Protein AF-A0A496VA18-F1 (afdb_monomer)

Foldseek 3Di:
DVVVVVVPPDDDDFDPVLVVVLVVVVCQLVVQQFEAEEEEAEQDVVSVVNSVVVLQVVCVVVPDGQAEAEDAPPPDDLVVSLVVVVVVQVVQLPPPDPDQREHEYELAPDDDPPVSLVSVLVSQLVCLVCVVVCRPRGRYYYYYYHYHPCLVVSCVSRVNNVVRHPYYDYDDPRDDDDDDDPVVVVVVVCVVVLVVQLLLLLVVLQVVLQFDAQLQQQQQDPFTFGLVLQDDFFWKAFFFFLQDADADLQQFAFFFPTDGPLVLQQDDPPDPPDLAQAAEEEEYFQLCLVVSLSVVQNCLSVVVSVVSVHDRAHEAEDELLVCLVVCQPPLDAPLVVSQVVCCPCVVNVSHDDDPCSSVVSLQVLRHAYEYEELVQPQDLVSSQSS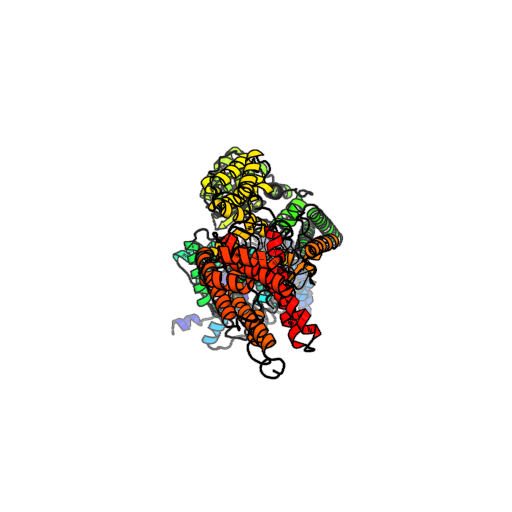LVSVLVNCVVRVSYHYYYYYYSVSCNSHPRPSHRYMYGFFDDPVSLLSNQLSVLLSVLCRVVVNDDDPVSNVVSVVLSVVLSVVLVVAVQLVSSSSRNRSSVLSSSLCVPVVDGDNHPLVSLVSSLQCLQARRQVSVVHDDPDHSVLLLQQCLQVLQVCLVVVHQKDFLVVSLVRRQVSCVVRPRNDPCSSVVSLVCSSVGRSQKDDPDVRMIGGSGNLNSLSSPLVSCLVVVDDDPLLVQLQDPSNLSSLLSNQLRDANAVNLVSLVVNLDLSSLLSNVSSLVRGPHYDPVSNVVSVCQLPVLCQDPDVVSVLSSLVSVVVVQVSPFDDPDSFKTWRLAFDFQSVVLNVLVVCVVVVHHFDQLLDPDSGDDPPGRGPFDFNGALVSLQVVQVVVVVVSSGNFKGKGFAAQVCCVVRPHPDPDAQAWEWHDDPPGIWTDRHDPVSVVVQVVLLVVLDPDDDDPTPLRRLLDPCPLLVVLVVLVDDDDPPDAPVPDVVVLVVVVVNLLSVCLVVLSVLLPDPNCLPVSLVVQLVVLLVSLLVVLVSQVPPDPVVDDPLSPQLSVCSVVVVLVSNLVSLVVQLPDPDPVSVLVSLLSNLSSQLNPDDHSSSNSLSSLSNLLSSLVVVLVVVVVVVVPDDDPVCPVNSVSSVSSNSVSSQSVCCSVVSHPGHYTHIIMTGGDNDD

Structure (mmCIF, N/CA/C/O backbone):
data_AF-A0A496VA18-F1
#
_entry.id   AF-A0A496VA18-F1
#
loop_
_atom_site.group_PDB
_atom_site.id
_atom_site.type_symbol
_atom_site.label_atom_id
_atom_site.label_alt_id
_atom_site.label_comp_id
_atom_site.label_asym_id
_atom_site.label_entity_id
_atom_site.label_seq_id
_atom_site.pdbx_PDB_ins_code
_atom_site.Cartn_x
_atom_site.Cartn_y
_atom_site.Cartn_z
_atom_site.occupancy
_atom_site.B_iso_or_equiv
_atom_site.auth_seq_id
_atom_site.auth_comp_id
_atom_site.auth_asym_id
_atom_site.auth_atom_id
_atom_site.pdbx_PDB_model_num
ATOM 1 N N . MET A 1 1 ? -56.770 -31.849 32.546 1.00 33.69 1 MET A N 1
ATOM 2 C CA . MET A 1 1 ? -57.992 -31.149 33.010 1.00 33.69 1 MET A CA 1
ATOM 3 C C . MET A 1 1 ? -57.872 -30.619 34.447 1.00 33.69 1 MET A C 1
ATOM 5 O O . MET A 1 1 ? -58.146 -29.443 34.622 1.00 33.69 1 MET A O 1
ATOM 9 N N . SER A 1 2 ? -57.380 -31.366 35.453 1.00 27.83 2 SER A N 1
ATOM 10 C CA . SER A 1 2 ? -57.211 -30.816 36.828 1.00 27.83 2 SER A CA 1
ATOM 11 C C . SER A 1 2 ? -55.965 -29.931 37.054 1.00 27.83 2 SER A C 1
ATOM 13 O O . SER A 1 2 ? -55.902 -29.194 38.032 1.00 27.83 2 SER A O 1
ATOM 15 N N . LEU A 1 3 ? -54.995 -29.946 36.130 1.00 28.86 3 LEU A N 1
ATOM 16 C CA . LEU A 1 3 ? -53.892 -28.968 36.079 1.00 28.86 3 LEU A CA 1
ATOM 17 C C . LEU A 1 3 ? -54.297 -27.651 35.390 1.00 28.86 3 LEU A C 1
ATOM 19 O O . LEU A 1 3 ? -53.703 -26.612 35.650 1.00 28.86 3 LEU A O 1
ATOM 23 N N . LEU A 1 4 ? -55.351 -27.685 34.568 1.00 29.14 4 LEU A N 1
ATOM 24 C CA . LEU A 1 4 ? -55.921 -26.508 33.903 1.00 29.14 4 LEU A CA 1
ATOM 25 C C . LEU A 1 4 ? -56.885 -25.744 34.822 1.00 29.14 4 LEU A C 1
ATOM 27 O O . LEU A 1 4 ? -56.934 -24.523 34.755 1.00 29.14 4 LEU A O 1
ATOM 31 N N . SER A 1 5 ? -57.568 -26.418 35.754 1.00 28.41 5 SER A N 1
ATOM 32 C CA . SER A 1 5 ? -58.410 -25.744 36.754 1.00 28.41 5 SER A CA 1
ATOM 33 C C . SER A 1 5 ? -57.612 -25.017 37.847 1.00 28.41 5 SER A C 1
ATOM 35 O O . SER A 1 5 ? -58.119 -24.056 38.418 1.00 28.41 5 SER A O 1
ATOM 37 N N . LYS A 1 6 ? -56.352 -25.405 38.105 1.00 30.77 6 LYS A N 1
ATOM 38 C CA . LYS A 1 6 ? -55.455 -24.692 39.039 1.00 30.77 6 LYS A CA 1
ATOM 39 C C . LYS A 1 6 ? -54.719 -23.498 38.418 1.00 30.77 6 LYS A C 1
ATOM 41 O O . LYS A 1 6 ? -54.261 -22.639 39.158 1.00 30.77 6 LYS A O 1
ATOM 46 N N . LEU A 1 7 ? -54.646 -23.413 37.089 1.00 31.00 7 LEU A N 1
ATOM 47 C CA . LEU A 1 7 ? -54.043 -22.280 36.370 1.00 31.00 7 LEU A CA 1
ATOM 48 C C . LEU A 1 7 ? -55.046 -21.160 36.036 1.00 31.00 7 LEU A C 1
ATOM 50 O O . LEU A 1 7 ? -54.632 -20.076 35.644 1.00 31.00 7 LEU A O 1
ATOM 54 N N . ILE A 1 8 ? -56.350 -21.403 36.216 1.00 31.41 8 ILE A N 1
ATOM 55 C CA . ILE A 1 8 ? -57.433 -20.454 35.889 1.00 31.41 8 ILE A CA 1
ATOM 56 C C . ILE A 1 8 ? -57.964 -19.717 37.142 1.00 31.41 8 ILE A C 1
ATOM 58 O O . ILE A 1 8 ? -58.791 -18.812 37.045 1.00 31.41 8 ILE A O 1
ATOM 62 N N . ALA A 1 9 ? -57.441 -20.010 38.336 1.00 28.33 9 ALA A N 1
ATOM 63 C CA . ALA A 1 9 ? -57.795 -19.276 39.548 1.00 28.33 9 ALA A CA 1
ATOM 64 C C . ALA A 1 9 ? -56.997 -17.958 39.665 1.00 28.33 9 ALA A C 1
ATOM 66 O O . ALA A 1 9 ? -55.866 -17.941 40.138 1.00 28.33 9 ALA A O 1
ATOM 67 N N . GLN A 1 10 ? -57.625 -16.863 39.224 1.00 39.28 10 GLN A N 1
ATOM 68 C CA . GLN A 1 10 ? -57.360 -15.465 39.605 1.00 39.28 10 GLN A CA 1
ATOM 69 C C . GLN A 1 10 ? -55.898 -14.974 39.539 1.00 39.28 10 GLN A C 1
ATOM 71 O O . GLN A 1 10 ? -55.241 -14.763 40.555 1.00 39.28 10 GLN A O 1
ATOM 76 N N . LYS A 1 11 ? -55.437 -14.611 38.338 1.00 37.66 11 LYS A N 1
ATOM 77 C CA . LYS A 1 11 ? -54.565 -13.437 38.166 1.00 37.66 11 LYS A CA 1
ATOM 78 C C . LYS A 1 11 ? -55.126 -12.604 37.023 1.00 37.66 11 LYS A C 1
ATOM 80 O O . LYS A 1 11 ? -55.267 -13.092 35.908 1.00 37.66 11 LYS A O 1
ATOM 85 N N . SER A 1 12 ? -55.500 -11.367 37.323 1.00 46.75 12 SER A N 1
ATOM 86 C CA . SER A 1 12 ? -55.901 -10.363 36.340 1.00 46.75 12 SER A CA 1
ATOM 87 C C . SER A 1 12 ? -54.822 -10.258 35.255 1.00 46.75 12 SER A C 1
ATOM 89 O O . SER A 1 12 ? -53.660 -9.927 35.528 1.00 46.75 12 SER A O 1
ATOM 91 N N . ASN A 1 13 ? -55.191 -10.622 34.026 1.00 54.78 13 ASN A N 1
ATOM 92 C CA . ASN A 1 13 ? -54.292 -10.572 32.881 1.00 54.78 13 ASN A CA 1
ATOM 93 C C . ASN A 1 13 ? -54.078 -9.107 32.497 1.00 54.78 13 ASN A C 1
ATOM 95 O O . ASN A 1 13 ? -54.977 -8.458 31.969 1.00 54.78 13 ASN A O 1
ATOM 99 N N . LEU A 1 14 ? -52.880 -8.592 32.771 1.00 58.91 14 LEU A N 1
ATOM 100 C CA . LEU A 1 14 ? -52.407 -7.362 32.150 1.00 58.91 14 LEU A CA 1
ATOM 101 C C . LEU A 1 14 ? -52.206 -7.619 30.649 1.00 58.91 14 LEU A C 1
ATOM 103 O O . LEU A 1 14 ? -51.818 -8.716 30.241 1.00 58.91 14 LEU A O 1
ATOM 107 N N . THR A 1 15 ? -52.450 -6.609 29.814 1.00 64.31 15 THR A N 1
ATOM 108 C CA . THR A 1 15 ? -52.029 -6.651 28.405 1.00 64.31 15 THR A CA 1
ATOM 109 C C . THR A 1 15 ? -50.496 -6.758 28.324 1.00 64.31 15 THR A C 1
ATOM 111 O O . THR A 1 15 ? -49.821 -6.435 29.301 1.00 64.31 15 THR A O 1
ATOM 114 N N . PRO A 1 16 ? -49.896 -7.150 27.184 1.00 61.22 16 PRO A N 1
ATOM 115 C CA . PRO A 1 16 ? -48.436 -7.196 27.043 1.00 61.22 16 PRO A CA 1
ATOM 116 C C . PRO A 1 16 ? -47.739 -5.882 27.429 1.00 61.22 16 PRO A C 1
ATOM 118 O O . PRO A 1 16 ? -46.751 -5.909 28.155 1.00 61.22 16 PRO A O 1
ATOM 121 N N . LYS A 1 17 ? -48.323 -4.730 27.061 1.00 62.06 17 LYS A N 1
ATOM 122 C CA . LYS A 1 17 ? -47.864 -3.405 27.517 1.00 62.06 17 LYS A CA 1
ATOM 123 C C . LYS A 1 17 ? -47.977 -3.218 29.030 1.00 62.06 17 LYS A C 1
ATOM 125 O O . LYS A 1 17 ? -47.107 -2.605 29.639 1.00 62.06 17 LYS A O 1
ATOM 130 N N . GLY A 1 18 ? -49.049 -3.722 29.639 1.00 69.31 18 GLY A N 1
ATOM 131 C CA . GLY A 1 18 ? -49.207 -3.708 31.091 1.00 69.31 18 GLY A CA 1
ATOM 132 C C . GLY A 1 18 ? -48.186 -4.603 31.800 1.00 69.31 18 GLY A C 1
ATOM 133 O O . GLY A 1 18 ? -47.672 -4.222 32.845 1.00 69.31 18 GLY A O 1
ATOM 134 N N . GLU A 1 19 ? -47.845 -5.756 31.223 1.00 75.44 19 GLU A N 1
ATOM 135 C CA . GLU A 1 19 ? -46.838 -6.674 31.768 1.00 75.44 19 GLU A CA 1
ATOM 136 C C . GLU A 1 19 ? -45.409 -6.123 31.602 1.00 75.44 19 GLU A C 1
ATOM 138 O O . GLU A 1 19 ? -44.607 -6.206 32.526 1.00 75.44 19 GLU A O 1
ATOM 143 N N . GLU A 1 20 ? -45.097 -5.483 30.473 1.00 70.62 20 GLU A N 1
ATOM 144 C CA . GLU A 1 20 ? -43.832 -4.760 30.261 1.00 70.62 20 GLU A CA 1
ATOM 145 C C . GLU A 1 20 ? -43.654 -3.631 31.282 1.00 70.62 20 GLU A C 1
ATOM 147 O O . GLU A 1 20 ? -42.595 -3.490 31.905 1.00 70.62 20 GLU A O 1
ATOM 152 N N . PHE A 1 21 ? -44.715 -2.853 31.500 1.00 75.62 21 PHE A N 1
ATOM 153 C CA . PHE A 1 21 ? -44.719 -1.829 32.531 1.00 75.62 21 PHE A CA 1
ATOM 154 C C . PHE A 1 21 ? -44.564 -2.442 33.933 1.00 75.62 21 PHE A C 1
ATOM 156 O O . PHE A 1 21 ? -43.758 -1.934 34.705 1.00 75.62 21 PHE A O 1
ATOM 163 N N . TRP A 1 22 ? -45.238 -3.555 34.255 1.00 78.50 22 TRP A N 1
ATOM 164 C CA . TRP A 1 22 ? -45.077 -4.261 35.539 1.00 78.50 22 TRP A CA 1
ATOM 165 C C . TRP A 1 22 ? -43.620 -4.660 35.810 1.00 78.50 22 TRP A C 1
ATOM 167 O O . TRP A 1 22 ? -43.097 -4.398 36.892 1.00 78.50 22 TRP A O 1
ATOM 177 N N . GLN A 1 23 ? -42.947 -5.249 34.818 1.00 77.94 23 GLN A N 1
ATOM 178 C CA . GLN A 1 23 ? -41.544 -5.661 34.931 1.00 77.94 23 GLN A CA 1
ATOM 179 C C . GLN A 1 23 ? -40.607 -4.461 35.095 1.00 77.94 23 GLN A C 1
ATOM 181 O O . GLN A 1 23 ? -39.652 -4.509 35.866 1.00 77.94 23 GLN A O 1
ATOM 186 N N . THR A 1 24 ? -40.894 -3.366 34.391 1.00 76.75 24 THR A N 1
ATOM 187 C CA . THR A 1 24 ? -40.117 -2.128 34.503 1.00 76.75 24 THR A CA 1
ATOM 188 C C . THR A 1 24 ? -40.314 -1.487 35.876 1.00 76.75 24 THR A C 1
ATOM 190 O O . THR A 1 24 ? -39.339 -1.128 36.528 1.00 76.75 24 THR A O 1
ATOM 193 N N . LEU A 1 25 ? -41.561 -1.410 36.349 1.00 80.88 25 LEU A N 1
ATOM 194 C CA . LEU A 1 25 ? -41.927 -0.889 37.663 1.00 80.88 25 LEU A CA 1
ATOM 195 C C . LEU A 1 25 ? -41.220 -1.657 38.788 1.00 80.88 25 LEU A C 1
ATOM 197 O O . LEU A 1 25 ? -40.625 -1.032 39.661 1.00 80.88 25 LEU A O 1
ATOM 201 N N . LEU A 1 26 ? -41.230 -2.994 38.740 1.00 81.31 26 LEU A N 1
ATOM 202 C CA . LEU A 1 26 ? -40.529 -3.831 39.717 1.00 81.31 26 LEU A CA 1
ATOM 203 C C . LEU A 1 26 ? -39.022 -3.575 39.729 1.00 81.31 26 LEU A C 1
ATOM 205 O O . LEU A 1 26 ? -38.462 -3.410 40.804 1.00 81.31 26 LEU A O 1
ATOM 209 N N . ARG A 1 27 ? -38.370 -3.469 38.563 1.00 80.06 27 ARG A N 1
ATOM 210 C CA . ARG A 1 27 ? -36.921 -3.200 38.498 1.00 80.06 27 ARG A CA 1
ATOM 211 C C . ARG A 1 27 ? -36.539 -1.890 39.176 1.00 80.06 27 ARG A C 1
ATOM 213 O O . ARG A 1 27 ? -35.571 -1.869 39.924 1.00 80.06 27 ARG A O 1
ATOM 220 N N . TYR A 1 28 ? -37.294 -0.817 38.941 1.00 80.38 28 TYR A N 1
ATOM 221 C CA . TYR A 1 28 ? -37.019 0.469 39.590 1.00 80.38 28 TYR A CA 1
ATOM 222 C C . TYR A 1 28 ? -37.178 0.393 41.114 1.00 80.38 28 TYR A C 1
ATOM 224 O O . TYR A 1 28 ? -36.376 0.977 41.832 1.00 80.38 28 TYR A O 1
ATOM 232 N N . ILE A 1 29 ? -38.168 -0.361 41.599 1.00 80.12 29 ILE A N 1
ATOM 233 C CA . ILE A 1 29 ? -38.440 -0.536 43.034 1.00 80.12 29 ILE A CA 1
ATOM 234 C C . ILE A 1 29 ? -37.402 -1.459 43.699 1.00 80.12 29 ILE A C 1
ATOM 236 O O . ILE A 1 29 ? -36.958 -1.180 44.808 1.00 80.12 29 ILE A O 1
ATOM 240 N N . GLU A 1 30 ? -37.004 -2.554 43.046 1.00 76.62 30 GLU A N 1
ATOM 241 C CA . GLU A 1 30 ? -36.077 -3.551 43.605 1.00 76.62 30 GLU A CA 1
ATOM 242 C C . GLU A 1 30 ? -34.610 -3.116 43.533 1.00 76.62 30 GLU A C 1
ATOM 244 O O . GLU A 1 30 ? -33.825 -3.458 44.413 1.00 76.62 30 GLU A O 1
ATOM 249 N N . TRP A 1 31 ? -34.217 -2.368 42.498 1.00 70.75 31 TRP A N 1
ATOM 250 C CA . TRP A 1 31 ? -32.826 -1.934 42.320 1.00 70.75 31 TRP A CA 1
ATOM 251 C C . TRP A 1 31 ? -32.511 -0.605 43.010 1.00 70.75 31 TRP A C 1
ATOM 253 O O . TRP A 1 31 ? -31.340 -0.234 43.113 1.00 70.75 31 TRP A O 1
ATOM 263 N N . SER A 1 32 ? -33.517 0.116 43.513 1.00 70.62 32 SER A N 1
ATOM 264 C CA . SER A 1 32 ? -33.281 1.342 44.272 1.00 70.62 32 SER A CA 1
ATOM 265 C C . SER A 1 32 ? -32.752 1.029 45.677 1.00 70.62 32 SER A C 1
ATOM 267 O O . SER A 1 32 ? -33.496 0.568 46.543 1.00 70.62 32 SER A O 1
ATOM 269 N N . GLN A 1 33 ? -31.480 1.342 45.944 1.00 62.25 33 GLN A N 1
ATOM 270 C CA . GLN A 1 33 ? -30.915 1.362 47.303 1.00 62.25 33 GLN A CA 1
ATOM 271 C C . GLN A 1 33 ? -31.233 2.685 48.030 1.00 62.25 33 GLN A C 1
ATOM 273 O O . GLN A 1 33 ? -30.337 3.367 48.521 1.00 62.25 33 GLN A O 1
ATOM 278 N N . GLY A 1 34 ? -32.506 3.101 48.048 1.00 70.38 34 GLY A N 1
ATOM 279 C CA . GLY A 1 34 ? -32.932 4.351 48.688 1.00 70.38 34 GLY A CA 1
ATOM 280 C C . GLY A 1 34 ? -34.196 4.966 48.083 1.00 70.38 34 GLY A C 1
ATOM 281 O O . GLY A 1 34 ? -35.137 4.258 47.736 1.00 70.38 34 GLY A O 1
ATOM 282 N N . PHE A 1 35 ? -34.223 6.298 47.988 1.00 79.69 35 PHE A N 1
ATOM 283 C CA . PHE A 1 35 ? -35.336 7.054 47.409 1.00 79.69 35 PHE A CA 1
ATOM 284 C C . PHE A 1 35 ? -35.492 6.750 45.913 1.00 79.69 35 PHE A C 1
ATOM 286 O O . PHE A 1 35 ? -34.538 6.903 45.152 1.00 79.69 35 PHE A O 1
ATOM 293 N N . CYS A 1 36 ? -36.700 6.370 45.497 1.00 85.62 36 CYS A N 1
ATOM 294 C CA . CYS A 1 36 ? -37.084 6.235 44.093 1.00 85.62 36 CYS A CA 1
ATOM 295 C C . CYS A 1 36 ? -38.433 6.924 43.880 1.00 85.62 36 CYS A C 1
ATOM 297 O O . CYS A 1 36 ? -39.359 6.691 44.652 1.00 85.62 36 CYS A O 1
ATOM 299 N N . LEU A 1 37 ? -38.562 7.775 42.863 1.00 88.75 37 LEU A N 1
ATOM 300 C CA . LEU A 1 37 ? -39.769 8.562 42.608 1.00 88.75 37 LEU A CA 1
ATOM 301 C C . LEU A 1 37 ? -40.421 8.173 41.279 1.00 88.75 37 LEU A C 1
ATOM 303 O O . LEU A 1 37 ? -39.844 8.361 40.205 1.00 88.75 37 LEU A O 1
ATOM 307 N N . ILE A 1 38 ? -41.660 7.682 41.352 1.00 89.31 38 ILE A N 1
ATOM 308 C CA . ILE A 1 38 ? -42.406 7.166 40.199 1.00 89.31 38 ILE A CA 1
ATOM 309 C C . ILE A 1 38 ? -43.758 7.875 40.070 1.00 89.31 38 ILE A C 1
ATOM 311 O O . ILE A 1 38 ? -44.502 8.008 41.040 1.00 89.31 38 ILE A O 1
ATOM 315 N N . PHE A 1 39 ? -44.110 8.283 38.848 1.00 89.00 39 PHE A N 1
ATOM 316 C CA . PHE A 1 39 ? -45.408 8.893 38.532 1.00 89.00 39 PHE A CA 1
ATOM 317 C C . PHE A 1 39 ? -46.247 8.022 37.594 1.00 89.00 39 PHE A C 1
ATOM 319 O O . PHE A 1 39 ? -45.811 7.694 36.490 1.00 89.00 39 PHE A O 1
ATOM 326 N N . LEU A 1 40 ? -47.475 7.705 37.994 1.00 86.88 40 LEU A N 1
ATOM 327 C CA . LEU A 1 40 ? -48.448 6.945 37.212 1.00 86.88 40 LEU A CA 1
ATOM 328 C C . LEU A 1 40 ? -49.636 7.835 36.862 1.00 86.88 40 LEU A C 1
ATOM 330 O O . LEU A 1 40 ? -50.279 8.379 37.750 1.00 86.88 40 LEU A O 1
ATOM 334 N N . PHE A 1 41 ? -49.944 7.966 35.577 1.00 84.12 41 PHE A N 1
ATOM 335 C CA . PHE A 1 41 ? -51.067 8.770 35.092 1.00 84.12 41 PHE A CA 1
ATOM 336 C C . PHE A 1 41 ? -52.154 7.843 34.557 1.00 84.12 41 PHE A C 1
ATOM 338 O O . PHE A 1 41 ? -51.874 7.085 33.633 1.00 84.12 41 PHE A O 1
ATOM 345 N N . SER A 1 42 ? -53.370 7.871 35.111 1.00 72.06 42 SER A N 1
ATOM 346 C CA . SER A 1 42 ? -54.464 6.981 34.688 1.00 72.06 42 SER A CA 1
ATOM 347 C C . SER A 1 42 ? -55.763 7.722 34.343 1.00 72.06 42 SER A C 1
ATOM 349 O O . SER A 1 42 ? -56.175 8.604 35.097 1.00 72.06 42 SER A O 1
ATOM 351 N N . PRO A 1 43 ? -56.457 7.348 33.247 1.00 63.50 43 PRO A N 1
ATOM 352 C CA . PRO A 1 43 ? -57.789 7.831 32.899 1.00 63.50 43 PRO A CA 1
ATOM 353 C C . PRO A 1 43 ? -58.909 7.035 33.591 1.00 63.50 43 PRO A C 1
ATOM 355 O O . PRO A 1 43 ? -60.034 7.522 33.672 1.00 63.50 43 PRO A O 1
ATOM 358 N N . LYS A 1 44 ? -58.641 5.804 34.067 1.00 62.44 44 LYS A N 1
ATOM 359 C CA . LYS A 1 44 ? -59.629 4.925 34.727 1.00 62.44 44 LYS A CA 1
ATOM 360 C C . LYS A 1 44 ? -59.047 4.265 35.993 1.00 62.44 44 LYS A C 1
ATOM 362 O O . LYS A 1 44 ? -57.930 3.745 35.938 1.00 62.44 44 LYS A O 1
ATOM 367 N N . PRO A 1 45 ? -59.796 4.185 37.111 1.00 58.84 45 PRO A N 1
ATOM 368 C CA . PRO A 1 45 ? -59.298 3.594 38.362 1.00 58.84 45 PRO A CA 1
ATOM 369 C C . PRO A 1 45 ? -58.969 2.092 38.283 1.00 58.84 45 PRO A C 1
ATOM 371 O O . PRO A 1 45 ? -58.171 1.594 39.074 1.00 58.84 45 PRO A O 1
ATOM 374 N N . THR A 1 46 ? -59.565 1.365 37.331 1.00 59.69 46 THR A N 1
ATOM 375 C CA . THR A 1 46 ? -59.514 -0.105 37.248 1.00 59.69 46 THR A CA 1
ATOM 376 C C . THR A 1 46 ? -58.136 -0.661 36.882 1.00 59.69 46 THR A C 1
ATOM 378 O O . THR A 1 46 ? -57.729 -1.682 37.431 1.00 59.69 46 THR A O 1
ATOM 381 N N . GLY A 1 47 ? -57.376 0.013 36.009 1.00 64.75 47 GLY A N 1
ATOM 382 C CA . GLY A 1 47 ? -56.011 -0.407 35.657 1.00 64.75 47 GLY A CA 1
ATOM 383 C C . GLY A 1 47 ? -55.027 -0.246 36.820 1.00 64.75 47 GLY A C 1
ATOM 384 O O . GLY A 1 47 ? -54.181 -1.107 37.049 1.00 64.75 47 GLY A O 1
ATOM 385 N N . VAL A 1 48 ? -55.196 0.821 37.606 1.00 71.94 48 VAL A N 1
ATOM 386 C CA . VAL A 1 48 ? -54.392 1.134 38.800 1.00 71.94 48 VAL A CA 1
ATOM 387 C C . VAL A 1 48 ? -54.580 0.067 39.884 1.00 71.94 48 VAL A C 1
ATOM 389 O O . VAL A 1 48 ? -53.605 -0.351 40.510 1.00 71.94 48 VAL A O 1
ATOM 392 N N . ASP A 1 49 ? -55.810 -0.426 40.070 1.00 72.81 49 ASP A N 1
ATOM 393 C CA . ASP A 1 49 ? -56.122 -1.451 41.075 1.00 72.81 49 ASP A CA 1
ATOM 394 C C . ASP A 1 49 ? -55.374 -2.771 40.826 1.00 72.81 49 ASP A C 1
ATOM 396 O O . ASP A 1 49 ? -54.900 -3.388 41.782 1.00 72.81 49 ASP A O 1
ATOM 400 N N . VAL A 1 50 ? -55.204 -3.178 39.560 1.00 74.06 50 VAL A N 1
ATOM 401 C CA . VAL A 1 50 ? -54.466 -4.402 39.196 1.00 74.06 50 VAL A CA 1
ATOM 402 C C . VAL A 1 50 ? -52.988 -4.292 39.571 1.00 74.06 50 VAL A C 1
ATOM 404 O O . VAL A 1 50 ? -52.436 -5.219 40.168 1.00 74.06 50 VAL A O 1
ATOM 407 N N . PHE A 1 51 ? -52.349 -3.162 39.259 1.00 76.56 51 PHE A N 1
ATOM 408 C CA . PHE A 1 51 ? -50.947 -2.930 39.615 1.00 76.56 51 PHE A CA 1
ATOM 409 C C . PHE A 1 51 ? -50.760 -2.849 41.122 1.00 76.56 51 PHE A C 1
ATOM 411 O O . PHE A 1 51 ? -49.887 -3.529 41.655 1.00 76.56 51 PHE A O 1
ATOM 418 N N . ARG A 1 52 ? -51.622 -2.101 41.819 1.00 82.06 52 ARG A N 1
ATOM 419 C CA . ARG A 1 52 ? -51.580 -1.999 43.281 1.00 82.06 52 ARG A CA 1
ATOM 420 C C . ARG A 1 52 ? -51.715 -3.367 43.942 1.00 82.06 52 ARG A C 1
ATOM 422 O O . ARG A 1 52 ? -50.973 -3.665 44.871 1.00 82.06 52 ARG A O 1
ATOM 429 N N . GLN A 1 53 ? -52.642 -4.203 43.471 1.00 78.44 53 GLN A N 1
ATOM 430 C CA . GLN A 1 53 ? -52.863 -5.531 44.042 1.00 78.44 53 GLN A CA 1
ATOM 431 C C . GLN A 1 53 ? -51.665 -6.458 43.811 1.00 78.44 53 GLN A C 1
ATOM 433 O O . GLN A 1 53 ? -51.214 -7.098 44.756 1.00 78.44 53 GLN A O 1
ATOM 438 N N . ARG A 1 54 ? -51.083 -6.466 42.603 1.00 81.19 54 ARG A N 1
ATOM 439 C CA . ARG A 1 54 ? -49.855 -7.233 42.332 1.00 81.19 54 ARG A CA 1
ATOM 440 C C . ARG A 1 54 ? -48.682 -6.773 43.195 1.00 81.19 54 ARG A C 1
ATOM 442 O O . ARG A 1 54 ? -47.909 -7.603 43.659 1.00 81.19 54 ARG A O 1
ATOM 449 N N . LEU A 1 55 ? -48.562 -5.470 43.427 1.00 81.19 55 LEU A N 1
ATOM 450 C CA . LEU A 1 55 ? -47.500 -4.883 44.241 1.00 81.19 55 LEU A CA 1
ATOM 451 C C . LEU A 1 55 ? -47.687 -5.204 45.729 1.00 81.19 55 LEU A C 1
ATOM 453 O O . LEU A 1 55 ? -46.737 -5.604 46.394 1.00 81.19 55 LEU A O 1
ATOM 457 N N . ALA A 1 56 ? -48.923 -5.155 46.226 1.00 78.25 56 ALA A N 1
ATOM 458 C CA . ALA A 1 56 ? -49.259 -5.612 47.571 1.00 78.25 56 ALA A CA 1
ATOM 459 C C . ALA A 1 56 ? -48.982 -7.114 47.767 1.00 78.25 56 ALA A C 1
ATOM 461 O O . ALA A 1 56 ? -48.463 -7.499 48.811 1.00 78.25 56 ALA A O 1
ATOM 462 N N . ASP A 1 57 ? -49.286 -7.954 46.773 1.00 77.38 57 ASP A N 1
ATOM 463 C CA . ASP A 1 57 ? -48.998 -9.392 46.825 1.00 77.38 57 ASP A CA 1
ATOM 464 C C . ASP A 1 57 ? -47.492 -9.698 46.745 1.00 77.38 57 ASP A C 1
ATOM 466 O O . ASP A 1 57 ? -47.037 -10.633 47.401 1.00 77.38 57 ASP A O 1
ATOM 470 N N . HIS A 1 58 ? -46.714 -8.904 45.996 1.00 79.94 58 HIS A N 1
ATOM 471 C CA . HIS A 1 58 ? -45.256 -9.062 45.870 1.00 79.94 58 HIS A CA 1
ATOM 472 C C . HIS A 1 58 ? -44.520 -8.802 47.185 1.00 79.94 58 HIS A C 1
ATOM 474 O O . HIS A 1 58 ? -43.644 -9.574 47.562 1.00 79.94 58 HIS A O 1
ATOM 480 N N . PHE A 1 59 ? -44.904 -7.752 47.916 1.00 74.50 59 PHE A N 1
ATOM 481 C CA . PHE A 1 59 ? -44.257 -7.384 49.183 1.00 74.50 59 PHE A CA 1
ATOM 482 C C . PHE A 1 59 ? -44.861 -8.078 50.418 1.00 74.50 59 PHE A C 1
ATOM 484 O O . PHE A 1 59 ? -44.272 -8.038 51.498 1.00 74.50 59 PHE A O 1
ATOM 491 N N . ARG A 1 60 ? -45.978 -8.803 50.254 1.00 68.06 60 ARG A N 1
ATOM 492 C CA . ARG A 1 60 ? -46.660 -9.581 51.307 1.00 68.06 60 ARG A CA 1
ATOM 493 C C . ARG A 1 60 ? -45.762 -10.559 52.092 1.00 68.06 60 ARG A C 1
ATOM 495 O O . ARG A 1 60 ? -45.971 -10.667 53.299 1.00 68.06 60 ARG A O 1
ATOM 502 N N . PRO A 1 61 ? -44.796 -11.280 51.479 1.00 58.53 61 PRO A N 1
ATOM 503 C CA . PRO A 1 61 ? -43.935 -12.230 52.192 1.00 58.53 61 PRO A CA 1
ATOM 504 C C . PRO A 1 61 ? -42.844 -11.570 53.051 1.00 58.53 61 PRO A C 1
ATOM 506 O O . PRO A 1 61 ? -42.314 -12.211 53.952 1.00 58.53 61 PRO A O 1
ATOM 509 N N . SER A 1 62 ? -42.506 -10.303 52.791 1.00 55.00 62 SER A N 1
ATOM 510 C CA . SER A 1 62 ? -41.307 -9.635 53.326 1.00 55.00 62 SER A CA 1
ATOM 511 C C . SER A 1 62 ? -41.551 -8.856 54.628 1.00 55.00 62 SER A C 1
ATOM 513 O O . SER A 1 62 ? -40.766 -7.975 54.962 1.00 55.00 62 SER A O 1
ATOM 515 N N . ALA A 1 63 ? -42.667 -9.112 55.324 1.00 53.31 63 ALA A N 1
ATOM 516 C CA . ALA A 1 63 ? -43.189 -8.340 56.469 1.00 53.31 63 ALA A CA 1
ATOM 517 C C . ALA A 1 63 ? -43.453 -6.833 56.211 1.00 53.31 63 ALA A C 1
ATOM 519 O O . ALA A 1 63 ? -43.974 -6.146 57.086 1.00 53.31 63 ALA A O 1
ATOM 520 N N . GLY A 1 64 ? -43.167 -6.319 55.009 1.00 59.41 64 GLY A N 1
ATOM 521 C CA . GLY A 1 64 ? -43.471 -4.952 54.591 1.00 59.41 64 GLY A CA 1
ATOM 522 C C . GLY A 1 64 ? -44.855 -4.855 53.953 1.00 59.41 64 GLY A C 1
ATOM 523 O O . GLY A 1 64 ? -45.080 -5.363 52.856 1.00 59.41 64 GLY A O 1
ATOM 524 N N . GLN A 1 65 ? -45.797 -4.188 54.618 1.00 66.94 65 GLN A N 1
ATOM 525 C CA . GLN A 1 65 ? -47.099 -3.891 54.024 1.00 66.94 65 GLN A CA 1
ATOM 526 C C . GLN A 1 65 ? -46.972 -2.696 53.067 1.00 66.94 65 GLN A C 1
ATOM 528 O O . GLN A 1 65 ? -46.366 -1.689 53.424 1.00 66.94 65 GLN A O 1
ATOM 533 N N . LEU A 1 66 ? -47.553 -2.795 51.861 1.00 79.06 66 LEU A N 1
ATOM 534 C CA . LEU A 1 66 ? -47.685 -1.652 50.949 1.00 79.06 66 LEU A CA 1
ATOM 535 C C . LEU A 1 66 ? -48.399 -0.512 51.684 1.00 79.06 66 LEU A C 1
ATOM 537 O O . LEU A 1 66 ? -49.567 -0.660 52.059 1.00 79.06 66 LEU A O 1
ATOM 541 N N . GLU A 1 67 ? -47.721 0.617 51.873 1.00 78.88 67 GLU A N 1
ATOM 542 C CA . GLU A 1 67 ? -48.311 1.744 52.581 1.00 78.88 67 GLU A CA 1
ATOM 543 C C . GLU A 1 67 ? -49.113 2.606 51.615 1.00 78.88 67 GLU A C 1
ATOM 545 O O . GLU A 1 67 ? -48.575 3.212 50.688 1.00 78.88 67 GLU A O 1
ATOM 550 N N . ARG A 1 68 ? -50.429 2.639 51.822 1.00 81.75 68 ARG A N 1
ATOM 551 C CA . ARG A 1 68 ? -51.357 3.371 50.965 1.00 81.75 68 ARG A CA 1
ATOM 552 C C . ARG A 1 68 ? -51.748 4.691 51.610 1.00 81.75 68 ARG A C 1
ATOM 554 O O . ARG A 1 68 ? -52.321 4.705 52.697 1.00 81.75 68 ARG A O 1
ATOM 561 N N . ILE A 1 69 ? -51.539 5.782 50.882 1.00 79.19 69 ILE A N 1
ATOM 562 C CA . ILE A 1 69 ? -52.036 7.110 51.235 1.00 79.19 69 ILE A CA 1
ATOM 563 C C . ILE A 1 69 ? -53.115 7.482 50.218 1.00 79.19 69 ILE A C 1
ATOM 565 O O . ILE A 1 69 ? -52.829 7.820 49.072 1.00 79.19 69 ILE A O 1
ATOM 569 N N . SER A 1 70 ? -54.373 7.398 50.640 1.00 72.00 70 SER A N 1
ATOM 570 C CA . SER A 1 70 ? -55.531 7.824 49.850 1.00 72.00 70 SER A CA 1
ATOM 571 C C . SER A 1 70 ? -56.289 8.880 50.653 1.00 72.00 70 SER A C 1
ATOM 573 O O . SER A 1 70 ? -57.097 8.515 51.509 1.00 72.00 70 SER A O 1
ATOM 575 N N . PRO A 1 71 ? -55.988 10.176 50.470 1.00 65.69 71 PRO A N 1
ATOM 576 C CA . PRO A 1 71 ? -56.659 11.232 51.214 1.00 65.69 71 PRO A CA 1
ATOM 577 C C . PRO A 1 71 ? -58.156 11.262 50.881 1.00 65.69 71 PRO A C 1
ATOM 579 O O . PRO A 1 71 ? -58.557 11.182 49.722 1.00 65.69 71 PRO A O 1
ATOM 582 N N . THR A 1 72 ? -58.996 11.387 51.909 1.00 59.22 72 THR A N 1
ATOM 583 C CA . THR A 1 72 ? -60.448 11.514 51.730 1.00 59.22 72 THR A CA 1
ATOM 584 C C . THR A 1 72 ? -60.786 12.995 51.576 1.00 59.22 72 THR A C 1
ATOM 586 O O . THR A 1 72 ? -60.631 13.767 52.518 1.00 59.22 72 THR A O 1
ATOM 589 N N . PHE A 1 73 ? -61.239 13.407 50.392 1.00 61.09 73 PHE A N 1
ATOM 590 C CA . PHE A 1 73 ? -61.479 14.819 50.048 1.00 61.09 73 PHE A CA 1
ATOM 591 C C . PHE A 1 73 ? -62.770 15.414 50.641 1.00 61.09 73 PHE A C 1
ATOM 593 O O . PHE A 1 73 ? -63.101 16.575 50.404 1.00 61.09 73 PHE A O 1
ATOM 600 N N . SER A 1 74 ? -63.516 14.641 51.430 1.00 51.94 74 SER A N 1
ATOM 601 C CA . SER A 1 74 ? -64.737 15.094 52.087 1.00 51.94 74 SER A CA 1
ATOM 602 C C . SER A 1 74 ? -64.400 15.920 53.339 1.00 51.94 74 SER A C 1
ATOM 604 O O . SER A 1 74 ? -64.166 15.354 54.404 1.00 51.94 74 SER A O 1
ATOM 606 N N . HIS A 1 75 ? -64.434 17.253 53.202 1.00 50.12 75 HIS A N 1
ATOM 607 C CA . HIS A 1 75 ? -64.525 18.268 54.277 1.00 50.12 75 HIS A CA 1
ATOM 608 C C . HIS A 1 75 ? -63.235 18.879 54.873 1.00 50.12 75 HIS A C 1
ATOM 610 O O . HIS A 1 75 ? -63.329 19.592 55.870 1.00 50.12 75 HIS A O 1
ATOM 616 N N . LEU A 1 76 ? -62.053 18.697 54.274 1.00 53.53 76 LEU A N 1
ATOM 617 C CA . LEU A 1 76 ? -60.807 19.339 54.739 1.00 53.53 76 LEU A CA 1
ATOM 618 C C . LEU A 1 76 ? -60.413 20.526 53.841 1.00 53.53 76 LEU A C 1
ATOM 620 O O . LEU A 1 76 ? -60.578 20.457 52.626 1.00 53.53 76 LEU A O 1
ATOM 624 N N . SER A 1 77 ? -59.888 21.611 54.427 1.00 60.03 77 SER A N 1
ATOM 625 C CA . SER A 1 77 ? -59.295 22.717 53.658 1.00 60.03 77 SER A CA 1
ATOM 626 C C . SER A 1 77 ? -58.056 22.245 52.887 1.00 60.03 77 SER A C 1
ATOM 628 O O . SER A 1 77 ? -57.366 21.319 53.323 1.00 60.03 77 SER A O 1
ATOM 630 N N . GLU A 1 78 ? -57.751 22.894 51.759 1.00 59.03 78 GLU A N 1
ATOM 631 C CA . GLU A 1 78 ? -56.624 22.540 50.876 1.00 59.03 78 GLU A CA 1
ATOM 632 C C . GLU A 1 78 ? -55.289 22.465 51.642 1.00 59.03 78 GLU A C 1
ATOM 634 O O . GLU A 1 78 ? -54.516 21.520 51.476 1.00 59.03 78 GLU A O 1
ATOM 639 N N . GLU A 1 79 ? -55.063 23.394 52.577 1.00 58.19 79 GLU A N 1
ATOM 640 C CA . GLU A 1 79 ? -53.881 23.403 53.448 1.00 58.19 79 GLU A CA 1
ATOM 641 C C . GLU A 1 79 ? -53.834 22.223 54.432 1.00 58.19 79 GLU A C 1
ATOM 643 O O . GLU A 1 79 ? -52.755 21.707 54.725 1.00 58.19 79 GLU A O 1
ATOM 648 N N . SER A 1 80 ? -54.982 21.754 54.933 1.00 60.16 80 SER A N 1
ATOM 649 C CA . SER A 1 80 ? -55.045 20.657 55.911 1.00 60.16 80 SER A CA 1
ATOM 650 C C . SER A 1 80 ? -54.667 19.310 55.288 1.00 60.16 80 SER A C 1
ATOM 652 O O . SER A 1 80 ? -53.989 18.493 55.914 1.00 60.16 80 SER A O 1
ATOM 654 N N . LEU A 1 81 ? -55.040 19.101 54.026 1.00 62.22 81 LEU A N 1
ATOM 655 C CA . LEU A 1 81 ? -54.804 17.859 53.290 1.00 62.22 81 LEU A CA 1
ATOM 656 C C . LEU A 1 81 ? -53.333 17.737 52.848 1.00 62.22 81 LEU A C 1
ATOM 658 O O . LEU A 1 81 ? -52.716 16.681 53.009 1.00 62.22 81 LEU A O 1
ATOM 662 N N . VAL A 1 82 ? -52.729 18.851 52.417 1.00 63.50 82 VAL A N 1
ATOM 663 C CA . VAL A 1 82 ? -51.277 18.954 52.174 1.00 63.50 82 VAL A CA 1
ATOM 664 C C . VAL A 1 82 ? -50.491 18.709 53.465 1.00 63.50 82 VAL A C 1
ATOM 666 O O . VAL A 1 82 ? -49.497 17.980 53.451 1.00 63.50 82 VAL A O 1
ATOM 669 N N . LEU A 1 83 ? -50.946 19.261 54.596 1.00 65.50 83 LEU A N 1
ATOM 670 C CA . LEU A 1 83 ? -50.302 19.055 55.894 1.00 65.50 83 LEU A CA 1
ATOM 671 C C . LEU A 1 83 ? -50.368 17.589 56.349 1.00 65.50 83 LEU A C 1
ATOM 673 O O . LEU A 1 83 ? -49.392 17.101 56.910 1.00 65.50 83 LEU A O 1
ATOM 677 N N . GLN A 1 84 ? -51.470 16.878 56.089 1.00 68.38 84 GLN A N 1
ATOM 678 C CA . GLN A 1 84 ? -51.617 15.457 56.430 1.00 68.38 84 GLN A CA 1
ATOM 679 C C . GLN A 1 84 ? -50.675 14.558 55.628 1.00 68.38 84 GLN A C 1
ATOM 681 O O . GLN A 1 84 ? -49.955 13.758 56.224 1.00 68.38 84 GLN A O 1
ATOM 686 N N . ILE A 1 85 ? -50.642 14.702 54.298 1.00 68.69 85 ILE A N 1
ATOM 687 C CA . ILE A 1 85 ? -49.749 13.902 53.443 1.00 68.69 85 ILE A CA 1
ATOM 688 C C . ILE A 1 85 ? -48.292 14.195 53.802 1.00 68.69 85 ILE A C 1
ATOM 690 O O . ILE A 1 85 ? -47.500 13.269 53.962 1.00 68.69 85 ILE A O 1
ATOM 694 N N . ARG A 1 86 ? -47.949 15.474 54.016 1.00 70.25 86 ARG A N 1
ATOM 695 C CA . ARG A 1 86 ? -46.605 15.876 54.445 1.00 70.25 86 ARG A CA 1
ATOM 696 C C . ARG A 1 86 ? -46.237 15.272 55.795 1.00 70.25 86 ARG A C 1
ATOM 698 O O . ARG A 1 86 ? -45.198 14.637 55.899 1.00 70.25 86 ARG A O 1
ATOM 705 N N . LYS A 1 87 ? -47.095 15.429 56.809 1.00 71.19 87 LYS A N 1
ATOM 706 C CA . LYS A 1 87 ? -46.858 14.882 58.150 1.00 71.19 87 LYS A CA 1
ATOM 707 C C . LYS A 1 87 ? -46.668 13.369 58.096 1.00 71.19 87 LYS A C 1
ATOM 709 O O . LYS A 1 87 ? -45.793 12.858 58.780 1.00 71.19 87 LYS A O 1
ATOM 714 N N . ARG A 1 88 ? -47.430 12.665 57.253 1.00 74.88 88 ARG A N 1
ATOM 715 C CA . ARG A 1 88 ? -47.294 11.217 57.103 1.00 74.88 88 ARG A CA 1
ATOM 716 C C . ARG A 1 88 ? -45.980 10.817 56.432 1.00 74.88 88 ARG A C 1
ATOM 718 O O . ARG A 1 88 ? -45.331 9.898 56.910 1.00 74.88 88 ARG A O 1
ATOM 725 N N . LEU A 1 89 ? -45.559 11.513 55.375 1.00 72.12 89 LEU A N 1
ATOM 726 C CA . LEU A 1 89 ? -44.252 11.275 54.746 1.00 72.12 89 LEU A CA 1
ATOM 727 C C . LEU A 1 89 ? -43.090 11.587 55.708 1.00 72.12 89 LEU A C 1
ATOM 729 O O . LEU A 1 89 ? -42.128 10.823 55.767 1.00 72.12 89 LEU A O 1
ATOM 733 N N . ASP A 1 90 ? -43.215 12.653 56.504 1.00 69.25 90 ASP A N 1
ATOM 734 C CA . ASP A 1 90 ? -42.237 13.028 57.530 1.00 69.25 90 ASP A CA 1
ATOM 735 C C . ASP A 1 90 ? -42.181 11.974 58.661 1.00 69.25 90 ASP A C 1
ATOM 737 O O . ASP A 1 90 ? -41.093 11.532 59.025 1.00 69.25 90 ASP A O 1
ATOM 741 N N . GLU A 1 91 ? -43.326 11.505 59.176 1.00 72.81 91 GLU A N 1
ATOM 742 C CA . GLU A 1 91 ? -43.405 10.410 60.163 1.00 72.81 91 GLU A CA 1
ATOM 743 C C . GLU A 1 91 ? -42.702 9.147 59.648 1.00 72.81 91 GLU A C 1
ATOM 745 O O . GLU A 1 91 ? -41.901 8.544 60.361 1.00 72.81 91 GLU A O 1
ATOM 750 N N . LEU A 1 92 ? -42.940 8.775 58.389 1.00 69.69 92 LEU A N 1
ATOM 751 C CA . LEU A 1 92 ? -42.354 7.578 57.788 1.00 69.69 92 LEU A CA 1
ATOM 752 C C . LEU A 1 92 ? -40.846 7.688 57.581 1.00 69.69 92 LEU A C 1
ATOM 754 O O . LEU A 1 92 ? -40.141 6.703 57.789 1.00 69.69 92 LEU A O 1
ATOM 758 N N . SER A 1 93 ? -40.338 8.882 57.271 1.00 65.81 93 SER A N 1
ATOM 759 C CA . SER A 1 93 ? -38.893 9.132 57.204 1.00 65.81 93 SER A CA 1
ATOM 760 C C . SER A 1 93 ? -38.185 8.992 58.563 1.00 65.81 93 SER A C 1
ATOM 762 O O . SER A 1 93 ? -36.998 8.684 58.605 1.00 65.81 93 SER A O 1
ATOM 764 N N . GLN A 1 94 ? -38.905 9.160 59.681 1.00 63.78 94 GLN A N 1
ATOM 765 C CA . GLN A 1 94 ? -38.344 9.122 61.041 1.00 63.78 94 GLN A CA 1
ATOM 766 C C . GLN A 1 94 ? -38.390 7.737 61.705 1.00 63.78 94 GLN A C 1
ATOM 768 O O . GLN A 1 94 ? -37.724 7.530 62.717 1.00 63.78 94 GLN A O 1
ATOM 773 N N . THR A 1 95 ? -39.156 6.783 61.165 1.00 61.03 95 THR A N 1
ATOM 774 C CA . THR A 1 95 ? -39.402 5.482 61.824 1.00 61.03 95 THR A CA 1
ATOM 775 C C . THR A 1 95 ? -38.198 4.537 61.903 1.00 61.03 95 THR A C 1
ATOM 777 O O . THR A 1 95 ? -38.283 3.545 62.618 1.00 61.03 95 THR A O 1
ATOM 780 N N . GLY A 1 96 ? -37.068 4.811 61.239 1.00 53.59 96 GLY A N 1
ATOM 781 C CA . GLY A 1 96 ? -35.817 4.038 61.372 1.00 53.59 96 GLY A CA 1
ATOM 782 C C . GLY A 1 96 ? -35.869 2.568 60.912 1.00 53.59 96 GLY A C 1
ATOM 783 O O . GLY A 1 96 ? -34.824 1.945 60.738 1.00 53.59 96 GLY A O 1
ATOM 784 N N . GLU A 1 97 ? -37.056 2.008 60.667 1.00 54.72 97 GLU A N 1
ATOM 785 C CA . GLU A 1 97 ? -37.252 0.679 60.099 1.00 54.72 97 GLU A CA 1
ATOM 786 C C . GLU A 1 97 ? -36.966 0.699 58.592 1.00 54.72 97 GLU A C 1
ATOM 788 O O . GLU A 1 97 ? -37.700 1.293 57.789 1.00 54.72 97 GLU A O 1
ATOM 793 N N . VAL A 1 98 ? -35.894 0.010 58.197 1.00 55.34 98 VAL A N 1
ATOM 794 C CA . VAL A 1 98 ? -35.515 -0.203 56.796 1.00 55.34 98 VAL A CA 1
ATOM 795 C C . VAL A 1 98 ? -36.475 -1.220 56.172 1.00 55.34 98 VAL A C 1
ATOM 797 O O . VAL A 1 98 ? -36.185 -2.410 56.094 1.00 55.34 98 VAL A O 1
ATOM 800 N N . THR A 1 99 ? -37.654 -0.769 55.741 1.00 61.81 99 THR A N 1
ATOM 801 C CA . THR A 1 99 ? -38.531 -1.569 54.874 1.00 61.81 99 THR A CA 1
ATOM 802 C C . THR A 1 99 ? -38.428 -1.055 53.442 1.00 61.81 99 THR A C 1
ATOM 804 O O . THR A 1 99 ? -38.649 0.131 53.219 1.00 61.81 99 THR A O 1
ATOM 807 N N . HIS A 1 100 ? -38.188 -1.932 52.466 1.00 67.25 100 HIS A N 1
ATOM 808 C CA . HIS A 1 100 ? -38.198 -1.587 51.032 1.00 67.25 100 HIS A CA 1
ATOM 809 C C . HIS A 1 100 ? -39.611 -1.500 50.422 1.00 67.25 100 HIS A C 1
ATOM 811 O O . HIS A 1 100 ? -39.754 -1.315 49.214 1.00 67.25 100 HIS A O 1
ATOM 817 N N . ALA A 1 101 ? -40.666 -1.643 51.233 1.00 75.81 101 ALA A N 1
ATOM 818 C CA . ALA A 1 101 ? -42.039 -1.539 50.757 1.00 75.81 101 ALA A CA 1
ATOM 819 C C . ALA A 1 101 ? -42.325 -0.105 50.261 1.00 75.81 101 ALA A C 1
ATOM 821 O O . ALA A 1 101 ? -42.030 0.860 50.975 1.00 75.81 101 ALA A O 1
ATOM 822 N N . PRO A 1 102 ? -42.894 0.058 49.057 1.00 83.06 102 PRO A N 1
ATOM 823 C CA . PRO A 1 102 ? -43.130 1.376 48.493 1.00 83.06 102 PRO A CA 1
ATOM 824 C C . PRO A 1 102 ? -44.337 2.071 49.122 1.00 83.06 102 PRO A C 1
ATOM 826 O O . PRO A 1 102 ? -45.282 1.436 49.594 1.00 83.06 102 PRO A O 1
ATOM 829 N N . ILE A 1 103 ? -44.314 3.399 49.077 1.00 85.94 103 ILE A N 1
ATOM 830 C CA . ILE A 1 103 ? -45.421 4.262 49.481 1.00 85.94 103 ILE A CA 1
ATOM 831 C C . ILE A 1 103 ? -46.253 4.568 48.238 1.00 85.94 103 ILE A C 1
ATOM 833 O O . ILE A 1 103 ? -45.754 5.125 47.260 1.00 85.94 103 ILE A O 1
ATOM 837 N N . TRP A 1 104 ? -47.531 4.204 48.276 1.00 87.06 104 TRP A N 1
ATOM 838 C CA . TRP A 1 104 ? -48.475 4.338 47.173 1.00 87.06 104 TRP A CA 1
ATOM 839 C C . TRP A 1 104 ? -49.485 5.450 47.464 1.00 87.06 104 TRP A C 1
ATOM 841 O O . TRP A 1 104 ? -50.381 5.287 48.298 1.00 87.06 104 TRP A O 1
ATOM 851 N N . VAL A 1 105 ? -49.346 6.585 46.778 1.00 85.94 105 VAL A N 1
ATOM 852 C CA . VAL A 1 105 ? -50.176 7.779 46.979 1.00 85.94 105 VAL A CA 1
ATOM 853 C C . VAL A 1 105 ? -51.179 7.919 45.836 1.00 85.94 105 VAL A C 1
ATOM 855 O O . VAL A 1 105 ? -50.797 8.180 44.698 1.00 85.94 105 VAL A O 1
ATOM 858 N N . GLU A 1 106 ? -52.469 7.772 46.135 1.00 83.19 106 GLU A N 1
ATOM 859 C CA . GLU A 1 106 ? -53.549 7.893 45.145 1.00 83.19 106 GLU A CA 1
ATOM 860 C C . GLU A 1 106 ? -54.205 9.271 45.228 1.00 83.19 106 GLU A C 1
ATOM 862 O O . GLU A 1 106 ? -54.914 9.564 46.190 1.00 83.19 106 GLU A O 1
ATOM 867 N N . LEU A 1 107 ? -53.981 10.110 44.213 1.00 77.75 107 LEU A N 1
ATOM 868 C CA . LEU A 1 107 ? -54.558 11.457 44.098 1.00 77.75 107 LEU A CA 1
ATOM 869 C C . LEU A 1 107 ? -55.624 11.546 42.989 1.00 77.75 107 LEU A C 1
ATOM 871 O O . LEU A 1 107 ? -56.127 12.626 42.692 1.00 77.75 107 LEU A O 1
ATOM 875 N N . ASP A 1 108 ? -55.971 10.418 42.369 1.00 66.69 108 ASP A N 1
ATOM 876 C CA . ASP A 1 108 ? -56.891 10.303 41.233 1.00 66.69 108 ASP A CA 1
ATOM 877 C C . ASP A 1 108 ? -58.355 10.019 41.635 1.00 66.69 108 ASP A C 1
ATOM 879 O O . ASP A 1 108 ? -59.248 10.079 40.788 1.00 66.69 108 ASP A O 1
ATOM 883 N N . ARG A 1 109 ? -58.638 9.730 42.916 1.00 62.38 109 ARG A N 1
ATOM 884 C CA . ARG A 1 109 ? -59.976 9.339 43.402 1.00 62.38 109 ARG A CA 1
ATOM 885 C C . ARG A 1 109 ? -60.644 10.422 44.251 1.00 62.38 109 ARG A C 1
ATOM 887 O O . ARG A 1 109 ? -60.154 10.759 45.319 1.00 62.38 109 ARG A O 1
ATOM 894 N N . GLY A 1 110 ? -61.834 10.875 43.839 1.00 56.62 110 GLY A N 1
ATOM 895 C CA . GLY A 1 110 ? -62.763 11.618 44.709 1.00 56.62 110 GLY A CA 1
ATOM 896 C C . GLY A 1 110 ? -62.772 13.147 44.590 1.00 56.62 110 GLY A C 1
ATOM 897 O O . GLY A 1 110 ? -63.403 13.795 45.420 1.00 56.62 110 GLY A O 1
ATOM 898 N N . LEU A 1 111 ? -62.135 13.732 43.572 1.00 54.41 111 LEU A N 1
ATOM 899 C CA . LEU A 1 111 ? -62.165 15.178 43.319 1.00 54.41 111 LEU A CA 1
ATOM 900 C C . LEU A 1 111 ? -62.974 15.527 42.060 1.00 54.41 111 LEU A C 1
ATOM 902 O O . LEU A 1 111 ? -62.906 14.830 41.048 1.00 54.41 111 LEU A O 1
ATOM 906 N N . SER A 1 112 ? -63.700 16.649 42.095 1.00 56.50 112 SER A N 1
ATOM 907 C CA . SER A 1 112 ? -64.200 17.286 40.871 1.00 56.50 112 SER A CA 1
ATOM 908 C C . SER A 1 112 ? -63.016 17.846 40.069 1.00 56.50 112 SER A C 1
ATOM 910 O O . SER A 1 112 ? -62.040 18.319 40.654 1.00 56.50 112 SER A O 1
ATOM 912 N N . SER A 1 113 ? -63.078 17.805 38.732 1.00 58.12 113 SER A N 1
ATOM 913 C CA . SER A 1 113 ? -61.930 18.099 37.850 1.00 58.12 113 SER A CA 1
ATOM 914 C C . SER A 1 113 ? -61.284 19.472 38.060 1.00 58.12 113 SER A C 1
ATOM 916 O O . SER A 1 113 ? -60.140 19.653 37.666 1.00 58.12 113 SER A O 1
ATOM 918 N N . LYS A 1 114 ? -61.987 20.431 38.677 1.00 57.34 114 LYS A N 1
ATOM 919 C CA . LYS A 1 114 ? -61.477 21.784 38.933 1.00 57.34 114 LYS A CA 1
ATOM 920 C C . LYS A 1 114 ? -60.824 21.931 40.313 1.00 57.34 114 LYS A C 1
ATOM 922 O O . LYS A 1 114 ? -59.739 22.480 40.398 1.00 57.34 114 LYS A O 1
ATOM 927 N N . GLN A 1 115 ? -61.425 21.373 41.368 1.00 58.22 115 GLN A N 1
ATOM 928 C CA . GLN A 1 115 ? -60.856 21.392 42.728 1.00 58.22 115 GLN A CA 1
ATOM 929 C C . GLN A 1 115 ? -59.654 20.445 42.875 1.00 58.22 115 GLN A C 1
ATOM 931 O O . GLN A 1 115 ? -58.768 20.689 43.687 1.00 58.22 115 GLN A O 1
ATOM 936 N N . ALA A 1 116 ? -59.593 19.380 42.064 1.00 60.62 116 ALA A N 1
ATOM 937 C CA . ALA A 1 116 ? -58.445 18.474 42.016 1.00 60.62 116 ALA A CA 1
ATOM 938 C C . ALA A 1 116 ? -57.149 19.190 41.631 1.00 60.62 116 ALA A C 1
ATOM 940 O O . ALA A 1 116 ? -56.087 18.916 42.183 1.00 60.62 116 ALA A O 1
ATOM 941 N N . VAL A 1 117 ? -57.255 20.090 40.653 1.00 66.31 117 VAL A N 1
ATOM 942 C CA . VAL A 1 117 ? -56.110 20.709 39.989 1.00 66.31 117 VAL A CA 1
ATOM 943 C C . VAL A 1 117 ? -55.392 21.647 40.955 1.00 66.31 117 VAL A C 1
ATOM 945 O O . VAL A 1 117 ? -54.177 21.552 41.112 1.00 66.31 117 VAL A O 1
ATOM 948 N N . ASP A 1 118 ? -56.125 22.503 41.665 1.00 68.56 118 ASP A N 1
ATOM 949 C CA . ASP A 1 118 ? -55.523 23.501 42.555 1.00 68.56 118 ASP A CA 1
ATOM 950 C C . ASP A 1 118 ? -54.820 22.834 43.753 1.00 68.56 118 ASP A C 1
ATOM 952 O O . ASP A 1 118 ? -53.652 23.117 44.033 1.00 68.56 118 ASP A O 1
ATOM 956 N N . VAL A 1 119 ? -55.455 21.832 44.372 1.00 69.88 119 VAL A N 1
ATOM 957 C CA . VAL A 1 119 ? -54.886 21.087 45.510 1.00 69.88 119 VAL A CA 1
ATOM 958 C C . VAL A 1 119 ? -53.652 20.272 45.112 1.00 69.88 119 VAL A C 1
ATOM 960 O O . VAL A 1 119 ? -52.640 20.300 45.816 1.00 69.88 119 VAL A O 1
ATOM 963 N N . ILE A 1 120 ? -53.701 19.563 43.976 1.00 76.62 120 ILE A N 1
ATOM 964 C CA . ILE A 1 120 ? -52.554 18.795 43.463 1.00 76.62 120 ILE A CA 1
ATOM 965 C C . ILE A 1 120 ? -51.404 19.750 43.116 1.00 76.62 120 ILE A C 1
ATOM 967 O O . ILE A 1 120 ? -50.251 19.470 43.440 1.00 76.62 120 ILE A O 1
ATOM 971 N N . SER A 1 121 ? -51.702 20.907 42.524 1.00 76.94 121 SER A N 1
ATOM 972 C CA . SER A 1 121 ? -50.692 21.911 42.170 1.00 76.94 121 SER A CA 1
ATOM 973 C C . SER A 1 121 ? -49.986 22.481 43.403 1.00 76.94 121 SER A C 1
ATOM 975 O O . SER A 1 121 ? -48.755 22.533 43.430 1.00 76.94 121 SER A O 1
ATOM 977 N N . ILE A 1 122 ? -50.736 22.838 44.453 1.00 76.06 122 ILE A N 1
ATOM 978 C CA . ILE A 1 122 ? -50.173 23.328 45.723 1.00 76.06 122 ILE A CA 1
ATOM 979 C C . ILE A 1 122 ? -49.323 22.242 46.397 1.00 76.06 122 ILE A C 1
ATOM 981 O O . ILE A 1 122 ? -48.214 22.528 46.855 1.00 76.06 122 ILE A O 1
ATOM 985 N N . LEU A 1 123 ? -49.801 20.992 46.433 1.00 78.38 123 LEU A N 1
ATOM 986 C CA . LEU A 1 123 ? -49.057 19.865 47.003 1.00 78.38 123 LEU A CA 1
ATOM 987 C C . LEU A 1 123 ? -47.698 19.691 46.316 1.00 78.38 123 LEU A C 1
ATOM 989 O O . LEU A 1 123 ? -46.669 19.630 46.990 1.00 78.38 123 LEU A O 1
ATOM 993 N N . PHE A 1 124 ? -47.683 19.631 44.983 1.00 85.50 124 PHE A N 1
ATOM 994 C CA . PHE A 1 124 ? -46.451 19.390 44.238 1.00 85.50 124 PHE A CA 1
ATOM 995 C C . PHE A 1 124 ? -45.495 20.579 44.272 1.00 85.50 124 PHE A C 1
ATOM 997 O O . PHE A 1 124 ? -44.299 20.356 44.454 1.00 85.50 124 PHE A O 1
ATOM 1004 N N . ALA A 1 125 ? -45.991 21.820 44.249 1.00 79.94 125 ALA A N 1
ATOM 1005 C CA . ALA A 1 125 ? -45.154 23.000 44.469 1.00 79.94 125 ALA A CA 1
ATOM 1006 C C . ALA A 1 125 ? -44.418 22.930 45.823 1.00 79.94 125 ALA A C 1
ATOM 1008 O O . ALA A 1 125 ? -43.209 23.158 45.892 1.00 79.94 125 ALA A O 1
ATOM 1009 N N . ARG A 1 126 ? -45.108 22.516 46.896 1.00 76.94 126 ARG A N 1
ATOM 1010 C CA . ARG A 1 126 ? -44.498 22.345 48.228 1.00 76.94 126 ARG A CA 1
ATOM 1011 C C . ARG A 1 126 ? -43.543 21.154 48.318 1.00 76.94 126 ARG A C 1
ATOM 1013 O O . ARG A 1 126 ? -42.518 21.256 48.991 1.00 76.94 126 ARG A O 1
ATOM 1020 N N . LEU A 1 127 ? -43.840 20.037 47.653 1.00 79.25 127 LEU A N 1
ATOM 1021 C CA . LEU A 1 127 ? -42.911 18.901 47.568 1.00 79.25 127 LEU A CA 1
ATOM 1022 C C . LEU A 1 127 ? -41.654 19.270 46.765 1.00 79.25 127 LEU A C 1
ATOM 1024 O O . LEU A 1 127 ? -40.553 18.869 47.133 1.00 79.25 127 LEU A O 1
ATOM 1028 N N . ASN A 1 128 ? -41.795 20.091 45.721 1.00 83.62 128 ASN A N 1
ATOM 1029 C CA . ASN A 1 128 ? -40.694 20.593 44.900 1.00 83.62 128 ASN A CA 1
ATOM 1030 C C . ASN A 1 128 ? -39.716 21.473 45.697 1.00 83.62 128 ASN A C 1
ATOM 1032 O O . ASN A 1 128 ? -38.501 21.308 45.560 1.00 83.62 128 ASN A O 1
ATOM 1036 N N . GLU A 1 129 ? -40.233 22.341 46.579 1.00 79.50 129 GLU A N 1
ATOM 1037 C CA . GLU A 1 129 ? -39.435 23.150 47.521 1.00 79.50 129 GLU A CA 1
ATOM 1038 C C . GLU A 1 129 ? -38.598 22.292 48.490 1.00 79.50 129 GLU A C 1
ATOM 1040 O O . GLU A 1 129 ? -37.559 22.735 48.972 1.00 79.50 129 GLU A O 1
ATOM 1045 N N . ARG A 1 130 ? -39.029 21.056 48.780 1.00 72.31 130 ARG A N 1
ATOM 1046 C CA . ARG A 1 130 ? -38.398 20.153 49.763 1.00 72.31 130 ARG A CA 1
ATOM 1047 C C . ARG A 1 130 ? -37.838 18.866 49.157 1.00 72.31 130 ARG A C 1
ATOM 1049 O O . ARG A 1 130 ? -37.559 17.917 49.888 1.00 72.31 130 ARG A O 1
ATOM 1056 N N . ARG A 1 131 ? -37.632 18.827 47.840 1.00 79.50 131 ARG A N 1
ATOM 1057 C CA . ARG A 1 131 ? -37.193 17.625 47.108 1.00 79.50 131 ARG A CA 1
ATOM 1058 C C . ARG A 1 131 ? -35.912 16.989 47.666 1.00 79.50 131 ARG A C 1
ATOM 1060 O O . ARG A 1 131 ? -35.811 15.770 47.699 1.00 79.50 131 ARG A O 1
ATOM 1067 N N . GLU A 1 132 ? -34.965 17.800 48.147 1.00 75.25 132 GLU A N 1
ATOM 1068 C CA . GLU A 1 132 ? -33.695 17.308 48.701 1.00 75.25 132 GLU A CA 1
ATOM 1069 C C . GLU A 1 132 ? -33.909 16.608 50.045 1.00 75.25 132 GLU A C 1
ATOM 1071 O O . GLU A 1 132 ? -33.233 15.633 50.351 1.00 75.25 132 GLU A O 1
ATOM 1076 N N . LEU A 1 133 ? -34.894 17.054 50.833 1.00 73.56 133 LEU A N 1
ATOM 1077 C CA . LEU A 1 133 ? -35.265 16.370 52.069 1.00 73.56 133 LEU A CA 1
ATOM 1078 C C . LEU A 1 133 ? -35.924 15.022 51.760 1.00 73.56 133 LEU A C 1
ATOM 1080 O O . LEU A 1 133 ? -35.580 14.022 52.380 1.00 73.56 133 LEU A O 1
ATOM 1084 N N . LEU A 1 134 ? -36.812 14.970 50.761 1.00 74.19 134 LEU A N 1
ATOM 1085 C CA . LEU A 1 134 ? -37.406 13.705 50.317 1.00 74.19 134 LEU A CA 1
ATOM 1086 C C . LEU A 1 134 ? -36.322 12.732 49.843 1.00 74.19 134 LEU A C 1
ATOM 1088 O O . LEU A 1 134 ? -36.284 11.594 50.293 1.00 74.19 134 LEU A O 1
ATOM 1092 N N . ARG A 1 135 ? -35.390 13.197 49.009 1.00 75.62 135 ARG A N 1
ATOM 1093 C CA . ARG A 1 135 ? -34.308 12.365 48.478 1.00 75.62 135 ARG A CA 1
ATOM 1094 C C . ARG A 1 135 ? -33.352 11.853 49.555 1.00 75.62 135 ARG A C 1
ATOM 1096 O O . ARG A 1 135 ? -32.926 10.704 49.484 1.00 75.62 135 ARG A O 1
ATOM 1103 N N . ASN A 1 136 ? -33.006 12.697 50.525 1.00 74.31 136 ASN A N 1
ATOM 1104 C CA . ASN A 1 136 ? -31.991 12.366 51.523 1.00 74.31 136 ASN A CA 1
ATOM 1105 C C . ASN A 1 136 ? -32.543 11.577 52.716 1.00 74.31 136 ASN A C 1
ATOM 1107 O O . ASN A 1 136 ? -31.781 10.829 53.319 1.00 74.31 136 ASN A O 1
ATOM 1111 N N . TYR A 1 137 ? -33.830 11.732 53.052 1.00 73.31 137 TYR A N 1
ATOM 1112 C CA . TYR A 1 137 ? -34.419 11.139 54.260 1.00 73.31 137 TYR A CA 1
ATOM 1113 C C . TYR A 1 137 ? -35.496 10.077 53.987 1.00 73.31 137 TYR A C 1
ATOM 1115 O O . TYR A 1 137 ? -35.781 9.267 54.868 1.00 73.31 137 TYR A O 1
ATOM 1123 N N . LEU A 1 138 ? -36.104 10.026 52.793 1.00 74.81 138 LEU A N 1
ATOM 1124 C CA . LEU A 1 138 ? -37.080 8.985 52.454 1.00 74.81 138 LEU A CA 1
ATOM 1125 C C . LEU A 1 138 ? -36.386 7.802 51.766 1.00 74.81 138 LEU A C 1
ATOM 1127 O O . LEU A 1 138 ? -36.276 7.739 50.547 1.00 74.81 138 LEU A O 1
ATOM 1131 N N . HIS A 1 139 ? -35.954 6.814 52.546 1.00 76.19 139 HIS A N 1
ATOM 1132 C CA . HIS A 1 139 ? -35.269 5.617 52.032 1.00 76.19 139 HIS A CA 1
ATOM 1133 C C . HIS A 1 139 ? -36.222 4.535 51.483 1.00 76.19 139 HIS A C 1
ATOM 1135 O O . HIS A 1 139 ? -35.952 3.343 51.620 1.00 76.19 139 HIS A O 1
ATOM 1141 N N . ARG A 1 140 ? -37.357 4.933 50.892 1.00 81.06 140 ARG A N 1
ATOM 1142 C CA . ARG A 1 140 ? -38.359 4.026 50.306 1.00 81.06 140 ARG A CA 1
ATOM 1143 C C . ARG A 1 140 ? -38.836 4.552 48.948 1.00 81.06 140 ARG A C 1
ATOM 1145 O O . ARG A 1 140 ? -38.889 5.774 48.774 1.00 81.06 140 ARG A O 1
ATOM 1152 N N . PRO A 1 141 ? -39.240 3.682 48.004 1.00 86.44 141 PRO A N 1
ATOM 1153 C CA . PRO A 1 141 ? -39.816 4.139 46.745 1.00 86.44 141 PRO A CA 1
ATOM 1154 C C . PRO A 1 141 ? -41.175 4.812 46.974 1.00 86.44 141 PRO A C 1
ATOM 1156 O O . PRO A 1 141 ? -42.020 4.305 47.711 1.00 86.44 141 PRO A O 1
ATOM 1159 N N . LEU A 1 142 ? -41.394 5.950 46.326 1.00 87.62 142 LEU A N 1
ATOM 1160 C CA . LEU A 1 142 ? -42.591 6.774 46.406 1.00 87.62 142 LEU A CA 1
ATOM 1161 C C . LEU A 1 142 ? -43.279 6.808 45.040 1.00 87.62 142 LEU A C 1
ATOM 1163 O O . LEU A 1 142 ? -42.716 7.278 44.049 1.00 87.62 142 LEU A O 1
ATOM 1167 N N . ILE A 1 143 ? -44.515 6.317 44.997 1.00 89.75 143 ILE A N 1
ATOM 1168 C CA . ILE A 1 143 ? -45.309 6.184 43.777 1.00 89.75 143 ILE A CA 1
ATOM 1169 C C . ILE A 1 143 ? -46.530 7.095 43.883 1.00 89.75 143 ILE A C 1
ATOM 1171 O O . ILE A 1 143 ? -47.381 6.900 44.751 1.00 89.75 143 ILE A O 1
ATOM 1175 N N . PHE A 1 144 ? -46.639 8.066 42.978 1.00 88.75 144 PHE A N 1
ATOM 1176 C CA . PHE A 1 144 ? -47.809 8.936 42.858 1.00 88.75 144 PHE A CA 1
ATOM 1177 C C . PHE A 1 144 ? -48.710 8.486 41.714 1.00 88.75 144 PHE A C 1
ATOM 1179 O O . PHE A 1 144 ? -48.257 8.375 40.576 1.00 88.75 144 PHE A O 1
ATOM 1186 N N . VAL A 1 145 ? -49.997 8.303 42.002 1.00 86.44 145 VAL A N 1
ATOM 1187 C CA . VAL A 1 145 ? -51.042 8.061 41.003 1.00 86.44 145 VAL A CA 1
ATOM 1188 C C . VAL A 1 145 ? -51.840 9.343 40.783 1.00 86.44 145 VAL A C 1
ATOM 1190 O O . VAL A 1 145 ? -52.405 9.906 41.721 1.00 86.44 145 VAL A O 1
ATOM 1193 N N . LEU A 1 146 ? -51.871 9.798 39.534 1.00 84.00 146 LEU A N 1
ATOM 1194 C CA . LEU A 1 146 ? -52.429 11.067 39.080 1.00 84.00 146 LEU A CA 1
ATOM 1195 C C . LEU A 1 146 ? -53.434 10.860 37.932 1.00 84.00 146 LEU A C 1
ATOM 1197 O O . LEU A 1 146 ? -53.342 9.868 37.203 1.00 84.00 146 LEU A O 1
ATOM 1201 N N . PRO A 1 147 ? -54.361 11.808 37.707 1.00 77.50 147 PRO A N 1
ATOM 1202 C CA . PRO A 1 147 ? -55.229 11.794 36.529 1.00 77.50 147 PRO A CA 1
ATOM 1203 C C . PRO A 1 147 ? -54.444 11.864 35.203 1.00 77.50 147 PRO A C 1
ATOM 1205 O O . PRO A 1 147 ? -53.398 12.512 35.116 1.00 77.50 147 PRO A O 1
ATOM 1208 N N . SER A 1 148 ? -54.961 11.238 34.141 1.00 75.19 148 SER A N 1
ATOM 1209 C CA . SER A 1 148 ? -54.400 11.342 32.779 1.00 75.19 148 SER A CA 1
ATOM 1210 C C . SER A 1 148 ? -54.318 12.795 32.290 1.00 75.19 148 SER A C 1
ATOM 1212 O O . SER A 1 148 ? -55.205 13.596 32.585 1.00 75.19 148 SER A O 1
ATOM 1214 N N . GLY A 1 149 ? -53.283 13.142 31.518 1.00 71.75 149 GLY A N 1
ATOM 1215 C CA . GLY A 1 149 ? -53.070 14.511 31.021 1.00 71.75 149 GLY A CA 1
ATOM 1216 C C . GLY A 1 149 ? -52.412 15.486 32.013 1.00 71.75 149 GLY A C 1
ATOM 1217 O O . GLY A 1 149 ? -51.958 16.554 31.599 1.00 71.75 149 GLY A O 1
ATOM 1218 N N . TYR A 1 150 ? -52.252 15.113 33.289 1.00 77.69 150 TYR A N 1
ATOM 1219 C CA . TYR A 1 150 ? -51.612 15.961 34.309 1.00 77.69 150 TYR A CA 1
ATOM 1220 C C . TYR A 1 150 ? -50.080 16.034 34.188 1.00 77.69 150 TYR A C 1
ATOM 1222 O O . TYR A 1 150 ? -49.425 16.839 34.848 1.00 77.69 150 TYR A O 1
ATOM 1230 N N . GLN A 1 151 ? -49.486 15.212 33.318 1.00 82.50 151 GLN A N 1
ATOM 1231 C CA . GLN A 1 151 ? -48.037 15.127 33.140 1.00 82.50 151 GLN A CA 1
ATOM 1232 C C . GLN A 1 151 ? -47.414 16.467 32.729 1.00 82.50 151 GLN A C 1
ATOM 1234 O O . GLN A 1 151 ? -46.339 16.829 33.206 1.00 82.50 151 GLN A O 1
ATOM 1239 N N . ARG A 1 152 ? -48.079 17.204 31.832 1.00 80.75 152 ARG A N 1
ATOM 1240 C CA . ARG A 1 152 ? -47.586 18.497 31.345 1.00 80.75 152 ARG A CA 1
ATOM 1241 C C . ARG A 1 152 ? -47.663 19.570 32.431 1.00 80.75 152 ARG A C 1
ATOM 1243 O O . ARG A 1 152 ? -46.678 20.259 32.654 1.00 80.75 152 ARG A O 1
ATOM 1250 N N . GLN A 1 153 ? -48.780 19.642 33.152 1.00 79.25 153 GLN A N 1
ATOM 1251 C CA . GLN A 1 153 ? -48.938 20.556 34.285 1.00 79.25 153 GLN A CA 1
ATOM 1252 C C . GLN A 1 153 ? -47.933 20.257 35.403 1.00 79.25 153 GLN A C 1
ATOM 1254 O O . GLN A 1 153 ? -47.315 21.179 35.923 1.00 79.25 153 GLN A O 1
ATOM 1259 N N . LEU A 1 154 ? -47.684 18.983 35.726 1.00 82.19 154 LEU A N 1
ATOM 1260 C CA . LEU A 1 154 ? -46.715 18.614 36.762 1.00 82.19 154 LEU A CA 1
ATOM 1261 C C . LEU A 1 154 ? -45.280 19.043 36.412 1.00 82.19 154 LEU A C 1
ATOM 1263 O O . LEU A 1 154 ? -44.541 19.485 37.289 1.00 82.19 154 LEU A O 1
ATOM 1267 N N . ARG A 1 155 ? -44.901 18.973 35.126 1.00 84.94 155 ARG A N 1
ATOM 1268 C CA . ARG A 1 155 ? -43.615 19.497 34.624 1.00 84.94 155 ARG A CA 1
ATOM 1269 C C . ARG A 1 155 ? -43.472 20.998 34.822 1.00 84.94 155 ARG A C 1
ATOM 1271 O O . ARG A 1 155 ? -42.379 21.465 35.117 1.00 84.94 155 ARG A O 1
ATOM 1278 N N . GLU A 1 156 ? -44.557 21.731 34.610 1.00 82.75 156 GLU A N 1
ATOM 1279 C CA . GLU A 1 156 ? -44.578 23.191 34.684 1.00 82.75 156 GLU A CA 1
ATOM 1280 C C . GLU A 1 156 ? -44.609 23.674 36.143 1.00 82.75 156 GLU A C 1
ATOM 1282 O O . GLU A 1 156 ? -43.898 24.609 36.499 1.00 82.75 156 GLU A O 1
ATOM 1287 N N . ILE A 1 157 ? -45.377 23.004 37.005 1.00 81.25 157 ILE A N 1
ATOM 1288 C CA . ILE A 1 157 ? -45.575 23.389 38.411 1.00 81.25 157 ILE A CA 1
ATOM 1289 C C . ILE A 1 157 ? -44.416 22.925 39.308 1.00 81.25 157 ILE A C 1
ATOM 1291 O O . ILE A 1 157 ? -44.155 23.519 40.354 1.00 81.25 157 ILE A O 1
ATOM 1295 N N . SER A 1 158 ? -43.725 21.839 38.956 1.00 85.12 158 SER A N 1
ATOM 1296 C CA . SER A 1 158 ? -42.692 21.226 39.807 1.00 85.12 158 SER A CA 1
ATOM 1297 C C . SER A 1 158 ? -41.517 20.676 38.990 1.00 85.12 158 SER A C 1
ATOM 1299 O O . SER A 1 158 ? -41.280 19.465 38.984 1.00 85.12 158 SER A O 1
ATOM 1301 N N . PRO A 1 159 ? -40.775 21.548 38.279 1.00 81.62 159 PRO A N 1
ATOM 1302 C CA . PRO A 1 159 ? -39.747 21.138 37.321 1.00 81.62 159 PRO A CA 1
ATOM 1303 C C . PRO A 1 159 ? -38.581 20.384 37.972 1.00 81.62 159 PRO A C 1
ATOM 1305 O O . PRO A 1 159 ? -38.069 19.425 37.394 1.00 81.62 159 PRO A O 1
ATOM 1308 N N . ASP A 1 160 ? -38.193 20.759 39.191 1.00 82.12 160 ASP A N 1
ATOM 1309 C CA . ASP A 1 160 ? -37.065 20.136 39.883 1.00 82.12 160 ASP A CA 1
ATOM 1310 C C . ASP A 1 160 ? -37.430 18.747 40.421 1.00 82.12 160 ASP A C 1
ATOM 1312 O O . ASP A 1 160 ? -36.678 17.791 40.252 1.00 82.12 160 ASP A O 1
ATOM 1316 N N . LEU A 1 161 ? -38.614 18.603 41.015 1.00 82.38 161 LEU A N 1
ATOM 1317 C CA . LEU A 1 161 ? -39.162 17.321 41.447 1.00 82.38 161 LEU A CA 1
ATOM 1318 C C . LEU A 1 161 ? -39.391 16.403 40.241 1.00 82.38 161 LEU A C 1
ATOM 1320 O O . LEU A 1 161 ? -39.128 15.204 40.301 1.00 82.38 161 LEU A O 1
ATOM 1324 N N . TRP A 1 162 ? -39.825 16.976 39.116 1.00 88.00 162 TRP A N 1
ATOM 1325 C CA . TRP A 1 162 ? -39.940 16.259 37.854 1.00 88.00 162 TRP A CA 1
ATOM 1326 C C . TRP A 1 162 ? -38.575 15.777 37.348 1.00 88.00 162 TRP A C 1
ATOM 1328 O O . TRP A 1 162 ? -38.485 14.666 36.825 1.00 88.00 162 TRP A O 1
ATOM 1338 N N . SER A 1 163 ? -37.515 16.577 37.500 1.00 82.25 163 SER A N 1
ATOM 1339 C CA . SER A 1 163 ? -36.154 16.237 37.058 1.00 82.25 163 SER A CA 1
ATOM 1340 C C . SER A 1 163 ? -35.543 15.043 37.795 1.00 82.25 163 SER A C 1
ATOM 1342 O O . SER A 1 163 ? -34.770 14.305 37.189 1.00 82.25 163 SER A O 1
ATOM 1344 N N . ILE A 1 164 ? -35.927 14.820 39.058 1.00 82.25 164 ILE A N 1
ATOM 1345 C CA . ILE A 1 164 ? -35.384 13.742 39.900 1.00 82.25 164 ILE A CA 1
ATOM 1346 C C . ILE A 1 164 ? -36.235 12.467 39.883 1.00 82.25 164 ILE A C 1
ATOM 1348 O O . ILE A 1 164 ? -35.948 11.538 40.629 1.00 82.25 164 ILE A O 1
ATOM 1352 N N . ARG A 1 165 ? -37.304 12.421 39.077 1.00 88.75 165 ARG A N 1
ATOM 1353 C CA . ARG A 1 165 ? -38.132 11.218 38.938 1.00 88.75 165 ARG A CA 1
ATOM 1354 C C . ARG A 1 165 ? -37.353 10.122 38.209 1.00 88.75 165 ARG A C 1
ATOM 1356 O O . ARG A 1 165 ? -36.750 10.379 37.166 1.00 88.75 165 ARG A O 1
ATOM 1363 N N . ASP A 1 166 ? -37.458 8.894 38.687 1.00 86.50 166 ASP A N 1
ATOM 1364 C CA . ASP A 1 166 ? -36.821 7.738 38.054 1.00 86.50 166 ASP A CA 1
ATOM 1365 C C . ASP A 1 166 ? -37.653 7.214 36.888 1.00 86.50 166 ASP A C 1
ATOM 1367 O O . ASP A 1 166 ? -37.122 6.790 35.859 1.00 86.50 166 ASP A O 1
ATOM 1371 N N . TYR A 1 167 ? -38.981 7.275 37.024 1.00 83.62 167 TYR A N 1
ATOM 1372 C CA . TYR A 1 167 ? -39.882 6.764 36.004 1.00 83.62 167 TYR A CA 1
ATOM 1373 C C . TYR A 1 167 ? -41.232 7.486 35.990 1.00 83.62 167 TYR A C 1
ATOM 1375 O O . TYR A 1 167 ? -41.745 7.950 37.007 1.00 83.62 167 TYR A O 1
ATOM 1383 N N . SER A 1 168 ? -41.840 7.591 34.809 1.00 86.75 168 SER A N 1
ATOM 1384 C CA . SER A 1 168 ? -43.207 8.095 34.672 1.00 86.75 168 SER A CA 1
ATOM 1385 C C . SER A 1 168 ? -43.935 7.381 33.546 1.00 86.75 168 SER A C 1
ATOM 1387 O O . SER A 1 168 ? -43.370 7.268 32.457 1.00 86.75 168 SER A O 1
ATOM 1389 N N . PHE A 1 169 ? -45.181 6.972 33.772 1.00 81.81 169 PHE A N 1
ATOM 1390 C CA . PHE A 1 169 ? -45.953 6.187 32.812 1.00 81.81 169 PHE A CA 1
ATOM 1391 C C . PHE A 1 169 ? -47.403 6.658 32.709 1.00 81.81 169 PHE A C 1
ATOM 1393 O O . PHE A 1 169 ? -48.043 6.930 33.722 1.00 81.81 169 PHE A O 1
ATOM 1400 N N . GLU A 1 170 ? -47.925 6.726 31.484 1.00 78.94 170 GLU A N 1
ATOM 1401 C CA . GLU A 1 170 ? -49.329 7.039 31.214 1.00 78.94 170 GLU A CA 1
ATOM 1402 C C . GLU A 1 170 ? -50.073 5.758 30.822 1.00 78.94 170 GLU A C 1
ATOM 1404 O O . GLU A 1 170 ? -49.813 5.137 29.788 1.00 78.94 170 GLU A O 1
ATOM 1409 N N . LEU A 1 171 ? -50.982 5.335 31.697 1.00 67.94 171 LEU A N 1
ATOM 1410 C CA . LEU A 1 171 ? -51.861 4.191 31.519 1.00 67.94 171 LEU A CA 1
ATOM 1411 C C . LEU A 1 171 ? -52.913 4.581 30.471 1.00 67.94 171 LEU A C 1
ATOM 1413 O O . LEU A 1 171 ? -53.911 5.200 30.801 1.00 67.94 171 LEU A O 1
ATOM 1417 N N . GLY A 1 172 ? -52.691 4.282 29.190 1.00 64.00 172 GLY A N 1
ATOM 1418 C CA . GLY A 1 172 ? -53.711 4.485 28.146 1.00 64.00 172 GLY A CA 1
ATOM 1419 C C . GLY A 1 172 ? -54.959 3.602 28.339 1.00 64.00 172 GLY A C 1
ATOM 1420 O O . GLY A 1 172 ? -55.123 2.949 29.370 1.00 64.00 172 GLY A O 1
ATOM 1421 N N . GLU A 1 173 ? -55.833 3.514 27.326 1.00 50.34 173 GLU A N 1
ATOM 1422 C CA . GLU A 1 173 ? -56.925 2.524 27.302 1.00 50.34 173 GLU A CA 1
ATOM 1423 C C . GLU A 1 173 ? -56.361 1.097 27.182 1.00 50.34 173 GLU A C 1
ATOM 1425 O O . GLU A 1 173 ? -56.264 0.503 26.111 1.00 50.34 173 GLU A O 1
ATOM 1430 N N . LEU A 1 174 ? -55.933 0.545 28.313 1.00 46.16 174 LEU A N 1
ATOM 1431 C CA . LEU A 1 174 ? -55.578 -0.857 28.472 1.00 46.16 174 LEU A CA 1
ATOM 1432 C C . LEU A 1 174 ? -56.891 -1.650 28.543 1.00 46.16 174 LEU A C 1
ATOM 1434 O O . LEU A 1 174 ? -57.425 -1.887 29.623 1.00 46.16 174 LEU A O 1
ATOM 1438 N N . GLY A 1 175 ? -57.449 -1.969 27.375 1.00 40.41 175 GLY A N 1
ATOM 1439 C CA . GLY A 1 175 ? -58.655 -2.784 27.233 1.00 40.41 175 GLY A CA 1
ATOM 1440 C C . GLY A 1 175 ? -58.427 -4.246 27.629 1.00 40.41 175 GLY A C 1
ATOM 1441 O O . GLY A 1 175 ? -57.364 -4.818 27.377 1.00 40.41 175 GLY A O 1
ATOM 1442 N N . GLU A 1 176 ? -59.443 -4.836 28.252 1.00 36.16 176 GLU A N 1
ATOM 1443 C CA . GLU A 1 176 ? -59.574 -6.274 28.490 1.00 36.16 176 GLU A CA 1
ATOM 1444 C C . GLU A 1 176 ? -59.497 -7.035 27.151 1.00 36.16 176 GLU A C 1
ATOM 1446 O O . GLU A 1 176 ? -60.106 -6.625 26.165 1.00 36.16 176 GLU A O 1
ATOM 1451 N N . ILE A 1 177 ? -58.728 -8.128 27.087 1.00 38.09 177 ILE A N 1
ATOM 1452 C CA . ILE A 1 177 ? -58.619 -8.962 25.879 1.00 38.09 177 ILE A CA 1
ATOM 1453 C C . ILE A 1 177 ? -59.634 -10.110 25.975 1.00 38.09 177 ILE A C 1
ATOM 1455 O O . ILE A 1 177 ? -59.466 -11.012 26.799 1.00 38.09 177 ILE A O 1
ATOM 1459 N N . GLU A 1 178 ? -60.647 -10.095 25.102 1.00 31.75 178 GLU A N 1
ATOM 1460 C CA . GLU A 1 178 ? -61.425 -11.282 24.727 1.00 31.75 178 GLU A CA 1
ATOM 1461 C C . GLU A 1 178 ? -60.545 -12.289 23.968 1.00 31.75 178 GLU A C 1
ATOM 1463 O O . GLU A 1 178 ? -59.615 -11.939 23.241 1.00 31.75 178 GLU A O 1
ATOM 1468 N N . ALA A 1 179 ? -60.824 -13.572 24.189 1.00 35.53 179 ALA A N 1
ATOM 1469 C CA . ALA A 1 179 ? -59.985 -14.693 23.795 1.00 35.53 179 ALA A CA 1
ATOM 1470 C C . ALA A 1 179 ? -59.791 -14.820 22.270 1.00 35.53 179 ALA A C 1
ATOM 1472 O O . ALA A 1 179 ? -60.733 -15.143 21.553 1.00 35.53 179 ALA A O 1
ATOM 1473 N N . GLU A 1 180 ? -58.543 -14.719 21.787 1.00 30.70 180 GLU A N 1
ATOM 1474 C CA . GLU A 1 180 ? -58.183 -15.141 20.426 1.00 30.70 180 GLU A CA 1
ATOM 1475 C C . GLU A 1 180 ? -56.910 -16.004 20.337 1.00 30.70 180 GLU A C 1
ATOM 1477 O O . GLU A 1 180 ? -55.809 -15.633 20.743 1.00 30.70 180 GLU A O 1
ATOM 1482 N N . ASN A 1 181 ? -57.136 -17.170 19.726 1.00 33.41 181 ASN A N 1
ATOM 1483 C CA . ASN A 1 181 ? -56.283 -18.042 18.916 1.00 33.41 181 ASN A CA 1
ATOM 1484 C C . ASN A 1 181 ? -54.771 -18.177 19.277 1.00 33.41 181 ASN A C 1
ATOM 1486 O O . ASN A 1 181 ? -53.950 -17.357 18.849 1.00 33.41 181 ASN A O 1
ATOM 1490 N N . PRO A 1 182 ? -54.353 -19.279 19.941 1.00 36.72 182 PRO A N 1
ATOM 1491 C CA . PRO A 1 182 ? -53.017 -19.438 20.536 1.00 36.72 182 PRO A CA 1
ATOM 1492 C C . PRO A 1 182 ? -51.838 -19.411 19.544 1.00 36.72 182 PRO A C 1
ATOM 1494 O O . PRO A 1 182 ? -50.703 -19.153 19.943 1.00 36.72 182 PRO A O 1
ATOM 1497 N N . VAL A 1 183 ? -52.075 -19.616 18.245 1.00 32.00 183 VAL A N 1
ATOM 1498 C CA . VAL A 1 183 ? -51.010 -19.633 17.224 1.00 32.00 183 VAL A CA 1
ATOM 1499 C C . VAL A 1 183 ? -50.563 -18.216 16.825 1.00 32.00 183 VAL A C 1
ATOM 1501 O O . VAL A 1 183 ? -49.374 -17.987 16.593 1.00 32.00 183 VAL A O 1
ATOM 1504 N N . LYS A 1 184 ? -51.467 -17.224 16.820 1.00 32.09 184 LYS A N 1
ATOM 1505 C CA . LYS A 1 184 ? -51.106 -15.812 16.565 1.00 32.09 184 LYS A CA 1
ATOM 1506 C C . LYS A 1 184 ? -50.403 -15.176 17.768 1.00 32.09 184 LYS A C 1
ATOM 1508 O O . LYS A 1 184 ? -49.506 -14.357 17.581 1.00 32.09 184 LYS A O 1
ATOM 1513 N N . THR A 1 185 ? -50.758 -15.579 18.988 1.00 35.25 185 THR A N 1
ATOM 1514 C CA . THR A 1 185 ? -50.211 -15.033 20.242 1.00 35.25 185 THR A CA 1
ATOM 1515 C C . THR A 1 185 ? -48.739 -15.397 20.448 1.00 35.25 185 THR A C 1
ATOM 1517 O O . THR A 1 185 ? -47.966 -14.564 20.916 1.00 35.25 185 THR A O 1
ATOM 1520 N N . ILE A 1 186 ? -48.321 -16.605 20.053 1.00 37.56 186 ILE A N 1
ATOM 1521 C CA . ILE A 1 186 ? -46.913 -17.040 20.127 1.00 37.56 186 ILE A CA 1
ATOM 1522 C C . ILE A 1 186 ? -46.058 -16.265 19.113 1.00 37.56 186 ILE A C 1
ATOM 1524 O O . ILE A 1 186 ? -45.006 -15.738 19.467 1.00 37.56 186 ILE A O 1
ATOM 1528 N N . LEU A 1 187 ? -46.544 -16.103 17.877 1.00 31.89 187 LEU A N 1
ATOM 1529 C CA . LEU A 1 187 ? -45.877 -15.303 16.840 1.00 31.89 187 LEU A CA 1
ATOM 1530 C C . LEU A 1 187 ? -45.824 -13.801 17.181 1.00 31.89 187 LEU A C 1
ATOM 1532 O O . LEU A 1 187 ? -44.848 -13.133 16.838 1.00 31.89 187 LEU A O 1
ATOM 1536 N N . GLY A 1 188 ? -46.845 -13.275 17.866 1.00 33.56 188 GLY A N 1
ATOM 1537 C CA . GLY A 1 188 ? -46.903 -11.893 18.356 1.00 33.56 188 GLY A CA 1
ATOM 1538 C C . GLY A 1 188 ? -45.941 -11.618 19.515 1.00 33.56 188 GLY A C 1
ATOM 1539 O O . GLY A 1 188 ? -45.160 -10.673 19.437 1.00 33.56 188 GLY A O 1
ATOM 1540 N N . LYS A 1 189 ? -45.916 -12.491 20.535 1.00 37.09 189 LYS A N 1
ATOM 1541 C CA . LYS A 1 189 ? -44.987 -12.395 21.680 1.00 37.09 189 LYS A CA 1
ATOM 1542 C C . LYS A 1 189 ? -43.524 -12.564 21.269 1.00 37.09 189 LYS A C 1
ATOM 1544 O O . LYS A 1 189 ? -42.665 -11.843 21.767 1.00 37.09 189 LYS A O 1
ATOM 1549 N N . LEU A 1 190 ? -43.242 -13.465 20.323 1.00 37.28 190 LEU A N 1
ATOM 1550 C CA . LEU A 1 190 ? -41.916 -13.587 19.713 1.00 37.28 190 LEU A CA 1
ATOM 1551 C C . LEU A 1 190 ? -41.527 -12.286 18.993 1.00 37.28 190 LEU A C 1
ATOM 1553 O O . LEU A 1 190 ? -40.434 -11.780 19.206 1.00 37.28 190 LEU A O 1
ATOM 1557 N N . LYS A 1 191 ? -42.430 -11.676 18.210 1.00 37.72 191 LYS A N 1
ATOM 1558 C CA . LYS A 1 191 ? -42.172 -10.384 17.546 1.00 37.72 191 LYS A CA 1
ATOM 1559 C C . LYS A 1 191 ? -41.856 -9.241 18.520 1.00 37.72 191 LYS A C 1
ATOM 1561 O O . LYS A 1 191 ? -40.960 -8.457 18.218 1.00 37.72 191 LYS A O 1
ATOM 1566 N N . GLU A 1 192 ? -42.551 -9.143 19.653 1.00 41.59 192 GLU A N 1
ATOM 1567 C CA . GLU A 1 192 ? -42.293 -8.107 20.668 1.00 41.59 192 GLU A CA 1
ATOM 1568 C C . GLU A 1 192 ? -40.948 -8.321 21.386 1.00 41.59 192 GLU A C 1
ATOM 1570 O O . GLU A 1 192 ? -40.123 -7.404 21.389 1.00 41.59 192 GLU A O 1
ATOM 1575 N N . LEU A 1 193 ? -40.659 -9.539 21.870 1.00 45.19 193 LEU A N 1
ATOM 1576 C CA . LEU A 1 193 ? -39.361 -9.908 22.471 1.00 45.19 193 LEU A CA 1
ATOM 1577 C C . LEU A 1 193 ? -38.183 -9.662 21.514 1.00 45.19 193 LEU A C 1
ATOM 1579 O O . LEU A 1 193 ? -37.153 -9.106 21.898 1.00 45.19 193 LEU A O 1
ATOM 1583 N N . PHE A 1 194 ? -38.351 -10.023 20.241 1.00 48.97 194 PHE A N 1
ATOM 1584 C CA . PHE A 1 194 ? -37.333 -9.831 19.211 1.00 48.97 194 PHE A CA 1
ATOM 1585 C C . PHE A 1 194 ? -37.151 -8.361 18.801 1.00 48.97 194 PHE A C 1
ATOM 1587 O O . PHE A 1 194 ? -36.065 -8.004 18.341 1.00 48.97 194 PHE A O 1
ATOM 1594 N N . SER A 1 195 ? -38.166 -7.507 18.982 1.00 55.25 195 SER A N 1
ATOM 1595 C CA . SER A 1 195 ? -38.069 -6.060 18.737 1.00 55.25 195 SER A CA 1
ATOM 1596 C C . SER A 1 195 ? -37.368 -5.307 19.874 1.00 55.25 195 SER A C 1
ATOM 1598 O O . SER A 1 195 ? -36.591 -4.388 19.605 1.00 55.25 195 SER A O 1
ATOM 1600 N N . GLY A 1 196 ? -37.574 -5.738 21.127 1.00 73.88 196 GLY A N 1
ATOM 1601 C CA . GLY A 1 196 ? -36.886 -5.199 22.302 1.00 73.88 196 GLY A CA 1
ATOM 1602 C C . GLY A 1 196 ? -35.385 -5.472 22.254 1.00 73.88 196 GLY A C 1
ATOM 1603 O O . GLY A 1 196 ? -34.588 -4.541 22.365 1.00 73.88 196 GLY A O 1
ATOM 1604 N N . PHE A 1 197 ? -34.995 -6.720 21.962 1.00 84.88 197 PHE A N 1
ATOM 1605 C CA . PHE A 1 197 ? -33.580 -7.076 21.829 1.00 84.88 197 PHE A CA 1
ATOM 1606 C C . PHE A 1 197 ? -32.888 -6.314 20.693 1.00 84.88 197 PHE A C 1
ATOM 1608 O O . PHE A 1 197 ? -31.794 -5.799 20.897 1.00 84.88 197 PHE A O 1
ATOM 1615 N N . GLN A 1 198 ? -33.527 -6.160 19.524 1.00 86.44 198 GLN A N 1
ATOM 1616 C CA . GLN A 1 198 ? -32.939 -5.394 18.416 1.00 86.44 198 GLN A CA 1
ATOM 1617 C C . GLN A 1 198 ? -32.595 -3.954 18.828 1.00 86.44 198 GLN A C 1
ATOM 1619 O O . GLN A 1 198 ? -31.569 -3.416 18.413 1.00 86.44 198 GLN A O 1
ATOM 1624 N N . ARG A 1 199 ? -33.446 -3.317 19.642 1.00 84.62 199 ARG A N 1
ATOM 1625 C CA . ARG A 1 199 ? -33.203 -1.959 20.139 1.00 84.62 199 ARG A CA 1
ATOM 1626 C C . ARG A 1 199 ? -32.004 -1.916 21.081 1.00 84.62 199 ARG A C 1
ATOM 1628 O O . ARG A 1 199 ? -31.142 -1.062 20.888 1.00 84.62 199 ARG A O 1
ATOM 1635 N N . SER A 1 200 ? -31.941 -2.829 22.049 1.00 85.44 200 SER A N 1
ATOM 1636 C CA . SER A 1 200 ? -30.809 -2.949 22.977 1.00 85.44 200 SER A CA 1
ATOM 1637 C C . SER A 1 200 ? -29.505 -3.254 22.241 1.00 85.44 200 SER A C 1
ATOM 1639 O O . SER A 1 200 ? -28.491 -2.614 22.500 1.00 85.44 200 SER A O 1
ATOM 1641 N N . TYR A 1 201 ? -29.550 -4.153 21.255 1.00 90.25 201 TYR A N 1
ATOM 1642 C CA . TYR A 1 201 ? -28.419 -4.474 20.392 1.00 90.25 201 TYR A CA 1
ATOM 1643 C C . TYR A 1 201 ? -27.931 -3.246 19.613 1.00 90.25 201 TYR A C 1
ATOM 1645 O O . TYR A 1 201 ? -26.757 -2.901 19.674 1.00 90.25 201 TYR A O 1
ATOM 1653 N N . ASN A 1 202 ? -28.830 -2.511 18.950 1.00 90.12 202 ASN A N 1
ATOM 1654 C CA . ASN A 1 202 ? -28.450 -1.290 18.236 1.00 90.12 202 ASN A CA 1
ATOM 1655 C C . ASN A 1 202 ? -27.882 -0.215 19.179 1.00 90.12 202 ASN A C 1
ATOM 1657 O O . ASN A 1 202 ? -26.931 0.467 18.814 1.00 90.12 202 ASN A O 1
ATOM 1661 N N . GLN A 1 203 ? -28.437 -0.052 20.384 1.00 87.88 203 GLN A N 1
ATOM 1662 C CA . GLN A 1 203 ? -27.893 0.877 21.383 1.00 87.88 203 GLN A CA 1
ATOM 1663 C C . GLN A 1 203 ? -26.484 0.485 21.825 1.00 87.88 203 GLN A C 1
ATOM 1665 O O . GLN A 1 203 ? -25.637 1.361 21.984 1.00 87.88 203 GLN A O 1
ATOM 1670 N N . HIS A 1 204 ? -26.227 -0.813 21.982 1.00 88.38 204 HIS A N 1
ATOM 1671 C CA . HIS A 1 204 ? -24.898 -1.324 22.280 1.00 88.38 204 HIS A CA 1
ATOM 1672 C C . HIS A 1 204 ? -23.906 -1.010 21.150 1.00 88.38 204 HIS A C 1
ATOM 1674 O O . HIS A 1 204 ? -22.883 -0.388 21.417 1.00 88.38 204 HIS A O 1
ATOM 1680 N N . VAL A 1 205 ? -24.261 -1.304 19.891 1.00 88.38 205 VAL A N 1
ATOM 1681 C CA . VAL A 1 205 ? -23.437 -0.970 18.710 1.00 88.38 205 VAL A CA 1
ATOM 1682 C C . VAL A 1 205 ? -23.121 0.532 18.650 1.00 88.38 205 VAL A C 1
ATOM 1684 O O . VAL A 1 205 ? -21.989 0.922 18.366 1.00 88.38 205 VAL A O 1
ATOM 1687 N N . ILE A 1 206 ? -24.098 1.396 18.955 1.00 87.56 206 ILE A N 1
ATOM 1688 C CA . ILE A 1 206 ? -23.885 2.851 19.025 1.00 87.56 206 ILE A CA 1
ATOM 1689 C C . ILE A 1 206 ? -22.903 3.203 20.143 1.00 87.56 206 ILE A C 1
ATOM 1691 O O . ILE A 1 206 ? -21.973 3.974 19.927 1.00 87.56 206 ILE A O 1
ATOM 1695 N N . TYR A 1 207 ? -23.106 2.667 21.346 1.00 83.19 207 TYR A N 1
ATOM 1696 C CA . TYR A 1 207 ? -22.253 2.960 22.493 1.00 83.19 207 TYR A CA 1
ATOM 1697 C C . TYR A 1 207 ? -20.799 2.537 22.255 1.00 83.19 207 TYR A C 1
ATOM 1699 O O . TYR A 1 207 ? -19.889 3.304 22.572 1.00 83.19 207 TYR A O 1
ATOM 1707 N N . GLU A 1 208 ? -20.596 1.356 21.673 1.00 82.06 208 GLU A N 1
ATOM 1708 C CA . GLU A 1 208 ? -19.276 0.775 21.436 1.00 82.06 208 GLU A CA 1
ATOM 1709 C C . GLU A 1 208 ? -18.497 1.513 20.337 1.00 82.06 208 GLU A C 1
ATOM 1711 O O . GLU A 1 208 ? -17.293 1.730 20.472 1.00 82.06 208 GLU A O 1
ATOM 1716 N N . HIS A 1 209 ? -19.165 1.947 19.261 1.00 85.06 209 HIS A N 1
ATOM 1717 C CA . HIS A 1 209 ? -18.488 2.477 18.067 1.00 85.06 209 HIS A CA 1
ATOM 1718 C C . HIS A 1 209 ? -18.649 3.988 17.834 1.00 85.06 209 HIS A C 1
ATOM 1720 O O . HIS A 1 209 ? -18.149 4.505 16.836 1.00 85.06 209 HIS A O 1
ATOM 1726 N N . ARG A 1 210 ? -19.312 4.731 18.733 1.00 81.94 210 ARG A N 1
ATOM 1727 C CA . ARG A 1 210 ? -19.448 6.202 18.620 1.00 81.94 210 ARG A CA 1
ATOM 1728 C C . ARG A 1 210 ? -18.152 6.980 18.847 1.00 81.94 210 ARG A C 1
ATOM 1730 O O . ARG A 1 210 ? -18.055 8.121 18.406 1.00 81.94 210 ARG A O 1
ATOM 1737 N N . VAL A 1 211 ? -17.182 6.410 19.563 1.00 78.81 211 VAL A N 1
ATOM 1738 C CA . VAL A 1 211 ? -15.935 7.106 19.913 1.00 78.81 211 VAL A CA 1
ATOM 1739 C C . VAL A 1 211 ? -14.912 6.947 18.793 1.00 78.81 211 VAL A C 1
ATOM 1741 O O . VAL A 1 211 ? -14.641 5.835 18.342 1.00 78.81 211 VAL A O 1
ATOM 1744 N N . PHE A 1 212 ? -14.309 8.059 18.367 1.00 75.00 212 PHE A N 1
ATOM 1745 C CA . PHE A 1 212 ? -13.181 8.056 17.446 1.00 75.00 212 PHE A CA 1
ATOM 1746 C C . PHE A 1 212 ? -11.968 7.430 18.137 1.00 75.00 212 PHE A C 1
ATOM 1748 O O . PHE A 1 212 ? -11.344 8.029 19.014 1.00 75.00 212 PHE A O 1
ATOM 1755 N N . ASN A 1 213 ? -11.653 6.198 17.752 1.00 66.00 213 ASN A N 1
ATOM 1756 C CA . ASN A 1 213 ? -10.522 5.449 18.273 1.00 66.00 213 ASN A CA 1
ATOM 1757 C C . ASN A 1 213 ? -9.663 4.975 17.098 1.00 66.00 213 ASN A C 1
ATOM 1759 O O . ASN A 1 213 ? -10.023 4.034 16.386 1.00 66.00 213 ASN A O 1
ATOM 1763 N N . VAL A 1 214 ? -8.527 5.636 16.866 1.00 62.44 214 VAL A N 1
ATOM 1764 C CA . VAL A 1 214 ? -7.633 5.273 15.760 1.00 62.44 214 VAL A CA 1
ATOM 1765 C C . VAL A 1 214 ? -6.752 4.115 16.205 1.00 62.44 214 VAL A C 1
ATOM 1767 O O . VAL A 1 214 ? -5.653 4.316 16.707 1.00 62.44 214 VAL A O 1
ATOM 1770 N N . ARG A 1 215 ? -7.251 2.882 16.037 1.00 56.09 215 ARG A N 1
ATOM 1771 C CA . ARG A 1 215 ? -6.528 1.638 16.368 1.00 56.09 215 ARG A CA 1
ATOM 1772 C C . ARG A 1 215 ? -5.882 1.648 17.764 1.00 56.09 215 ARG A C 1
ATOM 1774 O O . ARG A 1 215 ? -4.787 1.145 17.933 1.00 56.09 215 ARG A O 1
ATOM 1781 N N . GLY A 1 216 ? -6.542 2.222 18.764 1.00 51.50 216 GLY A N 1
ATOM 1782 C CA . GLY A 1 216 ? -6.008 2.335 20.123 1.00 51.50 216 GLY A CA 1
ATOM 1783 C C . GLY A 1 216 ? -5.445 3.705 20.462 1.00 51.50 216 GLY A C 1
ATOM 1784 O O . GLY A 1 216 ? -5.438 4.060 21.633 1.00 51.50 216 GLY A O 1
ATOM 1785 N N . LEU A 1 217 ? -5.092 4.529 19.471 1.00 55.09 217 LEU A N 1
ATOM 1786 C CA . LEU A 1 217 ? -4.754 5.936 19.675 1.00 55.09 217 LEU A CA 1
ATOM 1787 C C . LEU A 1 217 ? -6.017 6.692 20.093 1.00 55.09 217 LEU A C 1
ATOM 1789 O O . LEU A 1 217 ? -6.755 7.241 19.268 1.00 55.09 217 LEU A O 1
ATOM 1793 N N . ARG A 1 218 ? -6.290 6.703 21.396 1.00 56.03 218 ARG A N 1
ATOM 1794 C CA . ARG A 1 218 ? -7.243 7.638 21.984 1.00 56.03 218 ARG A CA 1
ATOM 1795 C C . ARG A 1 218 ? -6.664 9.031 21.776 1.00 56.03 218 ARG A C 1
ATOM 1797 O O . ARG A 1 218 ? -5.502 9.267 22.102 1.00 56.03 218 ARG A O 1
ATOM 1804 N N . THR A 1 219 ? -7.451 9.955 21.228 1.00 49.53 219 THR A N 1
ATOM 1805 C CA . THR A 1 219 ? -7.041 11.362 21.186 1.00 49.53 219 THR A CA 1
ATOM 1806 C C . THR A 1 219 ? -6.692 11.810 22.599 1.00 49.53 219 THR A C 1
ATOM 1808 O O . THR A 1 219 ? -7.483 11.641 23.526 1.00 49.53 219 THR A O 1
ATOM 1811 N N . MET A 1 220 ? -5.464 12.299 22.752 1.00 47.94 220 MET A N 1
ATOM 1812 C CA . MET A 1 220 ? -4.805 12.589 24.023 1.00 47.94 220 MET A CA 1
ATOM 1813 C C . MET A 1 220 ? -5.462 13.772 24.767 1.00 47.94 220 MET A C 1
ATOM 1815 O O . MET A 1 220 ? -4.916 14.864 24.861 1.00 47.94 220 MET A O 1
ATOM 1819 N N . GLY A 1 221 ? -6.658 13.590 25.321 1.00 45.41 221 GLY A N 1
ATOM 1820 C CA . GLY A 1 221 ? -7.357 14.625 26.088 1.00 45.41 221 GLY A CA 1
ATOM 1821 C C . GLY A 1 221 ? -8.258 14.050 27.176 1.00 45.41 221 GLY A C 1
ATOM 1822 O O . GLY A 1 221 ? -8.573 12.861 27.194 1.00 45.41 221 GLY A O 1
ATOM 1823 N N . THR A 1 222 ? -8.749 14.909 28.071 1.00 41.28 222 THR A N 1
ATOM 1824 C CA . THR A 1 222 ? -9.841 14.628 29.034 1.00 41.28 222 THR A CA 1
ATOM 1825 C C . THR A 1 222 ? -11.186 14.307 28.361 1.00 41.28 222 THR A C 1
ATOM 1827 O O . THR A 1 222 ? -12.210 14.176 29.025 1.00 41.28 222 THR A O 1
ATOM 1830 N N . PHE A 1 223 ? -11.186 14.175 27.039 1.00 54.06 223 PHE A N 1
ATOM 1831 C CA . PHE A 1 223 ? -12.281 14.467 26.141 1.00 54.06 223 PHE A CA 1
ATOM 1832 C C . PHE A 1 223 ? -12.210 13.493 24.958 1.00 54.06 223 PHE A C 1
ATOM 1834 O O . PHE A 1 223 ? -11.197 13.419 24.265 1.00 54.06 223 PHE A O 1
ATOM 1841 N N . THR A 1 224 ? -13.260 12.694 24.771 1.00 64.44 224 THR A N 1
ATOM 1842 C CA . THR A 1 224 ? -13.342 11.685 23.704 1.00 64.44 224 THR A CA 1
ATOM 1843 C C . THR A 1 224 ? -13.985 12.306 22.470 1.00 64.44 224 THR A C 1
ATOM 1845 O O . THR A 1 224 ? -15.063 12.883 22.573 1.00 64.44 224 THR A O 1
ATOM 1848 N N . LEU A 1 225 ? -13.323 12.209 21.312 1.00 76.06 225 LEU A N 1
ATOM 1849 C CA . LEU A 1 225 ? -13.903 12.680 20.055 1.00 76.06 225 LEU A CA 1
ATOM 1850 C C . LEU A 1 225 ? -14.956 11.694 19.556 1.00 76.06 225 LEU A C 1
ATOM 1852 O O . LEU A 1 225 ? -14.792 10.479 19.688 1.00 76.06 225 LEU A O 1
ATOM 1856 N N . GLU A 1 226 ? -16.018 12.203 18.942 1.00 83.06 226 GLU A N 1
ATOM 1857 C CA . GLU A 1 226 ? -17.001 11.359 18.267 1.00 83.06 226 GLU A CA 1
ATOM 1858 C C . GLU A 1 226 ? -16.509 10.990 16.864 1.00 83.06 226 GLU A C 1
ATOM 1860 O O . GLU A 1 226 ? -16.023 11.842 16.116 1.00 83.06 226 GLU A O 1
ATOM 1865 N N . LEU A 1 227 ? -16.668 9.720 16.479 1.00 84.94 227 LEU A N 1
ATOM 1866 C CA . LEU A 1 227 ? -16.259 9.216 15.165 1.00 84.94 227 LEU A CA 1
ATOM 1867 C C . LEU A 1 227 ? -16.903 10.028 14.033 1.00 84.94 227 LEU A C 1
ATOM 1869 O O . LEU A 1 227 ? -16.221 10.397 13.085 1.00 84.94 227 LEU A O 1
ATOM 1873 N N . GLU A 1 228 ? -18.188 10.368 14.152 1.00 85.12 228 GLU A N 1
ATOM 1874 C CA . GLU A 1 228 ? -18.920 11.126 13.126 1.00 85.12 228 GLU A CA 1
ATOM 1875 C C . GLU A 1 228 ? -18.391 12.553 12.909 1.00 85.12 228 GLU A C 1
ATOM 1877 O O . GLU A 1 228 ? -18.584 13.105 11.829 1.00 85.12 228 GLU A O 1
ATOM 1882 N N . GLN A 1 229 ? -17.705 13.142 13.894 1.00 85.38 229 GLN A N 1
ATOM 1883 C CA . GLN A 1 229 ? -17.167 14.504 13.790 1.00 85.38 229 GLN A CA 1
ATOM 1884 C C . GLN A 1 229 ? -15.857 14.563 13.000 1.00 85.38 229 GLN A C 1
ATOM 1886 O O . GLN A 1 229 ? -15.541 15.599 12.424 1.00 85.38 229 GLN A O 1
ATOM 1891 N N . VAL A 1 230 ? -15.093 13.467 12.988 1.00 87.00 230 VAL A N 1
ATOM 1892 C CA . VAL A 1 230 ? -13.733 13.409 12.420 1.00 87.00 230 VAL A CA 1
ATOM 1893 C C . VAL A 1 230 ? -13.667 12.498 11.190 1.00 87.00 230 VAL A C 1
ATOM 1895 O O . VAL A 1 230 ? -12.725 12.580 10.403 1.00 87.00 230 VAL A O 1
ATOM 1898 N N . PHE A 1 231 ? -14.661 11.625 10.998 1.00 89.56 231 PHE A N 1
ATOM 1899 C CA . PHE A 1 231 ? -14.691 10.692 9.880 1.00 89.56 231 PHE A CA 1
ATOM 1900 C C . PHE A 1 231 ? -14.719 11.430 8.540 1.00 89.56 231 PHE A C 1
ATOM 1902 O O . PHE A 1 231 ? -15.650 12.171 8.221 1.00 89.56 231 PHE A O 1
ATOM 1909 N N . VAL A 1 232 ? -13.700 11.164 7.728 1.00 90.06 232 VAL A N 1
ATOM 1910 C CA . VAL A 1 232 ? -13.667 11.531 6.317 1.00 90.06 232 VAL A CA 1
ATOM 1911 C C . VAL A 1 232 ? -13.998 10.287 5.514 1.00 90.06 232 VAL A C 1
ATOM 1913 O O . VAL A 1 232 ? -13.377 9.239 5.693 1.00 90.06 232 VAL A O 1
ATOM 1916 N N . GLU A 1 233 ? -14.995 10.409 4.641 1.00 89.12 233 GLU A N 1
ATOM 1917 C CA . GLU A 1 233 ? -15.457 9.315 3.794 1.00 89.12 233 GLU A CA 1
ATOM 1918 C C . GLU A 1 233 ? -14.287 8.750 2.980 1.00 89.12 233 GLU A C 1
ATOM 1920 O O . GLU A 1 233 ? -13.615 9.475 2.237 1.00 89.12 233 GLU A O 1
ATOM 1925 N N . LEU A 1 234 ? -14.029 7.450 3.151 1.00 88.88 234 LEU A N 1
ATOM 1926 C CA . LEU A 1 234 ? -12.959 6.772 2.435 1.00 88.88 234 LEU A CA 1
ATOM 1927 C C . LEU A 1 234 ? -13.340 6.613 0.971 1.00 88.88 234 LEU A C 1
ATOM 1929 O O . LEU A 1 234 ? -14.486 6.326 0.616 1.00 88.88 234 LEU A O 1
ATOM 1933 N N . ARG A 1 235 ? -12.334 6.745 0.117 1.00 87.19 235 ARG A N 1
ATOM 1934 C CA . ARG A 1 235 ? -12.481 6.454 -1.299 1.00 87.19 235 ARG A CA 1
ATOM 1935 C C . ARG A 1 235 ? -12.206 4.983 -1.497 1.00 87.19 235 ARG A C 1
ATOM 1937 O O . ARG A 1 235 ? -11.198 4.466 -1.022 1.00 87.19 235 ARG A O 1
ATOM 1944 N N . ILE A 1 236 ? -13.156 4.314 -2.126 1.00 85.56 236 ILE A N 1
ATOM 1945 C CA . ILE A 1 236 ? -13.108 2.881 -2.338 1.00 85.56 236 ILE A CA 1
ATOM 1946 C C . ILE A 1 236 ? -13.357 2.638 -3.811 1.00 85.56 236 ILE A C 1
ATOM 1948 O O . ILE A 1 236 ? -14.292 3.185 -4.401 1.00 85.56 236 ILE A O 1
ATOM 1952 N N . ALA A 1 237 ? -12.523 1.796 -4.385 1.00 79.00 237 ALA A N 1
ATOM 1953 C CA . ALA A 1 237 ? -12.606 1.389 -5.771 1.00 79.00 237 ALA A CA 1
ATOM 1954 C C . ALA A 1 237 ? -12.726 -0.136 -5.836 1.00 79.00 237 ALA A C 1
ATOM 1956 O O . ALA A 1 237 ? -12.217 -0.810 -4.944 1.00 79.00 237 ALA A O 1
ATOM 1957 N N . PRO A 1 238 ? -13.399 -0.714 -6.841 1.00 76.38 238 PRO A N 1
ATOM 1958 C CA . PRO A 1 238 ? -13.266 -2.140 -7.118 1.00 76.38 238 PRO A CA 1
ATOM 1959 C C . PRO A 1 238 ? -11.793 -2.492 -7.357 1.00 76.38 238 PRO A C 1
ATOM 1961 O O . PRO A 1 238 ? -11.088 -1.748 -8.036 1.00 76.38 238 PRO A O 1
ATOM 1964 N N . ALA A 1 239 ? -11.340 -3.614 -6.805 1.00 63.69 239 ALA A N 1
ATOM 1965 C CA . ALA A 1 239 ? -9.988 -4.095 -7.023 1.00 63.69 239 ALA A CA 1
ATOM 1966 C C . ALA A 1 239 ? -9.785 -4.492 -8.483 1.00 63.69 239 ALA A C 1
ATOM 1968 O O . ALA A 1 239 ? -10.646 -5.114 -9.110 1.00 63.69 239 ALA A O 1
ATOM 1969 N N . ALA A 1 240 ? -8.598 -4.173 -8.974 1.00 50.00 240 ALA A N 1
ATOM 1970 C CA . ALA A 1 240 ? -8.134 -4.502 -10.305 1.00 50.00 240 ALA A CA 1
ATOM 1971 C C . ALA A 1 240 ? -7.949 -5.965 -10.572 1.00 50.00 240 ALA A C 1
ATOM 1973 O O . ALA A 1 240 ? -8.397 -6.529 -11.567 1.00 50.00 240 ALA A O 1
ATOM 1974 N N . ASN A 1 241 ? -7.200 -6.537 -9.655 1.00 49.88 241 ASN A N 1
ATOM 1975 C CA . ASN A 1 241 ? -6.782 -7.895 -9.672 1.00 49.88 241 ASN A CA 1
ATOM 1976 C C . ASN A 1 241 ? -6.754 -8.313 -8.219 1.00 49.88 241 ASN A C 1
ATOM 1978 O O . ASN A 1 241 ? -5.909 -7.818 -7.469 1.00 49.88 241 ASN A O 1
ATOM 1982 N N . PRO A 1 242 ? -7.630 -9.241 -7.823 1.00 52.59 242 PRO A N 1
ATOM 1983 C CA . PRO A 1 242 ? -7.583 -9.830 -6.500 1.00 52.59 242 PRO A CA 1
ATOM 1984 C C . PRO A 1 242 ? -6.197 -10.375 -6.138 1.00 52.59 242 PRO A C 1
ATOM 1986 O O . PRO A 1 242 ? -5.934 -10.487 -4.950 1.00 52.59 242 PRO A O 1
ATOM 1989 N N . ASN A 1 243 ? -5.333 -10.662 -7.133 1.00 40.03 243 ASN A N 1
ATOM 1990 C CA . ASN A 1 243 ? -4.024 -11.302 -6.986 1.00 40.03 243 ASN A CA 1
ATOM 1991 C C . ASN A 1 243 ? -2.798 -10.352 -6.907 1.00 40.03 243 ASN A C 1
ATOM 1993 O O . ASN A 1 243 ? -1.707 -10.817 -6.580 1.00 40.03 243 ASN A O 1
ATOM 1997 N N . GLN A 1 244 ? -2.941 -9.038 -7.143 1.00 45.38 244 GLN A N 1
ATOM 1998 C CA . GLN A 1 244 ? -1.878 -8.041 -6.893 1.00 45.38 244 GLN A CA 1
ATOM 1999 C C . GLN A 1 244 ? -2.423 -6.846 -6.131 1.00 45.38 244 GLN A C 1
ATOM 2001 O O . GLN A 1 244 ? -2.938 -5.888 -6.701 1.00 45.38 244 GLN A O 1
ATOM 2006 N N . LEU A 1 245 ? -2.249 -6.900 -4.819 1.00 46.53 245 LEU A N 1
ATOM 2007 C CA . LEU A 1 245 ? -2.741 -5.893 -3.896 1.00 46.53 245 LEU A CA 1
ATOM 2008 C C . LEU A 1 245 ? -1.530 -5.115 -3.330 1.00 46.53 245 LEU A C 1
ATOM 2010 O O . LEU A 1 245 ? -0.531 -5.713 -2.921 1.00 46.53 245 LEU A O 1
ATOM 2014 N N . THR A 1 246 ? -1.575 -3.777 -3.330 1.00 45.62 246 THR A N 1
ATOM 2015 C CA . THR A 1 246 ? -0.422 -2.914 -2.982 1.00 45.62 246 THR A CA 1
ATOM 2016 C C . THR A 1 246 ? -0.150 -2.850 -1.475 1.00 45.62 246 THR A C 1
ATOM 2018 O O . THR A 1 246 ? -1.033 -2.469 -0.709 1.00 45.62 246 THR A O 1
ATOM 2021 N N . ASN A 1 247 ? 1.084 -3.144 -1.047 1.00 45.97 247 ASN A N 1
ATOM 2022 C CA . ASN A 1 247 ? 1.492 -3.164 0.370 1.00 45.97 247 ASN A CA 1
ATOM 2023 C C . ASN A 1 247 ? 2.016 -1.837 0.937 1.00 45.97 247 ASN A C 1
ATOM 2025 O O . ASN A 1 247 ? 2.206 -1.740 2.150 1.00 45.97 247 ASN A O 1
ATOM 2029 N N . ASP A 1 248 ? 2.303 -0.853 0.090 1.00 46.66 248 ASP A N 1
ATOM 2030 C CA . ASP A 1 248 ? 3.031 0.343 0.505 1.00 46.66 248 ASP A CA 1
ATOM 2031 C C . ASP A 1 248 ? 2.150 1.304 1.328 1.00 46.66 248 ASP A C 1
ATOM 2033 O O . ASP A 1 248 ? 0.994 1.569 0.994 1.00 46.66 248 ASP A O 1
ATOM 2037 N N . LEU A 1 249 ? 2.711 1.819 2.425 1.00 44.41 249 LEU A N 1
ATOM 2038 C CA . LEU A 1 249 ? 2.088 2.803 3.312 1.00 44.41 249 LEU A CA 1
ATOM 2039 C C . LEU A 1 249 ? 2.040 4.204 2.686 1.00 44.41 249 LEU A C 1
ATOM 2041 O O . LEU A 1 249 ? 1.199 5.004 3.100 1.00 44.41 249 LEU A O 1
ATOM 2045 N N . VAL A 1 250 ? 2.937 4.483 1.732 1.00 43.50 250 VAL A N 1
ATOM 2046 C CA . VAL A 1 250 ? 3.176 5.803 1.128 1.00 43.50 250 VAL A CA 1
ATOM 2047 C C . VAL A 1 250 ? 2.881 5.792 -0.379 1.00 43.50 250 VAL A C 1
ATOM 2049 O O . VAL A 1 250 ? 2.313 6.757 -0.884 1.00 43.50 250 VAL A O 1
ATOM 2052 N N . SER A 1 251 ? 3.162 4.691 -1.092 1.00 43.56 251 SER A N 1
ATOM 2053 C CA . SER A 1 251 ? 2.916 4.561 -2.546 1.00 43.56 251 SER A CA 1
ATOM 2054 C C . SER A 1 251 ? 1.646 3.775 -2.920 1.00 43.56 251 SER A C 1
ATOM 2056 O O . SER A 1 251 ? 1.618 2.957 -3.842 1.00 43.56 251 SER A O 1
ATOM 2058 N N . ALA A 1 252 ? 0.536 4.018 -2.221 1.00 45.53 252 ALA A N 1
ATOM 2059 C CA . ALA A 1 252 ? -0.731 3.424 -2.639 1.00 45.53 252 ALA A CA 1
ATOM 2060 C C . ALA A 1 252 ? -1.247 4.096 -3.933 1.00 45.53 252 ALA A C 1
ATOM 2062 O O . ALA A 1 252 ? -1.329 5.319 -4.068 1.00 45.53 252 ALA A O 1
ATOM 2063 N N . LYS A 1 253 ? -1.561 3.259 -4.918 1.00 44.81 253 LYS A N 1
ATOM 2064 C CA . LYS A 1 253 ? -2.091 3.637 -6.226 1.00 44.81 253 LYS A CA 1
ATOM 2065 C C . LYS A 1 253 ? -3.585 3.943 -6.101 1.00 44.81 253 LYS A C 1
ATOM 2067 O O . LYS A 1 253 ? -4.318 3.120 -5.583 1.00 44.81 253 LYS A O 1
ATOM 2072 N N . GLU A 1 254 ? -4.025 5.099 -6.586 1.00 47.53 254 GLU A N 1
ATOM 2073 C CA . GLU A 1 254 ? -5.432 5.426 -6.832 1.00 47.53 254 GLU A CA 1
ATOM 2074 C C . GLU A 1 254 ? -6.039 4.588 -7.983 1.00 47.53 254 GLU A C 1
ATOM 2076 O O . GLU A 1 254 ? -5.534 4.621 -9.104 1.00 47.53 254 GLU A O 1
ATOM 2081 N N . LEU A 1 255 ? -7.107 3.838 -7.713 1.00 44.91 255 LEU A N 1
ATOM 2082 C CA . LEU A 1 255 ? -7.844 2.985 -8.656 1.00 44.91 255 LEU A CA 1
ATOM 2083 C C . LEU A 1 255 ? -9.088 3.693 -9.228 1.00 44.91 255 LEU A C 1
ATOM 2085 O O . LEU A 1 255 ? -9.648 4.590 -8.598 1.00 44.91 255 LEU A O 1
ATOM 2089 N N . ALA A 1 256 ? -9.558 3.273 -10.406 1.00 39.88 256 ALA A N 1
ATOM 2090 C CA . ALA A 1 256 ? -10.768 3.794 -11.051 1.00 39.88 256 ALA A CA 1
ATOM 2091 C C . ALA A 1 256 ? -12.077 3.336 -10.367 1.00 39.88 256 ALA A C 1
ATOM 2093 O O . ALA A 1 256 ? -12.114 2.346 -9.644 1.00 39.88 256 ALA A O 1
ATOM 2094 N N . GLY A 1 257 ? -13.184 4.059 -10.585 1.00 52.88 257 GLY A N 1
ATOM 2095 C CA . GLY A 1 257 ? -14.488 3.717 -9.988 1.00 52.88 257 GLY A CA 1
ATOM 2096 C C . GLY A 1 257 ? -14.636 4.129 -8.520 1.00 52.88 257 GLY A C 1
ATOM 2097 O O . GLY A 1 257 ? -15.445 3.553 -7.786 1.00 52.88 257 GLY A O 1
ATOM 2098 N N . ASN A 1 258 ? -13.858 5.132 -8.101 1.00 67.56 258 ASN A N 1
ATOM 2099 C CA . ASN A 1 258 ? -13.879 5.674 -6.752 1.00 67.56 258 ASN A CA 1
ATOM 2100 C C . ASN A 1 258 ? -15.261 6.165 -6.355 1.00 67.56 258 ASN A C 1
ATOM 2102 O O . ASN A 1 258 ? -15.773 7.162 -6.866 1.00 67.56 258 ASN A O 1
ATOM 2106 N N . ARG A 1 259 ? -15.836 5.492 -5.371 1.00 79.62 259 ARG A N 1
ATOM 2107 C CA . ARG A 1 259 ? -17.109 5.871 -4.783 1.00 79.62 259 ARG A CA 1
ATOM 2108 C C . ARG A 1 259 ? -17.099 5.549 -3.294 1.00 79.62 259 ARG A C 1
ATOM 2110 O O . ARG A 1 259 ? -16.343 4.683 -2.851 1.00 79.62 259 ARG A O 1
ATOM 2117 N N . PRO A 1 260 ? -17.913 6.252 -2.497 1.00 86.00 260 PRO A N 1
ATOM 2118 C CA . PRO A 1 260 ? -18.069 5.899 -1.095 1.00 86.00 260 PRO A CA 1
ATOM 2119 C C . PRO A 1 260 ? -18.630 4.480 -0.963 1.00 86.00 260 PRO A C 1
ATOM 2121 O O . PRO A 1 260 ? -19.352 4.008 -1.852 1.00 86.00 260 PRO A O 1
ATOM 2124 N N . ILE A 1 261 ? -18.382 3.823 0.175 1.00 88.88 261 ILE A N 1
ATOM 2125 C CA . ILE A 1 261 ? -18.870 2.453 0.421 1.00 88.88 261 ILE A CA 1
ATOM 2126 C C . ILE A 1 261 ? -20.385 2.340 0.207 1.00 88.88 261 ILE A C 1
ATOM 2128 O O . ILE A 1 261 ? -20.893 1.354 -0.324 1.00 88.88 261 ILE A O 1
ATOM 2132 N N . TRP A 1 262 ? -21.115 3.405 0.538 1.00 89.12 262 TRP A N 1
ATOM 2133 C CA . TRP A 1 262 ? -22.566 3.495 0.411 1.00 89.12 262 TRP A CA 1
ATOM 2134 C C . TRP A 1 262 ? -23.068 3.282 -1.015 1.00 89.12 262 TRP A C 1
ATOM 2136 O O . TRP A 1 262 ? -24.164 2.758 -1.198 1.00 89.12 262 TRP A O 1
ATOM 2146 N N . ALA A 1 263 ? -22.283 3.664 -2.025 1.00 85.00 263 ALA A N 1
ATOM 2147 C CA . ALA A 1 263 ? -22.648 3.473 -3.423 1.00 85.00 263 ALA A CA 1
ATOM 2148 C C . ALA A 1 263 ? -22.615 1.988 -3.822 1.00 85.00 263 ALA A C 1
ATOM 2150 O O . ALA A 1 263 ? -23.480 1.548 -4.573 1.00 85.00 263 ALA A O 1
ATOM 2151 N N . PHE A 1 264 ? -21.689 1.203 -3.263 1.00 84.19 264 PHE A N 1
ATOM 2152 C CA . PHE A 1 264 ? -21.650 -0.253 -3.443 1.00 84.19 264 PHE A CA 1
ATOM 2153 C C . PHE A 1 264 ? -22.784 -0.957 -2.689 1.00 84.19 264 PHE A C 1
ATOM 2155 O O . PHE A 1 264 ? -23.301 -1.974 -3.139 1.00 84.19 264 PHE A O 1
ATOM 2162 N N . LEU A 1 265 ? -23.227 -0.388 -1.565 1.00 84.12 265 LEU A N 1
ATOM 2163 C CA . LEU A 1 265 ? -24.344 -0.930 -0.789 1.00 84.12 265 LEU A CA 1
ATOM 2164 C C . LEU A 1 265 ? -25.724 -0.581 -1.380 1.00 84.12 265 LEU A C 1
ATOM 2166 O O . LEU A 1 265 ? -26.703 -1.261 -1.066 1.00 84.12 265 LEU A O 1
ATOM 2170 N N . ARG A 1 266 ? -25.815 0.456 -2.230 1.00 75.50 266 ARG A N 1
ATOM 2171 C CA . ARG A 1 266 ? -27.062 1.072 -2.740 1.00 75.50 266 ARG A CA 1
ATOM 2172 C C . ARG A 1 266 ? -27.868 0.242 -3.751 1.00 75.50 266 ARG A C 1
ATOM 2174 O O . ARG A 1 266 ? -28.930 0.697 -4.171 1.00 75.50 266 ARG A O 1
ATOM 2181 N N . PHE A 1 267 ? -27.436 -0.957 -4.136 1.00 58.25 267 PHE A N 1
ATOM 2182 C CA . PHE A 1 267 ? -28.124 -1.729 -5.177 1.00 58.25 267 PHE A CA 1
ATOM 2183 C C . PHE A 1 267 ? -29.469 -2.332 -4.722 1.00 58.25 267 PHE A C 1
ATOM 2185 O O . PHE A 1 267 ? -29.613 -2.903 -3.635 1.00 58.25 267 PHE A O 1
ATOM 2192 N N . ASN A 1 268 ? -30.475 -2.154 -5.587 1.00 47.09 268 ASN A N 1
ATOM 2193 C CA . ASN A 1 268 ? -31.897 -2.394 -5.341 1.00 47.09 268 ASN A CA 1
ATOM 2194 C C . ASN A 1 268 ? -32.265 -3.885 -5.456 1.00 47.09 268 ASN A C 1
ATOM 2196 O O . ASN A 1 268 ? -31.943 -4.538 -6.442 1.00 47.09 268 ASN A O 1
ATOM 2200 N N . ASN A 1 269 ? -33.067 -4.389 -4.512 1.00 45.06 269 ASN A N 1
ATOM 2201 C CA . ASN A 1 269 ? -33.558 -5.778 -4.408 1.00 45.06 269 ASN A CA 1
ATOM 2202 C C . ASN A 1 269 ? -34.459 -6.274 -5.575 1.00 45.06 269 ASN A C 1
ATOM 2204 O O . ASN A 1 269 ? -35.181 -7.256 -5.405 1.00 45.06 269 ASN A O 1
ATOM 2208 N N . LYS A 1 270 ? -34.494 -5.605 -6.736 1.00 41.53 270 LYS A N 1
ATOM 2209 C CA . LYS A 1 270 ? -35.436 -5.925 -7.827 1.00 41.53 270 LYS A CA 1
ATOM 2210 C C . LYS A 1 270 ? -34.969 -7.039 -8.771 1.00 41.53 270 LYS A C 1
ATOM 2212 O O . LYS A 1 270 ? -35.808 -7.567 -9.491 1.00 41.53 270 LYS A O 1
ATOM 2217 N N . SER A 1 271 ? -33.697 -7.441 -8.734 1.00 42.88 271 SER A N 1
ATOM 2218 C CA . SER A 1 271 ? -33.186 -8.566 -9.528 1.00 42.88 271 SER A CA 1
ATOM 2219 C C . SER A 1 271 ? -32.766 -9.717 -8.612 1.00 42.88 271 SER A C 1
ATOM 2221 O O . SER A 1 271 ? -31.815 -9.610 -7.843 1.00 42.88 271 SER A O 1
ATOM 2223 N N . TYR A 1 272 ? -33.497 -10.832 -8.666 1.00 42.09 272 TYR A N 1
ATOM 2224 C CA . TYR A 1 272 ? -33.261 -12.027 -7.839 1.00 42.09 272 TYR A CA 1
ATOM 2225 C C . TYR A 1 272 ? -31.952 -12.768 -8.208 1.00 42.09 272 TYR A C 1
ATOM 2227 O O . TYR A 1 272 ? -31.544 -13.678 -7.492 1.00 42.09 272 TYR A O 1
ATOM 2235 N N . HIS A 1 273 ? -31.290 -12.353 -9.298 1.00 41.97 273 HIS A N 1
ATOM 2236 C CA . HIS A 1 273 ? -30.083 -12.957 -9.878 1.00 41.97 273 HIS A CA 1
ATOM 2237 C C . HIS A 1 273 ? -28.791 -12.148 -9.674 1.00 41.97 273 HIS A C 1
ATOM 2239 O O . HIS A 1 273 ? -27.767 -12.484 -10.268 1.00 41.97 273 HIS A O 1
ATOM 2245 N N . ASP A 1 274 ? -28.809 -11.089 -8.863 1.00 48.41 274 ASP A N 1
ATOM 2246 C CA . ASP A 1 274 ? -27.636 -10.226 -8.726 1.00 48.41 274 ASP A CA 1
ATOM 2247 C C . ASP A 1 274 ? -26.571 -10.855 -7.805 1.00 48.41 274 ASP A C 1
ATOM 2249 O O . ASP A 1 274 ? -26.793 -11.035 -6.603 1.00 48.41 274 ASP A O 1
ATOM 2253 N N . LYS A 1 275 ? -25.422 -11.221 -8.390 1.00 47.09 275 LYS A N 1
ATOM 2254 C CA . LYS A 1 275 ? -24.294 -11.935 -7.755 1.00 47.09 275 LYS A CA 1
ATOM 2255 C C . LYS A 1 275 ? -23.523 -11.096 -6.716 1.00 47.09 275 LYS A C 1
ATOM 2257 O O . LYS A 1 275 ? -22.588 -11.595 -6.103 1.00 47.09 275 LYS A O 1
ATOM 2262 N N . THR A 1 276 ? -23.874 -9.832 -6.486 1.00 58.59 276 THR A N 1
ATOM 2263 C CA . THR A 1 276 ? -23.012 -8.866 -5.778 1.00 58.59 276 THR A CA 1
ATOM 2264 C C . THR A 1 276 ? -23.470 -8.560 -4.340 1.00 58.59 276 THR A C 1
ATOM 2266 O O . THR A 1 276 ? -23.836 -7.437 -3.997 1.00 58.59 276 THR A O 1
ATOM 2269 N N . ARG A 1 277 ? -23.466 -9.574 -3.453 1.00 75.50 277 ARG A N 1
ATOM 2270 C CA . ARG A 1 277 ? -23.809 -9.415 -2.011 1.00 75.50 277 ARG A CA 1
ATOM 2271 C C . ARG A 1 277 ? -22.624 -9.511 -1.054 1.00 75.50 277 ARG A C 1
ATOM 2273 O O . ARG A 1 277 ? -22.792 -9.240 0.134 1.00 75.50 277 ARG A O 1
ATOM 2280 N N . VAL A 1 278 ? -21.454 -9.878 -1.558 1.00 89.94 278 VAL A N 1
ATOM 2281 C CA . VAL A 1 278 ? -20.239 -10.088 -0.771 1.00 89.94 278 VAL A CA 1
ATOM 2282 C C . VAL A 1 278 ? -19.178 -9.107 -1.251 1.00 89.94 278 VAL A C 1
ATOM 2284 O O . VAL A 1 278 ? -18.918 -9.018 -2.453 1.00 89.94 278 VAL A O 1
ATOM 2287 N N . PHE A 1 279 ? -18.581 -8.372 -0.317 1.00 92.62 279 PHE A N 1
ATOM 2288 C CA . PHE A 1 279 ? -17.502 -7.424 -0.563 1.00 92.62 279 PHE A CA 1
ATOM 2289 C C . PHE A 1 279 ? -16.291 -7.770 0.300 1.00 92.62 279 PHE A C 1
ATOM 2291 O O . PHE A 1 279 ? -16.441 -8.011 1.496 1.00 92.62 279 PHE A O 1
ATOM 2298 N N . ALA A 1 280 ? -15.096 -7.748 -0.283 1.00 92.62 280 ALA A N 1
ATOM 2299 C CA . ALA A 1 280 ? -13.838 -7.831 0.455 1.00 92.62 280 ALA A CA 1
ATOM 2300 C C . ALA A 1 280 ? -13.119 -6.480 0.365 1.00 92.62 280 ALA A C 1
ATOM 2302 O O . ALA A 1 280 ? -12.601 -6.138 -0.685 1.00 92.62 280 ALA A O 1
ATOM 2303 N N . VAL A 1 281 ? -13.112 -5.691 1.439 1.00 92.31 281 VAL A N 1
ATOM 2304 C CA . VAL A 1 281 ? -12.488 -4.364 1.515 1.00 92.31 281 VAL A CA 1
ATOM 2305 C C . VAL A 1 281 ? -11.024 -4.484 1.952 1.00 92.31 281 VAL A C 1
ATOM 2307 O O . VAL A 1 281 ? -10.705 -4.743 3.114 1.00 92.31 281 VAL A O 1
ATOM 2310 N N . ILE A 1 282 ? -10.120 -4.261 1.013 1.00 83.75 282 ILE A N 1
ATOM 2311 C CA . ILE A 1 282 ? -8.678 -4.426 1.129 1.00 83.75 282 ILE A CA 1
ATOM 2312 C C . ILE A 1 282 ? -7.974 -3.071 1.211 1.00 83.75 282 ILE A C 1
ATOM 2314 O O . ILE A 1 282 ? -8.467 -2.065 0.723 1.00 83.75 282 ILE A O 1
ATOM 2318 N N . GLY A 1 283 ? -6.809 -3.006 1.851 1.00 73.06 283 GLY A N 1
ATOM 2319 C CA . GLY A 1 283 ? -5.954 -1.820 1.783 1.00 73.06 283 GLY A CA 1
ATOM 2320 C C . GLY A 1 283 ? -4.737 -1.909 2.692 1.00 73.06 283 GLY A C 1
ATOM 2321 O O . GLY A 1 283 ? -4.673 -2.782 3.566 1.00 73.06 283 GLY A O 1
ATOM 2322 N N . ALA A 1 284 ? -3.796 -0.982 2.526 1.00 68.38 284 ALA A N 1
ATOM 2323 C CA . ALA A 1 284 ? -2.579 -0.905 3.331 1.00 68.38 284 ALA A CA 1
ATOM 2324 C C . ALA A 1 284 ? -2.872 -0.771 4.848 1.00 68.38 284 ALA A C 1
ATOM 2326 O O . ALA A 1 284 ? -3.988 -0.422 5.265 1.00 68.38 284 ALA A O 1
ATOM 2327 N N . PRO A 1 285 ? -1.905 -1.072 5.730 1.00 70.38 285 PRO A N 1
ATOM 2328 C CA . PRO A 1 285 ? -2.062 -0.820 7.161 1.00 70.38 285 PRO A CA 1
ATOM 2329 C C . PRO A 1 285 ? -2.342 0.670 7.429 1.00 70.38 285 PRO A C 1
ATOM 2331 O O . PRO A 1 285 ? -1.798 1.547 6.767 1.00 70.38 285 PRO A O 1
ATOM 2334 N N . GLY A 1 286 ? -3.228 0.973 8.379 1.00 72.19 286 GLY A N 1
ATOM 2335 C CA . GLY A 1 286 ? -3.564 2.362 8.724 1.00 72.19 286 GLY A CA 1
ATOM 2336 C C . GLY A 1 286 ? -4.523 3.090 7.767 1.00 72.19 286 GLY A C 1
ATOM 2337 O O . GLY A 1 286 ? -4.962 4.186 8.099 1.00 72.19 286 GLY A O 1
ATOM 2338 N N . CYS A 1 287 ? -4.953 2.481 6.651 1.00 79.69 287 CYS A N 1
ATOM 2339 C CA . CYS A 1 287 ? -5.848 3.137 5.681 1.00 79.69 287 CYS A CA 1
ATOM 2340 C C . CYS A 1 287 ? -7.307 3.354 6.148 1.00 79.69 287 CYS A C 1
ATOM 2342 O O . CYS A 1 287 ? -8.095 3.954 5.427 1.00 79.69 287 CYS A O 1
ATOM 2344 N N . GLY A 1 288 ? -7.691 2.860 7.333 1.00 84.50 288 GLY A N 1
ATOM 2345 C CA . GLY A 1 288 ? -9.019 3.107 7.915 1.00 84.50 288 GLY A CA 1
ATOM 2346 C C . GLY A 1 288 ? -10.087 2.024 7.699 1.00 84.50 288 GLY A C 1
ATOM 2347 O O . GLY A 1 288 ? -11.245 2.276 8.005 1.00 84.50 288 GLY A O 1
ATOM 2348 N N . LYS A 1 289 ? -9.744 0.809 7.237 1.00 90.12 289 LYS A N 1
ATOM 2349 C CA . LYS A 1 289 ? -10.701 -0.316 7.043 1.00 90.12 289 LYS A CA 1
ATOM 2350 C C . LYS A 1 289 ? -11.587 -0.615 8.261 1.00 90.12 289 LYS A C 1
ATOM 2352 O O . LYS A 1 289 ? -12.808 -0.645 8.145 1.00 90.12 289 LYS A O 1
ATOM 2357 N N . THR A 1 290 ? -10.978 -0.799 9.431 1.00 87.12 290 THR A N 1
ATOM 2358 C CA . THR A 1 290 ? -11.712 -1.046 10.681 1.00 87.12 290 THR A CA 1
ATOM 2359 C C . THR A 1 290 ? -12.614 0.143 11.029 1.00 87.12 290 THR A C 1
ATOM 2361 O O . THR A 1 290 ? -13.787 -0.036 11.345 1.00 87.12 290 THR A O 1
ATOM 2364 N N . THR A 1 291 ? -12.096 1.369 10.888 1.00 89.75 291 THR A N 1
ATOM 2365 C CA . THR A 1 291 ? -12.844 2.614 11.119 1.00 89.75 291 THR A CA 1
ATOM 2366 C C . THR A 1 291 ? -14.037 2.751 10.168 1.00 89.75 291 THR A C 1
ATOM 2368 O O . THR A 1 291 ? -15.104 3.201 10.577 1.00 89.75 291 THR A O 1
ATOM 2371 N N . LEU A 1 292 ? -13.897 2.303 8.917 1.00 93.06 292 LEU A N 1
ATOM 2372 C CA . LEU A 1 292 ? -14.981 2.237 7.942 1.00 93.06 292 LEU A CA 1
ATOM 2373 C C . LEU A 1 292 ? -16.073 1.252 8.377 1.00 93.06 292 LEU A C 1
ATOM 2375 O O . LEU A 1 292 ? -17.242 1.626 8.380 1.00 93.06 292 LEU A O 1
ATOM 2379 N N . LEU A 1 293 ? -15.725 0.020 8.770 1.00 94.44 293 LEU A N 1
ATOM 2380 C CA . LEU A 1 293 ? -16.711 -0.960 9.253 1.00 94.44 293 LEU A CA 1
ATOM 2381 C C . LEU A 1 293 ? -17.453 -0.458 10.499 1.00 94.44 293 LEU A C 1
ATOM 2383 O O . LEU A 1 293 ? -18.673 -0.591 10.576 1.00 94.44 293 LEU A O 1
ATOM 2387 N N . GLN A 1 294 ? -16.741 0.173 11.436 1.00 92.38 294 GLN A N 1
ATOM 2388 C CA . GLN A 1 294 ? -17.335 0.809 12.616 1.00 92.38 294 GLN A CA 1
ATOM 2389 C C . GLN A 1 294 ? -18.300 1.934 12.225 1.00 92.38 294 GLN A C 1
ATOM 2391 O O . GLN A 1 294 ? -19.421 1.986 12.729 1.00 92.38 294 GLN A O 1
ATOM 2396 N N . HIS A 1 295 ? -17.911 2.794 11.278 1.00 93.38 295 HIS A N 1
ATOM 2397 C CA . HIS A 1 295 ? -18.774 3.862 10.773 1.00 93.38 295 HIS A CA 1
ATOM 2398 C C . HIS A 1 295 ? -20.029 3.316 10.068 1.00 93.38 295 HIS A C 1
ATOM 2400 O O . HIS A 1 295 ? -21.127 3.859 10.232 1.00 93.38 295 HIS A O 1
ATOM 2406 N N . ILE A 1 296 ? -19.900 2.206 9.331 1.00 94.00 296 ILE A N 1
ATOM 2407 C CA . ILE A 1 296 ? -21.033 1.492 8.730 1.00 94.00 296 ILE A CA 1
ATOM 2408 C C . ILE A 1 296 ? -21.960 0.961 9.822 1.00 94.00 296 ILE A C 1
ATOM 2410 O O . ILE A 1 296 ? -23.157 1.254 9.794 1.00 94.00 296 ILE A O 1
ATOM 2414 N N . ALA A 1 297 ? -21.427 0.232 10.804 1.00 94.44 297 ALA A N 1
ATOM 2415 C CA . ALA A 1 297 ? -22.210 -0.310 11.911 1.00 94.44 297 ALA A CA 1
ATOM 2416 C C . ALA A 1 297 ? -22.974 0.797 12.656 1.00 94.44 297 ALA A C 1
ATOM 2418 O O . ALA A 1 297 ? -24.190 0.693 12.837 1.00 94.44 297 ALA A O 1
ATOM 2419 N N . LEU A 1 298 ? -22.292 1.900 12.982 1.00 93.00 298 LEU A N 1
ATOM 2420 C CA . LEU A 1 298 ? -22.876 3.070 13.635 1.00 93.00 298 LEU A CA 1
ATOM 2421 C C . LEU A 1 298 ? -23.996 3.695 12.791 1.00 93.00 298 LEU A C 1
ATOM 2423 O O . LEU A 1 298 ? -25.101 3.912 13.286 1.00 93.00 298 LEU A O 1
ATOM 2427 N N . SER A 1 299 ? -23.768 3.906 11.494 1.00 92.00 299 SER A N 1
ATOM 2428 C CA . SER A 1 299 ? -24.769 4.487 10.588 1.00 92.00 299 SER A CA 1
ATOM 2429 C C . SER A 1 299 ? -26.021 3.615 10.442 1.00 92.00 299 SER A C 1
ATOM 2431 O O . SER A 1 299 ? -27.138 4.128 10.298 1.00 92.00 299 SER A O 1
ATOM 2433 N N . PHE A 1 300 ? -25.870 2.287 10.466 1.00 92.38 300 PHE A N 1
ATOM 2434 C CA . PHE A 1 300 ? -27.005 1.365 10.431 1.00 92.38 300 PHE A CA 1
ATOM 2435 C C . PHE A 1 300 ? -27.758 1.343 11.766 1.00 92.38 300 PHE A C 1
ATOM 2437 O O . PHE A 1 300 ? -28.982 1.510 11.765 1.00 92.38 300 PHE A O 1
ATOM 2444 N N . ALA A 1 301 ? -27.045 1.239 12.891 1.00 91.44 301 ALA A N 1
ATOM 2445 C CA . ALA A 1 301 ? -27.627 1.214 14.232 1.00 91.44 301 ALA A CA 1
ATOM 2446 C C . ALA A 1 301 ? -28.353 2.527 14.589 1.00 91.44 301 ALA A C 1
ATOM 2448 O O . ALA A 1 301 ? -29.480 2.486 15.091 1.00 91.44 301 ALA A O 1
ATOM 2449 N N . SER A 1 302 ? -27.773 3.678 14.226 1.00 88.81 302 SER A N 1
ATOM 2450 C CA . SER A 1 302 ? -28.336 5.031 14.400 1.00 88.81 302 SER A CA 1
ATOM 2451 C C . SER A 1 302 ? -29.389 5.411 13.351 1.00 88.81 302 SER A C 1
ATOM 2453 O O . SER A 1 302 ? -29.870 6.540 13.330 1.00 88.81 302 SER A O 1
ATOM 2455 N N . GLN A 1 303 ? -29.756 4.496 12.447 1.00 86.62 303 GLN A N 1
ATOM 2456 C CA . GLN A 1 303 ? -30.707 4.722 11.347 1.00 86.62 303 GLN A CA 1
ATOM 2457 C C . GLN A 1 303 ? -30.309 5.810 10.328 1.00 86.62 303 GLN A C 1
ATOM 2459 O O . GLN A 1 303 ? -31.113 6.175 9.466 1.00 86.62 303 GLN A O 1
ATOM 2464 N N . GLN A 1 304 ? -29.061 6.280 10.358 1.00 86.38 304 GLN A N 1
ATOM 2465 C CA . GLN A 1 304 ? -28.537 7.267 9.413 1.00 86.38 304 GLN A CA 1
ATOM 2466 C C . GLN A 1 304 ? -28.390 6.703 7.993 1.00 86.38 304 GLN A C 1
ATOM 2468 O O . GLN A 1 304 ? -28.451 7.466 7.034 1.00 86.38 304 GLN A O 1
ATOM 2473 N N . HIS A 1 305 ? -28.299 5.376 7.828 1.00 82.94 305 HIS A N 1
ATOM 2474 C CA . HIS A 1 305 ? -28.245 4.688 6.527 1.00 82.94 305 HIS A CA 1
ATOM 2475 C C . HIS A 1 305 ? -29.356 5.110 5.540 1.00 82.94 305 HIS A C 1
ATOM 2477 O O . HIS A 1 305 ? -29.172 5.036 4.323 1.00 82.94 305 HIS A O 1
ATOM 2483 N N . ARG A 1 306 ? -30.496 5.611 6.042 1.00 83.88 306 ARG A N 1
ATOM 2484 C CA . ARG A 1 306 ? -31.598 6.142 5.222 1.00 83.88 306 ARG A CA 1
ATOM 2485 C C . ARG A 1 306 ? -31.194 7.344 4.368 1.00 83.88 306 ARG A C 1
ATOM 2487 O O . ARG A 1 306 ? -31.714 7.480 3.264 1.00 83.88 306 ARG A O 1
ATOM 2494 N N . ARG A 1 307 ? -30.235 8.169 4.813 1.00 85.12 307 ARG A N 1
ATOM 2495 C CA . ARG A 1 307 ? -29.681 9.282 4.008 1.00 85.12 307 ARG A CA 1
ATOM 2496 C C . ARG A 1 307 ? -29.003 8.776 2.734 1.00 85.12 307 ARG A C 1
ATOM 2498 O O . ARG A 1 307 ? -28.980 9.449 1.709 1.00 85.12 307 ARG A O 1
ATOM 2505 N N . TYR A 1 308 ? -28.532 7.532 2.778 1.00 82.12 308 TYR A N 1
ATOM 2506 C CA . TYR A 1 308 ? -27.973 6.816 1.647 1.00 82.12 308 TYR A CA 1
ATOM 2507 C C . TYR A 1 308 ? -29.007 5.934 0.936 1.00 82.12 308 TYR A C 1
ATOM 2509 O O . TYR A 1 308 ? -28.623 5.102 0.131 1.00 82.12 308 TYR A O 1
ATOM 2517 N N . GLY A 1 309 ? -30.315 6.086 1.162 1.00 79.44 309 GLY A N 1
ATOM 2518 C CA . GLY A 1 309 ? -31.342 5.308 0.451 1.00 79.44 309 GLY A CA 1
ATOM 2519 C C . GLY A 1 309 ? -31.252 3.787 0.650 1.00 79.44 309 GLY A C 1
ATOM 2520 O O . GLY A 1 309 ? -31.718 3.036 -0.202 1.00 79.44 309 GLY A O 1
ATOM 2521 N N . LEU A 1 310 ? -30.628 3.328 1.741 1.00 82.50 310 LEU A N 1
ATOM 2522 C CA . LEU A 1 310 ? -30.446 1.907 2.051 1.00 82.50 310 LEU A CA 1
ATOM 2523 C C . LEU A 1 310 ? -31.620 1.355 2.867 1.00 82.50 310 LEU A C 1
ATOM 2525 O O . LEU A 1 310 ? -32.255 2.077 3.639 1.00 82.50 310 LEU A O 1
ATOM 2529 N N . SER A 1 311 ? -31.891 0.055 2.716 1.00 80.31 311 SER A N 1
ATOM 2530 C CA . SER A 1 311 ? -32.864 -0.663 3.542 1.00 80.31 311 SER A CA 1
ATOM 2531 C C . SER A 1 311 ? -32.388 -0.790 4.988 1.00 80.31 311 SER A C 1
ATOM 2533 O O . SER A 1 311 ? -31.190 -0.857 5.255 1.00 80.31 311 SER A O 1
ATOM 2535 N N . ALA A 1 312 ? -33.336 -0.884 5.921 1.00 80.69 312 ALA A N 1
ATOM 2536 C CA . ALA A 1 312 ? -33.024 -1.129 7.321 1.00 80.69 312 ALA A CA 1
ATOM 2537 C C . ALA A 1 312 ? -32.492 -2.557 7.516 1.00 80.69 312 ALA A C 1
ATOM 2539 O O . ALA A 1 312 ? -33.259 -3.521 7.488 1.00 80.69 312 ALA A O 1
ATOM 2540 N N . ASN A 1 313 ? -31.182 -2.669 7.734 1.00 88.38 313 ASN A N 1
ATOM 2541 C CA . ASN A 1 313 ? -30.495 -3.901 8.106 1.00 88.38 313 ASN A CA 1
ATOM 2542 C C . ASN A 1 313 ? -29.892 -3.762 9.514 1.00 88.38 313 ASN A C 1
ATOM 2544 O O . ASN A 1 313 ? -29.527 -2.669 9.943 1.00 88.38 313 ASN A O 1
ATOM 2548 N N . ILE A 1 314 ? -29.797 -4.879 10.229 1.00 92.25 314 ILE A N 1
ATOM 2549 C CA . ILE A 1 314 ? -29.129 -4.992 11.526 1.00 92.25 314 ILE A CA 1
ATOM 2550 C C . ILE A 1 314 ? -27.633 -5.218 11.253 1.00 92.25 314 ILE A C 1
ATOM 2552 O O . ILE A 1 314 ? -27.307 -6.221 10.608 1.00 92.25 314 ILE A O 1
ATOM 2556 N N . PRO A 1 315 ? -26.733 -4.318 11.684 1.00 95.69 315 PRO A N 1
ATOM 2557 C CA . PRO A 1 315 ? -25.300 -4.493 11.476 1.00 95.69 315 PRO A CA 1
ATOM 2558 C C . PRO A 1 315 ? -24.760 -5.535 12.458 1.00 95.69 315 PRO A C 1
ATOM 2560 O O . PRO A 1 315 ? -24.849 -5.331 13.660 1.00 95.69 315 PRO A O 1
ATOM 2563 N N . LEU A 1 316 ? -24.211 -6.639 11.955 1.00 96.31 316 LEU A N 1
ATOM 2564 C CA . LEU A 1 316 ? -23.540 -7.672 12.742 1.00 96.31 316 LEU A CA 1
ATOM 2565 C C . LEU A 1 316 ? -22.031 -7.546 12.520 1.00 96.31 316 LEU A C 1
ATOM 2567 O O . LEU A 1 316 ? -21.525 -8.078 11.534 1.00 96.31 316 LEU A O 1
ATOM 2571 N N . LEU A 1 317 ? -21.341 -6.814 13.399 1.00 95.56 317 LEU A N 1
ATOM 2572 C CA . LEU A 1 317 ? -19.884 -6.660 13.366 1.00 95.56 317 LEU A CA 1
ATOM 2573 C C . LEU A 1 317 ? -19.210 -7.718 14.239 1.00 95.56 317 LEU A C 1
ATOM 2575 O O . LEU A 1 317 ? -19.498 -7.805 15.427 1.00 95.56 317 LEU A O 1
ATOM 2579 N N . LEU A 1 318 ? -18.316 -8.502 13.637 1.00 94.06 318 LEU A N 1
ATOM 2580 C CA . LEU A 1 318 ? -17.462 -9.474 14.314 1.00 94.06 318 LEU A CA 1
ATOM 2581 C C . LEU A 1 318 ? -16.013 -9.257 13.871 1.00 94.06 318 LEU A C 1
ATOM 2583 O O . LEU A 1 318 ? -15.725 -9.118 12.681 1.00 94.06 318 LEU A O 1
ATOM 2587 N N . PHE A 1 319 ? -15.091 -9.257 14.825 1.00 89.19 319 PHE A N 1
ATOM 2588 C CA . PHE A 1 319 ? -13.658 -9.230 14.542 1.00 89.19 319 PHE A CA 1
ATOM 2589 C C . PHE A 1 319 ? -13.168 -10.673 14.420 1.00 89.19 319 PHE A C 1
ATOM 2591 O O . PHE A 1 319 ? -13.212 -11.415 15.398 1.00 89.19 319 PHE A O 1
ATOM 2598 N N . LEU A 1 320 ? -12.711 -11.084 13.233 1.00 87.44 320 LEU A N 1
ATOM 2599 C CA . LEU A 1 320 ? -12.382 -12.489 12.939 1.00 87.44 320 LEU A CA 1
ATOM 2600 C C . LEU A 1 320 ? -11.305 -13.050 13.868 1.00 87.44 320 LEU A C 1
ATOM 2602 O O . LEU A 1 320 ? -11.377 -14.213 14.257 1.00 87.44 320 LEU A O 1
ATOM 2606 N N . ARG A 1 321 ? -10.361 -12.196 14.275 1.00 77.38 321 ARG A N 1
ATOM 2607 C CA . ARG A 1 321 ? -9.322 -12.518 15.257 1.00 77.38 321 ARG A CA 1
ATOM 2608 C C . ARG A 1 321 ? -9.864 -13.154 16.547 1.00 77.38 321 ARG A C 1
ATOM 2610 O O . ARG A 1 321 ? -9.302 -14.149 16.973 1.00 77.38 321 ARG A O 1
ATOM 2617 N N . HIS A 1 322 ? -11.004 -12.684 17.070 1.00 82.75 322 HIS A N 1
ATOM 2618 C CA . HIS A 1 322 ? -11.587 -13.160 18.336 1.00 82.75 322 HIS A CA 1
ATOM 2619 C C . HIS A 1 322 ? -12.246 -14.539 18.248 1.00 82.75 322 HIS A C 1
ATOM 2621 O O . HIS A 1 322 ? -12.783 -15.047 19.232 1.00 82.75 322 HIS A O 1
ATOM 2627 N N . HIS A 1 323 ? -12.294 -15.116 17.050 1.00 87.50 323 HIS A N 1
ATOM 2628 C CA . HIS A 1 323 ? -13.079 -16.309 16.769 1.00 87.50 323 HIS A CA 1
ATOM 2629 C C . HIS A 1 323 ? -12.280 -17.385 16.036 1.00 87.50 323 HIS A C 1
ATOM 2631 O O . HIS A 1 323 ? -12.858 -18.409 15.685 1.00 87.50 323 HIS A O 1
ATOM 2637 N N . VAL A 1 324 ? -10.973 -17.190 15.814 1.00 83.69 324 VAL A N 1
ATOM 2638 C CA . VAL A 1 324 ? -10.142 -18.121 15.032 1.00 83.69 324 VAL A CA 1
ATOM 2639 C C . VAL A 1 324 ? -10.196 -19.528 15.618 1.00 83.69 324 VAL A C 1
ATOM 2641 O O . VAL A 1 324 ? -10.558 -20.454 14.900 1.00 83.69 324 VAL A O 1
ATOM 2644 N N . GLN A 1 325 ? -9.911 -19.688 16.915 1.00 85.44 325 GLN A N 1
ATOM 2645 C CA . GLN A 1 325 ? -9.908 -21.005 17.566 1.00 85.44 325 GLN A CA 1
ATOM 2646 C C . GLN A 1 325 ? -11.275 -21.688 17.462 1.00 85.44 325 GLN A C 1
ATOM 2648 O O . GLN A 1 325 ? -11.374 -22.810 16.974 1.00 85.44 325 GLN A O 1
ATOM 2653 N N . THR A 1 326 ? -12.354 -20.978 17.809 1.00 89.50 326 THR A N 1
ATOM 2654 C CA . THR A 1 326 ? -13.719 -21.515 17.715 1.00 89.50 326 THR A CA 1
ATOM 2655 C C . THR A 1 326 ? -14.086 -21.915 16.283 1.00 89.50 326 THR A C 1
ATOM 2657 O O . THR A 1 326 ? -14.706 -22.956 16.070 1.00 89.50 326 THR A O 1
ATOM 2660 N N . ILE A 1 327 ? -13.702 -21.114 15.286 1.00 92.38 327 ILE A N 1
ATOM 2661 C CA . ILE A 1 327 ? -13.967 -21.398 13.871 1.00 92.38 327 ILE A CA 1
ATOM 2662 C C . ILE A 1 327 ? -13.194 -22.632 13.404 1.00 92.38 327 ILE A C 1
ATOM 2664 O O . ILE A 1 327 ? -13.774 -23.485 12.737 1.00 92.38 327 ILE A O 1
ATOM 2668 N N . VAL A 1 328 ? -11.913 -22.737 13.756 1.00 89.88 328 VAL A N 1
ATOM 2669 C CA . VAL A 1 328 ? -11.039 -23.834 13.322 1.00 89.88 328 VAL A CA 1
ATOM 2670 C C . VAL A 1 328 ? -11.436 -25.156 13.979 1.00 89.88 328 VAL A C 1
ATOM 2672 O O . VAL A 1 328 ? -11.483 -26.179 13.302 1.00 89.88 328 VAL A O 1
ATOM 2675 N N . GLU A 1 329 ? -11.757 -25.145 15.272 1.00 91.62 329 GLU A N 1
ATOM 2676 C CA . GLU A 1 329 ? -12.066 -26.363 16.029 1.00 91.62 329 GLU A CA 1
ATOM 2677 C C . GLU A 1 329 ? -13.499 -26.859 15.817 1.00 91.62 329 GLU A C 1
ATOM 2679 O O . GLU A 1 329 ? -13.734 -28.064 15.748 1.00 91.62 329 GLU A O 1
ATOM 2684 N N . GLN A 1 330 ? -14.469 -25.942 15.746 1.00 92.19 330 GLN A N 1
ATOM 2685 C CA . GLN A 1 330 ? -15.895 -26.288 15.810 1.00 92.19 330 GLN A CA 1
ATOM 2686 C C . GLN A 1 330 ? -16.656 -25.960 14.522 1.00 92.19 330 GLN A C 1
ATOM 2688 O O . GLN A 1 330 ? -17.739 -26.502 14.307 1.00 92.19 330 GLN A O 1
ATOM 2693 N N . ALA A 1 331 ? -16.124 -25.064 13.682 1.00 92.81 331 ALA A N 1
ATOM 2694 C CA . ALA A 1 331 ? -16.772 -24.554 12.472 1.00 92.81 331 ALA A CA 1
ATOM 2695 C C . ALA A 1 331 ? -18.278 -24.219 12.658 1.00 92.81 331 ALA A C 1
ATOM 2697 O O . ALA A 1 331 ? -19.113 -24.670 11.866 1.00 92.81 331 ALA A O 1
ATOM 2698 N N . PRO A 1 332 ? -18.662 -23.431 13.687 1.00 95.62 332 PRO A N 1
ATOM 2699 C CA . PRO A 1 332 ? -20.065 -23.211 14.044 1.00 95.62 332 PRO A CA 1
ATOM 2700 C C . PRO A 1 332 ? -20.817 -22.436 12.956 1.00 95.62 332 PRO A C 1
ATOM 2702 O O . PRO A 1 332 ? -20.215 -21.705 12.170 1.00 95.62 332 PRO A O 1
ATOM 2705 N N . ALA A 1 333 ? -22.151 -22.504 12.915 1.00 94.81 333 ALA A N 1
ATOM 2706 C CA . ALA A 1 333 ? -22.897 -21.592 12.049 1.00 94.81 333 ALA A CA 1
ATOM 2707 C C . ALA A 1 333 ? -22.739 -20.139 12.542 1.00 94.81 333 ALA A C 1
ATOM 2709 O O . ALA A 1 333 ? -22.677 -19.891 13.745 1.00 94.81 333 ALA A O 1
ATOM 2710 N N . LEU A 1 334 ? -22.754 -19.154 11.632 1.00 95.88 334 LEU A N 1
ATOM 2711 C CA . LEU A 1 334 ? -22.617 -17.728 11.990 1.00 95.88 334 LEU A CA 1
ATOM 2712 C C . LEU A 1 334 ? -23.614 -17.278 13.071 1.00 95.88 334 LEU A C 1
ATOM 2714 O O . LEU A 1 334 ? -23.293 -16.439 13.906 1.00 95.88 334 LEU A O 1
ATOM 2718 N N . ALA A 1 335 ? -24.827 -17.834 13.051 1.00 95.00 335 ALA A N 1
ATOM 2719 C CA . ALA A 1 335 ? -25.852 -17.546 14.045 1.00 95.00 335 ALA A CA 1
ATOM 2720 C C . ALA A 1 335 ? -25.456 -18.006 15.455 1.00 95.00 335 ALA A C 1
ATOM 2722 O O . ALA A 1 335 ? -25.728 -17.287 16.415 1.00 95.00 335 ALA A O 1
ATOM 2723 N N . ASP A 1 336 ? -24.821 -19.174 15.561 1.00 94.50 336 ASP A N 1
ATOM 2724 C CA . ASP A 1 336 ? -24.390 -19.759 16.829 1.00 94.50 336 ASP A CA 1
ATOM 2725 C C . ASP A 1 336 ? -23.149 -19.033 17.348 1.00 94.50 336 ASP A C 1
ATOM 2727 O O . ASP A 1 336 ? -23.099 -18.686 18.525 1.00 94.50 336 ASP A O 1
ATOM 2731 N N . LEU A 1 337 ? -22.211 -18.689 16.454 1.00 94.81 337 LEU A N 1
ATOM 2732 C CA . LEU A 1 337 ? -21.055 -17.855 16.791 1.00 94.81 337 LEU A CA 1
ATOM 2733 C C . LEU A 1 337 ? -21.493 -16.483 17.328 1.00 94.81 337 LEU A C 1
ATOM 2735 O O . LEU A 1 337 ? -21.024 -16.052 18.378 1.00 94.81 337 LEU A O 1
ATOM 2739 N N . ALA A 1 338 ? -22.425 -15.812 16.640 1.00 93.75 338 ALA A N 1
ATOM 2740 C CA . ALA A 1 338 ? -22.957 -14.524 17.079 1.00 93.75 338 ALA A CA 1
ATOM 2741 C C . ALA A 1 338 ? -23.722 -14.644 18.404 1.00 93.75 338 ALA A C 1
ATOM 2743 O O . ALA A 1 338 ? -23.574 -13.794 19.279 1.00 93.75 338 ALA A O 1
ATOM 2744 N N . HIS A 1 339 ? -24.527 -15.697 18.572 1.00 93.44 339 HIS A N 1
ATOM 2745 C CA . HIS A 1 339 ? -25.239 -15.930 19.824 1.00 93.44 339 HIS A CA 1
ATOM 2746 C C . HIS A 1 339 ? -24.262 -16.128 20.983 1.00 93.44 339 HIS A C 1
ATOM 2748 O O . HIS A 1 339 ? -24.381 -15.408 21.966 1.00 93.44 339 HIS A O 1
ATOM 2754 N N . ALA A 1 340 ? -23.272 -17.014 20.831 1.00 90.19 340 ALA A N 1
ATOM 2755 C CA . ALA A 1 340 ? -22.242 -17.257 21.836 1.00 90.19 340 ALA A CA 1
ATOM 2756 C C . ALA A 1 340 ? -21.494 -15.964 22.190 1.00 90.19 340 ALA A C 1
ATOM 2758 O O . ALA A 1 340 ? -21.417 -15.608 23.364 1.00 90.19 340 ALA A O 1
ATOM 2759 N N . HIS A 1 341 ? -21.044 -15.212 21.180 1.00 89.88 341 HIS A N 1
ATOM 2760 C CA . HIS A 1 341 ? -20.321 -13.957 21.368 1.00 89.88 341 HIS A CA 1
ATOM 2761 C C . HIS A 1 341 ? -21.122 -12.925 22.172 1.00 89.88 341 HIS A C 1
ATOM 2763 O O . HIS A 1 341 ? -20.637 -12.443 23.187 1.00 89.88 341 HIS A O 1
ATOM 2769 N N . PHE A 1 342 ? -22.363 -12.624 21.773 1.00 89.69 342 PHE A N 1
ATOM 2770 C CA . PHE A 1 342 ? -23.188 -11.605 22.440 1.00 89.69 342 PHE A CA 1
ATOM 2771 C C . PHE A 1 342 ? -23.946 -12.117 23.677 1.00 89.69 342 PHE A C 1
ATOM 2773 O O . PHE A 1 342 ? -24.689 -11.348 24.287 1.00 89.69 342 PHE A O 1
ATOM 2780 N N . SER A 1 343 ? -23.804 -13.400 24.026 1.00 88.38 343 SER A N 1
ATOM 2781 C CA . SER A 1 343 ? -24.331 -13.993 25.267 1.00 88.38 343 SER A CA 1
ATOM 2782 C C . SER A 1 343 ? -23.327 -13.993 26.423 1.00 88.38 343 SER A C 1
ATOM 2784 O O . SER A 1 343 ? -23.699 -14.324 27.546 1.00 88.38 343 SER A O 1
ATOM 2786 N N . ASP A 1 344 ? -22.072 -13.623 26.158 1.00 85.00 344 ASP A N 1
ATOM 2787 C CA . ASP A 1 344 ? -21.029 -13.480 27.172 1.00 85.00 344 ASP A CA 1
ATOM 2788 C C . ASP A 1 344 ? -21.388 -12.329 28.129 1.00 85.00 344 ASP A C 1
ATOM 2790 O O . ASP A 1 344 ? -21.327 -11.156 27.762 1.00 85.00 344 ASP A O 1
ATOM 2794 N N . ILE A 1 345 ? -21.803 -12.671 29.353 1.00 78.25 345 ILE A N 1
ATOM 2795 C CA . ILE A 1 345 ? -22.273 -11.716 30.369 1.00 78.25 345 ILE A CA 1
ATOM 2796 C C . ILE A 1 345 ? -21.130 -10.833 30.883 1.00 78.25 345 ILE A C 1
ATOM 2798 O O . ILE A 1 345 ? -21.379 -9.691 31.271 1.00 78.25 345 ILE A O 1
ATOM 2802 N N . GLU A 1 346 ? -19.889 -11.327 30.875 1.00 73.44 346 GLU A N 1
ATOM 2803 C CA . GLU A 1 346 ? -18.731 -10.546 31.317 1.00 73.44 346 GLU A CA 1
ATOM 2804 C C . GLU A 1 346 ? -18.422 -9.435 30.310 1.00 73.44 346 GLU A C 1
ATOM 2806 O O . GLU A 1 346 ? -18.166 -8.293 30.698 1.00 73.44 346 GLU A O 1
ATOM 2811 N N . LYS A 1 347 ? -18.519 -9.741 29.010 1.00 68.88 347 LYS A N 1
ATOM 2812 C CA . LYS A 1 347 ? -18.275 -8.767 27.932 1.00 68.88 347 LYS A CA 1
ATOM 2813 C C . LYS A 1 347 ? -19.488 -7.890 27.629 1.00 68.88 347 LYS A C 1
ATOM 2815 O O . LYS A 1 347 ? -19.342 -6.700 27.349 1.00 68.88 347 LYS A O 1
ATOM 2820 N N . TYR A 1 348 ? -20.689 -8.457 27.699 1.00 81.00 348 TYR A N 1
ATOM 2821 C CA . TYR A 1 348 ? -21.937 -7.827 27.272 1.00 81.00 348 TYR A CA 1
ATOM 2822 C C . TYR A 1 348 ? -23.038 -7.934 28.340 1.00 81.00 348 TYR A C 1
ATOM 2824 O O . TYR A 1 348 ? -24.111 -8.474 28.072 1.00 81.00 348 TYR A O 1
ATOM 2832 N N . PRO A 1 349 ? -22.858 -7.336 29.534 1.00 73.44 349 PRO A N 1
ATOM 2833 C CA . PRO A 1 349 ? -23.778 -7.510 30.667 1.00 73.44 349 PRO A CA 1
ATOM 2834 C C . PRO A 1 349 ? -25.212 -7.031 30.388 1.00 73.44 349 PRO A C 1
ATOM 2836 O O . PRO A 1 349 ? -26.164 -7.466 31.030 1.00 73.44 349 PRO A O 1
ATOM 2839 N N . ASN A 1 350 ? -25.377 -6.129 29.416 1.00 76.75 350 ASN A N 1
ATOM 2840 C CA . ASN A 1 350 ? -26.666 -5.555 29.028 1.00 76.75 350 ASN A CA 1
ATOM 2841 C C . ASN A 1 350 ? -27.303 -6.239 27.805 1.00 76.75 350 ASN A C 1
ATOM 2843 O O . ASN A 1 350 ? -28.370 -5.809 27.355 1.00 76.75 350 ASN A O 1
ATOM 2847 N N . LEU A 1 351 ? -26.664 -7.268 27.241 1.00 82.50 351 LEU A N 1
ATOM 2848 C CA . LEU A 1 351 ? -27.203 -8.051 26.134 1.00 82.50 351 LEU A CA 1
ATOM 2849 C C . LEU A 1 351 ? -27.601 -9.443 26.622 1.00 82.50 351 LEU A C 1
ATOM 2851 O O . LEU A 1 351 ? -26.863 -10.124 27.317 1.00 82.50 351 LEU A O 1
ATOM 2855 N N . ASN A 1 352 ? -28.799 -9.869 26.228 1.00 81.56 352 ASN A N 1
ATOM 2856 C CA . ASN A 1 352 ? -29.253 -11.242 26.408 1.00 81.56 352 ASN A CA 1
ATOM 2857 C C . ASN A 1 352 ? -29.995 -11.670 25.134 1.00 81.56 352 ASN A C 1
ATOM 2859 O O . ASN A 1 352 ? -31.210 -11.454 25.035 1.00 81.56 352 ASN A O 1
ATOM 2863 N N . PRO A 1 353 ? -29.271 -12.153 24.105 1.00 86.69 353 PRO A N 1
ATOM 2864 C CA . PRO A 1 353 ? -29.877 -12.530 22.838 1.00 86.69 353 PRO A CA 1
ATOM 2865 C C . PRO A 1 353 ? -30.876 -13.671 23.053 1.00 86.69 353 PRO A C 1
ATOM 2867 O O . PRO A 1 353 ? -30.491 -14.733 23.537 1.00 86.69 353 PRO A O 1
ATOM 2870 N N . PRO A 1 354 ? -32.153 -13.520 22.659 1.00 87.75 354 PRO A N 1
ATOM 2871 C CA . PRO A 1 354 ? -33.099 -14.623 22.729 1.00 87.75 354 PRO A CA 1
ATOM 2872 C C . PRO A 1 354 ? -32.626 -15.818 21.879 1.00 87.75 354 PRO A C 1
ATOM 2874 O O . PRO A 1 354 ? -32.073 -15.603 20.789 1.00 87.75 354 PRO A O 1
ATOM 2877 N N . PRO A 1 355 ? -32.880 -17.070 22.308 1.00 84.44 355 PRO A N 1
ATOM 2878 C CA . PRO A 1 355 ? -32.491 -18.254 21.547 1.00 84.44 355 PRO A CA 1
ATOM 2879 C C . PRO A 1 355 ? -32.983 -18.193 20.096 1.00 84.44 355 PRO A C 1
ATOM 2881 O O . PRO A 1 355 ? -34.156 -17.924 19.828 1.00 84.44 355 PRO A O 1
ATOM 2884 N N . GLY A 1 356 ? -32.074 -18.415 19.144 1.00 84.94 356 GLY A N 1
ATOM 2885 C CA . GLY A 1 356 ? -32.385 -18.419 17.712 1.00 84.94 356 GLY A CA 1
ATOM 2886 C C . GLY A 1 356 ? -32.674 -17.048 17.082 1.00 84.94 356 GLY A C 1
ATOM 2887 O O . GLY A 1 356 ? -32.985 -17.002 15.890 1.00 84.94 356 GLY A O 1
ATOM 2888 N N . TRP A 1 357 ? -32.545 -15.930 17.813 1.00 91.50 357 TRP A N 1
ATOM 2889 C CA . TRP A 1 357 ? -32.789 -14.594 17.250 1.00 91.50 357 TRP A CA 1
ATOM 2890 C C . TRP A 1 357 ? -31.869 -14.287 16.065 1.00 91.50 357 TRP A C 1
ATOM 2892 O O . TRP A 1 357 ? -32.361 -13.957 14.984 1.00 91.50 357 TRP A O 1
ATOM 2902 N N . PHE A 1 358 ? -30.550 -14.465 16.226 1.00 92.56 358 PHE A N 1
ATOM 2903 C CA . PHE A 1 358 ? -29.583 -14.259 15.140 1.00 92.56 358 PHE A CA 1
ATOM 2904 C C . PHE A 1 358 ? -29.887 -15.168 13.946 1.00 92.56 358 PHE A C 1
ATOM 2906 O O . PHE A 1 358 ? -29.929 -14.691 12.813 1.00 92.56 358 PHE A O 1
ATOM 2913 N N . ALA A 1 359 ? -30.208 -16.444 14.191 1.00 91.69 359 ALA A N 1
ATOM 2914 C CA . ALA A 1 359 ? -30.586 -17.389 13.141 1.00 91.69 359 ALA A CA 1
ATOM 2915 C C . ALA A 1 359 ? -31.813 -16.910 12.348 1.00 91.69 359 ALA A C 1
ATOM 2917 O O . ALA A 1 359 ? -31.832 -16.996 11.118 1.00 91.69 359 ALA A O 1
ATOM 2918 N N . GLN A 1 360 ? -32.829 -16.367 13.026 1.00 90.56 360 GLN A N 1
ATOM 2919 C CA . GLN A 1 360 ? -34.020 -15.826 12.375 1.00 90.56 360 GLN A CA 1
ATOM 2920 C C . GLN A 1 360 ? -33.707 -14.567 11.554 1.00 90.56 360 GLN A C 1
ATOM 2922 O O . GLN A 1 360 ? -34.153 -14.467 10.407 1.00 90.56 360 GLN A O 1
ATOM 2927 N N . GLN A 1 361 ? -32.943 -13.616 12.105 1.00 91.50 361 GLN A N 1
ATOM 2928 C CA . GLN A 1 361 ? -32.602 -12.379 11.391 1.00 91.50 361 GLN A CA 1
ATOM 2929 C C . GLN A 1 361 ? -31.734 -12.663 10.159 1.00 91.50 361 GLN A C 1
ATOM 2931 O O . GLN A 1 361 ? -32.060 -12.176 9.070 1.00 91.50 361 GLN A O 1
ATOM 2936 N N . LEU A 1 362 ? -30.724 -13.531 10.295 1.00 92.50 362 LEU A N 1
ATOM 2937 C CA . LEU A 1 362 ? -29.855 -13.971 9.202 1.00 92.50 362 LEU A CA 1
ATOM 2938 C C . LEU A 1 362 ? -30.653 -14.702 8.107 1.00 92.50 362 LEU A C 1
ATOM 2940 O O . LEU A 1 362 ? -30.593 -14.316 6.941 1.00 92.50 362 LEU A O 1
ATOM 2944 N N . LYS A 1 363 ? -31.503 -15.682 8.452 1.00 90.00 363 LYS A N 1
ATOM 2945 C CA . LYS A 1 363 ? -32.361 -16.377 7.462 1.00 90.00 363 LYS A CA 1
ATOM 2946 C C . LYS A 1 363 ? -33.350 -15.438 6.760 1.00 90.00 363 LYS A C 1
ATOM 2948 O O . LYS A 1 363 ? -33.709 -15.656 5.600 1.00 90.00 363 LYS A O 1
ATOM 2953 N N . SER A 1 364 ? -33.797 -14.383 7.443 1.00 87.06 364 SER A N 1
ATOM 2954 C CA . SER A 1 364 ? -34.713 -13.388 6.873 1.00 87.06 364 SER A CA 1
ATOM 2955 C C . SER A 1 364 ? -34.042 -12.362 5.947 1.00 87.06 364 SER A C 1
ATOM 2957 O O . SER A 1 364 ? -34.756 -11.599 5.300 1.00 87.06 364 SER A O 1
ATOM 2959 N N . GLY A 1 365 ? -32.705 -12.344 5.849 1.00 87.00 365 GLY A N 1
ATOM 2960 C CA . GLY A 1 365 ? -31.964 -11.373 5.031 1.00 87.00 365 GLY A CA 1
ATOM 2961 C C . GLY A 1 365 ? -31.903 -9.963 5.627 1.00 87.00 365 GLY A C 1
ATOM 2962 O O . GLY A 1 365 ? -31.624 -9.000 4.916 1.00 87.00 365 GLY A O 1
ATOM 2963 N N . LYS A 1 366 ? -32.199 -9.815 6.924 1.00 87.12 366 LYS A N 1
ATOM 2964 C CA . LYS A 1 366 ? -32.244 -8.515 7.613 1.00 87.12 366 LYS A CA 1
ATOM 2965 C C . LYS A 1 366 ? -30.903 -8.081 8.192 1.00 87.12 366 LYS A C 1
ATOM 2967 O O . LYS A 1 366 ? -30.829 -6.998 8.760 1.00 87.12 366 LYS A O 1
ATOM 2972 N N . CYS A 1 367 ? -29.853 -8.882 8.059 1.00 92.12 367 CYS A N 1
ATOM 2973 C CA . CYS A 1 367 ? -28.533 -8.569 8.598 1.00 92.12 367 CYS A CA 1
ATOM 2974 C C . CYS A 1 367 ? -27.601 -7.996 7.523 1.00 92.12 367 CYS A C 1
ATOM 2976 O O . CYS A 1 367 ? -27.686 -8.356 6.346 1.00 92.12 367 CYS A O 1
ATOM 2978 N N . LEU A 1 368 ? -26.717 -7.098 7.945 1.00 94.31 368 LEU A N 1
ATOM 2979 C CA . LEU A 1 368 ? -25.501 -6.711 7.236 1.00 94.31 368 LEU A CA 1
ATOM 2980 C C . LEU A 1 368 ? -24.332 -7.282 8.041 1.00 94.31 368 LEU A C 1
ATOM 2982 O O . LEU A 1 368 ? -24.099 -6.828 9.156 1.00 94.31 368 LEU A O 1
ATOM 2986 N N . ILE A 1 369 ? -23.653 -8.295 7.513 1.00 96.88 369 ILE A N 1
ATOM 2987 C CA . ILE A 1 369 ? -22.538 -8.959 8.187 1.00 96.88 369 ILE A CA 1
ATOM 2988 C C . ILE A 1 369 ? -21.260 -8.189 7.870 1.00 96.88 369 ILE A C 1
ATOM 2990 O O . ILE A 1 369 ? -20.938 -7.964 6.704 1.00 96.88 369 ILE A O 1
ATOM 2994 N N . LEU A 1 370 ? -20.542 -7.802 8.914 1.00 97.56 370 LEU A N 1
ATOM 2995 C CA . LEU A 1 370 ? -19.301 -7.048 8.876 1.00 97.56 370 LEU A CA 1
ATOM 2996 C C . LEU A 1 370 ? -18.230 -7.902 9.576 1.00 97.56 370 LEU A C 1
ATOM 2998 O O . LEU A 1 370 ? -18.332 -8.151 10.773 1.00 97.56 370 LEU A O 1
ATOM 3002 N N . LEU A 1 371 ? -17.240 -8.392 8.834 1.00 96.62 371 LEU A N 1
ATOM 3003 C CA . LEU A 1 371 ? -16.166 -9.255 9.332 1.00 96.62 371 LEU A CA 1
ATOM 3004 C C . LEU A 1 371 ? -14.836 -8.504 9.231 1.00 96.62 371 LEU A C 1
ATOM 3006 O O . LEU A 1 371 ? -14.345 -8.273 8.127 1.00 96.62 371 LEU A O 1
ATOM 3010 N N . ASP A 1 372 ? -14.255 -8.099 10.358 1.00 92.50 372 ASP A N 1
ATOM 3011 C CA . ASP A 1 372 ? -13.011 -7.319 10.350 1.00 92.50 372 ASP A CA 1
ATOM 3012 C C . ASP A 1 372 ? -11.766 -8.203 10.533 1.00 92.50 372 ASP A C 1
ATOM 3014 O O . ASP A 1 372 ? -11.713 -9.018 11.457 1.00 92.50 372 ASP A O 1
ATOM 3018 N N . GLY A 1 373 ? -10.747 -7.987 9.696 1.00 84.19 373 GLY A N 1
ATOM 3019 C CA . GLY A 1 373 ? -9.361 -8.380 9.975 1.00 84.19 373 GLY A CA 1
ATOM 3020 C C . GLY A 1 373 ? -8.967 -9.819 9.631 1.00 84.19 373 GLY A C 1
ATOM 3021 O O . GLY A 1 373 ? -8.341 -10.480 10.454 1.00 84.19 373 GLY A O 1
ATOM 3022 N N . LEU A 1 374 ? -9.252 -10.312 8.419 1.00 84.44 374 LEU A N 1
ATOM 3023 C CA . LEU A 1 374 ? -8.766 -11.638 7.982 1.00 84.44 374 LEU A CA 1
ATOM 3024 C C . LEU A 1 374 ? -7.225 -11.748 8.017 1.00 84.44 374 LEU A C 1
ATOM 3026 O O . LEU A 1 374 ? -6.683 -12.806 8.325 1.00 84.44 374 LEU A O 1
ATOM 3030 N N . ASP A 1 375 ? -6.506 -10.649 7.756 1.00 72.75 375 ASP A N 1
ATOM 3031 C CA . ASP A 1 375 ? -5.037 -10.596 7.825 1.00 72.75 375 ASP A CA 1
ATOM 3032 C C . ASP A 1 375 ? -4.460 -10.674 9.245 1.00 72.75 375 ASP A C 1
ATOM 3034 O O . ASP A 1 375 ? -3.239 -10.719 9.402 1.00 72.75 375 ASP A O 1
ATOM 3038 N N . GLU A 1 376 ? -5.305 -10.625 10.274 1.00 72.06 376 GLU A N 1
ATOM 3039 C CA . GLU A 1 376 ? -4.882 -10.734 11.672 1.00 72.06 376 GLU A CA 1
ATOM 3040 C C . GLU A 1 376 ? -4.732 -12.196 12.119 1.00 72.06 376 GLU A C 1
ATOM 3042 O O . GLU A 1 376 ? -4.142 -12.446 13.164 1.00 72.06 376 GLU A O 1
ATOM 3047 N N . VAL A 1 377 ? -5.168 -13.165 11.305 1.00 73.25 377 VAL A N 1
ATOM 3048 C CA . VAL A 1 377 ? -4.875 -14.589 11.519 1.00 73.25 377 VAL A CA 1
ATOM 3049 C C . VAL A 1 377 ? -3.448 -14.865 11.054 1.00 73.25 377 VAL A C 1
ATOM 3051 O O . VAL A 1 377 ? -3.181 -14.827 9.852 1.00 73.25 377 VAL A O 1
ATOM 3054 N N . ALA A 1 378 ? -2.519 -15.074 11.989 1.00 60.97 378 ALA A N 1
ATOM 3055 C CA . ALA A 1 378 ? -1.091 -15.210 11.687 1.00 60.97 378 ALA A CA 1
ATOM 3056 C C . ALA A 1 378 ? -0.776 -16.495 10.904 1.00 60.97 378 ALA A C 1
ATOM 3058 O O . ALA A 1 378 ? -0.111 -16.431 9.867 1.00 60.97 378 ALA A O 1
ATOM 3059 N N . ASP A 1 379 ? -1.307 -17.628 11.365 1.00 73.69 379 ASP A N 1
ATOM 3060 C CA . ASP A 1 379 ? -1.096 -18.932 10.744 1.00 73.69 379 ASP A CA 1
ATOM 3061 C C . ASP A 1 379 ? -1.844 -19.063 9.405 1.00 73.69 379 ASP A C 1
ATOM 3063 O O . ASP A 1 379 ? -3.012 -18.682 9.277 1.00 73.69 379 ASP A O 1
ATOM 3067 N N . LEU A 1 380 ? -1.156 -19.586 8.388 1.00 71.31 380 LEU A N 1
ATOM 3068 C CA . LEU A 1 380 ? -1.696 -19.694 7.033 1.00 71.31 380 LEU A CA 1
ATOM 3069 C C . LEU A 1 380 ? -2.835 -20.719 6.950 1.00 71.31 380 LEU A C 1
ATOM 3071 O O . LEU A 1 380 ? -3.846 -20.444 6.301 1.00 71.31 380 LEU A O 1
ATOM 3075 N N . GLU A 1 381 ? -2.697 -21.873 7.603 1.00 79.19 381 GLU A N 1
ATOM 3076 C CA . GLU A 1 381 ? -3.706 -22.936 7.561 1.00 79.19 381 GLU A CA 1
ATOM 3077 C C . GLU A 1 381 ? -4.985 -22.501 8.278 1.00 79.19 381 GLU A C 1
ATOM 3079 O O . GLU A 1 381 ? -6.086 -22.643 7.736 1.00 79.19 381 GLU A O 1
ATOM 3084 N N . GLN A 1 382 ? -4.847 -21.876 9.449 1.00 82.69 382 GLN A N 1
ATOM 3085 C CA . GLN A 1 382 ? -5.956 -21.279 10.187 1.00 82.69 382 GLN A CA 1
ATOM 3086 C C . GLN A 1 382 ? -6.627 -20.167 9.379 1.00 82.69 382 GLN A C 1
ATOM 3088 O O . GLN A 1 382 ? -7.855 -20.115 9.315 1.00 82.69 382 GLN A O 1
ATOM 3093 N N . ARG A 1 383 ? -5.859 -19.301 8.702 1.00 83.94 383 ARG A N 1
ATOM 3094 C CA . ARG A 1 383 ? -6.422 -18.238 7.852 1.00 83.94 383 ARG A CA 1
ATOM 3095 C C . ARG A 1 383 ? -7.244 -18.816 6.702 1.00 83.94 383 ARG A C 1
ATOM 3097 O O . ARG A 1 383 ? -8.348 -18.339 6.433 1.00 83.94 383 ARG A O 1
ATOM 3104 N N . GLN A 1 384 ? -6.745 -19.866 6.053 1.00 87.25 384 GLN A N 1
ATOM 3105 C CA . GLN A 1 384 ? -7.485 -20.580 5.013 1.00 87.25 384 GLN A CA 1
ATOM 3106 C C . GLN A 1 384 ? -8.739 -21.263 5.569 1.00 87.25 384 GLN A C 1
ATOM 3108 O O . GLN A 1 384 ? -9.787 -21.218 4.928 1.00 87.25 384 GLN A O 1
ATOM 3113 N N . ALA A 1 385 ? -8.669 -21.857 6.763 1.00 92.12 385 ALA A N 1
ATOM 3114 C CA . ALA A 1 385 ? -9.827 -22.448 7.428 1.00 92.12 385 ALA A CA 1
ATOM 3115 C C . ALA A 1 385 ? -10.906 -21.398 7.742 1.00 92.12 385 ALA A C 1
ATOM 3117 O O . ALA A 1 385 ? -12.079 -21.626 7.450 1.00 92.12 385 ALA A O 1
ATOM 3118 N N . VAL A 1 386 ? -10.516 -20.220 8.241 1.00 93.19 386 VAL A N 1
ATOM 3119 C CA . VAL A 1 386 ? -11.432 -19.091 8.468 1.00 93.19 386 VAL A CA 1
ATOM 3120 C C . VAL A 1 386 ? -12.066 -18.627 7.156 1.00 93.19 386 VAL A C 1
ATOM 3122 O O . VAL A 1 386 ? -13.277 -18.435 7.107 1.00 93.19 386 VAL A O 1
ATOM 3125 N N . SER A 1 387 ? -11.293 -18.502 6.074 1.00 94.00 387 SER A N 1
ATOM 3126 C CA . SER A 1 387 ? -11.827 -18.122 4.757 1.00 94.00 387 SER A CA 1
ATOM 3127 C C . SER A 1 387 ? -12.854 -19.137 4.228 1.00 94.00 387 SER A C 1
ATOM 3129 O O . SER A 1 387 ? -13.978 -18.759 3.889 1.00 94.00 387 SER A O 1
ATOM 3131 N N . ARG A 1 388 ? -12.544 -20.444 4.283 1.00 94.19 388 ARG A N 1
ATOM 3132 C CA . ARG A 1 388 ? -13.494 -21.523 3.930 1.00 94.19 388 ARG A CA 1
ATOM 3133 C C . ARG A 1 388 ? -14.753 -21.485 4.792 1.00 94.19 388 ARG A C 1
ATOM 3135 O O . ARG A 1 388 ? -15.858 -21.697 4.295 1.00 94.19 388 ARG A O 1
ATOM 3142 N N . TRP A 1 389 ? -14.602 -21.202 6.083 1.00 96.69 389 TRP A N 1
ATOM 3143 C CA . TRP A 1 389 ? -15.738 -21.048 6.981 1.00 96.69 389 TRP A CA 1
ATOM 3144 C C . TRP A 1 389 ? -16.629 -19.872 6.564 1.00 96.69 389 TRP A C 1
ATOM 3146 O O . TRP A 1 389 ? -17.848 -20.039 6.515 1.00 96.69 389 TRP A O 1
ATOM 3156 N N . VAL A 1 390 ? -16.049 -18.718 6.208 1.00 95.75 390 VAL A N 1
ATOM 3157 C CA . VAL A 1 390 ? -16.796 -17.549 5.710 1.00 95.75 390 VAL A CA 1
ATOM 3158 C C . VAL A 1 390 ? -17.538 -17.878 4.411 1.00 95.75 390 VAL A C 1
ATOM 3160 O O . VAL A 1 390 ? -18.724 -17.557 4.316 1.00 95.75 390 VAL A O 1
ATOM 3163 N N . GLU A 1 391 ? -16.904 -18.566 3.455 1.00 93.62 391 GLU A N 1
ATOM 3164 C CA . GLU A 1 391 ? -17.562 -19.055 2.227 1.00 93.62 391 GLU A CA 1
ATOM 3165 C C . GLU A 1 391 ? -18.787 -19.920 2.543 1.00 93.62 391 GLU A C 1
ATOM 3167 O O . GLU A 1 391 ? -19.880 -19.701 2.010 1.00 93.62 391 GLU A O 1
ATOM 3172 N N . GLN A 1 392 ? -18.660 -20.837 3.504 1.00 93.94 392 GLN A N 1
ATOM 3173 C CA . GLN A 1 392 ? -19.792 -21.648 3.941 1.00 93.94 392 GLN A CA 1
ATOM 3174 C C . GLN A 1 392 ? -20.921 -20.789 4.537 1.00 93.94 392 GLN A C 1
ATOM 3176 O O . GLN A 1 392 ? -22.100 -21.064 4.302 1.00 93.94 392 GLN A O 1
ATOM 3181 N N . GLN A 1 393 ? -20.602 -19.722 5.278 1.00 95.00 393 GLN A N 1
ATOM 3182 C CA . GLN A 1 393 ? -21.624 -18.817 5.817 1.00 95.00 393 GLN A CA 1
ATOM 3183 C C . GLN A 1 393 ? -22.304 -17.981 4.724 1.00 95.00 393 GLN A C 1
ATOM 3185 O O . GLN A 1 393 ? -23.510 -17.741 4.814 1.00 95.00 393 GLN A O 1
ATOM 3190 N N . ILE A 1 394 ? -21.573 -17.578 3.682 1.00 92.69 394 ILE A N 1
ATOM 3191 C CA . ILE A 1 394 ? -22.134 -16.899 2.505 1.00 92.69 394 ILE A CA 1
ATOM 3192 C C . ILE A 1 394 ? -23.175 -17.802 1.829 1.00 92.69 394 ILE A C 1
ATOM 3194 O O . ILE A 1 394 ? -24.292 -17.355 1.551 1.00 92.69 394 ILE A O 1
ATOM 3198 N N . ILE A 1 395 ? -22.853 -19.090 1.656 1.00 91.00 395 ILE A N 1
ATOM 3199 C CA . ILE A 1 395 ? -23.764 -20.102 1.097 1.00 91.00 395 ILE A CA 1
ATOM 3200 C C . ILE A 1 395 ? -24.984 -20.318 2.006 1.00 91.00 395 ILE A C 1
ATOM 3202 O O . ILE A 1 395 ? -26.112 -20.416 1.519 1.00 91.00 395 ILE A O 1
ATOM 3206 N N . ASN A 1 396 ? -24.787 -20.358 3.326 1.00 91.69 396 ASN A N 1
ATOM 3207 C CA . ASN A 1 396 ? -25.862 -20.577 4.299 1.00 91.69 396 ASN A CA 1
ATOM 3208 C C . ASN A 1 396 ? -26.833 -19.384 4.408 1.00 91.69 396 ASN A C 1
ATOM 3210 O O . ASN A 1 396 ? -28.015 -19.570 4.716 1.00 91.69 396 ASN A O 1
ATOM 3214 N N . TYR A 1 397 ? -26.358 -18.158 4.158 1.00 92.00 397 TYR A N 1
ATOM 3215 C CA . TYR A 1 397 ? -27.129 -16.921 4.326 1.00 92.00 397 TYR A CA 1
ATOM 3216 C C . TYR A 1 397 ? -27.120 -16.034 3.066 1.00 92.00 397 TYR A C 1
ATOM 3218 O O . TYR A 1 397 ? -26.791 -14.847 3.145 1.00 92.00 397 TYR A O 1
ATOM 3226 N N . PRO A 1 398 ? -27.598 -16.535 1.909 1.00 87.00 398 PRO A N 1
ATOM 3227 C CA . PRO A 1 398 ? -27.442 -15.863 0.616 1.00 87.00 398 PRO A CA 1
ATOM 3228 C C . PRO A 1 398 ? -28.250 -14.562 0.505 1.00 87.00 398 PRO A C 1
ATOM 3230 O O . PRO A 1 398 ? -28.053 -13.778 -0.419 1.00 87.00 398 PRO A O 1
ATOM 3233 N N . ARG A 1 399 ? -29.208 -14.324 1.416 1.00 85.94 399 ARG A N 1
ATOM 3234 C CA . ARG A 1 399 ? -30.032 -13.101 1.477 1.00 85.94 399 ARG A CA 1
ATOM 3235 C C . ARG A 1 399 ? -29.368 -11.949 2.222 1.00 85.94 399 ARG A C 1
ATOM 3237 O O . ARG A 1 399 ? -29.863 -10.827 2.131 1.00 85.94 399 ARG A O 1
ATOM 3244 N N . CYS A 1 400 ? -28.300 -12.213 2.960 1.00 89.56 400 CYS A N 1
ATOM 3245 C CA . CYS A 1 400 ? -27.588 -11.182 3.689 1.00 89.56 400 CYS A CA 1
ATOM 3246 C C . CYS A 1 400 ? -26.450 -10.594 2.854 1.00 89.56 400 CYS A C 1
ATOM 3248 O O . CYS A 1 400 ? -25.962 -11.217 1.914 1.00 89.56 400 CYS A O 1
ATOM 3250 N N . ARG A 1 401 ? -26.030 -9.380 3.215 1.00 90.12 401 ARG A N 1
ATOM 3251 C CA . ARG A 1 401 ? -24.835 -8.748 2.647 1.00 90.12 401 ARG A CA 1
ATOM 3252 C C . ARG A 1 401 ? -23.644 -9.006 3.560 1.00 90.12 401 ARG A C 1
ATOM 3254 O O . ARG A 1 401 ? -23.800 -8.887 4.773 1.00 90.12 401 ARG A O 1
ATOM 3261 N N . PHE A 1 402 ? -22.492 -9.310 2.978 1.00 94.38 402 PHE A N 1
ATOM 3262 C CA . PHE A 1 402 ? -21.235 -9.540 3.684 1.00 94.38 402 PHE A CA 1
ATOM 3263 C C . PHE A 1 402 ? -20.213 -8.480 3.277 1.00 94.38 402 PHE A C 1
ATOM 3265 O O . PHE A 1 402 ? -20.045 -8.203 2.090 1.00 94.38 402 PHE A O 1
ATOM 3272 N N . ILE A 1 403 ? -19.526 -7.904 4.257 1.00 95.88 403 ILE A N 1
ATOM 3273 C CA . ILE A 1 403 ? -18.339 -7.075 4.057 1.00 95.88 403 ILE A CA 1
ATOM 3274 C C . ILE A 1 403 ? -17.234 -7.668 4.921 1.00 95.88 403 ILE A C 1
ATOM 3276 O O . ILE A 1 403 ? -17.362 -7.686 6.141 1.00 95.88 403 ILE A O 1
ATOM 3280 N N . LEU A 1 404 ? -16.166 -8.149 4.299 1.00 95.56 404 LEU A N 1
ATOM 3281 C CA . LEU A 1 404 ? -14.963 -8.630 4.968 1.00 95.56 404 LEU A CA 1
ATOM 3282 C C . LEU A 1 404 ? -13.829 -7.627 4.754 1.00 95.56 404 LEU A C 1
ATOM 3284 O O . LEU A 1 404 ? -13.716 -7.094 3.658 1.00 95.56 404 LEU A O 1
ATOM 3288 N N . THR A 1 405 ? -12.975 -7.367 5.742 1.00 91.88 405 THR A N 1
ATOM 3289 C CA . THR A 1 405 ? -11.751 -6.571 5.545 1.00 91.88 405 THR A CA 1
ATOM 3290 C C . THR A 1 405 ? -10.488 -7.412 5.674 1.00 91.88 405 THR A C 1
ATOM 3292 O O . THR A 1 405 ? -10.428 -8.385 6.428 1.00 91.88 405 THR A O 1
ATOM 3295 N N . SER A 1 406 ? -9.444 -7.016 4.946 1.00 82.56 406 SER A N 1
ATOM 3296 C CA . SER A 1 406 ? -8.115 -7.623 5.059 1.00 82.56 406 SER A CA 1
ATOM 3297 C C . SER A 1 406 ? -7.021 -6.687 4.535 1.00 82.56 406 SER A C 1
ATOM 3299 O O . SER A 1 406 ? -7.289 -5.697 3.850 1.00 82.56 406 SER A O 1
ATOM 3301 N N . ARG A 1 407 ? -5.758 -6.973 4.846 1.00 80.31 407 ARG A N 1
ATOM 3302 C CA . ARG A 1 407 ? -4.610 -6.439 4.098 1.00 80.31 407 ARG A CA 1
ATOM 3303 C C . ARG A 1 407 ? -4.419 -7.215 2.790 1.00 80.31 407 ARG A C 1
ATOM 3305 O O . ARG A 1 407 ? -4.729 -8.403 2.759 1.00 80.31 407 ARG A O 1
ATOM 3312 N N . PRO A 1 408 ? -3.814 -6.580 1.772 1.00 67.44 408 PRO A N 1
ATOM 3313 C CA . PRO A 1 408 ? -3.357 -7.204 0.534 1.00 67.44 408 PRO A CA 1
ATOM 3314 C C . PRO A 1 408 ? -2.875 -8.654 0.674 1.00 67.44 408 PRO A C 1
ATOM 3316 O O . PRO A 1 408 ? -3.588 -9.581 0.311 1.00 67.44 408 PRO A O 1
ATOM 3319 N N . GLN A 1 409 ? -1.716 -8.868 1.302 1.00 62.56 409 GLN A N 1
ATOM 3320 C CA . GLN A 1 409 ? -1.101 -10.196 1.438 1.00 62.56 409 GLN A CA 1
ATOM 3321 C C . GLN A 1 409 ? -1.941 -11.187 2.249 1.00 62.56 409 GLN A C 1
ATOM 3323 O O . GLN A 1 409 ? -2.009 -12.373 1.926 1.00 62.56 409 GLN A O 1
ATOM 3328 N N . GLY A 1 410 ? -2.616 -10.704 3.295 1.00 62.44 410 GLY A N 1
ATOM 3329 C CA . GLY A 1 410 ? -3.493 -11.547 4.105 1.00 62.44 410 GLY A CA 1
ATOM 3330 C C . GLY A 1 410 ? -4.673 -12.085 3.298 1.00 62.44 410 GLY A C 1
ATOM 3331 O O . GLY A 1 410 ? -5.074 -13.224 3.489 1.00 62.44 410 GLY A O 1
ATOM 3332 N N . TYR A 1 411 ? -5.198 -11.297 2.359 1.00 77.75 411 TYR A N 1
ATOM 3333 C CA . TYR A 1 411 ? -6.276 -11.736 1.479 1.00 77.75 411 TYR A CA 1
ATOM 3334 C C . TYR A 1 411 ? -5.786 -12.644 0.348 1.00 77.75 411 TYR A C 1
ATOM 3336 O O . TYR A 1 411 ? -6.407 -13.670 0.104 1.00 77.75 411 TYR A O 1
ATOM 3344 N N . LEU A 1 412 ? -4.648 -12.325 -0.282 1.00 70.69 412 LEU A N 1
ATOM 3345 C CA . LEU A 1 412 ? -4.060 -13.125 -1.373 1.00 70.69 412 LEU A CA 1
ATOM 3346 C C . LEU A 1 412 ? -3.843 -14.591 -1.007 1.00 70.69 412 LEU A C 1
ATOM 3348 O O . LEU A 1 412 ? -3.969 -15.483 -1.838 1.00 70.69 412 LEU A O 1
ATOM 3352 N N . THR A 1 413 ? -3.505 -14.833 0.254 1.00 68.69 413 THR A N 1
ATOM 3353 C CA . THR A 1 413 ? -3.215 -16.171 0.775 1.00 68.69 413 THR A CA 1
ATOM 3354 C C . THR A 1 413 ? -4.466 -16.975 1.143 1.00 68.69 413 THR A C 1
ATOM 3356 O O . THR A 1 413 ? -4.373 -18.188 1.339 1.00 68.69 413 THR A O 1
ATOM 3359 N N . ALA A 1 414 ? -5.628 -16.321 1.241 1.00 82.06 414 ALA A N 1
ATOM 3360 C CA . ALA A 1 414 ? -6.905 -16.932 1.602 1.00 82.06 414 ALA A CA 1
ATOM 3361 C C . ALA A 1 414 ? -8.109 -16.152 1.010 1.00 82.06 414 ALA A C 1
ATOM 3363 O O . ALA A 1 414 ? -8.956 -15.673 1.774 1.00 82.06 414 ALA A O 1
ATOM 3364 N N . PRO A 1 415 ? -8.203 -15.990 -0.326 1.00 85.62 415 PRO A N 1
ATOM 3365 C CA . PRO A 1 415 ? -9.238 -15.171 -0.953 1.00 85.62 415 PRO A CA 1
ATOM 3366 C C . PRO A 1 415 ? -10.630 -15.797 -0.798 1.00 85.62 415 PRO A C 1
ATOM 3368 O O . PRO A 1 415 ? -10.763 -17.004 -0.611 1.00 85.62 415 PRO A O 1
ATOM 3371 N N . LEU A 1 416 ? -11.664 -14.958 -0.895 1.00 86.62 416 LEU A N 1
ATOM 3372 C CA . LEU A 1 416 ? -13.059 -15.398 -0.975 1.00 86.62 416 LEU A CA 1
ATOM 3373 C C . LEU A 1 416 ? -13.472 -15.459 -2.450 1.00 86.62 416 LEU A C 1
ATOM 3375 O O . LEU A 1 416 ? -13.418 -14.438 -3.136 1.00 86.62 416 LEU A O 1
ATOM 3379 N N . GLU A 1 417 ? -13.914 -16.620 -2.922 1.00 82.94 417 GLU A N 1
ATOM 3380 C CA . GLU A 1 417 ? -14.320 -16.867 -4.311 1.00 82.94 417 GLU A CA 1
ATOM 3381 C C . GLU A 1 417 ? -15.519 -16.007 -4.734 1.00 82.94 417 GLU A C 1
ATOM 3383 O O . GLU A 1 417 ? -15.600 -15.560 -5.878 1.00 82.94 417 GLU A O 1
ATOM 3388 N N . GLN A 1 418 ? -16.456 -15.749 -3.816 1.00 79.94 418 GLN A N 1
ATOM 3389 C CA . GLN A 1 418 ? -17.697 -15.023 -4.119 1.00 79.94 418 GLN A CA 1
ATOM 3390 C C . GLN A 1 418 ? -17.609 -13.510 -3.869 1.00 79.94 418 GLN A C 1
ATOM 3392 O O . GLN A 1 418 ? -18.590 -12.789 -4.084 1.00 79.94 418 GLN A O 1
ATOM 3397 N N . ALA A 1 419 ? -16.473 -13.008 -3.378 1.00 86.44 419 ALA A N 1
ATOM 3398 C CA . ALA A 1 419 ? -16.349 -11.620 -2.956 1.00 86.44 419 ALA A CA 1
ATOM 3399 C C . ALA A 1 419 ? -15.988 -10.674 -4.105 1.00 86.44 419 ALA A C 1
ATOM 3401 O O . ALA A 1 419 ? -15.028 -10.876 -4.842 1.00 86.44 419 ALA A O 1
ATOM 3402 N N . ASN A 1 420 ? -16.701 -9.550 -4.173 1.00 86.56 420 ASN A N 1
ATOM 3403 C CA . ASN A 1 420 ? -16.261 -8.399 -4.949 1.00 86.56 420 ASN A CA 1
ATOM 3404 C C . ASN A 1 420 ? -15.189 -7.679 -4.141 1.00 86.56 420 ASN A C 1
ATOM 3406 O O . ASN A 1 420 ? -15.479 -7.060 -3.112 1.00 86.56 420 ASN A O 1
ATOM 3410 N N . VAL A 1 421 ? -13.945 -7.796 -4.580 1.00 85.81 421 VAL A N 1
ATOM 3411 C CA . VAL A 1 421 ? -12.825 -7.158 -3.899 1.00 85.81 421 VAL A CA 1
ATOM 3412 C C . VAL A 1 421 ? -12.891 -5.655 -4.165 1.00 85.81 421 VAL A C 1
ATOM 3414 O O . VAL A 1 421 ? -13.076 -5.211 -5.295 1.00 85.81 421 VAL A O 1
ATOM 3417 N N . LEU A 1 422 ? -12.806 -4.872 -3.100 1.00 87.94 422 LEU A N 1
ATOM 3418 C CA . LEU A 1 422 ? -12.815 -3.421 -3.077 1.00 87.94 422 LEU A CA 1
ATOM 3419 C C . LEU A 1 422 ? -11.534 -2.962 -2.390 1.00 87.94 422 LEU A C 1
ATOM 3421 O O . LEU A 1 422 ? -11.199 -3.478 -1.336 1.00 87.94 422 LEU A O 1
ATOM 3425 N N . GLU A 1 423 ? -10.839 -1.970 -2.910 1.00 82.19 423 GLU A N 1
ATOM 3426 C CA . GLU A 1 423 ? -9.620 -1.437 -2.318 1.00 82.19 423 GLU A CA 1
ATOM 3427 C C . GLU A 1 423 ? -9.833 -0.017 -1.795 1.00 82.19 423 GLU A C 1
ATOM 3429 O O . GLU A 1 423 ? -10.374 0.857 -2.482 1.00 82.19 423 GLU A O 1
ATOM 3434 N N . VAL A 1 424 ? -9.379 0.219 -0.566 1.00 84.06 424 VAL A N 1
ATOM 3435 C CA . VAL A 1 424 ? -9.328 1.536 0.067 1.00 84.06 424 VAL A CA 1
ATOM 3436 C C . VAL A 1 424 ? -8.190 2.336 -0.544 1.00 84.06 424 VAL A C 1
ATOM 3438 O O . VAL A 1 424 ? -7.031 1.926 -0.488 1.00 84.06 424 VAL A O 1
ATOM 3441 N N . GLN A 1 425 ? -8.532 3.502 -1.072 1.00 82.38 425 GLN A N 1
ATOM 3442 C CA . GLN A 1 425 ? -7.604 4.393 -1.746 1.00 82.38 425 GLN A CA 1
ATOM 3443 C C . GLN A 1 425 ? -6.943 5.379 -0.774 1.00 82.38 425 GLN A C 1
ATOM 3445 O O . GLN A 1 425 ? -7.549 5.742 0.242 1.00 82.38 425 GLN A O 1
ATOM 3450 N N . PRO A 1 426 ? -5.723 5.850 -1.088 1.00 76.25 426 PRO A N 1
ATOM 3451 C CA . PRO A 1 426 ? -5.078 6.907 -0.323 1.00 76.25 426 PRO A CA 1
ATOM 3452 C C . PRO A 1 426 ? -5.893 8.202 -0.307 1.00 76.25 426 PRO A C 1
ATOM 3454 O O . PRO A 1 426 ? -6.648 8.508 -1.237 1.00 76.25 426 PRO A O 1
ATOM 3457 N N . PHE A 1 427 ? -5.701 8.989 0.751 1.00 83.00 427 PHE A N 1
ATOM 3458 C CA . PHE A 1 427 ? -6.298 10.315 0.855 1.00 83.00 427 PHE A CA 1
ATOM 3459 C C . PHE A 1 427 ? -5.779 11.248 -0.238 1.00 83.00 427 PHE A C 1
ATOM 3461 O O . PHE A 1 427 ? -4.576 11.342 -0.485 1.00 83.00 427 PHE A O 1
ATOM 3468 N N . LYS A 1 428 ? -6.704 11.985 -0.856 1.00 79.94 428 LYS A N 1
ATOM 3469 C CA . LYS A 1 428 ? -6.376 13.166 -1.662 1.00 79.94 428 LYS A CA 1
ATOM 3470 C C . LYS A 1 428 ? -6.081 14.376 -0.785 1.00 79.94 428 LYS A C 1
ATOM 3472 O O . LYS A 1 428 ? -6.483 14.418 0.377 1.00 79.94 428 LYS A O 1
ATOM 3477 N N . ALA A 1 429 ? -5.467 15.400 -1.374 1.00 77.50 429 ALA A N 1
ATOM 3478 C CA . ALA A 1 429 ? -5.196 16.669 -0.705 1.00 77.50 429 ALA A CA 1
ATOM 3479 C C . ALA A 1 429 ? -6.459 17.284 -0.067 1.00 77.50 429 ALA A C 1
ATOM 3481 O O . ALA A 1 429 ? -6.389 17.792 1.052 1.00 77.50 429 ALA A O 1
ATOM 3482 N N . GLU A 1 430 ? -7.624 17.169 -0.713 1.00 84.88 430 GLU A N 1
ATOM 3483 C CA . GLU A 1 430 ? -8.890 17.674 -0.169 1.00 84.88 430 GLU A CA 1
ATOM 3484 C C . GLU A 1 430 ? -9.350 16.868 1.053 1.00 84.88 430 GLU A C 1
ATOM 3486 O O . GLU A 1 430 ? -9.826 17.449 2.025 1.00 84.88 430 GLU A O 1
ATOM 3491 N N . GLN A 1 431 ? -9.169 15.541 1.045 1.00 89.44 431 GLN A N 1
ATOM 3492 C CA . GLN A 1 431 ? -9.490 14.679 2.190 1.00 89.44 431 GLN A CA 1
ATOM 3493 C C . GLN A 1 431 ? -8.530 14.910 3.358 1.00 89.44 431 GLN A C 1
ATOM 3495 O O . GLN A 1 431 ? -8.970 14.924 4.505 1.00 89.44 431 GLN A O 1
ATOM 3500 N N . VAL A 1 432 ? -7.242 15.145 3.075 1.00 89.00 432 VAL A N 1
ATOM 3501 C CA . VAL A 1 432 ? -6.250 15.552 4.083 1.00 89.00 432 VAL A CA 1
ATOM 3502 C C . VAL A 1 432 ? -6.680 16.868 4.727 1.00 89.00 432 VAL A C 1
ATOM 3504 O O . VAL A 1 432 ? -6.766 16.951 5.949 1.00 89.00 432 VAL A O 1
ATOM 3507 N N . GLN A 1 433 ? -7.016 17.879 3.922 1.00 90.94 433 GLN A N 1
ATOM 3508 C CA . GLN A 1 433 ? -7.485 19.169 4.424 1.00 90.94 433 GLN A CA 1
ATOM 3509 C C . GLN A 1 433 ? -8.775 19.028 5.245 1.00 90.94 433 GLN A C 1
ATOM 3511 O O . GLN A 1 433 ? -8.868 19.578 6.344 1.00 90.94 433 GLN A O 1
ATOM 3516 N N . GLN A 1 434 ? -9.756 18.270 4.745 1.00 93.56 434 GLN A N 1
ATOM 3517 C CA . GLN A 1 434 ? -11.012 18.013 5.447 1.00 93.56 434 GLN A CA 1
ATOM 3518 C C . GLN A 1 434 ? -10.765 17.336 6.796 1.00 93.56 434 GLN A C 1
ATOM 3520 O O . GLN A 1 434 ? -11.313 17.777 7.806 1.00 93.56 434 GLN A O 1
ATOM 3525 N N . PHE A 1 435 ? -9.923 16.300 6.821 1.00 93.62 435 PHE A N 1
ATOM 3526 C CA . PHE A 1 435 ? -9.574 15.582 8.041 1.00 93.62 435 PHE A CA 1
ATOM 3527 C C . PHE A 1 435 ? -8.902 16.511 9.047 1.00 93.62 435 PHE A C 1
ATOM 3529 O O . PHE A 1 435 ? -9.326 16.564 10.196 1.00 93.62 435 PHE A O 1
ATOM 3536 N N . VAL A 1 436 ? -7.889 17.274 8.623 1.00 93.94 436 VAL A N 1
ATOM 3537 C CA . VAL A 1 436 ? -7.144 18.177 9.510 1.00 93.94 436 VAL A CA 1
ATOM 3538 C C . VAL A 1 436 ? -8.081 19.219 10.123 1.00 93.94 436 VAL A C 1
ATOM 3540 O O . VAL A 1 436 ? -8.108 19.364 11.344 1.00 93.94 436 VAL A O 1
ATOM 3543 N N . HIS A 1 437 ? -8.919 19.888 9.328 1.00 94.31 437 HIS A N 1
ATOM 3544 C CA . HIS A 1 437 ? -9.878 20.854 9.872 1.00 94.31 437 HIS A CA 1
ATOM 3545 C C . HIS A 1 437 ? -10.894 20.215 10.825 1.00 94.31 437 HIS A C 1
ATOM 3547 O O . HIS A 1 437 ? -11.151 20.768 11.894 1.00 94.31 437 HIS A O 1
ATOM 3553 N N . ALA A 1 438 ? -11.463 19.063 10.458 1.00 92.00 438 ALA A N 1
ATOM 3554 C CA . ALA A 1 438 ? -12.432 18.354 11.290 1.00 92.00 438 ALA A CA 1
ATOM 3555 C C . ALA A 1 438 ? -11.810 17.902 12.619 1.00 92.00 438 ALA A C 1
ATOM 3557 O O . ALA A 1 438 ? -12.401 18.091 13.680 1.00 92.00 438 ALA A O 1
ATOM 3558 N N . TRP A 1 439 ? -10.584 17.378 12.571 1.00 91.69 439 TRP A N 1
ATOM 3559 C CA . TRP A 1 439 ? -9.841 16.922 13.737 1.00 91.69 439 TRP A CA 1
ATOM 3560 C C . TRP A 1 439 ? -9.528 18.072 14.700 1.00 91.69 439 TRP A C 1
ATOM 3562 O O . TRP A 1 439 ? -9.802 17.950 15.895 1.00 91.69 439 TRP A O 1
ATOM 3572 N N . TYR A 1 440 ? -9.018 19.210 14.212 1.00 91.50 440 TYR A N 1
ATOM 3573 C CA . TYR A 1 440 ? -8.761 20.377 15.069 1.00 91.50 440 TYR A CA 1
ATOM 3574 C C . TYR A 1 440 ? -10.053 20.961 15.640 1.00 91.50 440 TYR A C 1
ATOM 3576 O O . TYR A 1 440 ? -10.104 21.272 16.828 1.00 91.50 440 TYR A O 1
ATOM 3584 N N . LEU A 1 441 ? -11.117 21.055 14.837 1.00 90.88 441 LEU A N 1
ATOM 3585 C CA . LEU A 1 441 ? -12.405 21.559 15.310 1.00 90.88 441 LEU A CA 1
ATOM 3586 C C . LEU A 1 441 ? -12.988 20.673 16.412 1.00 90.88 441 LEU A C 1
ATOM 3588 O O . LEU A 1 441 ? -13.394 21.190 17.449 1.00 90.88 441 LEU A O 1
ATOM 3592 N N . ALA A 1 442 ? -13.002 19.355 16.212 1.00 87.69 442 ALA A N 1
ATOM 3593 C CA . ALA A 1 442 ? -13.517 18.411 17.196 1.00 87.69 442 ALA A CA 1
ATOM 3594 C C . ALA A 1 442 ? -12.707 18.474 18.504 1.00 87.69 442 ALA A C 1
ATOM 3596 O O . ALA A 1 442 ? -13.282 18.532 19.593 1.00 87.69 442 ALA A O 1
ATOM 3597 N N . ASN A 1 443 ? -11.374 18.553 18.417 1.00 84.69 443 ASN A N 1
ATOM 3598 C CA . ASN A 1 443 ? -10.523 18.718 19.597 1.00 84.69 443 ASN A CA 1
ATOM 3599 C C . ASN A 1 443 ? -10.770 20.044 20.326 1.00 84.69 443 ASN A C 1
ATOM 3601 O O . ASN A 1 443 ? -10.877 20.038 21.550 1.00 84.69 443 ASN A O 1
ATOM 3605 N N . GLU A 1 444 ? -10.892 21.168 19.616 1.00 86.44 444 GLU A N 1
ATOM 3606 C CA . GLU A 1 444 ? -11.170 22.457 20.257 1.00 86.44 444 GLU A CA 1
ATOM 3607 C C . GLU A 1 444 ? -12.561 22.478 20.905 1.00 86.44 444 GLU A C 1
ATOM 3609 O O . GLU A 1 444 ? -12.668 22.810 22.082 1.00 86.44 444 GLU A O 1
ATOM 3614 N N . VAL A 1 445 ? -13.614 22.034 20.210 1.00 83.94 445 VAL A N 1
ATOM 3615 C CA . VAL A 1 445 ? -14.974 21.945 20.782 1.00 83.94 445 VAL A CA 1
ATOM 3616 C C . VAL A 1 445 ? -14.972 21.140 22.075 1.00 83.94 445 VAL A C 1
ATOM 3618 O O . VAL A 1 445 ? -15.585 21.544 23.067 1.00 83.94 445 VAL A O 1
ATOM 3621 N N . THR A 1 446 ? -14.252 20.020 22.096 1.00 78.44 446 THR A N 1
ATOM 3622 C CA . THR A 1 446 ? -14.228 19.173 23.285 1.00 78.44 446 THR A CA 1
ATOM 3623 C C . THR A 1 446 ? -13.389 19.791 24.411 1.00 78.44 446 THR A C 1
ATOM 3625 O O . THR A 1 446 ? -13.839 19.787 25.555 1.00 78.44 446 THR A O 1
ATOM 3628 N N . SER A 1 447 ? -12.255 20.437 24.103 1.00 75.69 447 SER A N 1
ATOM 3629 C CA . SER A 1 447 ? -11.465 21.225 25.070 1.00 75.69 447 SER A CA 1
ATOM 3630 C C . SER A 1 447 ? -12.268 22.341 25.749 1.00 75.69 447 SER A C 1
ATOM 3632 O O . SER A 1 447 ? -12.023 22.647 26.914 1.00 75.69 447 SER A O 1
ATOM 3634 N N . PHE A 1 448 ? -13.247 22.931 25.055 1.00 77.31 448 PHE A N 1
ATOM 3635 C CA . PHE A 1 448 ? -14.130 23.980 25.582 1.00 77.31 448 PHE A CA 1
ATOM 3636 C C . PHE A 1 448 ? -15.461 23.444 26.150 1.00 77.31 448 PHE A C 1
ATOM 3638 O O . PHE A 1 448 ? -16.448 24.178 26.250 1.00 77.31 448 PHE A O 1
ATOM 3645 N N . GLY A 1 449 ? -15.512 22.168 26.551 1.00 74.25 449 GLY A N 1
ATOM 3646 C CA . GLY A 1 449 ? -16.679 21.577 27.218 1.00 74.25 449 GLY A CA 1
ATOM 3647 C C . GLY A 1 449 ? -17.898 21.421 26.305 1.00 74.25 449 GLY A C 1
ATOM 3648 O O . GLY A 1 449 ? -19.031 21.566 26.762 1.00 74.25 449 GLY A O 1
ATOM 3649 N N . GLY A 1 450 ? -17.674 21.176 25.012 1.00 73.00 450 GLY A N 1
ATOM 3650 C CA . GLY A 1 450 ? -18.726 21.004 24.006 1.00 73.00 450 GLY A CA 1
ATOM 3651 C C . GLY A 1 450 ? -19.287 22.314 23.447 1.00 73.00 450 GLY A C 1
ATOM 3652 O O . GLY A 1 450 ? -20.256 22.286 22.688 1.00 73.00 450 GLY A O 1
ATOM 3653 N N . LYS A 1 451 ? -18.711 23.469 23.804 1.00 78.19 451 LYS A N 1
ATOM 3654 C CA . LYS A 1 451 ? -19.125 24.768 23.262 1.00 78.19 451 LYS A CA 1
ATOM 3655 C C . LYS A 1 451 ? -18.540 24.992 21.870 1.00 78.19 451 LYS A C 1
ATOM 3657 O O . LYS A 1 451 ? -17.349 24.799 21.643 1.00 78.19 451 LYS A O 1
ATOM 3662 N N . LEU A 1 452 ? -19.391 25.450 20.956 1.00 83.44 452 LEU A N 1
ATOM 3663 C CA . LEU A 1 452 ? -19.018 25.828 19.597 1.00 83.44 452 LEU A CA 1
ATOM 3664 C C . LEU A 1 452 ? -19.354 27.306 19.375 1.00 83.44 452 LEU A C 1
ATOM 3666 O O . LEU A 1 452 ? -20.503 27.645 19.097 1.00 83.44 452 LEU A O 1
ATOM 3670 N N . ASP A 1 453 ? -18.346 28.167 19.491 1.00 89.31 453 ASP A N 1
ATOM 3671 C CA . ASP A 1 453 ? -18.425 29.602 19.197 1.00 89.31 453 ASP A CA 1
ATOM 3672 C C . ASP A 1 453 ? -17.399 30.016 18.124 1.00 89.31 453 ASP A C 1
ATOM 3674 O O . ASP A 1 453 ? -16.590 29.204 17.659 1.00 89.31 453 ASP A O 1
ATOM 3678 N N . ASP A 1 454 ? -17.455 31.277 17.689 1.00 87.06 454 ASP A N 1
ATOM 3679 C CA . ASP A 1 454 ? -16.565 31.797 16.646 1.00 87.06 454 ASP A CA 1
ATOM 3680 C C . ASP A 1 454 ? -15.089 31.793 17.071 1.00 87.06 454 ASP A C 1
ATOM 3682 O O . ASP A 1 454 ? -14.208 31.609 16.231 1.00 87.06 454 ASP A O 1
ATOM 3686 N N . GLY A 1 455 ? -14.797 31.932 18.368 1.00 86.00 455 GLY A N 1
ATOM 3687 C CA . GLY A 1 455 ? -13.441 31.848 18.907 1.00 86.00 455 GLY A CA 1
ATOM 3688 C C . GLY A 1 455 ? -12.863 30.440 18.769 1.00 86.00 455 GLY A C 1
ATOM 3689 O O . GLY A 1 455 ? -11.765 30.278 18.233 1.00 86.00 455 GLY A O 1
ATOM 3690 N N . VAL A 1 456 ? -13.635 29.422 19.163 1.00 87.31 456 VAL A N 1
ATOM 3691 C CA . VAL A 1 456 ? -13.292 27.996 19.007 1.00 87.31 456 VAL A CA 1
ATOM 3692 C C . VAL A 1 456 ? -13.062 27.654 17.533 1.00 87.31 456 VAL A C 1
ATOM 3694 O O . VAL A 1 456 ? -12.050 27.039 17.190 1.00 87.31 456 VAL A O 1
ATOM 3697 N N . ARG A 1 457 ? -13.954 28.099 16.635 1.00 88.38 457 ARG A N 1
ATOM 3698 C CA . ARG A 1 457 ? -13.813 27.876 15.183 1.00 88.38 457 ARG A CA 1
ATOM 3699 C C . ARG A 1 457 ? -12.559 28.537 14.616 1.00 88.38 457 ARG A C 1
ATOM 3701 O O . ARG A 1 457 ? -11.842 27.906 13.842 1.00 88.38 457 ARG A O 1
ATOM 3708 N N . ASN A 1 458 ? -12.292 29.787 14.991 1.00 90.12 458 ASN A N 1
ATOM 3709 C CA . ASN A 1 458 ? -11.139 30.533 14.493 1.00 90.12 458 ASN A CA 1
ATOM 3710 C C . ASN A 1 458 ? -9.822 29.922 14.973 1.00 90.12 458 ASN A C 1
ATOM 3712 O O . ASN A 1 458 ? -8.911 29.757 14.165 1.00 90.12 458 ASN A O 1
ATOM 3716 N N . LYS A 1 459 ? -9.739 29.523 16.246 1.00 89.12 459 LYS A N 1
ATOM 3717 C CA . LYS A 1 459 ? -8.553 28.860 16.795 1.00 89.12 459 LYS A CA 1
ATOM 3718 C C . LYS A 1 459 ? -8.297 27.507 16.127 1.00 89.12 459 LYS A C 1
ATOM 3720 O O . LYS A 1 459 ? -7.192 27.269 15.648 1.00 89.12 459 LYS A O 1
ATOM 3725 N N . ALA A 1 460 ? -9.328 26.666 16.006 1.00 91.62 460 ALA A N 1
ATOM 3726 C CA . ALA A 1 460 ? -9.224 25.383 15.309 1.00 91.62 460 ALA A CA 1
ATOM 3727 C C . ALA A 1 460 ? -8.751 25.550 13.858 1.00 91.62 460 ALA A C 1
ATOM 3729 O O . ALA A 1 460 ? -7.901 24.800 13.383 1.00 91.62 460 ALA A O 1
ATOM 3730 N N . LYS A 1 461 ? -9.288 26.553 13.152 1.00 93.69 461 LYS A N 1
ATOM 3731 C CA . LYS A 1 461 ? -8.891 26.858 11.778 1.00 93.69 461 LYS A CA 1
ATOM 3732 C C . LYS A 1 461 ? -7.435 27.323 11.690 1.00 93.69 461 LYS A C 1
ATOM 3734 O O . LYS A 1 461 ? -6.724 26.842 10.819 1.00 93.69 461 LYS A O 1
ATOM 3739 N N . GLN A 1 462 ? -6.991 28.203 12.587 1.00 94.06 462 GLN A N 1
ATOM 3740 C CA . GLN A 1 462 ? -5.609 28.693 12.618 1.00 94.06 462 GLN A CA 1
ATOM 3741 C C . GLN A 1 462 ? -4.596 27.560 12.827 1.00 94.06 462 GLN A C 1
ATOM 3743 O O . GLN A 1 462 ? -3.627 27.475 12.078 1.00 94.06 462 GLN A O 1
ATOM 3748 N N . GLU A 1 463 ? -4.831 26.666 13.793 1.00 92.75 463 GLU A N 1
ATOM 3749 C CA . GLU A 1 463 ? -3.932 25.528 14.048 1.00 92.75 463 GLU A CA 1
ATOM 3750 C C . GLU A 1 463 ? -3.933 24.514 12.888 1.00 92.75 463 GLU A C 1
ATOM 3752 O O . GLU A 1 463 ? -2.883 23.983 12.520 1.00 92.75 463 GLU A O 1
ATOM 3757 N N . ALA A 1 464 ? -5.097 24.277 12.273 1.00 94.38 464 ALA A N 1
ATOM 3758 C CA . ALA A 1 464 ? -5.220 23.442 11.081 1.00 94.38 464 ALA A CA 1
ATOM 3759 C C . ALA A 1 464 ? -4.457 24.026 9.877 1.00 94.38 464 ALA A C 1
ATOM 3761 O O . ALA A 1 464 ? -3.720 23.302 9.205 1.00 94.38 464 ALA A O 1
ATOM 3762 N N . ASP A 1 465 ? -4.614 25.327 9.616 1.00 92.75 465 ASP A N 1
ATOM 3763 C CA . ASP A 1 465 ? -3.949 26.025 8.512 1.00 92.75 465 ASP A CA 1
ATOM 3764 C C . ASP A 1 465 ? -2.422 26.070 8.710 1.00 92.75 465 ASP A C 1
ATOM 3766 O O . ASP A 1 465 ? -1.682 25.867 7.744 1.00 92.75 465 ASP A O 1
ATOM 3770 N N . ASP A 1 466 ? -1.939 26.248 9.949 1.00 93.44 466 ASP A N 1
ATOM 3771 C CA . ASP A 1 466 ? -0.508 26.160 10.285 1.00 93.44 466 ASP A CA 1
ATOM 3772 C C . ASP A 1 466 ? 0.056 24.767 9.963 1.00 93.44 466 ASP A C 1
ATOM 3774 O O . ASP A 1 466 ? 1.058 24.648 9.248 1.00 93.44 466 ASP A O 1
ATOM 3778 N N . LEU A 1 467 ? -0.631 23.697 10.386 1.00 92.50 467 LEU A N 1
ATOM 3779 C CA . LEU A 1 467 ? -0.208 22.330 10.075 1.00 92.50 467 LEU A CA 1
ATOM 3780 C C . LEU A 1 467 ? -0.126 22.092 8.559 1.00 92.50 467 LEU A C 1
ATOM 3782 O O . LEU A 1 467 ? 0.879 21.580 8.057 1.00 92.50 467 LEU A O 1
ATOM 3786 N N . LEU A 1 468 ? -1.168 22.476 7.817 1.00 88.56 468 LEU A N 1
ATOM 3787 C CA . LEU A 1 468 ? -1.212 22.315 6.362 1.00 88.56 468 LEU A CA 1
ATOM 3788 C C . LEU A 1 468 ? -0.102 23.117 5.670 1.00 88.56 468 LEU A C 1
ATOM 3790 O O . LEU A 1 468 ? 0.508 22.630 4.715 1.00 88.56 468 LEU A O 1
ATOM 3794 N N . GLN A 1 469 ? 0.206 24.323 6.154 1.00 85.50 469 GLN A N 1
ATOM 3795 C CA . GLN A 1 469 ? 1.296 25.134 5.618 1.00 85.50 469 GLN A CA 1
ATOM 3796 C C . GLN A 1 469 ? 2.663 24.484 5.853 1.00 85.50 469 GLN A C 1
ATOM 3798 O O . GLN A 1 469 ? 3.512 24.512 4.959 1.00 85.50 469 GLN A O 1
ATOM 3803 N N . ARG A 1 470 ? 2.893 23.890 7.027 1.00 86.44 470 ARG A N 1
ATOM 3804 C CA . ARG A 1 470 ? 4.147 23.186 7.337 1.00 86.44 470 ARG A CA 1
ATOM 3805 C C . ARG A 1 470 ? 4.301 21.912 6.515 1.00 86.44 470 ARG A C 1
ATOM 3807 O O . ARG A 1 470 ? 5.369 21.694 5.956 1.00 86.44 470 ARG A O 1
ATOM 3814 N N . LEU A 1 471 ? 3.231 21.135 6.344 1.00 82.44 471 LEU A N 1
ATOM 3815 C CA . LEU A 1 471 ? 3.240 19.945 5.486 1.00 82.44 471 LEU A CA 1
ATOM 3816 C C . LEU A 1 471 ? 3.619 20.273 4.038 1.00 82.44 471 LEU A C 1
ATOM 3818 O O . LEU A 1 471 ? 4.415 19.558 3.438 1.00 82.44 471 LEU A O 1
ATOM 3822 N N . ARG A 1 472 ? 3.146 21.404 3.498 1.00 77.00 472 ARG A N 1
ATOM 3823 C CA . ARG A 1 472 ? 3.550 21.876 2.160 1.00 77.00 472 ARG A CA 1
ATOM 3824 C C . ARG A 1 472 ? 5.043 22.202 2.049 1.00 77.00 472 ARG A C 1
ATOM 3826 O O . ARG A 1 472 ? 5.586 22.135 0.953 1.00 77.00 472 ARG A O 1
ATOM 3833 N N . LYS A 1 473 ? 5.698 22.569 3.155 1.00 74.19 473 LYS A N 1
ATOM 3834 C CA . LYS A 1 473 ? 7.133 22.901 3.203 1.00 74.19 473 LYS A CA 1
ATOM 3835 C C . LYS A 1 473 ? 8.030 21.686 3.461 1.00 74.19 473 LYS A C 1
ATOM 3837 O O . LYS A 1 473 ? 9.239 21.809 3.295 1.00 74.19 473 LYS A O 1
ATOM 3842 N N . THR A 1 474 ? 7.459 20.533 3.817 1.00 71.75 474 THR A N 1
ATOM 3843 C CA . THR A 1 474 ? 8.200 19.311 4.166 1.00 71.75 474 THR A CA 1
ATOM 3844 C C . THR A 1 474 ? 7.732 18.140 3.287 1.00 71.75 474 THR A C 1
ATOM 3846 O O . THR A 1 474 ? 6.866 17.366 3.707 1.00 71.75 474 THR A O 1
ATOM 3849 N N . PRO A 1 475 ? 8.281 17.981 2.061 1.00 66.44 475 PRO A N 1
ATOM 3850 C CA . PRO A 1 475 ? 7.833 16.969 1.096 1.00 66.44 475 PRO A CA 1
ATOM 3851 C C . PRO A 1 475 ? 7.839 15.534 1.641 1.00 66.44 475 PRO A C 1
ATOM 3853 O O . PRO A 1 475 ? 6.901 14.779 1.388 1.00 66.44 475 PRO A O 1
ATOM 3856 N N . THR A 1 476 ? 8.847 15.186 2.448 1.00 66.94 476 THR A N 1
ATOM 3857 C CA . THR A 1 476 ? 8.998 13.871 3.096 1.00 66.94 476 THR A CA 1
ATOM 3858 C C . THR A 1 476 ? 7.813 13.515 3.991 1.00 66.94 476 THR A C 1
ATOM 3860 O O . THR A 1 476 ? 7.334 12.386 3.953 1.00 66.94 476 THR A O 1
ATOM 3863 N N . LEU A 1 477 ? 7.299 14.472 4.771 1.00 73.94 477 LEU A N 1
ATOM 3864 C CA . LEU A 1 477 ? 6.109 14.275 5.601 1.00 73.94 477 LEU A CA 1
ATOM 3865 C C . LEU A 1 477 ? 4.812 14.393 4.804 1.00 73.94 477 LEU A C 1
ATOM 3867 O O . LEU A 1 477 ? 3.861 13.670 5.094 1.00 73.94 477 LEU A O 1
ATOM 3871 N N . SER A 1 478 ? 4.767 15.272 3.798 1.00 71.75 478 SER A N 1
ATOM 3872 C CA . SER A 1 478 ? 3.604 15.423 2.914 1.00 71.75 478 SER A CA 1
ATOM 3873 C C . SER A 1 478 ? 3.228 14.093 2.257 1.00 71.75 478 SER A C 1
ATOM 3875 O O . SER A 1 478 ? 2.055 13.715 2.259 1.00 71.75 478 SER A O 1
ATOM 3877 N N . ALA A 1 479 ? 4.226 13.323 1.808 1.00 67.62 479 ALA A N 1
ATOM 3878 C CA . ALA A 1 479 ? 4.027 11.992 1.239 1.00 67.62 479 ALA A CA 1
ATOM 3879 C C . ALA A 1 479 ? 3.314 11.019 2.202 1.00 67.62 479 ALA A C 1
ATOM 3881 O O . ALA A 1 479 ? 2.553 10.166 1.761 1.00 67.62 479 ALA A O 1
ATOM 3882 N N . LEU A 1 480 ? 3.482 11.175 3.521 1.00 75.00 480 LEU A N 1
ATOM 3883 C CA . LEU A 1 480 ? 2.864 10.305 4.532 1.00 75.00 480 LEU A CA 1
ATOM 3884 C C . LEU A 1 480 ? 1.381 10.617 4.781 1.00 75.00 480 LEU A C 1
ATOM 3886 O O . LEU A 1 480 ? 0.655 9.777 5.313 1.00 75.00 480 LEU A O 1
ATOM 3890 N N . THR A 1 481 ? 0.916 11.816 4.413 1.00 80.94 481 THR A N 1
ATOM 3891 C CA . THR A 1 481 ? -0.445 12.301 4.722 1.00 80.94 481 THR A CA 1
ATOM 3892 C C . THR A 1 481 ? -1.547 11.536 3.996 1.00 80.94 481 THR A C 1
ATOM 3894 O O . THR A 1 481 ? -2.703 11.561 4.419 1.00 80.94 481 THR A O 1
ATOM 3897 N N . VAL A 1 482 ? -1.183 10.800 2.943 1.00 75.12 482 VAL A N 1
ATOM 3898 C CA . VAL A 1 482 ? -2.085 9.923 2.190 1.00 75.12 482 VAL A CA 1
ATOM 3899 C C . VAL A 1 482 ? -2.627 8.768 3.044 1.00 75.12 482 VAL A C 1
ATOM 3901 O O . VAL A 1 482 ? -3.669 8.198 2.716 1.00 75.12 482 VAL A O 1
ATOM 3904 N N . ASN A 1 483 ? -1.942 8.433 4.146 1.00 79.62 483 ASN A N 1
ATOM 3905 C CA . ASN A 1 483 ? -2.351 7.422 5.113 1.00 79.62 483 ASN A CA 1
ATOM 3906 C C . ASN A 1 483 ? -3.039 8.089 6.327 1.00 79.62 483 ASN A C 1
ATOM 3908 O O . ASN A 1 483 ? -2.373 8.804 7.081 1.00 79.62 483 ASN A O 1
ATOM 3912 N N . PRO A 1 484 ? -4.337 7.830 6.581 1.00 84.31 484 PRO A N 1
ATOM 3913 C CA . PRO A 1 484 ? -5.092 8.450 7.673 1.00 84.31 484 PRO A CA 1
ATOM 3914 C C . PRO A 1 484 ? -4.468 8.250 9.057 1.00 84.31 484 PRO A C 1
ATOM 3916 O O . PRO A 1 484 ? -4.524 9.148 9.900 1.00 84.31 484 PRO A O 1
ATOM 3919 N N . LEU A 1 485 ? -3.848 7.091 9.304 1.00 82.88 485 LEU A N 1
ATOM 3920 C CA . LEU A 1 485 ? -3.153 6.830 10.560 1.00 82.88 485 LEU A CA 1
ATOM 3921 C C . LEU A 1 485 ? -1.955 7.771 10.725 1.00 82.88 485 LEU A C 1
ATOM 3923 O O . LEU A 1 485 ? -1.843 8.426 11.758 1.00 82.88 485 LEU A O 1
ATOM 3927 N N . LEU A 1 486 ? -1.089 7.870 9.712 1.00 83.06 486 LEU A N 1
ATOM 3928 C CA . LEU A 1 486 ? 0.087 8.745 9.760 1.00 83.06 486 LEU A CA 1
ATOM 3929 C C . LEU A 1 486 ? -0.320 10.218 9.821 1.00 83.06 486 LEU A C 1
ATOM 3931 O O . LEU A 1 486 ? 0.257 10.972 10.599 1.00 83.06 486 LEU A O 1
ATOM 3935 N N . LEU A 1 487 ? -1.367 10.614 9.094 1.00 88.38 487 LEU A N 1
ATOM 3936 C CA . LEU A 1 487 ? -1.940 11.954 9.191 1.00 88.38 487 LEU A CA 1
ATOM 3937 C C . LEU A 1 487 ? -2.445 12.260 10.608 1.00 88.38 487 LEU A C 1
ATOM 3939 O O . LEU A 1 487 ? -2.201 13.349 11.125 1.00 88.38 487 LEU A O 1
ATOM 3943 N N . THR A 1 488 ? -3.093 11.293 11.265 1.00 87.56 488 THR A N 1
ATOM 3944 C CA . THR A 1 488 ? -3.510 11.428 12.670 1.00 87.56 488 THR A CA 1
ATOM 3945 C C . THR A 1 488 ? -2.300 11.592 13.590 1.00 87.56 488 THR A C 1
ATOM 3947 O O . THR A 1 488 ? -2.322 12.450 14.471 1.00 87.56 488 THR A O 1
ATOM 3950 N N . MET A 1 489 ? -1.228 10.816 13.381 1.00 85.06 489 MET A N 1
ATOM 3951 C CA . MET A 1 489 ? 0.010 10.947 14.161 1.00 85.06 489 MET A CA 1
ATOM 3952 C C . MET A 1 489 ? 0.648 12.326 13.974 1.00 85.06 489 MET A C 1
ATOM 3954 O O . MET A 1 489 ? 1.000 12.965 14.958 1.00 85.06 489 MET A O 1
ATOM 3958 N N . ILE A 1 490 ? 0.737 12.813 12.735 1.00 88.62 490 ILE A N 1
ATOM 3959 C CA . ILE A 1 490 ? 1.250 14.148 12.399 1.00 88.62 490 ILE A CA 1
ATOM 3960 C C . ILE A 1 490 ? 0.421 15.235 13.092 1.00 88.62 490 ILE A C 1
ATOM 3962 O O . ILE A 1 490 ? 0.985 16.120 13.733 1.00 88.62 490 ILE A O 1
ATOM 3966 N N . ALA A 1 491 ? -0.911 15.164 12.992 1.00 89.94 491 ALA A N 1
ATOM 3967 C CA . ALA A 1 491 ? -1.803 16.127 13.633 1.00 89.94 491 ALA A CA 1
ATOM 3968 C C . ALA A 1 491 ? -1.642 16.117 15.160 1.00 89.94 491 ALA A C 1
ATOM 3970 O O . ALA A 1 491 ? -1.596 17.175 15.788 1.00 89.94 491 ALA A O 1
ATOM 3971 N N . MET A 1 492 ? -1.479 14.926 15.743 1.00 85.12 492 MET A N 1
ATOM 3972 C CA . MET A 1 492 ? -1.222 14.746 17.166 1.00 85.12 492 MET A CA 1
ATOM 3973 C C . MET A 1 492 ? 0.125 15.359 17.574 1.00 85.12 492 MET A C 1
ATOM 3975 O O . MET A 1 492 ? 0.146 16.228 18.441 1.00 85.12 492 MET A O 1
ATOM 3979 N N . VAL A 1 493 ? 1.233 14.990 16.926 1.00 86.12 493 VAL A N 1
ATOM 3980 C CA . VAL A 1 493 ? 2.563 15.564 17.203 1.00 86.12 493 VAL A CA 1
ATOM 3981 C C . VAL A 1 493 ? 2.536 17.088 17.103 1.00 86.12 493 VAL A C 1
ATOM 3983 O O . VAL A 1 493 ? 2.960 17.762 18.040 1.00 86.12 493 VAL A O 1
ATOM 3986 N N . HIS A 1 494 ? 1.958 17.634 16.031 1.00 89.81 494 HIS A N 1
ATOM 3987 C CA . HIS A 1 494 ? 1.852 19.077 15.835 1.00 89.81 494 HIS A CA 1
ATOM 3988 C C . HIS A 1 494 ? 1.135 19.772 16.994 1.00 89.81 494 HIS A C 1
ATOM 3990 O O . HIS A 1 494 ? 1.648 20.748 17.539 1.00 89.81 494 HIS A O 1
ATOM 3996 N N . ARG A 1 495 ? -0.017 19.242 17.420 1.00 85.06 495 ARG A N 1
ATOM 3997 C CA . ARG A 1 495 ? -0.809 19.822 18.509 1.00 85.06 495 ARG A CA 1
ATOM 3998 C C . ARG A 1 495 ? -0.072 19.815 19.852 1.00 85.06 495 ARG A C 1
ATOM 4000 O O . ARG A 1 495 ? -0.218 20.767 20.611 1.00 85.06 495 ARG A O 1
ATOM 4007 N N . TYR A 1 496 ? 0.707 18.773 20.161 1.00 80.56 496 TYR A N 1
ATOM 4008 C CA . TYR A 1 496 ? 1.386 18.657 21.466 1.00 80.56 496 TYR A CA 1
ATOM 4009 C C . TYR A 1 496 ? 2.809 19.215 21.499 1.00 80.56 496 TYR A C 1
ATOM 4011 O O . TYR A 1 496 ? 3.288 19.558 22.578 1.00 80.56 496 TYR A O 1
ATOM 4019 N N . ARG A 1 497 ? 3.506 19.282 20.361 1.00 79.94 497 ARG A N 1
ATOM 4020 C CA . ARG A 1 497 ? 4.898 19.757 20.279 1.00 79.94 497 ARG A CA 1
ATOM 4021 C C . ARG A 1 497 ? 5.031 21.134 19.632 1.00 79.94 497 ARG A C 1
ATOM 4023 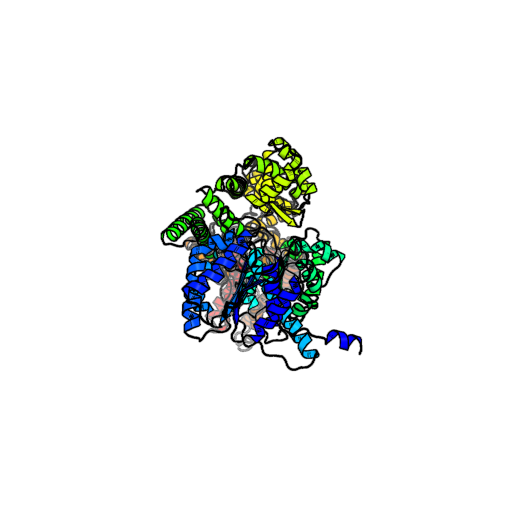O O . ARG A 1 497 ? 6.066 21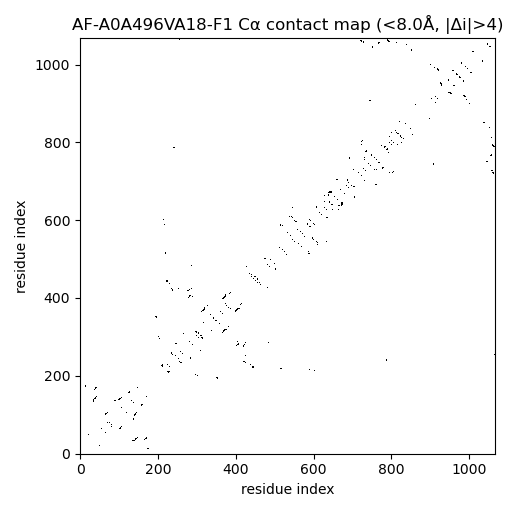.766 19.797 1.00 79.94 497 ARG A O 1
ATOM 4030 N N . GLY A 1 498 ? 4.026 21.598 18.887 1.00 80.62 498 GLY A N 1
ATOM 4031 C CA . GLY A 1 498 ? 4.073 22.867 18.150 1.00 80.62 498 GLY A CA 1
ATOM 4032 C C . GLY A 1 498 ? 5.057 22.877 16.973 1.00 80.62 498 GLY A C 1
ATOM 4033 O O . GLY A 1 498 ? 5.273 23.925 16.359 1.00 80.62 498 GLY A O 1
ATOM 4034 N N . GLN A 1 499 ? 5.660 21.731 16.646 1.00 81.12 499 GLN A N 1
ATOM 4035 C CA . GLN A 1 499 ? 6.603 21.537 15.546 1.00 81.12 499 GLN A CA 1
ATOM 4036 C C . GLN A 1 499 ? 6.351 20.211 14.827 1.00 81.12 499 GLN A C 1
ATOM 4038 O O . GLN A 1 499 ? 5.669 19.337 15.359 1.00 81.12 499 GLN A O 1
ATOM 4043 N N . LEU A 1 500 ? 6.864 20.101 13.598 1.00 84.38 500 LEU A N 1
ATOM 4044 C CA . LEU A 1 500 ? 6.857 18.862 12.828 1.00 84.38 500 LEU A CA 1
ATOM 4045 C C . LEU A 1 500 ? 8.294 18.355 12.664 1.00 84.38 500 LEU A C 1
ATOM 4047 O O . LEU A 1 500 ? 9.180 19.176 12.408 1.00 84.38 500 LEU A O 1
ATOM 4051 N N . PRO A 1 501 ? 8.510 17.035 12.740 1.00 83.19 501 PRO A N 1
ATOM 4052 C CA . PRO A 1 501 ? 9.808 16.439 12.463 1.00 83.19 501 PRO A CA 1
ATOM 4053 C C . PRO A 1 501 ? 10.184 16.558 10.977 1.00 83.19 501 PRO A C 1
ATOM 4055 O O . PRO A 1 501 ? 9.340 16.820 10.120 1.00 83.19 501 PRO A O 1
ATOM 4058 N N . GLY A 1 502 ? 11.461 16.368 10.642 1.00 74.94 502 GLY A N 1
ATOM 4059 C CA . GLY A 1 502 ? 11.932 16.390 9.252 1.00 74.94 502 GLY A CA 1
ATOM 4060 C C . GLY A 1 502 ? 11.815 15.029 8.562 1.00 74.94 502 GLY A C 1
ATOM 4061 O O . GLY A 1 502 ? 11.642 14.955 7.339 1.00 74.94 502 GLY A O 1
ATOM 4062 N N . ARG A 1 503 ? 11.895 13.942 9.342 1.00 78.88 503 ARG A N 1
ATOM 4063 C CA . ARG A 1 503 ? 11.936 12.557 8.846 1.00 78.88 503 ARG A CA 1
ATOM 4064 C C . ARG A 1 503 ? 10.801 11.700 9.400 1.00 78.88 503 ARG A C 1
ATOM 4066 O O . ARG A 1 503 ? 10.288 11.909 10.496 1.00 78.88 503 ARG A O 1
ATOM 4073 N N . ARG A 1 504 ? 10.468 10.640 8.660 1.00 83.06 504 ARG A N 1
ATOM 4074 C CA . ARG A 1 504 ? 9.469 9.637 9.059 1.00 83.06 504 ARG A CA 1
ATOM 4075 C C . ARG A 1 504 ? 9.822 8.933 10.373 1.00 83.06 504 ARG A C 1
ATOM 4077 O O . ARG A 1 504 ? 8.946 8.690 11.195 1.00 83.06 504 ARG A O 1
ATOM 4084 N N . VAL A 1 505 ? 11.097 8.616 10.585 1.00 85.19 505 VAL A N 1
ATOM 4085 C CA . VAL A 1 505 ? 11.532 7.938 11.813 1.00 85.19 505 VAL A CA 1
ATOM 4086 C C . VAL A 1 505 ? 11.444 8.839 13.049 1.00 85.19 505 VAL A C 1
ATOM 4088 O O . VAL A 1 505 ? 11.079 8.376 14.127 1.00 85.19 505 VAL A O 1
ATOM 4091 N N . GLU A 1 506 ? 11.678 10.140 12.876 1.00 87.75 506 GLU A N 1
ATOM 4092 C CA . GLU A 1 506 ? 11.493 11.153 13.919 1.00 87.75 506 GLU A CA 1
ATOM 4093 C C . GLU A 1 506 ? 10.008 11.317 14.266 1.00 87.75 506 GLU A C 1
ATOM 4095 O O . GLU A 1 506 ? 9.669 11.399 15.440 1.00 87.75 506 GLU A O 1
ATOM 4100 N N . LEU A 1 507 ? 9.105 11.261 13.275 1.00 86.94 507 LEU A N 1
ATOM 4101 C CA . LEU A 1 507 ? 7.658 11.232 13.523 1.00 86.94 507 LEU A CA 1
ATOM 4102 C C . LEU A 1 507 ? 7.263 10.075 14.442 1.00 86.94 507 LEU A C 1
ATOM 4104 O O . LEU A 1 507 ? 6.503 10.293 15.385 1.00 86.94 507 LEU A O 1
ATOM 4108 N N . TYR A 1 508 ? 7.786 8.869 14.199 1.00 87.75 508 TYR A N 1
ATOM 4109 C CA . TYR A 1 508 ? 7.525 7.719 15.067 1.00 87.75 508 TYR A CA 1
ATOM 4110 C C . TYR A 1 508 ? 8.140 7.872 16.465 1.00 87.75 508 TYR A C 1
ATOM 4112 O O . TYR A 1 508 ? 7.526 7.455 17.448 1.00 87.75 508 TYR A O 1
ATOM 4120 N N . ALA A 1 509 ? 9.308 8.505 16.576 1.00 88.25 509 ALA A N 1
ATOM 4121 C CA . ALA A 1 509 ? 9.907 8.820 17.869 1.00 88.25 509 ALA A CA 1
ATOM 4122 C C . ALA A 1 509 ? 9.030 9.787 18.672 1.00 88.25 509 ALA A C 1
ATOM 4124 O O . ALA A 1 509 ? 8.620 9.478 19.792 1.00 88.25 509 ALA A O 1
ATOM 4125 N N . GLU A 1 510 ? 8.675 10.922 18.070 1.00 87.81 510 GLU A N 1
ATOM 4126 C CA . GLU A 1 510 ? 7.915 11.980 18.730 1.00 87.81 510 GLU A CA 1
ATOM 4127 C C . GLU A 1 510 ? 6.509 11.523 19.114 1.00 87.81 510 GLU A C 1
ATOM 4129 O O . GLU A 1 510 ? 6.046 11.835 20.212 1.00 87.81 510 GLU A O 1
ATOM 4134 N N . ILE A 1 511 ? 5.833 10.748 18.258 1.00 85.38 511 ILE A N 1
ATOM 4135 C CA . ILE A 1 511 ? 4.512 10.211 18.589 1.00 85.38 511 ILE A CA 1
ATOM 4136 C C . ILE A 1 511 ? 4.588 9.189 19.727 1.00 85.38 511 ILE A C 1
ATOM 4138 O O . ILE A 1 511 ? 3.725 9.221 20.599 1.00 85.38 511 ILE A O 1
ATOM 4142 N N . CYS A 1 512 ? 5.612 8.324 19.778 1.00 86.62 512 CYS A N 1
ATOM 4143 C CA . CYS A 1 512 ? 5.793 7.396 20.898 1.00 86.62 512 CYS A CA 1
ATOM 4144 C C . CYS A 1 512 ? 5.998 8.163 22.205 1.00 86.62 512 CYS A C 1
ATOM 4146 O O . CYS A 1 512 ? 5.378 7.832 23.214 1.00 86.62 512 CYS A O 1
ATOM 4148 N N . ASP A 1 513 ? 6.798 9.227 22.182 1.00 84.75 513 ASP A N 1
ATOM 4149 C CA . ASP A 1 513 ? 7.036 10.058 23.360 1.00 84.75 513 ASP A CA 1
ATOM 4150 C C . ASP A 1 513 ? 5.773 10.805 23.806 1.00 84.75 513 ASP A C 1
ATOM 4152 O O . ASP A 1 513 ? 5.459 10.829 24.998 1.00 84.75 513 ASP A O 1
ATOM 4156 N N . VAL A 1 514 ? 5.018 11.385 22.862 1.00 80.44 514 VAL A N 1
ATOM 4157 C CA . VAL A 1 514 ? 3.721 12.028 23.145 1.00 80.44 514 VAL A CA 1
ATOM 4158 C C . VAL A 1 514 ? 2.759 11.013 23.762 1.00 80.44 514 VAL A C 1
ATOM 4160 O O . VAL A 1 514 ? 2.138 11.302 24.786 1.00 80.44 514 VAL A O 1
ATOM 4163 N N . LEU A 1 515 ? 2.676 9.811 23.182 1.00 79.25 515 LEU A N 1
ATOM 4164 C CA . LEU A 1 515 ? 1.805 8.739 23.654 1.00 79.25 515 LEU A CA 1
ATOM 4165 C C . LEU A 1 515 ? 2.171 8.269 25.066 1.00 79.25 515 LEU A C 1
ATOM 4167 O O . LEU A 1 515 ? 1.299 8.080 25.910 1.00 79.25 515 LEU A O 1
ATOM 4171 N N . LEU A 1 516 ? 3.458 8.105 25.355 1.00 82.44 516 LEU A N 1
ATOM 4172 C CA . LEU A 1 516 ? 3.915 7.586 26.643 1.00 82.44 516 LEU A CA 1
ATOM 4173 C C . LEU A 1 516 ? 3.973 8.652 27.749 1.00 82.44 516 LEU A C 1
ATOM 4175 O O . LEU A 1 516 ? 3.909 8.293 28.930 1.00 82.44 516 LEU A O 1
ATOM 4179 N N . GLY A 1 517 ? 4.091 9.936 27.393 1.00 71.06 517 GLY A N 1
ATOM 4180 C CA . GLY A 1 517 ? 4.366 11.019 28.341 1.00 71.06 517 GLY A CA 1
ATOM 4181 C C . GLY A 1 517 ? 3.177 11.870 28.791 1.00 71.06 517 GLY A C 1
ATOM 4182 O O . GLY A 1 517 ? 3.199 12.375 29.909 1.00 71.06 517 GLY A O 1
ATOM 4183 N N . HIS A 1 518 ? 2.159 12.094 27.952 1.00 58.88 518 HIS A N 1
ATOM 4184 C CA . HIS A 1 518 ? 1.325 13.301 28.107 1.00 58.88 518 HIS A CA 1
ATOM 4185 C C . HIS A 1 518 ? -0.038 13.111 28.803 1.00 58.88 518 HIS A C 1
ATOM 4187 O O . HIS A 1 518 ? -0.689 14.100 29.141 1.00 58.88 518 HIS A O 1
ATOM 4193 N N . TRP A 1 519 ? -0.497 11.885 29.068 1.00 53.16 519 TRP A N 1
ATOM 4194 C CA . TRP A 1 519 ? -1.886 11.691 29.518 1.00 53.16 519 TRP A CA 1
ATOM 4195 C C . TRP A 1 519 ? -2.132 11.874 31.026 1.00 53.16 519 TRP A C 1
ATOM 4197 O O . TRP A 1 519 ? -3.130 12.488 31.409 1.00 53.16 519 TRP A O 1
ATOM 4207 N N . ARG A 1 520 ? -1.263 11.355 31.912 1.00 52.72 520 ARG A N 1
ATOM 4208 C CA . ARG A 1 520 ? -1.518 11.384 33.373 1.00 52.72 520 ARG A CA 1
ATOM 4209 C C . ARG A 1 520 ? -1.283 12.759 34.002 1.00 52.72 520 ARG A C 1
ATOM 4211 O O . ARG A 1 520 ? -2.087 13.186 34.831 1.00 52.72 520 ARG A O 1
ATOM 4218 N N . GLN A 1 521 ? -0.277 13.498 33.529 1.00 49.41 521 GLN A N 1
ATOM 4219 C CA . GLN A 1 521 ? 0.006 14.859 34.003 1.00 49.41 521 GLN A CA 1
ATOM 4220 C C . GLN A 1 521 ? -1.134 15.841 33.690 1.00 49.41 521 GLN A C 1
ATOM 4222 O O . GLN A 1 521 ? -1.487 16.650 34.544 1.00 49.41 521 GLN A O 1
ATOM 4227 N N . ALA A 1 522 ? -1.787 15.715 32.528 1.00 42.59 522 ALA A N 1
ATOM 4228 C CA . ALA A 1 522 ? -2.951 16.530 32.164 1.00 42.59 522 ALA A CA 1
ATOM 4229 C C . ALA A 1 522 ? -4.191 16.270 33.051 1.00 42.59 522 ALA A C 1
ATOM 4231 O O . ALA A 1 522 ? -5.100 17.095 33.096 1.00 42.59 522 ALA A O 1
ATOM 4232 N N . LYS A 1 523 ? -4.224 15.143 33.779 1.00 42.25 523 LYS A N 1
ATOM 4233 C CA . LYS A 1 523 ? -5.261 14.797 34.767 1.00 42.25 523 LYS A CA 1
ATOM 4234 C C . LYS A 1 523 ? -4.839 15.048 36.222 1.00 42.25 523 LYS A C 1
ATOM 4236 O O . LYS A 1 523 ? -5.584 14.686 37.126 1.00 42.25 523 LYS A O 1
ATOM 4241 N N . GLY A 1 524 ? -3.660 15.631 36.462 1.00 43.09 524 GLY A N 1
ATOM 4242 C CA . GLY A 1 524 ? -3.133 15.856 37.815 1.00 43.09 524 GLY A CA 1
ATOM 4243 C C . GLY A 1 524 ? -2.732 14.575 38.561 1.00 43.09 524 GLY A C 1
ATOM 4244 O O . GLY A 1 524 ? -2.548 14.613 39.774 1.00 43.09 524 GLY A O 1
ATOM 4245 N N . ILE A 1 525 ? -2.600 13.445 37.856 1.00 49.97 525 ILE A N 1
ATOM 4246 C CA . ILE A 1 525 ? -2.182 12.157 38.421 1.00 49.97 525 ILE A CA 1
ATOM 4247 C C . ILE A 1 525 ? -0.662 12.055 38.256 1.00 49.97 525 ILE A C 1
ATOM 4249 O O . ILE A 1 525 ? -0.158 12.171 37.136 1.00 49.97 525 ILE A O 1
ATOM 4253 N N . GLN A 1 526 ? 0.075 11.852 39.352 1.00 53.97 526 GLN A N 1
ATOM 4254 C CA . GLN A 1 526 ? 1.514 11.592 39.274 1.00 53.97 526 GLN A CA 1
ATOM 4255 C C . GLN A 1 526 ? 1.754 10.258 38.564 1.00 53.97 526 GLN A C 1
ATOM 4257 O O . GLN A 1 526 ? 1.198 9.230 38.943 1.00 53.97 526 GLN A O 1
ATOM 4262 N N . ASP A 1 527 ? 2.548 10.297 37.497 1.00 63.91 527 ASP A N 1
ATOM 4263 C CA . ASP A 1 527 ? 2.974 9.102 36.781 1.00 63.91 527 ASP A CA 1
ATOM 4264 C C . ASP A 1 527 ? 4.265 8.583 37.419 1.00 63.91 527 ASP A C 1
ATOM 4266 O O . ASP A 1 527 ? 5.221 9.345 37.573 1.00 63.91 527 ASP A O 1
ATOM 4270 N N . ASN A 1 528 ? 4.302 7.301 37.787 1.00 70.50 528 ASN A N 1
ATOM 4271 C CA . ASN A 1 528 ? 5.465 6.709 38.458 1.00 70.50 528 ASN A CA 1
ATOM 4272 C C . ASN A 1 528 ? 6.649 6.491 37.499 1.00 70.50 528 ASN A C 1
ATOM 4274 O O . ASN A 1 528 ? 7.776 6.313 37.953 1.00 70.50 528 ASN A O 1
ATOM 4278 N N . LEU A 1 529 ? 6.405 6.512 36.182 1.00 79.38 529 LEU A N 1
ATOM 4279 C CA . LEU A 1 529 ? 7.424 6.362 35.144 1.00 79.38 529 LEU A CA 1
ATOM 4280 C C . LEU A 1 529 ? 7.342 7.483 34.105 1.00 79.38 529 LEU A C 1
ATOM 4282 O O . LEU A 1 529 ? 6.273 7.810 33.588 1.00 79.38 529 LEU A O 1
ATOM 4286 N N . THR A 1 530 ? 8.505 8.002 33.723 1.00 83.88 530 THR A N 1
ATOM 4287 C CA . THR A 1 530 ? 8.670 8.905 32.577 1.00 83.88 530 THR A CA 1
ATOM 4288 C C . THR A 1 530 ? 8.430 8.180 31.247 1.00 83.88 530 THR A C 1
ATOM 4290 O O . THR A 1 530 ? 8.573 6.960 31.155 1.00 83.88 530 THR A O 1
ATOM 4293 N N . ALA A 1 531 ? 8.131 8.928 30.177 1.00 83.06 531 ALA A N 1
ATOM 4294 C CA . ALA A 1 531 ? 7.980 8.370 28.826 1.00 83.06 531 ALA A CA 1
ATOM 4295 C C . ALA A 1 531 ? 9.197 7.528 28.396 1.00 83.06 531 ALA A C 1
ATOM 4297 O O . ALA A 1 531 ? 9.039 6.415 27.893 1.00 83.06 531 ALA A O 1
ATOM 4298 N N . ALA A 1 532 ? 10.407 8.022 28.682 1.00 85.56 532 ALA A N 1
ATOM 4299 C CA . ALA A 1 532 ? 11.657 7.321 28.409 1.00 85.56 532 ALA A CA 1
ATOM 4300 C C . ALA A 1 532 ? 11.750 5.986 29.169 1.00 85.56 532 ALA A C 1
ATOM 4302 O O . ALA A 1 532 ? 12.086 4.962 28.578 1.00 85.56 532 ALA A O 1
ATOM 4303 N N . GLN A 1 533 ? 11.382 5.956 30.455 1.00 88.38 533 GLN A N 1
ATOM 4304 C CA . GLN A 1 533 ? 11.360 4.711 31.232 1.00 88.38 533 GLN A CA 1
ATOM 4305 C C . GLN A 1 533 ? 10.327 3.713 30.693 1.00 88.38 533 GLN A C 1
ATOM 4307 O O . GLN A 1 533 ? 10.629 2.528 30.580 1.00 88.38 533 GLN A O 1
ATOM 4312 N N . LYS A 1 534 ? 9.130 4.169 30.299 1.00 90.00 534 LYS A N 1
ATOM 4313 C CA . LYS A 1 534 ? 8.122 3.289 29.681 1.00 90.00 534 LYS A CA 1
ATOM 4314 C C . LYS A 1 534 ? 8.620 2.704 28.355 1.00 90.00 534 LYS A C 1
ATOM 4316 O O . LYS A 1 534 ? 8.412 1.523 28.088 1.00 90.00 534 LYS A O 1
ATOM 4321 N N . ARG A 1 535 ? 9.325 3.499 27.546 1.00 91.06 535 ARG A N 1
ATOM 4322 C CA . ARG A 1 535 ? 9.937 3.054 26.285 1.00 91.06 535 ARG A CA 1
ATOM 4323 C C . ARG A 1 535 ? 10.983 1.956 26.508 1.00 91.06 535 ARG A C 1
ATOM 4325 O O . ARG A 1 535 ? 10.925 0.943 25.816 1.00 91.06 535 ARG A O 1
ATOM 4332 N N . VAL A 1 536 ? 11.846 2.098 27.520 1.00 90.88 536 VAL A N 1
ATOM 4333 C CA . VAL A 1 536 ? 12.834 1.068 27.917 1.00 90.88 536 VAL A CA 1
ATOM 4334 C C . VAL A 1 536 ? 12.171 -0.279 28.235 1.00 90.88 536 VAL A C 1
ATOM 4336 O O . VAL A 1 536 ? 12.759 -1.334 27.995 1.00 90.88 536 VAL A O 1
ATOM 4339 N N . VAL A 1 537 ? 10.941 -0.261 28.755 1.00 92.88 537 VAL A N 1
ATOM 4340 C CA . VAL A 1 537 ? 10.165 -1.472 29.060 1.00 92.88 537 VAL A CA 1
ATOM 4341 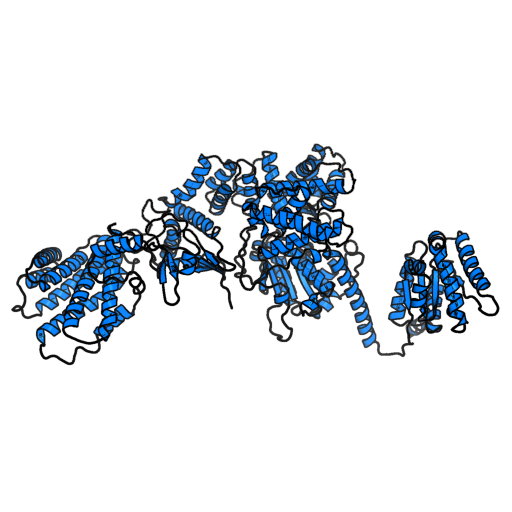C C . VAL A 1 537 ? 9.501 -2.066 27.812 1.00 92.88 537 VAL A C 1
ATOM 4343 O O . VAL A 1 537 ? 9.497 -3.284 27.641 1.00 92.88 537 VAL A O 1
ATOM 4346 N N . LEU A 1 538 ? 8.969 -1.228 26.917 1.00 94.62 538 LEU A N 1
ATOM 4347 C CA . LEU A 1 538 ? 8.222 -1.670 25.729 1.00 94.62 538 LEU A CA 1
ATOM 4348 C C . LEU A 1 538 ? 9.105 -2.129 24.561 1.00 94.62 538 LEU A C 1
ATOM 4350 O O . LEU A 1 538 ? 8.683 -2.964 23.765 1.00 94.62 538 LEU A O 1
ATOM 4354 N N . GLN A 1 539 ? 10.325 -1.610 24.447 1.00 95.44 539 GLN A N 1
ATOM 4355 C CA . GLN A 1 539 ? 11.276 -1.984 23.395 1.00 95.44 539 GLN A CA 1
ATOM 4356 C C . GLN A 1 539 ? 11.618 -3.491 23.388 1.00 95.44 539 GLN A C 1
ATOM 4358 O O . GLN A 1 539 ? 11.493 -4.112 22.331 1.00 95.44 539 GLN A O 1
ATOM 4363 N N . PRO A 1 540 ? 11.991 -4.124 24.525 1.00 94.56 540 PRO A N 1
ATOM 4364 C CA . PRO A 1 540 ? 12.190 -5.575 24.589 1.00 94.56 540 PRO A CA 1
ATOM 4365 C C . PRO A 1 540 ? 10.954 -6.385 24.190 1.00 94.56 540 PRO A C 1
ATOM 4367 O O . PRO A 1 540 ? 11.091 -7.404 23.516 1.00 94.56 540 PRO A O 1
ATOM 4370 N N . LEU A 1 541 ? 9.759 -5.918 24.568 1.00 95.88 541 LEU A N 1
ATOM 4371 C CA . LEU A 1 541 ? 8.496 -6.554 24.194 1.00 95.88 541 LEU A CA 1
ATOM 4372 C C . LEU A 1 541 ? 8.301 -6.531 22.674 1.00 95.88 541 LEU A C 1
ATOM 4374 O O . LEU A 1 541 ? 8.112 -7.580 22.063 1.00 95.88 541 LEU A O 1
ATOM 4378 N N . ALA A 1 542 ? 8.435 -5.357 22.051 1.00 95.69 542 ALA A N 1
ATOM 4379 C CA . ALA A 1 542 ? 8.330 -5.201 20.601 1.00 95.69 542 ALA A CA 1
ATOM 4380 C C . ALA A 1 542 ? 9.349 -6.068 19.848 1.00 95.69 542 ALA A C 1
ATOM 4382 O O . ALA A 1 542 ? 8.998 -6.753 18.888 1.00 95.69 542 ALA A O 1
ATOM 4383 N N . ARG A 1 543 ? 10.601 -6.085 20.319 1.00 94.31 543 ARG A N 1
ATOM 4384 C CA . ARG A 1 543 ? 11.678 -6.908 19.758 1.00 94.31 543 ARG A CA 1
ATOM 4385 C C . ARG A 1 543 ? 11.349 -8.403 19.820 1.00 94.31 543 ARG A C 1
ATOM 4387 O O . ARG A 1 543 ? 11.499 -9.088 18.813 1.00 94.31 543 ARG A O 1
ATOM 4394 N N . GLN A 1 544 ? 10.883 -8.906 20.965 1.00 93.75 544 GLN A N 1
ATOM 4395 C CA . GLN A 1 544 ? 10.526 -10.322 21.117 1.00 93.75 544 GLN A CA 1
ATOM 4396 C C . GLN A 1 544 ? 9.354 -10.718 20.212 1.00 93.75 544 GLN A C 1
ATOM 4398 O O . GLN A 1 544 ? 9.386 -11.777 19.581 1.00 93.75 544 GLN A O 1
ATOM 4403 N N . MET A 1 545 ? 8.343 -9.850 20.110 1.00 92.44 545 MET A N 1
ATOM 4404 C CA . MET A 1 545 ? 7.206 -10.063 19.217 1.00 92.44 545 MET A CA 1
ATOM 4405 C C . MET A 1 545 ? 7.640 -10.084 17.745 1.00 92.44 545 MET A C 1
ATOM 4407 O O . MET A 1 545 ? 7.198 -10.956 17.004 1.00 92.44 545 MET A O 1
ATOM 4411 N N . MET A 1 546 ? 8.553 -9.197 17.322 1.00 90.75 546 MET A N 1
ATOM 4412 C CA . MET A 1 546 ? 9.105 -9.219 15.959 1.00 90.75 546 MET A CA 1
ATOM 4413 C C . MET A 1 546 ? 9.875 -10.509 15.656 1.00 90.75 546 MET A C 1
ATOM 4415 O O . MET A 1 546 ? 9.606 -11.121 14.626 1.00 90.75 546 MET A O 1
ATOM 4419 N N . TYR A 1 547 ? 10.756 -10.960 16.560 1.00 89.69 547 TYR A N 1
ATOM 4420 C CA . TYR A 1 547 ? 11.480 -12.235 16.419 1.00 89.69 547 TYR A CA 1
ATOM 4421 C C . TYR A 1 547 ? 10.557 -13.445 16.322 1.00 89.69 547 TYR A C 1
ATOM 4423 O O . TYR A 1 547 ? 10.821 -14.368 15.561 1.00 89.69 547 TYR A O 1
ATOM 4431 N N . SER A 1 548 ? 9.453 -13.423 17.061 1.00 84.44 548 SER A N 1
ATOM 4432 C CA . SER A 1 548 ? 8.500 -14.533 17.091 1.00 84.44 548 SER A CA 1
ATOM 4433 C C . SER A 1 548 ? 7.448 -14.447 15.970 1.00 84.44 548 SER A C 1
ATOM 4435 O O . SER A 1 548 ? 6.540 -15.270 15.929 1.00 84.44 548 SER A O 1
ATOM 4437 N N . ASN A 1 549 ? 7.535 -13.450 15.072 1.00 78.38 549 ASN A N 1
ATOM 4438 C CA . ASN A 1 549 ? 6.510 -13.114 14.069 1.00 78.38 549 ASN A CA 1
ATOM 4439 C C . ASN A 1 549 ? 5.097 -12.939 14.673 1.00 78.38 549 ASN A C 1
ATOM 4441 O O . ASN A 1 549 ? 4.084 -13.254 14.045 1.00 78.38 549 ASN A O 1
ATOM 4445 N N . LEU A 1 550 ? 5.026 -12.425 15.905 1.00 79.25 550 LEU A N 1
ATOM 4446 C CA . LEU A 1 550 ? 3.793 -12.244 16.666 1.00 79.25 550 LEU A CA 1
ATOM 4447 C C . LEU A 1 550 ? 3.259 -10.816 16.534 1.00 79.25 550 LEU A C 1
ATOM 4449 O O . LEU A 1 550 ? 4.003 -9.835 16.597 1.00 79.25 550 LEU A O 1
ATOM 4453 N N . ARG A 1 551 ? 1.934 -10.702 16.407 1.00 75.94 551 ARG A N 1
ATOM 4454 C CA . ARG A 1 551 ? 1.188 -9.441 16.579 1.00 75.94 551 ARG A CA 1
ATOM 4455 C C . ARG A 1 551 ? 0.461 -9.372 17.918 1.00 75.94 551 ARG A C 1
ATOM 4457 O O . ARG A 1 551 ? 0.212 -8.277 18.409 1.00 75.94 551 ARG A O 1
ATOM 4464 N N . ASP A 1 552 ? 0.146 -10.530 18.482 1.00 79.31 552 ASP A N 1
ATOM 4465 C CA . ASP A 1 552 ? -0.543 -10.720 19.750 1.00 79.31 552 ASP A CA 1
ATOM 4466 C C . ASP A 1 552 ? 0.337 -11.582 20.661 1.00 79.31 552 ASP A C 1
ATOM 4468 O O . ASP A 1 552 ? 1.030 -12.482 20.185 1.00 79.31 552 ASP A O 1
ATOM 4472 N N . ILE A 1 553 ? 0.324 -11.295 21.959 1.00 85.69 553 ILE A N 1
ATOM 4473 C CA . ILE A 1 553 ? 1.116 -11.994 22.968 1.00 85.69 553 ILE A CA 1
ATOM 4474 C C . ILE A 1 553 ? 0.278 -12.242 24.233 1.00 85.69 553 ILE A C 1
ATOM 4476 O O . ILE A 1 553 ? -0.358 -11.310 24.733 1.00 85.69 553 ILE A O 1
ATOM 4480 N N . PRO A 1 554 ? 0.254 -13.468 24.785 1.00 86.88 554 PRO A N 1
ATOM 4481 C CA . PRO A 1 554 ? -0.407 -13.736 26.059 1.00 86.88 554 PRO A CA 1
ATOM 4482 C C . PRO A 1 554 ? 0.183 -12.898 27.199 1.00 86.88 554 PRO A C 1
ATOM 4484 O O . PRO A 1 554 ? 1.394 -12.685 27.267 1.00 86.88 554 PRO A O 1
ATOM 4487 N N . ILE A 1 555 ? -0.655 -12.465 28.143 1.00 89.19 555 ILE A N 1
ATOM 4488 C CA . ILE A 1 555 ? -0.259 -11.587 29.254 1.00 89.19 555 ILE A CA 1
ATOM 4489 C C . ILE A 1 555 ? 0.890 -12.185 30.067 1.00 89.19 555 ILE A C 1
ATOM 4491 O O . ILE A 1 555 ? 1.815 -11.471 30.433 1.00 89.19 555 ILE A O 1
ATOM 4495 N N . ASN A 1 556 ? 0.886 -13.500 30.287 1.00 89.50 556 ASN A N 1
ATOM 4496 C CA . ASN A 1 556 ? 1.936 -14.183 31.039 1.00 89.50 556 ASN A CA 1
ATOM 4497 C C . ASN A 1 556 ? 3.301 -14.077 30.345 1.00 89.50 556 ASN A C 1
ATOM 4499 O O . ASN A 1 556 ? 4.301 -13.792 31.001 1.00 89.50 556 ASN A O 1
ATOM 4503 N N . GLU A 1 557 ? 3.340 -14.245 29.022 1.00 92.62 557 GLU A N 1
ATOM 4504 C CA . GLU A 1 557 ? 4.562 -14.096 28.226 1.00 92.62 557 GLU A CA 1
ATOM 4505 C C . GLU A 1 557 ? 5.006 -12.631 28.165 1.00 92.62 557 GLU A C 1
ATOM 4507 O O . GLU A 1 557 ? 6.178 -12.323 28.384 1.00 92.62 557 GLU A O 1
ATOM 4512 N N . ALA A 1 558 ? 4.062 -11.706 27.965 1.00 93.31 558 ALA A N 1
ATOM 4513 C CA . ALA A 1 558 ? 4.342 -10.275 27.991 1.00 93.31 558 ALA A CA 1
ATOM 4514 C C . ALA A 1 558 ? 4.961 -9.853 29.333 1.00 93.31 558 ALA A C 1
ATOM 4516 O O . ALA A 1 558 ? 5.997 -9.187 29.347 1.00 93.31 558 ALA A O 1
ATOM 4517 N N . MET A 1 559 ? 4.379 -10.298 30.455 1.00 92.88 559 MET A N 1
ATOM 4518 C CA . MET A 1 559 ? 4.874 -10.042 31.810 1.00 92.88 559 MET A CA 1
ATOM 4519 C C . MET A 1 559 ? 6.285 -10.593 32.021 1.00 92.88 559 MET A C 1
ATOM 4521 O O . MET A 1 559 ? 7.133 -9.893 32.573 1.00 92.88 559 MET A O 1
ATOM 4525 N N . GLN A 1 560 ? 6.574 -11.810 31.550 1.00 93.56 560 GLN A N 1
ATOM 4526 C CA . GLN A 1 560 ? 7.921 -12.387 31.626 1.00 93.56 560 GLN A CA 1
ATOM 4527 C C . GLN A 1 560 ? 8.963 -11.504 30.927 1.00 93.56 560 GLN A C 1
ATOM 4529 O O . GLN A 1 560 ? 10.048 -11.295 31.472 1.00 93.56 560 GLN A O 1
ATOM 4534 N N . ILE A 1 561 ? 8.619 -10.929 29.772 1.00 94.88 561 ILE A N 1
ATOM 4535 C CA . ILE A 1 561 ? 9.522 -10.066 29.000 1.00 94.88 561 ILE A CA 1
ATOM 4536 C C . ILE A 1 561 ? 9.733 -8.710 29.688 1.00 94.88 561 ILE A C 1
ATOM 4538 O O . ILE A 1 561 ? 10.865 -8.226 29.753 1.00 94.88 561 ILE A O 1
ATOM 4542 N N . ILE A 1 562 ? 8.671 -8.089 30.214 1.00 93.94 562 ILE A N 1
ATOM 4543 C CA . ILE A 1 562 ? 8.739 -6.725 30.772 1.00 93.94 562 ILE A CA 1
ATOM 4544 C C . ILE A 1 562 ? 9.187 -6.669 32.237 1.00 93.94 562 ILE A C 1
ATOM 4546 O O . ILE A 1 562 ? 9.683 -5.630 32.668 1.00 93.94 562 ILE A O 1
ATOM 4550 N N . ASN A 1 563 ? 9.087 -7.766 32.995 1.00 91.56 563 ASN A N 1
ATOM 4551 C CA . ASN A 1 563 ? 9.456 -7.818 34.416 1.00 91.56 563 ASN A CA 1
ATOM 4552 C C . ASN A 1 563 ? 10.912 -7.402 34.678 1.00 91.56 563 ASN A C 1
ATOM 4554 O O . ASN A 1 563 ? 11.193 -6.623 35.588 1.00 91.56 563 ASN A O 1
ATOM 4558 N N . GLY A 1 564 ? 11.857 -7.899 33.875 1.00 91.00 564 GLY A N 1
ATOM 4559 C CA . GLY A 1 564 ? 13.269 -7.516 33.984 1.00 91.00 564 GLY A CA 1
ATOM 4560 C C . GLY A 1 564 ? 13.495 -6.016 33.734 1.00 91.00 564 GLY A C 1
ATOM 4561 O O . GLY A 1 564 ? 14.065 -5.332 34.588 1.00 91.00 564 GLY A O 1
ATOM 4562 N N . PRO A 1 565 ? 13.043 -5.470 32.588 1.00 91.69 565 PRO A N 1
ATOM 4563 C CA . PRO A 1 565 ? 13.061 -4.035 32.314 1.00 91.69 565 PRO A CA 1
ATOM 4564 C C . PRO A 1 565 ? 12.380 -3.167 33.383 1.00 91.69 565 PRO A C 1
ATOM 4566 O O . PRO A 1 565 ? 12.950 -2.143 33.751 1.00 91.69 565 PRO A O 1
ATOM 4569 N N . LEU A 1 566 ? 11.229 -3.582 33.922 1.00 90.19 566 LEU A N 1
ATOM 4570 C CA . LEU A 1 566 ? 10.504 -2.849 34.971 1.00 90.19 566 LEU A CA 1
ATOM 4571 C C . LEU A 1 566 ? 11.325 -2.700 36.254 1.00 90.19 566 LEU A C 1
ATOM 4573 O O . LEU A 1 566 ? 11.453 -1.591 36.779 1.00 90.19 566 LEU A O 1
ATOM 4577 N N . LYS A 1 567 ? 11.990 -3.778 36.688 1.00 89.50 567 LYS A N 1
ATOM 4578 C CA . LYS A 1 567 ? 12.904 -3.742 37.841 1.00 89.50 567 LYS A CA 1
ATOM 4579 C C . LYS A 1 567 ? 14.054 -2.757 37.634 1.00 89.50 567 LYS A C 1
ATOM 4581 O O . LYS A 1 567 ? 14.440 -2.064 38.570 1.00 89.50 567 LYS A O 1
ATOM 4586 N N . ARG A 1 568 ? 14.575 -2.641 36.405 1.00 87.62 568 ARG A N 1
ATOM 4587 C CA . ARG A 1 568 ? 15.659 -1.694 36.074 1.00 87.62 568 ARG A CA 1
ATOM 4588 C C . ARG A 1 568 ? 15.220 -0.232 36.107 1.00 87.62 568 ARG A C 1
ATOM 4590 O O . ARG A 1 568 ? 16.052 0.625 36.382 1.00 87.62 568 ARG A O 1
ATOM 4597 N N . VAL A 1 569 ? 13.945 0.059 35.843 1.00 86.56 569 VAL A N 1
ATOM 4598 C CA . VAL A 1 569 ? 13.398 1.426 35.928 1.00 86.56 569 VAL A CA 1
ATOM 4599 C C . VAL A 1 569 ? 12.829 1.765 37.311 1.00 86.56 569 VAL A C 1
ATOM 4601 O O . VAL A 1 569 ? 12.286 2.854 37.481 1.00 86.56 569 VAL A O 1
ATOM 4604 N N . GLY A 1 570 ? 13.002 0.878 38.298 1.00 80.00 570 GLY A N 1
ATOM 4605 C CA . GLY A 1 570 ? 12.682 1.129 39.706 1.00 80.00 570 GLY A CA 1
ATOM 4606 C C . GLY A 1 570 ? 11.328 0.599 40.183 1.00 80.00 570 GLY A C 1
ATOM 4607 O O . GLY A 1 570 ? 10.957 0.885 41.317 1.00 80.00 570 GLY A O 1
ATOM 4608 N N . LEU A 1 571 ? 10.601 -0.176 39.367 1.00 81.94 571 LEU A N 1
ATOM 4609 C CA . LEU A 1 571 ? 9.359 -0.839 39.782 1.00 81.94 571 LEU A CA 1
ATOM 4610 C C . LEU A 1 571 ? 9.631 -2.305 40.119 1.00 81.94 571 LEU A C 1
ATOM 4612 O O . LEU A 1 571 ? 9.973 -3.098 39.240 1.00 81.94 571 LEU A O 1
ATOM 4616 N N . VAL A 1 572 ? 9.507 -2.652 41.400 1.00 76.25 572 VAL A N 1
ATOM 4617 C CA . VAL A 1 572 ? 9.926 -3.959 41.939 1.00 76.25 572 VAL A CA 1
ATOM 4618 C C . VAL A 1 572 ? 8.758 -4.818 42.434 1.00 76.25 572 VAL A C 1
ATOM 4620 O O . VAL A 1 572 ? 8.976 -5.982 42.764 1.00 76.25 572 VAL A O 1
ATOM 4623 N N . ASP A 1 573 ? 7.542 -4.267 42.459 1.00 78.31 573 ASP A N 1
ATOM 4624 C CA . ASP A 1 573 ? 6.339 -4.955 42.934 1.00 78.31 573 ASP A CA 1
ATOM 4625 C C . ASP A 1 573 ? 5.973 -6.144 42.029 1.00 78.31 573 ASP A C 1
ATOM 4627 O O . ASP A 1 573 ? 6.129 -6.078 40.808 1.00 78.31 573 ASP A O 1
ATOM 4631 N N . GLU A 1 574 ? 5.452 -7.233 42.606 1.00 73.88 574 GLU A N 1
ATOM 4632 C CA . GLU A 1 574 ? 5.081 -8.440 41.842 1.00 73.88 574 GLU A CA 1
ATOM 4633 C C . GLU A 1 574 ? 3.965 -8.173 40.816 1.00 73.88 574 GLU A C 1
ATOM 4635 O O . GLU A 1 574 ? 3.970 -8.747 39.729 1.00 73.88 574 GLU A O 1
ATOM 4640 N N . GLU A 1 575 ? 3.061 -7.234 41.112 1.00 81.12 575 GLU A N 1
ATOM 4641 C CA . GLU A 1 575 ? 1.971 -6.813 40.219 1.00 81.12 575 GLU A CA 1
ATOM 4642 C C . GLU A 1 575 ? 2.375 -5.683 39.249 1.00 81.12 575 GLU A C 1
ATOM 4644 O O . GLU A 1 575 ? 1.554 -5.213 38.450 1.00 81.12 575 GLU A O 1
ATOM 4649 N N . ALA A 1 576 ? 3.638 -5.231 39.278 1.00 83.12 576 ALA A N 1
ATOM 4650 C CA . ALA A 1 576 ? 4.094 -4.082 38.492 1.00 83.12 576 ALA A CA 1
ATOM 4651 C C . ALA A 1 576 ? 3.916 -4.292 36.984 1.00 83.12 576 ALA A C 1
ATOM 4653 O O . ALA A 1 576 ? 3.570 -3.352 36.274 1.00 83.12 576 ALA A O 1
ATOM 4654 N N . ALA A 1 577 ? 4.120 -5.513 36.483 1.00 86.38 577 ALA A N 1
ATOM 4655 C CA . ALA A 1 577 ? 3.988 -5.818 35.060 1.00 86.38 577 ALA A CA 1
ATOM 4656 C C . ALA A 1 577 ? 2.541 -5.735 34.563 1.00 86.38 577 ALA A C 1
ATOM 4658 O O . ALA A 1 577 ? 2.275 -5.091 33.547 1.00 86.38 577 ALA A O 1
ATOM 4659 N N . GLN A 1 578 ? 1.598 -6.325 35.297 1.00 85.44 578 GLN A N 1
ATOM 4660 C CA . GLN A 1 578 ? 0.177 -6.263 34.954 1.00 85.44 578 GLN A CA 1
ATOM 4661 C C . GLN A 1 578 ? -0.366 -4.835 35.077 1.00 85.44 578 GLN A C 1
ATOM 4663 O O . GLN A 1 578 ? -1.092 -4.363 34.195 1.00 85.44 578 GLN A O 1
ATOM 4668 N N . THR A 1 579 ? 0.046 -4.124 36.130 1.00 85.25 579 THR A N 1
ATOM 4669 C CA . THR A 1 579 ? -0.301 -2.714 36.333 1.00 85.25 579 THR A CA 1
ATOM 4670 C C . THR A 1 579 ? 0.264 -1.856 35.208 1.00 85.25 579 THR A C 1
ATOM 4672 O O . THR A 1 579 ? -0.462 -1.057 34.633 1.00 85.25 579 THR A O 1
ATOM 4675 N N . PHE A 1 580 ? 1.521 -2.070 34.807 1.00 88.25 580 PHE A N 1
ATOM 4676 C CA . PHE A 1 580 ? 2.151 -1.340 33.708 1.00 88.25 580 PHE A CA 1
ATOM 4677 C C . PHE A 1 580 ? 1.417 -1.527 32.376 1.00 88.25 580 PHE A C 1
ATOM 4679 O O . PHE A 1 580 ? 1.161 -0.546 31.680 1.00 88.25 580 PHE A O 1
ATOM 4686 N N . LEU A 1 581 ? 1.064 -2.763 32.010 1.00 87.25 581 LEU A N 1
ATOM 4687 C CA . LEU A 1 581 ? 0.325 -3.040 30.773 1.00 87.25 581 LEU A CA 1
ATOM 4688 C C . LEU A 1 581 ? -1.038 -2.332 30.779 1.00 87.25 581 LEU A C 1
ATOM 4690 O O . LEU A 1 581 ? -1.353 -1.583 29.848 1.00 87.25 581 LEU A O 1
ATOM 4694 N 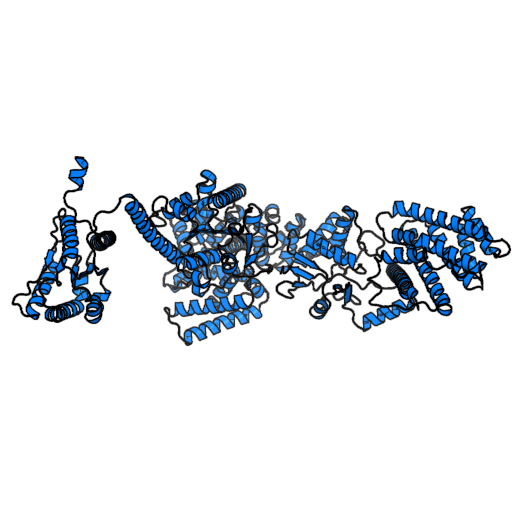N . SER A 1 582 ? -1.788 -2.488 31.873 1.00 82.19 582 SER A N 1
ATOM 4695 C CA . SER A 1 582 ? -3.086 -1.832 32.091 1.00 82.19 582 SER A CA 1
ATOM 4696 C C . SER A 1 582 ? -2.966 -0.307 32.047 1.00 82.19 582 SER A C 1
ATOM 4698 O O . SER A 1 582 ? -3.779 0.381 31.428 1.00 82.19 582 SER A O 1
ATOM 4700 N N . ASP A 1 583 ? -1.901 0.232 32.636 1.00 79.56 583 ASP A N 1
ATOM 4701 C CA . ASP A 1 583 ? -1.597 1.655 32.658 1.00 79.56 583 ASP A CA 1
ATOM 4702 C C . ASP A 1 583 ? -1.285 2.189 31.263 1.00 79.56 583 ASP A C 1
ATOM 4704 O O . ASP A 1 583 ? -1.837 3.218 30.867 1.00 79.56 583 ASP A O 1
ATOM 4708 N N . VAL A 1 584 ? -0.432 1.510 30.492 1.00 81.38 584 VAL A N 1
ATOM 4709 C CA . VAL A 1 584 ? -0.086 1.901 29.117 1.00 81.38 584 VAL A CA 1
ATOM 4710 C C . VAL A 1 584 ? -1.325 1.855 28.222 1.00 81.38 584 VAL A C 1
ATOM 4712 O O . VAL A 1 584 ? -1.547 2.804 27.466 1.00 81.38 584 VAL A O 1
ATOM 4715 N N . GLN A 1 585 ? -2.173 0.833 28.344 1.00 80.06 585 GLN A N 1
ATOM 4716 C CA . GLN A 1 585 ? -3.447 0.752 27.621 1.00 80.06 585 GLN A CA 1
ATOM 4717 C C . GLN A 1 585 ? -4.401 1.888 28.000 1.00 80.06 585 GLN A C 1
ATOM 4719 O O . GLN A 1 585 ? -4.947 2.556 27.121 1.00 80.06 585 GLN A O 1
ATOM 4724 N N . ALA A 1 586 ? -4.595 2.140 29.296 1.00 70.38 586 ALA A N 1
ATOM 4725 C CA . ALA A 1 586 ? -5.527 3.157 29.771 1.00 70.38 586 ALA A CA 1
ATOM 4726 C C . ALA A 1 586 ? -5.067 4.586 29.442 1.00 70.38 586 ALA A C 1
ATOM 4728 O O . ALA A 1 586 ? -5.908 5.444 29.159 1.00 70.38 586 ALA A O 1
ATOM 4729 N N . SER A 1 587 ? -3.752 4.835 29.492 1.00 66.62 587 SER A N 1
ATOM 4730 C CA . SER A 1 587 ? -3.165 6.174 29.370 1.00 66.62 587 SER A CA 1
ATOM 4731 C C . SER A 1 587 ? -2.745 6.558 27.957 1.00 66.62 587 SER A C 1
ATOM 4733 O O . SER A 1 587 ? -3.035 7.666 27.520 1.0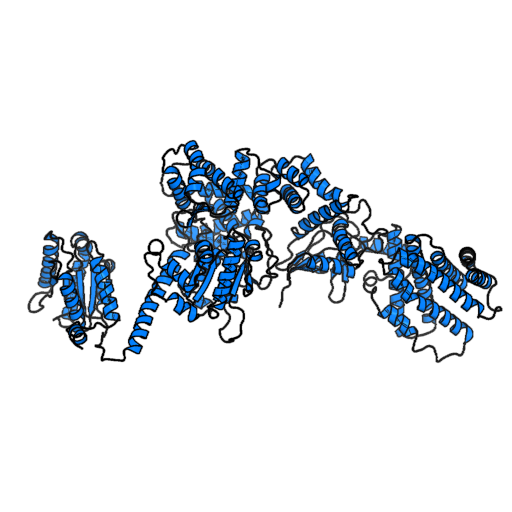0 66.62 587 SER A O 1
ATOM 4735 N N . SER A 1 588 ? -2.074 5.662 27.238 1.00 69.12 588 SER A N 1
ATOM 4736 C CA . SER A 1 588 ? -1.529 5.945 25.905 1.00 69.12 588 SER A CA 1
ATOM 4737 C C . SER A 1 588 ? -2.340 5.300 24.791 1.00 69.12 588 SER A C 1
ATOM 4739 O O . SER A 1 588 ? -2.378 5.809 23.673 1.00 69.12 588 SER A O 1
ATOM 4741 N N . GLY A 1 589 ? -2.953 4.149 25.086 1.00 71.12 589 GLY A N 1
ATOM 4742 C CA . GLY A 1 589 ? -3.563 3.291 24.082 1.00 71.12 589 GLY A CA 1
ATOM 4743 C C . GLY A 1 589 ? -2.575 2.749 23.040 1.00 71.12 589 GLY A C 1
ATOM 4744 O O . GLY A 1 589 ? -2.999 2.229 22.016 1.00 71.12 589 GLY A O 1
ATOM 4745 N N . LEU A 1 590 ? -1.261 2.852 23.298 1.00 81.12 590 LEU A N 1
ATOM 4746 C CA . LEU A 1 590 ? -0.194 2.279 22.470 1.00 81.12 590 LEU A CA 1
ATOM 4747 C C . LEU A 1 590 ? -0.195 0.743 22.523 1.00 81.12 590 LEU A C 1
ATOM 4749 O O . LEU A 1 590 ? 0.184 0.093 21.548 1.00 81.12 590 LEU A O 1
ATOM 4753 N N . LEU A 1 591 ? -0.643 0.181 23.648 1.00 84.19 591 LEU A N 1
ATOM 4754 C CA . LEU A 1 591 ? -0.963 -1.233 23.813 1.00 84.19 591 LEU A CA 1
ATOM 4755 C C . LEU A 1 591 ? -2.471 -1.417 23.952 1.00 84.19 591 LEU A C 1
ATOM 4757 O O . LEU A 1 591 ? -3.161 -0.566 24.516 1.00 84.19 591 LEU A O 1
ATOM 4761 N N . LEU A 1 592 ? -2.961 -2.549 23.464 1.00 76.81 592 LEU A N 1
ATOM 4762 C CA . LEU A 1 592 ? -4.349 -2.965 23.568 1.00 76.81 592 LEU A CA 1
ATOM 4763 C C . LEU A 1 592 ? -4.414 -4.411 24.034 1.00 76.81 592 LEU A C 1
ATOM 4765 O O . LEU A 1 592 ? -3.673 -5.254 23.535 1.00 76.81 592 LEU A O 1
ATOM 4769 N N . GLU A 1 593 ? -5.346 -4.687 24.934 1.00 74.88 593 GLU A N 1
ATOM 4770 C CA . GLU A 1 593 ? -5.822 -6.040 25.178 1.00 74.88 593 GLU A CA 1
ATOM 4771 C C . GLU A 1 593 ? -6.812 -6.399 24.059 1.00 74.88 593 GLU A C 1
ATOM 4773 O O . GLU A 1 593 ? -7.844 -5.740 23.895 1.00 74.88 593 GLU A O 1
ATOM 4778 N N . SER A 1 594 ? -6.439 -7.352 23.206 1.00 57.97 594 SER A N 1
ATOM 4779 C CA . SER A 1 594 ? -7.246 -7.781 22.062 1.00 57.97 594 SER A CA 1
ATOM 4780 C C . SER A 1 594 ? -8.346 -8.745 22.480 1.00 57.97 594 SER A C 1
ATOM 4782 O O . SER A 1 594 ? -9.488 -8.603 22.052 1.00 57.97 594 SER A O 1
ATOM 4784 N N . GLU A 1 595 ? -8.006 -9.668 23.369 1.00 54.41 595 GLU A N 1
ATOM 4785 C CA . GLU A 1 595 ? -8.891 -10.608 24.047 1.00 54.41 595 GLU A CA 1
ATOM 4786 C C . GLU A 1 595 ? -8.463 -10.698 25.509 1.00 54.41 595 GLU A C 1
ATOM 4788 O O . GLU A 1 595 ? -7.359 -10.285 25.852 1.00 54.41 595 GLU A O 1
ATOM 4793 N N . GLN A 1 596 ? -9.317 -11.240 26.376 1.00 61.69 596 GLN A N 1
ATOM 4794 C CA . GLN A 1 596 ? -9.015 -11.360 27.802 1.00 61.69 596 GLN A CA 1
ATOM 4795 C C . GLN A 1 596 ? -7.678 -12.094 28.010 1.00 61.69 596 GLN A C 1
ATOM 4797 O O . GLN A 1 596 ? -7.541 -13.269 27.673 1.00 61.69 596 GLN A O 1
ATOM 4802 N N . GLY A 1 597 ? -6.682 -11.384 28.540 1.00 71.62 597 GLY A N 1
ATOM 4803 C CA . GLY A 1 597 ? -5.332 -11.895 28.755 1.00 71.62 597 GLY A CA 1
ATOM 4804 C C . GLY A 1 597 ? -4.427 -11.939 27.517 1.00 71.62 597 GLY A C 1
ATOM 4805 O O . GLY A 1 597 ? -3.358 -12.538 27.608 1.00 71.62 597 GLY A O 1
ATOM 4806 N N . VAL A 1 598 ? -4.783 -11.317 26.389 1.00 74.94 598 VAL A N 1
ATOM 4807 C CA . VAL A 1 598 ? -3.965 -11.263 25.160 1.00 74.94 598 VAL A CA 1
ATOM 4808 C C . VAL A 1 598 ? -3.721 -9.814 24.752 1.00 74.94 598 VAL A C 1
ATOM 4810 O O . VAL A 1 598 ? -4.648 -9.025 24.603 1.00 74.94 598 VAL A O 1
ATOM 4813 N N . TRP A 1 599 ? -2.454 -9.457 24.558 1.00 85.00 599 TRP A N 1
ATOM 4814 C CA . TRP A 1 599 ? -1.989 -8.084 24.386 1.00 85.00 599 TRP A CA 1
ATOM 4815 C C . TRP A 1 599 ? -1.338 -7.863 23.022 1.00 85.00 599 TRP A C 1
ATOM 4817 O O . TRP A 1 599 ? -0.710 -8.758 22.468 1.00 85.00 599 TRP A O 1
ATOM 4827 N N . ARG A 1 600 ? -1.439 -6.645 22.487 1.00 84.00 600 ARG A N 1
ATOM 4828 C CA . ARG A 1 600 ? -0.800 -6.229 21.229 1.00 84.00 600 ARG A CA 1
ATOM 4829 C C . ARG A 1 600 ? -0.413 -4.759 21.243 1.00 84.00 600 ARG A C 1
ATOM 4831 O O . ARG A 1 600 ? -0.970 -3.969 22.003 1.00 84.00 600 ARG A O 1
ATOM 4838 N N . PHE A 1 601 ? 0.447 -4.362 20.309 1.00 87.19 601 PHE A N 1
ATOM 4839 C CA . PHE A 1 601 ? 0.566 -2.952 19.941 1.00 87.19 601 PHE A CA 1
ATOM 4840 C C . PHE A 1 601 ? -0.657 -2.494 19.140 1.00 87.19 601 PHE A C 1
ATOM 4842 O O . PHE A 1 601 ? -1.172 -3.210 18.281 1.00 87.19 601 PHE A O 1
ATOM 4849 N N . ALA A 1 602 ? -1.082 -1.256 19.386 1.00 73.94 602 ALA A N 1
ATOM 4850 C CA . ALA A 1 602 ? -2.135 -0.554 18.652 1.00 73.94 602 ALA A CA 1
ATOM 4851 C C . ALA A 1 602 ? -1.957 -0.632 17.128 1.00 73.94 602 ALA A C 1
ATOM 4853 O O . ALA A 1 602 ? -2.903 -0.824 16.359 1.00 73.94 602 ALA A O 1
ATOM 4854 N N . HIS A 1 603 ? -0.707 -0.516 16.678 1.00 76.69 603 HIS A N 1
ATOM 4855 C CA . HIS A 1 603 ? -0.340 -0.659 15.281 1.00 76.69 603 HIS A CA 1
ATOM 4856 C C . HIS A 1 603 ? 1.003 -1.366 15.126 1.00 76.69 603 HIS A C 1
ATOM 4858 O O . HIS A 1 603 ? 1.928 -1.106 15.892 1.00 76.69 603 HIS A O 1
ATOM 4864 N N . LEU A 1 604 ? 1.128 -2.184 14.074 1.00 77.25 604 LEU A N 1
ATOM 4865 C CA . LEU A 1 604 ? 2.372 -2.892 13.759 1.00 77.25 604 LEU A CA 1
ATOM 4866 C C . LEU A 1 604 ? 3.549 -1.923 13.582 1.00 77.25 604 LEU A C 1
ATOM 4868 O O . LEU A 1 604 ? 4.625 -2.207 14.071 1.00 77.25 604 LEU A O 1
ATOM 4872 N N . THR A 1 605 ? 3.334 -0.734 13.016 1.00 79.75 605 THR A N 1
ATOM 4873 C CA . THR A 1 605 ? 4.411 0.262 12.854 1.00 79.75 605 THR A CA 1
ATOM 4874 C C . THR A 1 605 ? 4.997 0.755 14.174 1.00 79.75 605 THR A C 1
ATOM 4876 O O . THR A 1 605 ? 6.158 1.143 14.208 1.00 79.75 605 THR A O 1
ATOM 4879 N N . PHE A 1 606 ? 4.232 0.733 15.274 1.00 87.94 606 PHE A N 1
ATOM 4880 C CA . PHE A 1 606 ? 4.785 1.026 16.599 1.00 87.94 606 PHE A CA 1
ATOM 4881 C C . PHE A 1 606 ? 5.658 -0.119 17.102 1.00 87.94 606 PHE A C 1
ATOM 4883 O O . PHE A 1 606 ? 6.722 0.136 17.655 1.00 87.94 606 PHE A O 1
ATOM 4890 N N . GLN A 1 607 ? 5.236 -1.364 16.871 1.00 91.12 607 GLN A N 1
ATOM 4891 C CA . GLN A 1 607 ? 6.048 -2.545 17.151 1.00 91.12 607 GLN A CA 1
ATOM 4892 C C . GLN A 1 607 ? 7.331 -2.538 16.303 1.00 91.12 607 GLN A C 1
ATOM 4894 O O . GLN A 1 607 ? 8.415 -2.700 16.850 1.00 91.12 607 GLN A O 1
ATOM 4899 N N . GLU A 1 608 ? 7.232 -2.271 14.999 1.00 90.31 608 GLU A N 1
ATOM 4900 C CA . GLU A 1 608 ? 8.365 -2.189 14.069 1.00 90.31 608 GLU A CA 1
ATOM 4901 C C . GLU A 1 608 ? 9.342 -1.077 14.476 1.00 90.31 608 GLU A C 1
ATOM 4903 O O . GLU A 1 608 ? 10.550 -1.312 14.513 1.00 90.31 608 GLU A O 1
ATOM 4908 N N . TYR A 1 609 ? 8.832 0.106 14.844 1.00 93.00 609 TYR A N 1
ATOM 4909 C CA . TYR A 1 609 ? 9.646 1.221 15.329 1.00 93.00 609 TYR A CA 1
ATOM 4910 C C . TYR A 1 609 ? 10.326 0.916 16.669 1.00 93.00 609 TYR A C 1
ATOM 4912 O O . TYR A 1 609 ? 11.532 1.118 16.797 1.00 93.00 609 TYR A O 1
ATOM 4920 N N . LEU A 1 610 ? 9.584 0.428 17.670 1.00 94.88 610 LEU A N 1
ATOM 4921 C CA . LEU A 1 610 ? 10.139 0.120 18.993 1.00 94.88 610 LEU A CA 1
ATOM 4922 C C . LEU A 1 610 ? 11.138 -1.040 18.929 1.00 94.88 610 LEU A C 1
ATOM 4924 O O . LEU A 1 610 ? 12.135 -1.016 19.648 1.00 94.88 610 LEU A O 1
ATOM 4928 N N . ALA A 1 611 ? 10.917 -2.018 18.047 1.00 95.06 611 ALA A N 1
ATOM 4929 C CA . ALA A 1 611 ? 11.889 -3.066 17.769 1.00 95.06 611 ALA A CA 1
ATOM 4930 C C . ALA A 1 611 ? 13.154 -2.488 17.119 1.00 95.06 611 ALA A C 1
ATOM 4932 O O . ALA A 1 611 ? 14.246 -2.747 17.615 1.00 95.06 611 ALA A O 1
ATOM 4933 N N . ALA A 1 612 ? 13.028 -1.652 16.079 1.00 93.69 612 ALA A N 1
ATOM 4934 C CA . ALA A 1 612 ? 14.175 -0.978 15.464 1.00 93.69 612 ALA A CA 1
ATOM 4935 C C . ALA A 1 612 ? 14.966 -0.167 16.503 1.00 93.69 612 ALA A C 1
ATOM 4937 O O . ALA A 1 612 ? 16.176 -0.338 16.633 1.00 93.69 612 ALA A O 1
ATOM 4938 N N . ALA A 1 613 ? 14.274 0.642 17.309 1.00 93.50 613 ALA A N 1
ATOM 4939 C CA . ALA A 1 613 ? 14.872 1.424 18.385 1.00 93.50 613 ALA A CA 1
ATOM 4940 C C . ALA A 1 613 ? 15.583 0.549 19.429 1.00 93.50 613 ALA A C 1
ATOM 4942 O O . ALA A 1 613 ? 16.653 0.922 19.899 1.00 93.50 613 ALA A O 1
ATOM 4943 N N . HIS A 1 614 ? 15.045 -0.632 19.761 1.00 93.81 614 HIS A N 1
ATOM 4944 C CA . HIS A 1 614 ? 15.710 -1.580 20.657 1.00 93.81 614 HIS A CA 1
ATOM 4945 C C . HIS A 1 614 ? 17.084 -2.008 20.124 1.00 93.81 614 HIS A C 1
ATOM 4947 O O . HIS A 1 614 ? 18.059 -1.987 20.873 1.00 93.81 614 HIS A O 1
ATOM 4953 N N . PHE A 1 615 ? 17.175 -2.384 18.843 1.00 91.94 615 PHE A N 1
ATOM 4954 C CA . PHE A 1 615 ? 18.442 -2.815 18.240 1.00 91.94 615 PHE A CA 1
ATOM 4955 C C . PHE A 1 615 ? 19.466 -1.685 18.179 1.00 91.94 615 PHE A C 1
ATOM 4957 O O . PHE A 1 615 ? 20.639 -1.910 18.472 1.00 91.94 615 PHE A O 1
ATOM 4964 N N . VAL A 1 616 ? 19.013 -0.470 17.860 1.00 90.81 616 VAL A N 1
ATOM 4965 C CA . VAL A 1 616 ? 19.860 0.728 17.812 1.00 90.81 616 VAL A CA 1
ATOM 4966 C C . VAL A 1 616 ? 20.389 1.081 19.206 1.00 90.81 616 VAL A C 1
ATOM 4968 O O . VAL A 1 616 ? 21.592 1.242 19.391 1.00 90.81 616 VAL A O 1
ATOM 4971 N N . GLU A 1 617 ? 19.507 1.186 20.203 1.00 89.81 617 GLU A N 1
ATOM 4972 C CA . GLU A 1 617 ? 19.856 1.689 21.539 1.00 89.81 617 GLU A CA 1
ATOM 4973 C C . GLU A 1 617 ? 20.610 0.658 22.391 1.00 89.81 617 GLU A C 1
ATOM 4975 O O . GLU A 1 617 ? 21.489 1.032 23.165 1.00 89.81 617 GLU A O 1
ATOM 4980 N N . GLN A 1 618 ? 20.294 -0.635 22.258 1.00 85.12 618 GLN A N 1
ATOM 4981 C CA . GLN A 1 618 ? 20.972 -1.707 23.002 1.00 85.12 618 GLN A CA 1
ATOM 4982 C C . GLN A 1 618 ? 22.197 -2.270 22.268 1.00 85.12 618 GLN A C 1
ATOM 4984 O O . GLN A 1 618 ? 22.860 -3.149 22.814 1.00 85.12 618 GLN A O 1
ATOM 4989 N N . GLN A 1 619 ? 22.475 -1.813 21.039 1.00 79.88 619 GLN A N 1
ATOM 4990 C CA . GLN A 1 619 ? 23.551 -2.326 20.178 1.00 79.88 619 GLN A CA 1
ATOM 4991 C C . GLN A 1 619 ? 23.527 -3.861 20.055 1.00 79.88 619 GLN A C 1
ATOM 4993 O O . GLN A 1 619 ? 24.558 -4.533 20.071 1.00 79.88 619 GLN A O 1
ATOM 4998 N N . THR A 1 620 ? 22.325 -4.438 19.980 1.00 76.62 620 THR A N 1
ATOM 4999 C CA . THR A 1 620 ? 22.153 -5.892 19.874 1.00 76.62 620 THR A CA 1
ATOM 5000 C C . THR A 1 620 ? 22.298 -6.337 18.424 1.00 76.62 620 THR A C 1
ATOM 5002 O O . THR A 1 620 ? 21.762 -5.703 17.518 1.00 76.62 620 THR A O 1
ATOM 5005 N N . ALA A 1 621 ? 23.014 -7.442 18.200 1.00 73.94 621 ALA A N 1
ATOM 5006 C CA . ALA A 1 621 ? 23.189 -7.998 16.864 1.00 73.94 621 ALA A CA 1
ATOM 5007 C C . ALA A 1 621 ? 21.863 -8.561 16.319 1.00 73.94 621 ALA A C 1
ATOM 5009 O O . ALA A 1 621 ? 21.134 -9.264 17.027 1.00 73.94 621 ALA A O 1
ATOM 5010 N N . LEU A 1 622 ? 21.571 -8.244 15.058 1.00 83.19 622 LEU A N 1
ATOM 5011 C CA . LEU A 1 622 ? 20.552 -8.904 14.246 1.00 83.19 622 LEU A CA 1
ATOM 5012 C C . LEU A 1 622 ? 21.200 -10.075 13.503 1.00 83.19 622 LEU A C 1
ATOM 5014 O O . LEU A 1 622 ? 22.328 -9.947 13.025 1.00 83.19 622 LEU A O 1
ATOM 5018 N N . ASP A 1 623 ? 20.487 -11.195 13.370 1.00 85.81 623 ASP A N 1
ATOM 5019 C CA . ASP A 1 623 ? 20.868 -12.213 12.389 1.00 85.81 623 ASP A CA 1
ATOM 5020 C C . ASP A 1 623 ? 20.452 -11.727 10.999 1.00 85.81 623 ASP A C 1
ATOM 5022 O O . ASP A 1 623 ? 19.312 -11.902 10.561 1.00 85.81 623 ASP A O 1
ATOM 5026 N N . TRP A 1 624 ? 21.379 -11.050 10.323 1.00 87.12 624 TRP A N 1
ATOM 5027 C CA . TRP A 1 624 ? 21.096 -10.398 9.054 1.00 87.12 624 TRP A CA 1
ATOM 5028 C C . TRP A 1 624 ? 20.600 -11.365 7.975 1.00 87.12 624 TRP A C 1
ATOM 5030 O O . TRP A 1 624 ? 19.718 -10.998 7.204 1.00 87.12 624 TRP A O 1
ATOM 5040 N N . ASN A 1 625 ? 21.102 -12.603 7.940 1.00 79.06 625 ASN A N 1
ATOM 5041 C CA . ASN A 1 625 ? 20.745 -13.573 6.899 1.00 79.06 625 ASN A CA 1
ATOM 5042 C C . ASN A 1 625 ? 19.272 -13.987 6.969 1.00 79.06 625 ASN A C 1
ATOM 5044 O O . ASN A 1 625 ? 18.626 -14.179 5.931 1.00 79.06 625 ASN A O 1
ATOM 5048 N N . GLU A 1 626 ? 18.737 -14.090 8.184 1.00 79.81 626 GLU A N 1
ATOM 5049 C CA . GLU A 1 626 ? 17.338 -14.432 8.420 1.00 79.81 626 GLU A CA 1
ATOM 5050 C C . GLU A 1 626 ? 16.407 -13.246 8.118 1.00 79.81 626 GLU A C 1
ATOM 5052 O O . GLU A 1 626 ? 15.345 -13.418 7.513 1.00 79.81 626 GLU A O 1
ATOM 5057 N N . VAL A 1 627 ? 16.812 -12.023 8.483 1.00 86.19 627 VAL A N 1
ATOM 5058 C CA . VAL A 1 627 ? 15.918 -10.853 8.430 1.00 86.19 627 VAL A CA 1
ATOM 5059 C C . VAL A 1 627 ? 15.891 -10.137 7.075 1.00 86.19 627 VAL A C 1
ATOM 5061 O O . VAL A 1 627 ? 14.816 -9.717 6.654 1.00 86.19 627 VAL A O 1
ATOM 5064 N N . VAL A 1 628 ? 17.006 -10.017 6.337 1.00 86.12 628 VAL A N 1
ATOM 5065 C CA . VAL A 1 628 ? 17.044 -9.210 5.086 1.00 86.12 628 VAL A CA 1
ATOM 5066 C C . VAL A 1 628 ? 16.210 -9.813 3.955 1.00 86.12 628 VAL A C 1
ATOM 5068 O O . VAL A 1 628 ? 15.656 -9.102 3.116 1.00 86.12 628 VAL A O 1
ATOM 5071 N N . ASN A 1 629 ? 16.069 -11.138 3.954 1.00 76.75 629 ASN A N 1
ATOM 5072 C CA . ASN A 1 629 ? 15.272 -11.865 2.970 1.00 76.75 629 ASN A CA 1
ATOM 5073 C C . ASN A 1 629 ? 13.786 -11.940 3.342 1.00 76.75 629 ASN A C 1
ATOM 5075 O O . ASN A 1 629 ? 12.966 -12.325 2.507 1.00 76.75 629 ASN A O 1
ATOM 5079 N N . ASN A 1 630 ? 13.435 -11.590 4.580 1.00 72.56 630 ASN A N 1
ATOM 5080 C CA . ASN A 1 630 ? 12.084 -11.699 5.098 1.00 72.56 630 ASN A CA 1
ATOM 5081 C C . ASN A 1 630 ? 11.386 -10.334 5.060 1.00 72.56 630 ASN A C 1
ATOM 5083 O O . ASN A 1 630 ? 11.702 -9.426 5.828 1.00 72.56 630 ASN A O 1
ATOM 5087 N N . SER A 1 631 ? 10.364 -10.209 4.211 1.00 66.25 631 SER A N 1
ATOM 5088 C CA . SER A 1 631 ? 9.593 -8.970 4.066 1.00 66.25 631 SER A CA 1
ATOM 5089 C C . SER A 1 631 ? 8.919 -8.494 5.360 1.00 66.25 631 SER A C 1
ATOM 5091 O O . SER A 1 631 ? 8.597 -7.314 5.459 1.00 66.25 631 SER A O 1
ATOM 5093 N N . TRP A 1 632 ? 8.709 -9.374 6.353 1.00 73.94 632 TRP A N 1
ATOM 5094 C CA . TRP A 1 632 ? 8.224 -8.996 7.692 1.00 73.94 632 TRP A CA 1
ATOM 5095 C C . TRP A 1 632 ? 9.139 -7.979 8.382 1.00 73.94 632 TRP A C 1
ATOM 5097 O O . TRP A 1 632 ? 8.669 -7.124 9.125 1.00 73.94 632 TRP A O 1
ATOM 5107 N N . TRP A 1 633 ? 10.440 -8.046 8.105 1.00 83.31 633 TRP A N 1
ATOM 5108 C CA . TRP A 1 633 ? 11.448 -7.207 8.741 1.00 83.31 633 TRP A CA 1
ATOM 5109 C C . TRP A 1 633 ? 11.772 -5.940 7.963 1.00 83.31 633 TRP A C 1
ATOM 5111 O O . TRP A 1 633 ? 12.341 -5.023 8.542 1.00 83.31 633 TRP A O 1
ATOM 5121 N N . HIS A 1 634 ? 11.417 -5.847 6.679 1.00 80.75 634 HIS A N 1
ATOM 5122 C CA . HIS A 1 634 ? 11.860 -4.756 5.799 1.00 80.75 634 HIS A CA 1
ATOM 5123 C C . HIS A 1 634 ? 11.547 -3.367 6.358 1.00 80.75 634 HIS A C 1
ATOM 5125 O O . HIS A 1 634 ? 12.406 -2.492 6.339 1.00 80.75 634 HIS A O 1
ATOM 5131 N N . GLU A 1 635 ? 10.359 -3.169 6.930 1.00 79.44 635 GLU A N 1
ATOM 5132 C CA . GLU A 1 635 ? 10.004 -1.888 7.544 1.00 79.44 635 GLU A CA 1
ATOM 5133 C C . GLU A 1 635 ? 10.827 -1.599 8.807 1.00 79.44 635 GLU A C 1
ATOM 5135 O O . GLU A 1 635 ? 11.356 -0.499 8.963 1.00 79.44 635 GLU A O 1
ATOM 5140 N N . THR A 1 636 ? 11.009 -2.591 9.682 1.00 89.50 636 THR A N 1
ATOM 5141 C CA . THR A 1 636 ? 11.894 -2.479 10.851 1.00 89.50 636 THR A CA 1
ATOM 5142 C C . THR A 1 636 ? 13.337 -2.193 10.444 1.00 89.50 636 THR A C 1
ATOM 5144 O O . THR A 1 636 ? 13.989 -1.375 11.087 1.00 89.50 636 THR A O 1
ATOM 5147 N N . LEU A 1 637 ? 13.832 -2.812 9.370 1.00 90.00 637 LEU A N 1
ATOM 5148 C CA . LEU A 1 637 ? 15.192 -2.629 8.860 1.00 90.00 637 LEU A CA 1
ATOM 5149 C C . LEU A 1 637 ? 15.387 -1.250 8.218 1.00 90.00 637 LEU A C 1
ATOM 5151 O O . LEU A 1 637 ? 16.418 -0.625 8.447 1.00 90.00 637 LEU A O 1
ATOM 5155 N N . ARG A 1 638 ? 14.384 -0.716 7.511 1.00 86.56 638 ARG A N 1
ATOM 5156 C CA . ARG A 1 638 ? 14.394 0.677 7.029 1.00 86.56 638 ARG A CA 1
ATOM 5157 C C . ARG A 1 638 ? 14.383 1.681 8.181 1.00 86.56 638 ARG A C 1
ATOM 5159 O O . ARG A 1 638 ? 15.210 2.590 8.223 1.00 86.56 638 ARG A O 1
ATOM 5166 N N . LEU A 1 639 ? 13.523 1.470 9.181 1.00 88.44 639 LEU A N 1
ATOM 5167 C CA . LEU A 1 639 ? 13.499 2.293 10.397 1.00 88.44 639 LEU A CA 1
ATOM 5168 C C . LEU A 1 639 ? 14.801 2.175 11.205 1.00 88.44 639 LEU A C 1
ATOM 5170 O O . LEU A 1 639 ? 15.211 3.151 11.833 1.00 88.44 639 LEU A O 1
ATOM 5174 N N . TYR A 1 640 ? 15.458 1.013 11.192 1.00 92.31 640 TYR A N 1
ATOM 5175 C CA . TYR A 1 640 ? 16.787 0.808 11.770 1.00 92.31 640 TYR A CA 1
ATOM 5176 C C . TYR A 1 640 ? 17.851 1.602 11.002 1.00 92.31 640 TYR A C 1
ATOM 5178 O O . TYR A 1 640 ? 18.570 2.391 11.614 1.00 92.31 640 TYR A O 1
ATOM 5186 N N . ALA A 1 641 ? 17.897 1.475 9.670 1.00 90.69 641 ALA A N 1
ATOM 5187 C CA . ALA A 1 641 ? 18.824 2.204 8.800 1.00 90.69 641 ALA A CA 1
ATOM 5188 C C . ALA A 1 641 ? 18.688 3.726 8.958 1.00 90.69 641 ALA A C 1
ATOM 5190 O O . ALA A 1 641 ? 19.675 4.457 8.935 1.00 90.69 641 ALA A O 1
ATOM 5191 N N . ALA A 1 642 ? 17.467 4.215 9.179 1.00 88.06 642 ALA A N 1
ATOM 5192 C CA . ALA A 1 642 ? 17.193 5.628 9.417 1.00 88.06 642 ALA A CA 1
ATOM 5193 C C . ALA A 1 642 ? 17.652 6.139 10.801 1.00 88.06 642 ALA A C 1
ATOM 5195 O O . ALA A 1 642 ? 17.592 7.345 11.048 1.00 88.06 642 ALA A O 1
ATOM 5196 N N . GLN A 1 643 ? 18.088 5.262 11.714 1.00 89.62 643 GLN A N 1
ATOM 5197 C CA . GLN A 1 643 ? 18.496 5.607 13.086 1.00 89.62 643 GLN A CA 1
ATOM 5198 C C . GLN A 1 643 ? 19.962 5.281 13.397 1.00 89.62 643 GLN A C 1
ATOM 5200 O O . GLN A 1 643 ? 20.581 6.025 14.166 1.00 89.62 643 GLN A O 1
ATOM 5205 N N . ALA A 1 644 ? 20.501 4.208 12.816 1.00 89.25 644 ALA A N 1
ATOM 5206 C CA . ALA A 1 644 ? 21.858 3.703 13.026 1.00 89.25 644 ALA A CA 1
ATOM 5207 C C . ALA A 1 644 ? 22.728 3.803 11.763 1.00 89.25 644 ALA A C 1
ATOM 5209 O O . ALA A 1 644 ? 22.274 4.248 10.709 1.00 89.25 644 ALA A O 1
ATOM 5210 N N . ASP A 1 645 ? 23.984 3.377 11.899 1.00 90.12 645 ASP A N 1
ATOM 5211 C CA . ASP A 1 645 ? 24.840 3.056 10.764 1.00 90.12 645 ASP A CA 1
ATOM 5212 C C . ASP A 1 645 ? 24.247 1.859 10.002 1.00 90.12 645 ASP A C 1
ATOM 5214 O O . ASP A 1 645 ? 24.143 0.745 10.523 1.00 90.12 645 ASP A O 1
ATOM 5218 N N . ALA A 1 646 ? 23.819 2.110 8.767 1.00 91.88 646 ALA A N 1
ATOM 5219 C CA . ALA A 1 646 ? 23.207 1.115 7.899 1.00 91.88 646 ALA A CA 1
ATOM 5220 C C . ALA A 1 646 ? 24.240 0.176 7.253 1.00 91.88 646 ALA A C 1
ATOM 5222 O O . ALA A 1 646 ? 23.842 -0.795 6.610 1.00 91.88 646 ALA A O 1
ATOM 5223 N N . THR A 1 647 ? 25.544 0.419 7.426 1.00 92.12 647 THR A N 1
ATOM 5224 C CA . THR A 1 647 ? 26.625 -0.343 6.779 1.00 92.12 647 THR A CA 1
ATOM 5225 C C . THR A 1 647 ? 26.504 -1.858 6.970 1.00 92.12 647 THR A C 1
ATOM 5227 O O . THR A 1 647 ? 26.512 -2.565 5.963 1.00 92.12 647 THR A O 1
ATOM 5230 N N . PRO A 1 648 ? 26.301 -2.403 8.189 1.00 90.88 648 PRO A N 1
ATOM 5231 C CA . PRO A 1 648 ? 26.198 -3.854 8.372 1.00 90.88 648 PRO A CA 1
ATOM 5232 C C . PRO A 1 648 ? 24.955 -4.462 7.704 1.00 90.88 648 PRO A C 1
ATOM 5234 O O . PRO A 1 648 ? 25.021 -5.557 7.150 1.00 90.88 648 PRO A O 1
ATOM 5237 N N . LEU A 1 649 ? 23.830 -3.738 7.728 1.00 91.31 649 LEU A N 1
ATOM 5238 C CA . LEU A 1 649 ? 22.582 -4.149 7.080 1.00 91.31 649 LEU A CA 1
ATOM 5239 C C . LEU A 1 649 ? 22.751 -4.202 5.560 1.00 91.31 649 LEU A C 1
ATOM 5241 O O . LEU A 1 649 ? 22.388 -5.189 4.920 1.00 91.31 649 LEU A O 1
ATOM 5245 N N . VAL A 1 650 ? 23.295 -3.132 4.985 1.00 90.81 650 VAL A N 1
ATOM 5246 C CA . VAL A 1 650 ? 23.494 -3.013 3.542 1.00 90.81 650 VAL A CA 1
ATOM 5247 C C . VAL A 1 650 ? 24.517 -4.039 3.057 1.00 90.81 650 VAL A C 1
ATOM 5249 O O . VAL A 1 650 ? 24.267 -4.700 2.051 1.00 90.81 650 VAL A O 1
ATOM 5252 N N . GLN A 1 651 ? 25.600 -4.260 3.809 1.00 91.25 651 GLN A N 1
ATOM 5253 C CA . GLN A 1 651 ? 26.570 -5.312 3.511 1.00 91.25 651 GLN A CA 1
ATOM 5254 C C . GLN A 1 651 ? 25.908 -6.692 3.493 1.00 91.25 651 GLN A C 1
ATOM 5256 O O . GLN A 1 651 ? 26.057 -7.429 2.527 1.00 91.25 651 GLN A O 1
ATOM 5261 N N . ALA A 1 652 ? 25.091 -7.019 4.494 1.00 90.25 652 ALA A N 1
ATOM 5262 C CA . ALA A 1 652 ? 24.394 -8.299 4.511 1.00 90.25 652 ALA A CA 1
ATOM 5263 C C . ALA A 1 652 ? 23.394 -8.457 3.354 1.00 90.25 652 ALA A C 1
ATOM 5265 O O . ALA A 1 652 ? 23.189 -9.565 2.852 1.00 90.25 652 ALA A O 1
ATOM 5266 N N . CYS A 1 653 ? 22.772 -7.362 2.907 1.00 88.94 653 CYS A N 1
ATOM 5267 C CA . CYS A 1 653 ? 21.918 -7.384 1.725 1.00 88.94 653 CYS A CA 1
ATOM 5268 C C . CYS A 1 653 ? 22.717 -7.683 0.446 1.00 88.94 653 CYS A C 1
ATOM 5270 O O . CYS A 1 653 ? 22.257 -8.479 -0.377 1.00 88.94 653 CYS A O 1
ATOM 5272 N N . LEU A 1 654 ? 23.906 -7.085 0.304 1.00 86.75 654 LEU A N 1
ATOM 5273 C CA . LEU A 1 654 ? 24.843 -7.366 -0.788 1.00 86.75 654 LEU A CA 1
ATOM 5274 C C . LEU A 1 654 ? 25.318 -8.824 -0.752 1.00 86.75 654 LEU A C 1
ATOM 5276 O O . LEU A 1 654 ? 25.256 -9.508 -1.771 1.00 86.75 654 LEU A O 1
ATOM 5280 N N . ASP A 1 655 ? 25.695 -9.326 0.424 1.00 88.06 655 ASP A N 1
ATOM 5281 C CA . ASP A 1 655 ? 26.191 -10.694 0.608 1.00 88.06 655 ASP A CA 1
ATOM 5282 C C . ASP A 1 655 ? 25.123 -11.753 0.264 1.00 88.06 655 ASP A C 1
ATOM 5284 O O . ASP A 1 655 ? 25.441 -12.824 -0.253 1.00 88.06 655 ASP A O 1
ATOM 5288 N N . ASN A 1 656 ? 23.840 -11.459 0.519 1.00 83.06 656 ASN A N 1
ATOM 5289 C CA . ASN A 1 656 ? 22.725 -12.358 0.197 1.00 83.06 656 ASN A CA 1
ATOM 5290 C C . ASN A 1 656 ? 22.361 -12.375 -1.296 1.00 83.06 656 ASN A C 1
ATOM 5292 O O . ASN A 1 656 ? 21.820 -13.374 -1.771 1.00 83.06 656 ASN A O 1
ATOM 5296 N N . ASN A 1 657 ? 22.623 -11.282 -2.020 1.00 76.44 657 ASN A N 1
ATOM 5297 C CA . ASN A 1 657 ? 22.482 -11.162 -3.474 1.00 76.44 657 ASN A CA 1
ATOM 5298 C C . ASN A 1 657 ? 21.135 -11.665 -4.055 1.00 76.44 657 ASN A C 1
ATOM 5300 O O . ASN A 1 657 ? 21.077 -12.279 -5.121 1.00 76.44 657 ASN A O 1
ATOM 5304 N N . ARG A 1 658 ? 20.025 -11.434 -3.341 1.00 74.00 658 ARG A N 1
ATOM 5305 C CA . ARG A 1 658 ? 18.656 -11.708 -3.819 1.00 74.00 658 ARG A CA 1
ATOM 5306 C C . ARG A 1 658 ? 17.944 -10.409 -4.176 1.00 74.00 658 ARG A C 1
ATOM 5308 O O . ARG A 1 658 ? 18.183 -9.395 -3.531 1.00 74.00 658 ARG A O 1
ATOM 5315 N N . VAL A 1 659 ? 16.990 -10.457 -5.112 1.00 66.81 659 VAL A N 1
ATOM 5316 C CA . VAL A 1 659 ? 16.179 -9.287 -5.522 1.00 66.81 659 VAL A CA 1
ATOM 5317 C C . VAL A 1 659 ? 15.578 -8.562 -4.312 1.00 66.81 659 VAL A C 1
ATOM 5319 O O . VAL A 1 659 ? 15.655 -7.340 -4.222 1.00 66.81 659 VAL A O 1
ATOM 5322 N N . THR A 1 660 ? 15.008 -9.304 -3.357 1.00 65.50 660 THR A N 1
ATOM 5323 C CA . THR A 1 660 ? 14.373 -8.739 -2.154 1.00 65.50 660 THR A CA 1
ATOM 5324 C C . THR A 1 660 ? 15.369 -8.007 -1.256 1.00 65.50 660 THR A C 1
ATOM 5326 O O . THR A 1 660 ? 15.073 -6.906 -0.799 1.00 65.50 660 THR A O 1
ATOM 5329 N N . ALA A 1 661 ? 16.553 -8.585 -1.045 1.00 79.12 661 ALA A N 1
ATOM 5330 C CA . ALA A 1 661 ? 17.615 -8.000 -0.234 1.00 79.12 661 ALA A CA 1
ATOM 5331 C C . ALA A 1 661 ? 18.272 -6.799 -0.934 1.00 79.12 661 ALA A C 1
ATOM 5333 O O . ALA A 1 661 ? 18.463 -5.762 -0.311 1.00 79.12 661 ALA A O 1
ATOM 5334 N N . LEU A 1 662 ? 18.541 -6.880 -2.240 1.00 79.38 662 LEU A N 1
ATOM 5335 C CA . LEU A 1 662 ? 19.099 -5.764 -3.013 1.00 79.38 662 LEU A CA 1
ATOM 5336 C C . LEU A 1 662 ? 18.110 -4.603 -3.155 1.00 79.38 662 LEU A C 1
ATOM 5338 O O . LEU A 1 662 ? 18.520 -3.449 -3.113 1.00 79.38 662 LEU A O 1
ATOM 5342 N N . THR A 1 663 ? 16.808 -4.887 -3.259 1.00 71.56 663 THR A N 1
ATOM 5343 C CA . THR A 1 663 ? 15.774 -3.842 -3.211 1.00 71.56 663 THR A CA 1
ATOM 5344 C C . THR A 1 663 ? 15.775 -3.147 -1.851 1.00 71.56 663 THR A C 1
ATOM 5346 O O . THR A 1 663 ? 15.700 -1.926 -1.804 1.00 71.56 663 THR A O 1
ATOM 5349 N N . LEU A 1 664 ? 15.909 -3.900 -0.751 1.00 78.56 664 LEU A N 1
ATOM 5350 C CA . LEU A 1 664 ? 16.050 -3.323 0.587 1.00 78.56 664 LEU A CA 1
ATOM 5351 C C . LEU A 1 664 ? 17.338 -2.493 0.714 1.00 78.56 664 LEU A C 1
ATOM 5353 O O . LEU A 1 664 ? 17.278 -1.383 1.229 1.00 78.56 664 LEU A O 1
ATOM 5357 N N . ALA A 1 665 ? 18.477 -2.984 0.210 1.00 85.06 665 ALA A N 1
ATOM 5358 C CA . ALA A 1 665 ? 19.738 -2.237 0.185 1.00 85.06 665 ALA A CA 1
ATOM 5359 C C . ALA A 1 665 ? 19.584 -0.902 -0.546 1.00 85.06 665 ALA A C 1
ATOM 5361 O O . ALA A 1 665 ? 20.063 0.125 -0.071 1.00 85.06 665 ALA A O 1
ATOM 5362 N N . ALA A 1 666 ? 18.882 -0.923 -1.678 1.00 77.69 666 ALA A N 1
ATOM 5363 C CA . ALA A 1 666 ? 18.637 0.256 -2.481 1.00 77.69 666 ALA A CA 1
ATOM 5364 C C . ALA A 1 666 ? 17.660 1.230 -1.794 1.00 77.69 666 ALA A C 1
ATOM 5366 O O . ALA A 1 666 ? 17.951 2.418 -1.736 1.00 77.69 666 ALA A O 1
ATOM 5367 N N . ASP A 1 667 ? 16.570 0.741 -1.187 1.00 74.19 667 ASP A N 1
ATOM 5368 C CA . ASP A 1 667 ? 15.664 1.557 -0.359 1.00 74.19 667 ASP A CA 1
ATOM 5369 C C . ASP A 1 667 ? 16.425 2.187 0.842 1.00 74.19 667 ASP A C 1
ATOM 5371 O O . ASP A 1 667 ? 16.181 3.332 1.227 1.00 74.19 667 ASP A O 1
ATOM 5375 N N . CYS A 1 668 ? 17.396 1.471 1.426 1.00 84.56 668 CYS A N 1
ATOM 5376 C CA . CYS A 1 668 ? 18.246 1.990 2.500 1.00 84.56 668 CYS A CA 1
ATOM 5377 C C . CYS A 1 668 ? 19.189 3.114 2.044 1.00 84.56 668 CYS A C 1
ATOM 5379 O O . CYS A 1 668 ? 19.553 3.936 2.883 1.00 84.56 668 CYS A O 1
ATOM 5381 N N . LEU A 1 669 ? 19.574 3.204 0.763 1.00 80.88 669 LEU A N 1
ATOM 5382 C CA . LEU A 1 669 ? 20.422 4.303 0.275 1.00 80.88 669 LEU A CA 1
ATOM 5383 C C . LEU A 1 669 ? 19.762 5.674 0.469 1.00 80.88 669 LEU A C 1
ATOM 5385 O O . LEU A 1 669 ? 20.461 6.646 0.784 1.00 80.88 669 LEU A O 1
ATOM 5389 N N . ASP A 1 670 ? 18.440 5.728 0.307 1.00 71.56 670 ASP A N 1
ATOM 5390 C CA . ASP A 1 670 ? 17.637 6.948 0.404 1.00 71.56 670 ASP A CA 1
ATOM 5391 C C . ASP A 1 670 ? 17.255 7.275 1.853 1.00 71.56 670 ASP A C 1
ATOM 5393 O O . ASP A 1 670 ? 17.198 8.442 2.249 1.00 71.56 670 ASP A O 1
ATOM 5397 N N . GLU A 1 671 ? 16.995 6.247 2.666 1.00 76.69 671 GLU A N 1
ATOM 5398 C CA . GLU A 1 671 ? 16.473 6.418 4.024 1.00 76.69 671 GLU A CA 1
ATOM 5399 C C . GLU A 1 671 ? 17.536 6.377 5.129 1.00 76.69 671 GLU A C 1
ATOM 5401 O O . GLU A 1 671 ? 17.233 6.783 6.257 1.00 76.69 671 GLU A O 1
ATOM 5406 N N . ALA A 1 672 ? 18.763 5.919 4.847 1.00 84.62 672 ALA A N 1
ATOM 5407 C CA . ALA A 1 672 ? 19.804 5.750 5.860 1.00 84.62 672 ALA A CA 1
ATOM 5408 C C . ALA A 1 672 ? 20.170 7.064 6.567 1.00 84.62 672 ALA A C 1
ATOM 5410 O O . ALA A 1 672 ? 20.106 8.169 6.017 1.00 84.62 672 ALA A O 1
ATOM 5411 N N . ARG A 1 673 ? 20.549 6.962 7.841 1.00 85.38 673 ARG A N 1
ATOM 5412 C CA . ARG A 1 673 ? 21.145 8.078 8.583 1.00 85.38 673 ARG A CA 1
ATOM 5413 C C . ARG A 1 673 ? 22.630 8.209 8.280 1.00 85.38 673 ARG A C 1
ATOM 5415 O O . ARG A 1 673 ? 23.096 9.314 8.023 1.00 85.38 673 ARG A O 1
ATOM 5422 N N . GLU A 1 674 ? 23.334 7.090 8.344 1.00 89.25 674 GLU A N 1
ATOM 5423 C CA . GLU A 1 674 ? 24.765 6.959 8.103 1.00 89.25 674 GLU A CA 1
ATOM 5424 C C . GLU A 1 674 ? 24.996 5.664 7.320 1.00 89.25 674 GLU A C 1
ATOM 5426 O O . GLU A 1 674 ? 24.298 4.672 7.535 1.00 89.25 674 GLU A O 1
ATOM 5431 N N . LEU A 1 675 ? 25.917 5.707 6.361 1.00 89.94 675 LEU A N 1
ATOM 5432 C CA . LEU A 1 675 ? 26.304 4.569 5.538 1.00 89.94 675 LEU A CA 1
ATOM 5433 C C . LEU A 1 675 ? 27.731 4.809 5.046 1.00 89.94 675 LEU A C 1
ATOM 5435 O O . LEU A 1 675 ? 28.011 5.881 4.501 1.00 89.94 675 LEU A O 1
ATOM 5439 N N . ASP A 1 676 ? 28.605 3.823 5.230 1.00 93.19 676 ASP A N 1
ATOM 5440 C CA . ASP A 1 676 ? 29.985 3.870 4.761 1.00 93.19 676 ASP A CA 1
ATOM 5441 C C . ASP A 1 676 ? 30.047 4.165 3.256 1.00 93.19 676 ASP A C 1
ATOM 5443 O O . ASP A 1 676 ? 29.283 3.622 2.456 1.00 93.19 676 ASP A O 1
ATOM 5447 N N . ALA A 1 677 ? 30.973 5.040 2.863 1.00 88.81 677 ALA A N 1
ATOM 5448 C CA . ALA A 1 677 ? 31.083 5.500 1.486 1.00 88.81 677 ALA A CA 1
ATOM 5449 C C . ALA A 1 677 ? 31.508 4.380 0.524 1.00 88.81 677 ALA A C 1
ATOM 5451 O O . ALA A 1 677 ? 31.069 4.383 -0.629 1.00 88.81 677 ALA A O 1
ATOM 5452 N N . MET A 1 678 ? 32.323 3.417 0.976 1.00 89.19 678 MET A N 1
ATOM 5453 C CA . MET A 1 678 ? 32.687 2.260 0.157 1.00 89.19 678 MET A CA 1
ATOM 5454 C C . MET A 1 678 ? 31.495 1.328 -0.009 1.00 89.19 678 MET A C 1
ATOM 5456 O O . MET A 1 678 ? 31.220 0.937 -1.135 1.00 89.19 678 MET A O 1
ATOM 5460 N N . VAL A 1 679 ? 30.747 1.022 1.054 1.00 89.00 679 VAL A N 1
ATOM 5461 C CA . VAL A 1 679 ? 29.542 0.176 0.955 1.00 89.00 679 VAL A CA 1
ATOM 5462 C C . VAL A 1 679 ? 28.449 0.858 0.134 1.00 89.00 679 VAL A C 1
ATOM 5464 O O . VAL A 1 679 ? 27.822 0.215 -0.703 1.00 89.00 679 VAL A O 1
ATOM 5467 N N . ARG A 1 680 ? 28.272 2.177 0.270 1.00 84.69 680 ARG A N 1
ATOM 5468 C CA . ARG A 1 680 ? 27.390 2.967 -0.602 1.00 84.69 680 ARG A CA 1
ATOM 5469 C C . ARG A 1 680 ? 27.786 2.813 -2.068 1.00 84.69 680 ARG A C 1
ATOM 5471 O O . ARG A 1 680 ? 26.952 2.450 -2.893 1.00 84.69 680 ARG A O 1
ATOM 5478 N N . SER A 1 681 ? 29.072 3.012 -2.355 1.00 83.62 681 SER A N 1
ATOM 5479 C CA . SER A 1 681 ? 29.627 2.826 -3.695 1.00 83.62 681 SER A CA 1
ATOM 5480 C C . SER A 1 681 ? 29.472 1.383 -4.165 1.00 83.62 681 SER A C 1
ATOM 5482 O O . SER A 1 681 ? 29.194 1.175 -5.330 1.00 83.62 681 SER A O 1
ATOM 5484 N N . GLN A 1 682 ? 29.602 0.383 -3.289 1.00 84.50 682 GLN A N 1
ATOM 5485 C CA . GLN A 1 682 ? 29.400 -1.025 -3.630 1.00 84.50 682 GLN A CA 1
ATOM 5486 C C . GLN A 1 682 ? 27.954 -1.324 -3.995 1.00 84.50 682 GLN A C 1
ATOM 5488 O O . GLN A 1 682 ? 27.752 -2.077 -4.934 1.00 84.50 682 GLN A O 1
ATOM 5493 N N . VAL A 1 683 ? 26.954 -0.756 -3.313 1.00 82.19 683 VAL A N 1
ATOM 5494 C CA . VAL A 1 683 ? 25.553 -0.895 -3.745 1.00 82.19 683 VAL A CA 1
ATOM 5495 C C . VAL A 1 683 ? 25.358 -0.216 -5.088 1.00 82.19 683 VAL A C 1
ATOM 5497 O O . VAL A 1 683 ? 24.804 -0.827 -5.992 1.00 82.19 683 VAL A O 1
ATOM 5500 N N . GLU A 1 684 ? 25.848 1.012 -5.251 1.00 77.50 684 GLU A N 1
ATOM 5501 C CA . GLU A 1 684 ? 25.751 1.737 -6.520 1.00 77.50 684 GLU A CA 1
ATOM 5502 C C . GLU A 1 684 ? 26.427 0.955 -7.658 1.00 77.50 684 GLU A C 1
ATOM 5504 O O . GLU A 1 684 ? 25.792 0.724 -8.677 1.00 77.50 684 GLU A O 1
ATOM 5509 N N . ILE A 1 685 ? 27.636 0.424 -7.453 1.00 76.50 685 ILE A N 1
ATOM 5510 C CA . ILE A 1 685 ? 28.369 -0.492 -8.347 1.00 76.50 685 ILE A CA 1
ATOM 5511 C C . ILE A 1 685 ? 27.573 -1.778 -8.588 1.00 76.50 685 ILE A C 1
ATOM 5513 O O . ILE A 1 685 ? 27.393 -2.206 -9.721 1.00 76.50 685 ILE A O 1
ATOM 5517 N N . HIS A 1 686 ? 27.035 -2.403 -7.546 1.00 75.31 686 HIS A N 1
ATOM 5518 C CA . HIS A 1 686 ? 26.270 -3.640 -7.674 1.00 75.31 686 HIS A CA 1
ATOM 5519 C C . HIS A 1 686 ? 24.945 -3.421 -8.424 1.00 75.31 686 HIS A C 1
ATOM 5521 O O . HIS A 1 686 ? 24.391 -4.370 -8.979 1.00 75.31 686 HIS A O 1
ATOM 5527 N N . LEU A 1 687 ? 24.436 -2.189 -8.459 1.00 73.12 687 LEU A N 1
ATOM 5528 C CA . LEU A 1 687 ? 23.265 -1.783 -9.234 1.00 73.12 687 LEU A CA 1
ATOM 5529 C C . LEU A 1 687 ? 23.623 -1.233 -10.623 1.00 73.12 687 LEU A C 1
ATOM 5531 O O . LEU A 1 687 ? 22.768 -1.267 -11.503 1.00 73.12 687 LEU A O 1
ATOM 5535 N N . ILE A 1 688 ? 24.844 -0.723 -10.825 1.00 74.31 688 ILE A N 1
ATOM 5536 C CA . ILE A 1 688 ? 25.316 -0.065 -12.053 1.00 74.31 688 ILE A CA 1
ATOM 5537 C C . ILE A 1 688 ? 26.278 -0.955 -12.844 1.00 74.31 688 ILE A C 1
ATOM 5539 O O . ILE A 1 688 ? 25.966 -1.306 -13.977 1.00 74.31 688 ILE A O 1
ATOM 5543 N N . ASP A 1 689 ? 27.417 -1.342 -12.276 1.00 75.00 689 ASP A N 1
ATOM 5544 C CA . ASP A 1 689 ? 28.455 -2.132 -12.953 1.00 75.00 689 ASP A CA 1
ATOM 5545 C C . ASP A 1 689 ? 27.942 -3.532 -13.284 1.00 75.00 689 ASP A C 1
ATOM 5547 O O . ASP A 1 689 ? 28.231 -4.078 -14.349 1.00 75.00 689 ASP A O 1
ATOM 5551 N N . ASN A 1 690 ? 27.101 -4.105 -12.417 1.00 82.25 690 ASN A N 1
ATOM 5552 C CA . ASN A 1 690 ? 26.467 -5.381 -12.727 1.00 82.25 690 ASN A CA 1
ATOM 5553 C C . ASN A 1 690 ? 25.484 -5.291 -13.892 1.00 82.25 690 ASN A C 1
ATOM 5555 O O . ASN A 1 690 ? 25.212 -6.338 -14.470 1.00 82.25 690 ASN A O 1
ATOM 5559 N N . LEU A 1 691 ? 24.988 -4.104 -14.277 1.00 83.12 691 LEU A N 1
ATOM 5560 C CA . LEU A 1 691 ? 24.195 -3.975 -15.505 1.00 83.12 691 LEU A CA 1
ATOM 5561 C C . LEU A 1 691 ? 25.023 -4.383 -16.723 1.00 83.12 691 LEU A C 1
ATOM 5563 O O . LEU A 1 691 ? 24.445 -4.913 -17.660 1.00 83.12 691 LEU A O 1
ATOM 5567 N N . GLU A 1 692 ? 26.348 -4.204 -16.691 1.00 84.81 692 GLU A N 1
ATOM 5568 C CA . GLU A 1 692 ? 27.285 -4.562 -17.768 1.00 84.81 692 GLU A CA 1
ATOM 5569 C C . GLU A 1 692 ? 28.108 -5.821 -17.485 1.00 84.81 692 GLU A C 1
ATOM 5571 O O . GLU A 1 692 ? 29.062 -6.111 -18.200 1.00 84.81 692 GLU A O 1
ATOM 5576 N N . SER A 1 693 ? 27.741 -6.603 -16.469 1.00 83.31 693 SER A N 1
ATOM 5577 C CA . SER A 1 693 ? 28.466 -7.829 -16.131 1.00 83.31 693 SER A CA 1
ATOM 5578 C C . SER A 1 693 ? 28.543 -8.810 -17.311 1.00 83.31 693 SER A C 1
ATOM 5580 O O . SER A 1 693 ? 27.575 -9.009 -18.047 1.00 83.31 693 SER A O 1
ATOM 5582 N N . ASP A 1 694 ? 29.669 -9.509 -17.450 1.00 77.69 694 ASP A N 1
ATOM 5583 C CA . ASP A 1 694 ? 29.781 -10.633 -18.387 1.00 77.69 694 ASP A CA 1
ATOM 5584 C C . ASP A 1 694 ? 28.905 -11.833 -17.963 1.00 77.69 694 ASP A C 1
ATOM 5586 O O . ASP A 1 694 ? 28.607 -12.709 -18.777 1.00 77.69 694 ASP A O 1
ATOM 5590 N N . GLU A 1 695 ? 28.452 -11.877 -16.701 1.00 80.69 695 GLU A N 1
ATOM 5591 C CA . GLU A 1 695 ? 27.539 -12.899 -16.185 1.00 80.69 695 GLU A CA 1
ATOM 5592 C C . GLU A 1 695 ? 26.065 -12.501 -16.424 1.00 80.69 695 GLU A C 1
ATOM 5594 O O . GLU A 1 695 ? 25.565 -11.570 -15.781 1.00 80.69 695 GLU A O 1
ATOM 5599 N N . PRO A 1 696 ? 25.301 -13.234 -17.266 1.00 79.88 696 PRO A N 1
ATOM 5600 C CA . PRO A 1 696 ? 23.923 -12.863 -17.610 1.00 79.88 696 PRO A CA 1
ATOM 5601 C C . PRO A 1 696 ? 22.985 -12.757 -16.402 1.00 79.88 696 PRO A C 1
ATOM 5603 O O . PRO A 1 696 ? 22.131 -11.877 -16.358 1.00 79.88 696 PRO A O 1
ATOM 5606 N N . GLN A 1 697 ? 23.176 -13.615 -15.396 1.00 78.12 697 GLN A N 1
ATOM 5607 C CA . GLN A 1 697 ? 22.358 -13.628 -14.180 1.00 78.12 697 GLN A CA 1
ATOM 5608 C C . GLN A 1 697 ? 22.524 -12.344 -13.352 1.00 78.12 697 GLN A C 1
ATOM 5610 O O . GLN A 1 697 ? 21.540 -11.827 -12.827 1.00 78.12 697 GLN A O 1
ATOM 5615 N N . ARG A 1 698 ? 23.746 -11.794 -13.263 1.00 78.50 698 ARG A N 1
ATOM 5616 C CA . ARG A 1 698 ? 24.002 -10.533 -12.544 1.00 78.50 698 ARG A CA 1
ATOM 5617 C C . ARG A 1 698 ? 23.432 -9.335 -13.290 1.00 78.50 698 ARG A C 1
ATOM 5619 O O . ARG A 1 698 ? 22.825 -8.476 -12.654 1.00 78.50 698 ARG A O 1
ATOM 5626 N N . ARG A 1 699 ? 23.556 -9.320 -14.624 1.00 85.50 699 ARG A N 1
ATOM 5627 C CA . ARG A 1 699 ? 22.923 -8.294 -15.470 1.00 85.50 699 ARG A CA 1
ATOM 5628 C C . ARG A 1 699 ? 21.419 -8.273 -15.315 1.00 85.50 699 ARG A C 1
ATOM 5630 O O . ARG A 1 699 ? 20.850 -7.209 -15.084 1.00 85.50 699 ARG A O 1
ATOM 5637 N N . GLN A 1 700 ? 20.792 -9.444 -15.402 1.00 83.69 700 GLN A N 1
ATOM 5638 C CA . GLN A 1 700 ? 19.351 -9.573 -15.245 1.00 83.69 700 GLN A CA 1
ATOM 5639 C C . GLN A 1 700 ? 18.906 -9.066 -13.869 1.00 83.69 700 GLN A C 1
ATOM 5641 O O . GLN A 1 700 ? 18.018 -8.225 -13.788 1.00 83.69 700 GLN A O 1
ATOM 5646 N N . LEU A 1 701 ? 19.569 -9.501 -12.795 1.00 75.62 701 LEU A N 1
ATOM 5647 C CA . LEU A 1 701 ? 19.254 -9.072 -11.432 1.00 75.62 701 LEU A CA 1
ATOM 5648 C C . LEU A 1 701 ? 19.382 -7.550 -11.247 1.00 75.62 701 LEU A C 1
ATOM 5650 O O . LEU A 1 701 ? 18.476 -6.918 -10.704 1.00 75.62 701 LEU A O 1
ATOM 5654 N N . ALA A 1 702 ? 20.478 -6.945 -11.713 1.00 83.00 702 ALA A N 1
ATOM 5655 C CA . ALA A 1 702 ? 20.690 -5.501 -11.612 1.00 83.00 702 ALA A CA 1
ATOM 5656 C C . ALA A 1 702 ? 19.643 -4.709 -12.413 1.00 83.00 702 ALA A C 1
ATOM 5658 O O . ALA A 1 702 ? 19.085 -3.728 -11.912 1.00 83.00 702 ALA A O 1
ATOM 5659 N N . ALA A 1 703 ? 19.316 -5.166 -13.626 1.00 86.50 703 ALA A N 1
ATOM 5660 C CA . ALA A 1 703 ? 18.282 -4.550 -14.446 1.00 86.50 703 ALA A CA 1
ATOM 5661 C C . ALA A 1 703 ? 16.886 -4.701 -13.814 1.00 86.50 703 ALA A C 1
ATOM 5663 O O . ALA A 1 703 ? 16.093 -3.762 -13.867 1.00 86.50 703 ALA A O 1
ATOM 5664 N N . GLU A 1 704 ? 16.586 -5.836 -13.170 1.00 81.38 704 GLU A N 1
ATOM 5665 C CA . GLU A 1 704 ? 15.319 -6.065 -12.459 1.00 81.38 704 GLU A CA 1
ATOM 5666 C C . GLU A 1 704 ? 15.159 -5.126 -11.261 1.00 81.38 704 GLU A C 1
ATOM 5668 O O . GLU A 1 704 ? 14.085 -4.544 -11.074 1.00 81.38 704 GLU A O 1
ATOM 5673 N N . VAL A 1 705 ? 16.221 -4.925 -10.472 1.00 76.62 705 VAL A N 1
ATOM 5674 C CA . VAL A 1 705 ? 16.201 -3.966 -9.357 1.00 76.62 705 VAL A CA 1
ATOM 5675 C C . VAL A 1 705 ? 15.999 -2.542 -9.883 1.00 76.62 705 VAL A C 1
ATOM 5677 O O . VAL A 1 705 ? 15.124 -1.833 -9.381 1.00 76.62 705 VAL A O 1
ATOM 5680 N N . ARG A 1 706 ? 16.724 -2.144 -10.937 1.00 82.81 706 ARG A N 1
ATOM 5681 C CA . ARG A 1 706 ? 16.610 -0.806 -11.544 1.00 82.81 706 ARG A CA 1
ATOM 5682 C C . ARG A 1 706 ? 15.208 -0.539 -12.094 1.00 82.81 706 ARG A C 1
ATOM 5684 O O . ARG A 1 706 ? 14.607 0.490 -11.779 1.00 82.81 706 ARG A O 1
ATOM 5691 N N . LEU A 1 707 ? 14.648 -1.495 -12.838 1.00 83.81 707 LEU A N 1
ATOM 5692 C CA . LEU A 1 707 ? 13.285 -1.404 -13.356 1.00 83.81 707 LEU A CA 1
ATOM 5693 C C . LEU A 1 707 ? 12.265 -1.322 -12.208 1.00 83.81 707 LEU A C 1
ATOM 5695 O O . LEU A 1 707 ? 11.359 -0.492 -12.250 1.00 83.81 707 LEU A O 1
ATOM 5699 N N . SER A 1 708 ? 12.424 -2.125 -11.151 1.00 74.31 708 SER A N 1
ATOM 5700 C CA . SER A 1 708 ? 11.563 -2.074 -9.960 1.00 74.31 708 SER A CA 1
ATOM 5701 C C . SER A 1 708 ? 11.582 -0.693 -9.293 1.00 74.31 708 SER A C 1
ATOM 5703 O O . SER A 1 708 ? 10.521 -0.139 -8.997 1.00 74.31 708 SER A O 1
AT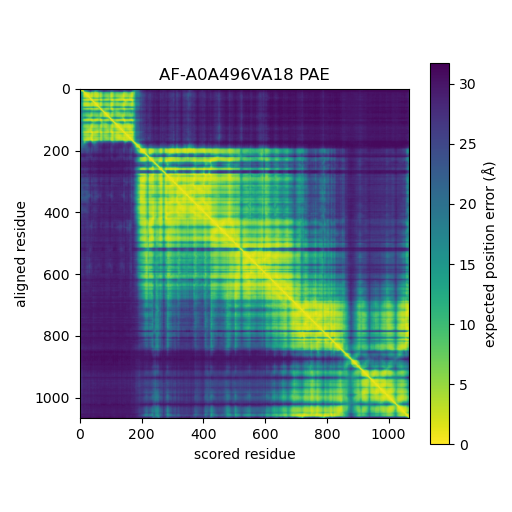OM 5705 N N . GLN A 1 709 ? 12.763 -0.090 -9.119 1.00 73.44 709 GLN A N 1
ATOM 5706 C CA . GLN A 1 709 ? 12.901 1.264 -8.570 1.00 73.44 709 GLN A CA 1
ATOM 5707 C C . GLN A 1 709 ? 12.239 2.321 -9.458 1.00 73.44 709 GLN A C 1
ATOM 5709 O O . GLN A 1 709 ? 11.450 3.125 -8.961 1.00 73.44 709 GLN A O 1
ATOM 5714 N N . ARG A 1 710 ? 12.484 2.285 -10.774 1.00 82.00 710 ARG A N 1
ATOM 5715 C CA . ARG A 1 710 ? 11.853 3.200 -11.740 1.00 82.00 710 ARG A CA 1
ATOM 5716 C C . ARG A 1 710 ? 10.333 3.141 -11.671 1.00 82.00 710 ARG A C 1
ATOM 5718 O O . ARG A 1 710 ? 9.655 4.163 -11.625 1.00 82.00 710 ARG A O 1
ATOM 5725 N N . LEU A 1 711 ? 9.770 1.935 -11.630 1.00 79.69 711 LEU A N 1
ATOM 5726 C CA . LEU A 1 711 ? 8.320 1.766 -11.575 1.00 79.69 711 LEU A CA 1
ATOM 5727 C C . LEU A 1 711 ? 7.716 2.266 -10.249 1.00 79.69 711 LEU A C 1
ATOM 5729 O O . LEU A 1 711 ? 6.519 2.573 -10.219 1.00 79.69 711 LEU A O 1
ATOM 5733 N N . LYS A 1 712 ? 8.498 2.387 -9.168 1.00 64.75 712 LYS A N 1
ATOM 5734 C CA . LYS A 1 712 ? 8.065 3.017 -7.907 1.00 64.75 712 LYS A CA 1
ATOM 5735 C C . LYS A 1 712 ? 8.114 4.551 -7.957 1.00 64.75 712 LYS A C 1
ATOM 5737 O O . LYS A 1 712 ? 7.317 5.181 -7.269 1.00 64.75 712 LYS A O 1
ATOM 5742 N N . SER A 1 713 ? 8.987 5.146 -8.770 1.00 67.69 713 SER A N 1
ATOM 5743 C CA . SER A 1 713 ? 9.274 6.591 -8.779 1.00 67.69 713 SER A CA 1
ATOM 5744 C C . SER A 1 713 ? 8.587 7.392 -9.896 1.00 67.69 713 SER A C 1
ATOM 5746 O O . SER A 1 713 ? 8.939 8.549 -10.125 1.00 67.69 713 SER A O 1
ATOM 5748 N N . LEU A 1 714 ? 7.594 6.814 -10.585 1.00 75.44 714 LEU A N 1
ATOM 5749 C CA . LEU A 1 714 ? 6.868 7.510 -11.655 1.00 75.44 714 LEU A CA 1
ATOM 5750 C C . LEU A 1 714 ? 6.192 8.793 -11.149 1.00 75.44 714 LEU A C 1
ATOM 5752 O O . LEU A 1 714 ? 5.538 8.806 -10.102 1.00 75.44 714 LEU A O 1
ATOM 5756 N N . GLN A 1 715 ? 6.298 9.865 -11.934 1.00 73.06 715 GLN A N 1
ATOM 5757 C CA . GLN A 1 715 ? 5.700 11.150 -11.604 1.00 73.06 715 GLN A CA 1
ATOM 5758 C C . GLN A 1 715 ? 4.192 11.086 -11.812 1.00 73.06 715 GLN A C 1
ATOM 5760 O O . GLN A 1 715 ? 3.701 10.738 -12.885 1.00 73.06 715 GLN A O 1
ATOM 5765 N N . ARG A 1 716 ? 3.429 11.491 -10.803 1.00 64.00 716 ARG A N 1
ATOM 5766 C CA . ARG A 1 716 ? 1.975 11.557 -10.928 1.00 64.00 716 ARG A CA 1
ATOM 5767 C C . ARG A 1 716 ? 1.555 12.691 -11.860 1.00 64.00 716 ARG A C 1
ATOM 5769 O O . ARG A 1 716 ? 1.935 13.841 -11.630 1.00 64.00 716 ARG A O 1
ATOM 5776 N N . VAL A 1 717 ? 0.771 12.341 -12.882 1.00 64.62 717 VAL A N 1
ATOM 5777 C CA . VAL A 1 717 ? 0.116 13.280 -13.807 1.00 64.62 717 VAL A CA 1
ATOM 5778 C C . VAL A 1 717 ? -1.260 13.629 -13.258 1.00 64.62 717 VAL A C 1
ATOM 5780 O O . VAL A 1 717 ? -1.563 14.798 -13.040 1.00 64.62 717 VAL A O 1
ATOM 5783 N N . ASP A 1 718 ? -2.063 12.606 -12.962 1.00 61.22 718 ASP A N 1
ATOM 5784 C CA . ASP A 1 718 ? -3.406 12.748 -12.400 1.00 61.22 718 ASP A CA 1
ATOM 5785 C C . ASP A 1 718 ? -3.821 11.517 -11.563 1.00 61.22 718 ASP A C 1
ATOM 5787 O O . ASP A 1 718 ? -2.990 10.841 -10.948 1.00 61.22 718 ASP A O 1
ATOM 5791 N N . GLU A 1 719 ? -5.127 11.276 -11.454 1.00 46.84 719 GLU A N 1
ATOM 5792 C CA . GLU A 1 719 ? -5.725 10.185 -10.680 1.00 46.84 719 GLU A CA 1
ATOM 5793 C C . GLU A 1 719 ? -5.483 8.797 -11.291 1.00 46.84 719 GLU A C 1
ATOM 5795 O O . GLU A 1 719 ? -5.445 7.800 -10.567 1.00 46.84 719 GLU A O 1
ATOM 5800 N N . HIS A 1 720 ? -5.289 8.725 -12.608 1.00 59.41 720 HIS A N 1
ATOM 5801 C CA . HIS A 1 720 ? -5.216 7.478 -13.373 1.00 59.41 720 HIS A CA 1
ATOM 5802 C C . HIS A 1 720 ? -3.898 7.312 -14.115 1.00 59.41 720 HIS A C 1
ATOM 5804 O O . HIS A 1 720 ? -3.595 6.209 -14.561 1.00 59.41 720 HIS A O 1
ATOM 5810 N N . ARG A 1 721 ? -3.112 8.382 -14.241 1.00 75.75 721 ARG A N 1
ATOM 5811 C CA . ARG A 1 721 ? -1.909 8.405 -15.065 1.00 75.75 721 ARG A CA 1
ATOM 5812 C C . ARG A 1 721 ? -0.706 8.860 -14.261 1.00 75.75 721 ARG A C 1
ATOM 5814 O O . ARG A 1 721 ? -0.724 9.877 -13.563 1.00 75.75 721 ARG A O 1
ATOM 5821 N N . GLU A 1 722 ? 0.368 8.103 -14.387 1.00 81.38 722 GLU A N 1
ATOM 5822 C CA . GLU A 1 722 ? 1.703 8.494 -13.957 1.00 81.38 722 GLU A CA 1
ATOM 5823 C C . GLU A 1 722 ? 2.638 8.380 -15.147 1.00 81.38 722 GLU A C 1
ATOM 5825 O O . GLU A 1 722 ? 2.533 7.452 -15.942 1.00 81.38 722 GLU A O 1
ATOM 5830 N N . ILE A 1 723 ? 3.559 9.319 -15.269 1.00 84.38 723 ILE A N 1
ATOM 5831 C CA . ILE A 1 723 ? 4.502 9.390 -16.371 1.00 84.38 723 ILE A CA 1
ATOM 5832 C C . ILE A 1 723 ? 5.916 9.199 -15.852 1.00 84.38 723 ILE A C 1
ATOM 5834 O O . ILE A 1 723 ? 6.305 9.741 -14.816 1.00 84.38 723 ILE A O 1
ATOM 5838 N N . ASP A 1 724 ? 6.705 8.436 -16.592 1.00 88.94 724 ASP A N 1
ATOM 5839 C CA . ASP A 1 724 ? 8.141 8.402 -16.389 1.00 88.94 724 ASP A CA 1
ATOM 5840 C C . ASP A 1 724 ? 8.772 9.674 -16.961 1.00 88.94 724 ASP A C 1
ATOM 5842 O O . ASP A 1 724 ? 8.561 10.022 -18.128 1.00 88.94 724 ASP A O 1
ATOM 5846 N N . LEU A 1 725 ? 9.537 10.391 -16.141 1.00 82.44 725 LEU A N 1
ATOM 5847 C CA . LEU A 1 725 ? 10.281 11.577 -16.571 1.00 82.44 725 LEU A CA 1
ATOM 5848 C C . LEU A 1 725 ? 11.637 11.225 -17.188 1.00 82.44 725 LEU A C 1
ATOM 5850 O O . LEU A 1 725 ? 12.253 12.082 -17.818 1.00 82.44 725 LEU A O 1
ATOM 5854 N N . ALA A 1 726 ? 12.107 9.992 -17.021 1.00 88.69 726 ALA A N 1
ATOM 5855 C CA . ALA A 1 726 ? 13.328 9.495 -17.627 1.00 88.69 726 ALA A CA 1
ATOM 5856 C C . ALA A 1 726 ? 13.012 8.519 -18.767 1.00 88.69 726 ALA A C 1
ATOM 5858 O O . ALA A 1 726 ? 11.946 7.910 -18.830 1.00 88.69 726 ALA A O 1
ATOM 5859 N N . TYR A 1 727 ? 13.966 8.347 -19.674 1.00 92.69 727 TYR A N 1
ATOM 5860 C CA . TYR A 1 727 ? 13.876 7.314 -20.704 1.00 92.69 727 TYR A CA 1
ATOM 5861 C C . TYR A 1 727 ? 14.246 5.940 -20.143 1.00 92.69 727 TYR A C 1
ATOM 5863 O O . TYR A 1 727 ? 15.101 5.844 -19.256 1.00 92.69 727 TYR A O 1
ATOM 5871 N N . ILE A 1 728 ? 13.623 4.890 -20.680 1.00 94.62 728 ILE A N 1
ATOM 5872 C CA . ILE A 1 728 ? 14.005 3.493 -20.434 1.00 94.62 728 ILE A CA 1
ATOM 5873 C C . ILE A 1 728 ? 15.449 3.288 -20.896 1.00 94.62 728 ILE A C 1
ATOM 5875 O O . ILE A 1 728 ? 15.829 3.790 -21.955 1.00 94.62 728 ILE A O 1
ATOM 5879 N N . THR A 1 729 ? 16.264 2.587 -20.111 1.00 94.12 729 THR A N 1
ATOM 5880 C CA . THR A 1 729 ? 17.668 2.338 -20.461 1.00 94.12 729 THR A CA 1
ATOM 5881 C C . THR A 1 729 ? 17.847 1.070 -21.291 1.00 94.12 729 THR A C 1
ATOM 5883 O O . THR A 1 729 ? 16.976 0.197 -21.325 1.00 94.12 729 THR A O 1
ATOM 5886 N N . CYS A 1 730 ? 19.005 0.938 -21.940 1.00 94.06 730 CYS A N 1
ATOM 5887 C CA . CYS A 1 730 ? 19.387 -0.279 -22.655 1.00 94.06 730 CYS A CA 1
ATOM 5888 C C . CYS A 1 730 ? 19.303 -1.534 -21.771 1.00 94.06 730 CYS A C 1
ATOM 5890 O O . CYS A 1 730 ? 18.764 -2.547 -22.212 1.00 94.06 730 CYS A O 1
ATOM 5892 N N . ALA A 1 731 ? 19.771 -1.465 -20.519 1.00 92.94 731 ALA A N 1
ATOM 5893 C CA . ALA A 1 731 ? 19.729 -2.602 -19.597 1.00 92.94 731 ALA A CA 1
ATOM 5894 C C . ALA A 1 731 ? 18.300 -3.006 -19.193 1.00 92.94 731 ALA A C 1
ATOM 5896 O O . ALA A 1 731 ? 17.994 -4.192 -19.109 1.00 92.94 731 ALA A O 1
ATOM 5897 N N . GLU A 1 732 ? 17.399 -2.043 -18.988 1.00 94.19 732 GLU A N 1
ATOM 5898 C CA . GLU A 1 732 ? 15.993 -2.326 -18.666 1.00 94.19 732 GLU A CA 1
ATOM 5899 C C . GLU A 1 732 ? 15.255 -2.938 -19.862 1.00 94.19 732 GLU A C 1
ATOM 5901 O O . GLU A 1 732 ? 14.485 -3.884 -19.702 1.00 94.19 732 GLU A O 1
ATOM 5906 N N . TYR A 1 733 ? 15.522 -2.437 -21.072 1.00 95.56 733 TYR A N 1
ATOM 5907 C CA . TYR A 1 733 ? 14.975 -3.003 -22.305 1.00 95.56 733 TYR A CA 1
ATOM 5908 C C . TYR A 1 733 ? 15.553 -4.397 -22.611 1.00 95.56 733 TYR A C 1
ATOM 5910 O O . TYR A 1 733 ? 14.864 -5.236 -23.189 1.00 95.56 733 TYR A O 1
ATOM 5918 N N . GLN A 1 734 ? 16.782 -4.697 -22.176 1.00 94.38 734 GLN A N 1
ATOM 5919 C CA . GLN A 1 734 ? 17.388 -6.022 -22.342 1.00 94.38 734 GLN A CA 1
ATOM 5920 C C . GLN A 1 734 ? 16.590 -7.128 -21.636 1.00 94.38 734 GLN A C 1
ATOM 5922 O O . GLN A 1 734 ? 16.479 -8.217 -22.188 1.00 94.38 734 GLN A O 1
ATOM 5927 N N . LEU A 1 735 ? 15.969 -6.846 -20.483 1.00 93.06 735 LEU A N 1
ATOM 5928 C CA . LEU A 1 735 ? 15.087 -7.805 -19.798 1.00 93.06 735 LEU A CA 1
ATOM 5929 C C . LEU A 1 735 ? 13.938 -8.274 -20.698 1.00 93.06 735 LEU A C 1
ATOM 5931 O O . LEU A 1 735 ? 13.623 -9.461 -20.752 1.00 93.06 735 LEU A O 1
ATOM 5935 N N . PHE A 1 736 ? 13.331 -7.330 -21.418 1.00 94.75 736 PHE A N 1
ATOM 5936 C CA . PHE A 1 736 ? 12.278 -7.610 -22.388 1.00 94.75 736 PHE A CA 1
ATOM 5937 C C . PHE A 1 736 ? 12.804 -8.444 -23.555 1.00 94.75 736 PHE A C 1
ATOM 5939 O O . PHE A 1 736 ? 12.175 -9.432 -23.934 1.00 94.75 736 PHE A O 1
ATOM 5946 N N . LEU A 1 737 ? 13.973 -8.087 -24.094 1.00 91.19 737 LEU A N 1
ATOM 5947 C CA . LEU A 1 737 ? 14.598 -8.837 -25.184 1.00 91.19 737 LEU A CA 1
ATOM 5948 C C . LEU A 1 737 ? 14.918 -10.278 -24.792 1.00 91.19 737 LEU A C 1
ATOM 5950 O O . LEU A 1 737 ? 14.676 -11.183 -25.586 1.00 91.19 737 LEU A O 1
ATOM 5954 N N . ASP A 1 738 ? 15.463 -10.492 -23.598 1.00 89.50 738 ASP A N 1
ATOM 5955 C CA . ASP A 1 738 ? 15.890 -11.812 -23.143 1.00 89.50 738 ASP A CA 1
ATOM 5956 C C . ASP A 1 738 ? 14.690 -12.743 -22.920 1.00 89.50 738 ASP A C 1
ATOM 5958 O O . ASP A 1 738 ? 14.717 -13.891 -23.372 1.00 89.50 738 ASP A O 1
ATOM 5962 N N . GLU A 1 739 ? 13.602 -12.245 -22.322 1.00 89.19 739 GLU A N 1
ATOM 5963 C CA . GLU A 1 739 ? 12.369 -13.026 -22.153 1.00 89.19 739 GLU A CA 1
ATOM 5964 C C . GLU A 1 739 ? 11.665 -13.308 -23.475 1.00 89.19 739 GLU A C 1
ATOM 5966 O O . GLU A 1 739 ? 11.337 -14.458 -23.765 1.00 89.19 739 GLU A O 1
ATOM 5971 N N . LYS A 1 740 ? 11.481 -12.290 -24.323 1.00 86.19 740 LYS A N 1
ATOM 5972 C CA . LYS A 1 740 ? 10.834 -12.487 -25.625 1.00 86.19 740 LYS A CA 1
ATOM 5973 C C . LYS A 1 740 ? 11.629 -13.394 -26.541 1.00 86.19 740 LYS A C 1
ATOM 5975 O O . LYS A 1 740 ? 11.046 -14.237 -27.219 1.00 86.19 740 LYS A O 1
ATOM 5980 N N . ARG A 1 741 ? 12.959 -13.334 -26.483 1.00 82.69 741 ARG A N 1
ATOM 5981 C CA . ARG A 1 741 ? 13.806 -14.266 -27.228 1.00 82.69 741 ARG A CA 1
ATOM 5982 C C . ARG A 1 741 ? 13.659 -15.701 -26.730 1.00 82.69 741 ARG A C 1
ATOM 5984 O O . ARG A 1 741 ? 13.690 -16.613 -27.554 1.00 82.69 741 ARG A O 1
ATOM 5991 N N . ALA A 1 742 ? 13.478 -15.920 -25.427 1.00 80.06 742 ALA A N 1
ATOM 5992 C CA . ALA A 1 742 ? 13.187 -17.252 -24.894 1.00 80.06 742 ALA A CA 1
ATOM 5993 C C . ALA A 1 742 ? 11.838 -17.803 -25.402 1.00 80.06 742 ALA A C 1
ATOM 5995 O O . ALA A 1 742 ? 11.695 -19.015 -25.558 1.00 80.06 742 ALA A O 1
ATOM 5996 N N . GLU A 1 743 ? 10.886 -16.921 -25.724 1.00 82.19 743 GLU A N 1
ATOM 5997 C CA . GLU A 1 743 ? 9.596 -17.240 -26.358 1.00 82.19 743 GLU A CA 1
ATOM 5998 C C . GLU A 1 743 ? 9.677 -17.370 -27.896 1.00 82.19 743 GLU A C 1
ATOM 6000 O O . GLU A 1 743 ? 8.711 -17.789 -28.531 1.00 82.19 743 GLU A O 1
ATOM 6005 N N . GLY A 1 744 ? 10.827 -17.058 -28.508 1.00 72.88 744 GLY A N 1
ATOM 6006 C CA . GLY A 1 744 ? 11.019 -17.070 -29.963 1.00 72.88 744 GLY A CA 1
ATOM 6007 C C . GLY A 1 744 ? 10.573 -15.789 -30.681 1.00 72.88 744 GLY A C 1
ATOM 6008 O O . GLY A 1 744 ? 10.471 -15.788 -31.906 1.00 72.88 744 GLY A O 1
ATOM 6009 N N . GLU A 1 745 ? 10.322 -14.703 -29.948 1.00 74.88 745 GLU A N 1
ATOM 6010 C CA . GLU A 1 745 ? 10.010 -13.377 -30.490 1.00 74.88 745 GLU A CA 1
ATOM 6011 C C . GLU A 1 745 ? 11.249 -12.454 -30.465 1.00 74.88 745 GLU A C 1
ATOM 6013 O O . GLU A 1 745 ? 12.098 -12.540 -29.576 1.00 74.88 745 GLU A O 1
ATOM 6018 N N . TYR A 1 746 ? 11.371 -11.541 -31.438 1.00 77.94 746 TYR A N 1
ATOM 6019 C CA . TYR A 1 746 ? 12.576 -10.720 -31.636 1.00 77.94 746 TYR A CA 1
ATOM 6020 C C . TYR A 1 746 ? 12.236 -9.229 -31.782 1.00 77.94 746 TYR A C 1
ATOM 6022 O O . TYR A 1 746 ? 11.644 -8.828 -32.778 1.00 77.94 746 TYR A O 1
ATOM 6030 N N . TYR A 1 747 ? 12.691 -8.405 -30.830 1.00 83.69 747 TYR A N 1
ATOM 6031 C CA . TYR A 1 747 ? 12.399 -6.956 -30.755 1.00 83.69 747 TYR A CA 1
ATOM 6032 C C . TYR A 1 747 ? 13.661 -6.077 -30.652 1.00 83.69 747 TYR A C 1
ATOM 6034 O O . TYR A 1 747 ? 13.662 -4.989 -30.067 1.00 83.69 747 TYR A O 1
ATOM 6042 N N . GLN A 1 748 ? 14.789 -6.590 -31.144 1.00 83.88 748 GLN A N 1
ATOM 6043 C CA . GLN A 1 748 ? 16.084 -5.921 -31.062 1.00 83.88 748 GLN A CA 1
ATOM 6044 C C . GLN A 1 748 ? 16.137 -4.683 -31.979 1.00 83.88 748 GLN A C 1
ATOM 6046 O O . GLN A 1 748 ? 15.760 -4.792 -33.150 1.00 83.88 748 GLN A O 1
ATOM 6051 N N . PRO A 1 749 ? 16.700 -3.541 -31.524 1.00 86.94 749 PRO A N 1
ATOM 6052 C CA . PRO A 1 749 ? 16.891 -2.377 -32.381 1.00 86.94 749 PRO A CA 1
ATOM 6053 C C . PRO A 1 749 ? 17.694 -2.696 -33.649 1.00 86.94 749 PRO A C 1
ATOM 6055 O O . PRO A 1 749 ? 18.733 -3.356 -33.614 1.00 86.94 749 PRO A O 1
ATOM 6058 N N . ASP A 1 750 ? 17.254 -2.156 -34.786 1.00 77.69 750 ASP A N 1
ATOM 6059 C CA . ASP A 1 750 ? 17.768 -2.524 -36.115 1.00 77.69 750 ASP A CA 1
ATOM 6060 C C . ASP A 1 750 ? 19.270 -2.317 -36.329 1.00 77.69 750 ASP A C 1
ATOM 6062 O O . ASP A 1 750 ? 19.867 -2.996 -37.171 1.00 77.69 750 ASP A O 1
ATOM 6066 N N . HIS A 1 751 ? 19.844 -1.363 -35.599 1.00 79.50 751 HIS A N 1
ATOM 6067 C CA . HIS A 1 751 ? 21.239 -0.938 -35.682 1.00 79.50 751 HIS A CA 1
ATOM 6068 C C . HIS A 1 751 ? 22.146 -1.668 -34.680 1.00 79.50 751 HIS A C 1
ATOM 6070 O O . HIS A 1 751 ? 23.358 -1.479 -34.712 1.00 79.50 751 HIS A O 1
ATOM 6076 N N . TRP A 1 752 ? 21.590 -2.497 -33.790 1.00 83.62 752 TRP A N 1
ATOM 6077 C CA . TRP A 1 752 ? 22.397 -3.348 -32.924 1.00 83.62 752 TRP A CA 1
ATOM 6078 C C . TRP A 1 752 ? 22.945 -4.533 -33.722 1.00 83.62 752 TRP A C 1
ATOM 6080 O O . TRP A 1 752 ? 22.217 -5.230 -34.443 1.00 83.62 752 TRP A O 1
ATOM 6090 N N . THR A 1 753 ? 24.245 -4.765 -33.575 1.00 74.69 753 THR A N 1
ATOM 6091 C CA . THR A 1 753 ? 24.968 -5.860 -34.230 1.00 74.69 753 THR A CA 1
ATOM 6092 C C . THR A 1 753 ? 24.918 -7.154 -33.426 1.00 74.69 753 THR A C 1
ATOM 6094 O O . THR A 1 753 ? 24.966 -8.229 -34.021 1.00 74.69 753 THR A O 1
ATOM 6097 N N . GLU A 1 754 ? 24.776 -7.058 -32.102 1.00 79.69 754 GLU A N 1
ATOM 6098 C CA . GLU A 1 754 ? 24.705 -8.187 -31.173 1.00 79.69 754 GLU A CA 1
ATOM 6099 C C . GLU A 1 754 ? 23.360 -8.264 -30.456 1.00 79.69 754 GLU A C 1
ATOM 6101 O O . GLU A 1 754 ? 22.598 -7.307 -30.422 1.00 79.69 754 GLU A O 1
ATOM 6106 N N . TYR A 1 755 ? 23.069 -9.423 -29.874 1.00 79.81 755 TYR A N 1
ATOM 6107 C CA . TYR A 1 755 ? 21.825 -9.713 -29.161 1.00 79.81 755 TYR A CA 1
ATOM 6108 C C . TYR A 1 755 ? 21.682 -9.010 -27.801 1.00 79.81 755 TYR A C 1
ATOM 6110 O O . TYR A 1 755 ? 20.615 -9.094 -27.178 1.00 79.81 755 TYR A O 1
ATOM 6118 N N . THR A 1 756 ? 22.747 -8.350 -27.362 1.00 84.56 756 THR A N 1
ATOM 6119 C CA . THR A 1 756 ? 22.844 -7.538 -26.154 1.00 84.56 756 THR A CA 1
ATOM 6120 C C . THR A 1 756 ? 23.175 -6.098 -26.526 1.00 84.56 756 THR A C 1
ATOM 6122 O O . THR A 1 756 ? 23.725 -5.840 -27.600 1.00 84.56 756 THR A O 1
ATOM 6125 N N . PHE A 1 757 ? 22.853 -5.156 -25.642 1.00 89.44 757 PHE A N 1
ATOM 6126 C CA . PHE A 1 757 ? 23.251 -3.762 -25.826 1.00 89.44 757 PHE A CA 1
ATOM 6127 C C . PHE A 1 757 ? 24.786 -3.613 -25.932 1.00 89.44 757 PHE A C 1
ATOM 6129 O O . PHE A 1 757 ? 25.519 -4.431 -25.370 1.00 89.44 757 PHE A O 1
ATOM 6136 N N . PRO A 1 758 ? 25.293 -2.580 -26.633 1.00 86.56 758 PRO A N 1
ATOM 6137 C CA . PRO A 1 758 ? 26.730 -2.312 -26.721 1.00 86.56 758 PRO A CA 1
ATOM 6138 C C . PRO A 1 758 ? 27.373 -2.036 -25.353 1.00 86.56 758 PRO A C 1
ATOM 6140 O O . PRO A 1 758 ? 26.800 -1.319 -24.533 1.00 86.56 758 PRO A O 1
ATOM 6143 N N . ASN A 1 759 ? 28.588 -2.535 -25.124 1.00 84.62 759 ASN A N 1
ATOM 6144 C CA . ASN A 1 759 ? 29.330 -2.271 -23.884 1.00 84.62 759 ASN A CA 1
ATOM 6145 C C . ASN A 1 759 ? 29.485 -0.760 -23.626 1.00 84.62 759 ASN A C 1
ATOM 6147 O O . ASN A 1 759 ? 29.745 0.008 -24.554 1.00 84.62 759 ASN A O 1
ATOM 6151 N N . GLY A 1 760 ? 29.346 -0.338 -22.370 1.00 86.44 760 GLY A N 1
ATOM 6152 C CA . GLY A 1 760 ? 29.357 1.060 -21.937 1.00 86.44 760 GLY A CA 1
ATOM 6153 C C . GLY A 1 760 ? 28.015 1.791 -22.062 1.00 86.44 760 GLY A C 1
ATOM 6154 O O . GLY A 1 760 ? 27.948 2.967 -21.711 1.00 86.44 760 GLY A O 1
ATOM 6155 N N . THR A 1 761 ? 26.957 1.143 -22.570 1.00 89.25 761 THR A N 1
ATOM 6156 C CA . THR A 1 761 ? 25.659 1.790 -22.843 1.00 89.25 761 THR A CA 1
ATOM 6157 C C . THR A 1 761 ? 24.507 1.323 -21.951 1.00 89.25 761 THR A C 1
ATOM 6159 O O . THR A 1 761 ? 23.376 1.760 -22.157 1.00 89.25 761 THR A O 1
ATOM 6162 N N . ALA A 1 762 ? 24.736 0.488 -20.928 1.00 89.06 762 ALA A N 1
ATOM 6163 C CA . ALA A 1 762 ? 23.657 -0.080 -20.100 1.00 89.06 762 ALA A CA 1
ATOM 6164 C C . ALA A 1 762 ? 22.710 0.965 -19.494 1.00 89.06 762 ALA A C 1
ATOM 6166 O O . ALA A 1 762 ? 21.495 0.747 -19.401 1.00 89.06 762 ALA A O 1
ATOM 6167 N N . GLN A 1 763 ? 23.274 2.093 -19.058 1.00 88.31 763 GLN A N 1
ATOM 6168 C CA . GLN A 1 763 ? 22.532 3.197 -18.451 1.00 88.31 763 GLN A CA 1
ATOM 6169 C C . GLN A 1 763 ? 22.036 4.232 -19.458 1.00 88.31 763 GLN A C 1
ATOM 6171 O O . GLN A 1 763 ? 21.231 5.092 -19.095 1.00 88.31 763 GLN A O 1
ATOM 6176 N N . GLU A 1 764 ? 22.511 4.178 -20.700 1.00 91.06 764 GLU A N 1
ATOM 6177 C CA . GLU A 1 764 ? 22.053 5.099 -21.725 1.00 91.06 764 GLU A CA 1
ATOM 6178 C C . GLU A 1 764 ? 20.591 4.806 -22.083 1.00 91.06 764 GLU A C 1
ATOM 6180 O O . GLU A 1 764 ? 20.154 3.650 -22.032 1.00 91.06 764 GLU A O 1
ATOM 6185 N N . PRO A 1 765 ? 19.810 5.839 -22.447 1.00 92.50 765 PRO A N 1
ATOM 6186 C CA . PRO A 1 765 ? 18.478 5.648 -22.999 1.00 92.50 765 PRO A CA 1
ATOM 6187 C C . PRO A 1 765 ? 18.506 4.672 -24.170 1.00 92.50 765 PRO A C 1
ATOM 6189 O O . PRO A 1 765 ? 19.317 4.845 -25.080 1.00 92.50 765 PRO A O 1
ATOM 6192 N N . ILE A 1 766 ? 17.589 3.704 -24.190 1.00 92.81 766 ILE A N 1
ATOM 6193 C CA . ILE A 1 766 ? 17.391 2.866 -25.370 1.00 92.81 766 ILE A CA 1
ATOM 6194 C C . ILE A 1 766 ? 16.979 3.764 -26.539 1.00 92.81 766 ILE A C 1
ATOM 6196 O O . ILE A 1 766 ? 16.082 4.602 -26.403 1.00 92.81 766 ILE A O 1
ATOM 6200 N N . ARG A 1 767 ? 17.656 3.622 -27.682 1.00 90.19 767 ARG A N 1
ATOM 6201 C CA . ARG A 1 767 ? 17.415 4.449 -28.871 1.00 90.19 767 ARG A CA 1
ATOM 6202 C C . ARG A 1 767 ? 17.150 3.603 -30.098 1.00 90.19 767 ARG A C 1
ATOM 6204 O O . ARG A 1 767 ? 17.558 2.451 -30.167 1.00 90.19 767 ARG A O 1
ATOM 6211 N N . GLY A 1 768 ? 16.523 4.203 -31.104 1.00 84.94 768 GLY A N 1
ATOM 6212 C CA . GLY A 1 768 ? 16.316 3.580 -32.407 1.00 84.94 768 GLY A CA 1
ATOM 6213 C C . GLY A 1 768 ? 15.376 2.382 -32.366 1.00 84.94 768 GLY A C 1
ATOM 6214 O O . GLY A 1 768 ? 15.468 1.532 -33.250 1.00 84.94 768 GLY A O 1
ATOM 6215 N N . VAL A 1 769 ? 14.507 2.327 -31.356 1.00 86.69 769 VAL A N 1
ATOM 6216 C CA . VAL A 1 769 ? 13.451 1.320 -31.223 1.00 86.69 769 VAL A CA 1
ATOM 6217 C C . VAL A 1 769 ? 12.338 1.632 -32.221 1.00 86.69 769 VAL A C 1
ATOM 6219 O O . VAL A 1 769 ? 12.086 2.808 -32.517 1.00 86.69 769 VAL A O 1
ATOM 6222 N N . ARG A 1 770 ? 11.696 0.596 -32.765 1.00 83.12 770 ARG A N 1
ATOM 6223 C CA . ARG A 1 770 ? 10.504 0.755 -33.604 1.00 83.12 770 ARG A CA 1
ATOM 6224 C C . ARG A 1 770 ? 9.309 1.129 -32.725 1.00 83.12 770 ARG A C 1
ATOM 6226 O O . ARG A 1 770 ? 9.305 0.865 -31.528 1.00 83.12 770 ARG A O 1
ATOM 6233 N N . ASP A 1 771 ? 8.309 1.758 -33.310 1.00 79.88 771 ASP A N 1
ATOM 6234 C CA . ASP A 1 771 ? 7.058 2.096 -32.631 1.00 79.88 771 ASP A CA 1
ATOM 6235 C C . ASP A 1 771 ? 6.337 0.850 -32.089 1.00 79.88 771 ASP A C 1
ATOM 6237 O O . ASP A 1 771 ? 6.011 0.801 -30.903 1.00 79.88 771 ASP A O 1
ATOM 6241 N N . GLU A 1 772 ? 6.186 -0.191 -32.911 1.00 82.06 772 GLU A N 1
ATOM 6242 C CA . GLU A 1 772 ? 5.589 -1.472 -32.498 1.00 82.06 772 GLU A CA 1
ATOM 6243 C C . GLU A 1 772 ? 6.383 -2.164 -31.382 1.00 82.06 772 GLU A C 1
ATOM 6245 O O . GLU A 1 772 ? 5.796 -2.717 -30.457 1.00 82.06 772 GLU A O 1
ATOM 6250 N N . ASP A 1 773 ? 7.717 -2.120 -31.445 1.00 88.56 773 ASP A N 1
ATOM 6251 C CA . ASP A 1 773 ? 8.590 -2.729 -30.434 1.00 88.56 773 ASP A CA 1
ATOM 6252 C C . ASP A 1 773 ? 8.486 -1.969 -29.099 1.00 88.56 773 ASP A C 1
ATOM 6254 O O . ASP A 1 773 ? 8.464 -2.568 -28.023 1.00 88.56 773 ASP A O 1
ATOM 6258 N N . ALA A 1 774 ? 8.374 -0.637 -29.161 1.00 90.75 774 ALA A N 1
ATOM 6259 C CA . ALA A 1 774 ? 8.151 0.207 -27.993 1.00 90.75 774 ALA A CA 1
ATOM 6260 C C . ALA A 1 774 ? 6.772 -0.059 -27.362 1.00 90.75 774 ALA A C 1
ATOM 6262 O O . ALA A 1 774 ? 6.652 -0.131 -26.137 1.00 90.75 774 ALA A O 1
ATOM 6263 N N . GLU A 1 775 ? 5.739 -0.271 -28.181 1.00 90.56 775 GLU A N 1
ATOM 6264 C CA . GLU A 1 775 ? 4.419 -0.699 -27.715 1.00 90.56 775 GLU A CA 1
ATOM 6265 C C . GLU A 1 775 ? 4.453 -2.124 -27.127 1.00 90.56 775 GLU A C 1
ATOM 6267 O O . GLU A 1 775 ? 3.867 -2.379 -26.072 1.00 90.56 775 GLU A O 1
ATOM 6272 N N . ALA A 1 776 ? 5.175 -3.054 -27.758 1.00 91.06 776 ALA A N 1
ATOM 6273 C CA . ALA A 1 776 ? 5.353 -4.422 -27.277 1.00 91.06 776 ALA A CA 1
ATOM 6274 C C . ALA A 1 776 ? 6.069 -4.460 -25.920 1.00 91.06 776 ALA A C 1
ATOM 6276 O O . ALA A 1 776 ? 5.658 -5.213 -25.037 1.00 91.06 776 ALA A O 1
ATOM 6277 N N . PHE A 1 777 ? 7.065 -3.596 -25.709 1.00 94.81 777 PHE A N 1
ATOM 6278 C CA . PHE A 1 777 ? 7.706 -3.404 -24.408 1.00 94.81 777 PHE A CA 1
ATOM 6279 C C . PHE A 1 777 ? 6.707 -2.935 -23.342 1.00 94.81 777 PHE A C 1
ATOM 6281 O O . PHE A 1 777 ? 6.654 -3.491 -22.244 1.00 94.81 777 PHE A O 1
ATOM 6288 N N . CYS A 1 778 ? 5.859 -1.953 -23.663 1.00 92.81 778 CYS A N 1
ATOM 6289 C CA . CYS A 1 778 ? 4.785 -1.514 -22.772 1.00 92.81 778 CYS A CA 1
ATOM 6290 C C . CYS A 1 778 ? 3.806 -2.659 -22.445 1.00 92.81 778 CYS A C 1
ATOM 6292 O O . CYS A 1 778 ? 3.490 -2.885 -21.275 1.00 92.81 778 CYS A O 1
ATOM 6294 N N . LYS A 1 779 ? 3.386 -3.446 -23.443 1.00 90.56 779 LYS A N 1
ATOM 6295 C CA . LYS A 1 779 ? 2.524 -4.630 -23.253 1.00 90.56 779 LYS A CA 1
ATOM 6296 C C . LYS A 1 779 ? 3.190 -5.695 -22.381 1.00 90.56 779 LYS A C 1
ATOM 6298 O O . LYS A 1 779 ? 2.546 -6.260 -21.500 1.00 90.56 779 LYS A O 1
ATOM 6303 N N . TRP A 1 780 ? 4.481 -5.939 -22.570 1.00 92.25 780 TRP A N 1
ATOM 6304 C CA . TRP A 1 780 ? 5.262 -6.854 -21.741 1.00 92.25 780 TRP A CA 1
ATOM 6305 C C . TRP A 1 780 ? 5.349 -6.386 -20.281 1.00 92.25 780 TRP A C 1
ATOM 6307 O O . TRP A 1 780 ? 5.136 -7.185 -19.367 1.00 92.25 780 TRP A O 1
ATOM 6317 N N . LEU A 1 781 ? 5.545 -5.085 -20.035 1.00 88.94 781 LEU A N 1
ATOM 6318 C CA . LEU A 1 781 ? 5.471 -4.526 -18.679 1.00 88.94 781 LEU A CA 1
ATOM 6319 C C . LEU A 1 781 ? 4.098 -4.765 -18.036 1.00 88.94 781 LEU A C 1
ATOM 6321 O O . LEU A 1 781 ? 4.034 -5.080 -16.846 1.00 88.94 781 LEU A O 1
ATOM 6325 N N . CYS A 1 782 ? 3.012 -4.660 -18.812 1.00 84.25 782 CYS A N 1
ATOM 6326 C CA . CYS A 1 782 ? 1.666 -4.992 -18.333 1.00 84.25 782 CYS A CA 1
ATOM 6327 C C . CYS A 1 782 ? 1.563 -6.463 -17.913 1.00 84.25 782 CYS A C 1
ATOM 6329 O O . CYS A 1 782 ? 0.974 -6.757 -16.883 1.00 84.25 782 CYS A O 1
ATOM 6331 N N . GLN A 1 783 ? 2.148 -7.384 -18.683 1.00 82.38 783 GLN A N 1
ATOM 6332 C CA . GLN A 1 783 ? 2.092 -8.827 -18.413 1.00 82.38 783 GLN A CA 1
ATOM 6333 C C . GLN A 1 783 ? 2.873 -9.223 -17.152 1.00 82.38 783 GLN A C 1
ATOM 6335 O O . GLN A 1 783 ? 2.429 -10.082 -16.390 1.00 82.38 783 GLN A O 1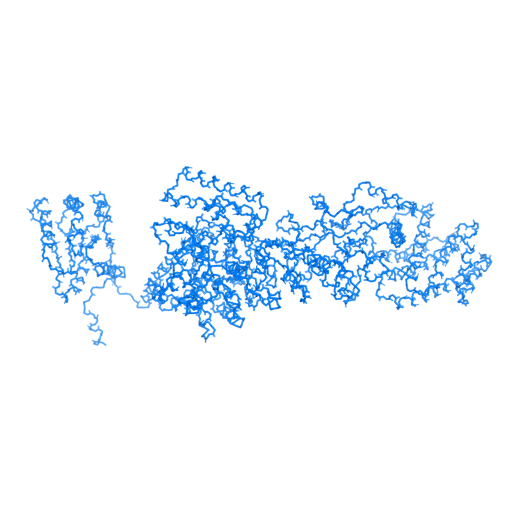
ATOM 6340 N N . ARG A 1 784 ? 4.025 -8.585 -16.905 1.00 75.19 784 ARG A N 1
ATOM 6341 C CA . ARG A 1 784 ? 4.869 -8.858 -15.727 1.00 75.19 784 ARG A CA 1
ATOM 6342 C C . ARG A 1 784 ? 4.273 -8.356 -14.423 1.00 75.19 784 ARG A C 1
ATOM 6344 O O . ARG A 1 784 ? 4.543 -8.910 -13.358 1.00 75.19 784 ARG A O 1
ATOM 6351 N N . GLN A 1 785 ? 3.469 -7.305 -14.487 1.00 61.97 785 GLN A N 1
ATOM 6352 C CA . GLN A 1 785 ? 2.672 -6.875 -13.353 1.00 61.97 785 GLN A CA 1
ATOM 6353 C C . GLN A 1 785 ? 1.414 -7.748 -13.327 1.00 61.97 785 GLN A C 1
ATOM 6355 O O . GLN A 1 785 ? 0.491 -7.553 -14.103 1.00 61.97 785 GLN A O 1
ATOM 6360 N N . SER A 1 786 ? 1.384 -8.758 -12.461 1.00 41.56 786 SER A N 1
ATOM 6361 C CA . SER A 1 786 ? 0.250 -9.653 -12.196 1.00 41.56 786 SER A CA 1
ATOM 6362 C C . SER A 1 786 ? -1.017 -8.921 -11.690 1.00 41.56 786 SER A C 1
ATOM 6364 O O . SER A 1 786 ? -1.529 -9.230 -10.625 1.00 41.56 786 SER A O 1
ATOM 6366 N N . GLY A 1 787 ? -1.564 -7.948 -12.424 1.00 45.16 787 GLY A N 1
ATOM 6367 C CA . GLY A 1 787 ? -2.531 -6.950 -11.967 1.00 45.16 787 GLY A CA 1
ATOM 6368 C C . GLY A 1 787 ? -3.394 -6.418 -13.118 1.00 45.16 787 GLY A C 1
ATOM 6369 O O . GLY A 1 787 ? -3.008 -5.440 -13.738 1.00 45.16 787 GLY A O 1
ATOM 6370 N N . CYS A 1 788 ? -4.558 -7.019 -13.394 1.00 41.94 788 CYS A N 1
ATOM 6371 C CA . CYS A 1 788 ? -5.521 -6.702 -14.468 1.00 41.94 788 CYS A CA 1
ATOM 6372 C C . CYS A 1 788 ? -6.045 -5.237 -14.595 1.00 41.94 788 CYS A C 1
ATOM 6374 O O . CYS A 1 788 ? -7.040 -5.040 -15.277 1.00 41.94 788 CYS A O 1
ATOM 6376 N N . GLN A 1 789 ? -5.438 -4.202 -13.991 1.00 54.94 789 GLN A N 1
ATOM 6377 C CA . GLN A 1 789 ? -5.774 -2.782 -14.276 1.00 54.94 789 GLN A CA 1
ATOM 6378 C C . GLN A 1 789 ? -4.558 -1.854 -14.420 1.00 54.94 789 GLN A C 1
ATOM 6380 O O . GLN A 1 789 ? -4.729 -0.636 -14.417 1.00 54.94 789 GLN A O 1
ATOM 6385 N N . ILE A 1 790 ? -3.326 -2.364 -14.501 1.00 66.25 790 ILE A N 1
ATOM 6386 C CA . ILE A 1 790 ? -2.167 -1.503 -14.779 1.00 66.25 790 ILE A CA 1
ATOM 6387 C C . ILE A 1 790 ? -1.800 -1.673 -16.247 1.00 66.25 790 ILE A C 1
ATOM 6389 O O . ILE A 1 790 ? -1.250 -2.699 -16.639 1.00 66.25 790 ILE A O 1
ATOM 6393 N N . HIS A 1 791 ? -2.097 -0.644 -17.033 1.00 84.19 791 HIS A N 1
ATOM 6394 C CA . HIS A 1 791 ? -1.757 -0.571 -18.441 1.00 84.19 791 HIS A CA 1
ATOM 6395 C C . HIS A 1 791 ? -0.596 0.406 -18.624 1.00 84.19 791 HIS A C 1
ATOM 6397 O O . HIS A 1 791 ? -0.714 1.604 -18.388 1.00 84.19 791 HIS A O 1
ATOM 6403 N N . TYR A 1 792 ? 0.560 -0.101 -19.020 1.00 90.06 792 TYR A N 1
ATOM 6404 C CA . TYR A 1 792 ? 1.651 0.731 -19.497 1.00 90.06 792 TYR A CA 1
ATOM 6405 C C . TYR A 1 792 ? 1.430 1.016 -20.976 1.00 90.06 792 TYR A C 1
ATOM 6407 O O . TYR A 1 792 ? 1.168 0.101 -21.752 1.00 90.06 792 TYR A O 1
ATOM 6415 N N . ARG A 1 793 ? 1.579 2.279 -21.367 1.00 93.19 793 AR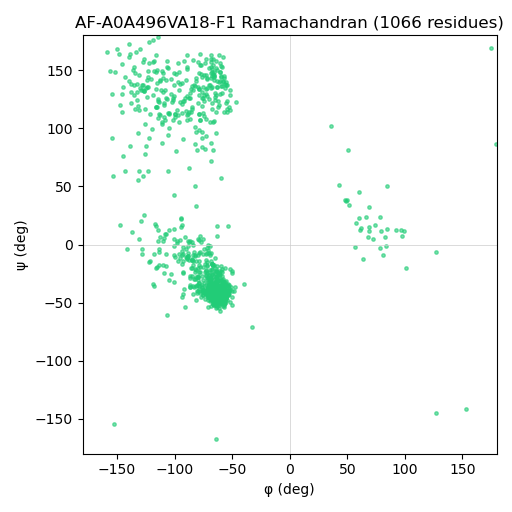G A N 1
ATOM 6416 C CA . ARG A 1 793 ? 1.565 2.719 -22.764 1.00 93.19 793 ARG A CA 1
ATOM 6417 C C . ARG A 1 793 ? 2.626 3.775 -23.024 1.00 93.19 793 ARG A C 1
ATOM 6419 O O . ARG A 1 793 ? 3.257 4.294 -22.101 1.00 93.19 793 ARG A O 1
ATOM 6426 N N . LEU A 1 794 ? 2.778 4.121 -24.292 1.00 93.75 794 LEU A N 1
ATOM 6427 C CA . LEU A 1 794 ? 3.551 5.279 -24.715 1.00 93.75 794 LEU A CA 1
ATOM 6428 C C . LEU A 1 794 ? 2.788 6.577 -24.373 1.00 93.75 794 LEU A C 1
ATOM 6430 O O . LEU A 1 794 ? 1.555 6.580 -24.405 1.00 93.75 794 LEU A O 1
ATOM 6434 N N . PRO A 1 795 ? 3.477 7.676 -24.020 1.00 92.38 795 PRO A N 1
ATOM 6435 C CA . PRO A 1 795 ? 2.853 8.963 -23.706 1.00 92.38 795 PRO A CA 1
ATOM 6436 C C . PRO A 1 795 ? 2.120 9.578 -24.904 1.00 92.38 795 PRO A C 1
ATOM 6438 O O . PRO A 1 795 ? 2.442 9.304 -26.051 1.00 92.38 795 PRO A O 1
ATOM 6441 N N . TYR A 1 796 ? 1.167 10.471 -24.652 1.00 90.81 796 TYR A N 1
ATOM 6442 C CA . TYR A 1 796 ? 0.620 11.365 -25.675 1.00 90.81 796 TYR A CA 1
ATOM 6443 C C . TYR A 1 796 ? 1.508 12.605 -25.841 1.00 90.81 796 TYR A C 1
ATOM 6445 O O . TYR A 1 796 ? 2.214 13.016 -24.916 1.00 90.81 796 TYR A O 1
ATOM 6453 N N . HIS A 1 797 ? 1.408 13.280 -26.990 1.00 85.56 797 HIS A N 1
ATOM 6454 C CA . HIS A 1 797 ? 2.177 14.501 -27.270 1.00 85.56 797 HIS A CA 1
ATOM 6455 C C . HIS A 1 797 ? 2.005 15.592 -26.193 1.00 85.56 797 HIS A C 1
ATOM 6457 O O . HIS A 1 797 ? 2.973 16.233 -25.782 1.00 85.56 797 HIS A O 1
ATOM 6463 N N . ALA A 1 798 ? 0.779 15.776 -25.688 1.00 84.38 798 ALA A N 1
ATOM 6464 C CA . ALA A 1 798 ? 0.506 16.722 -24.607 1.00 84.38 798 ALA A CA 1
ATOM 6465 C C . ALA A 1 798 ? 1.250 16.355 -23.312 1.00 84.38 798 ALA A C 1
ATOM 6467 O O . ALA A 1 798 ? 1.794 17.233 -22.652 1.00 84.38 798 ALA A O 1
ATOM 6468 N N . GLU A 1 799 ? 1.346 15.064 -22.988 1.00 86.06 799 GLU A N 1
ATOM 6469 C CA . GLU A 1 799 ? 1.995 14.583 -21.766 1.00 86.06 799 GLU A CA 1
ATOM 6470 C C . GLU A 1 799 ? 3.516 14.790 -21.817 1.00 86.06 799 GLU A C 1
ATOM 6472 O O . GLU A 1 799 ? 4.106 15.198 -20.823 1.00 86.06 799 GLU A O 1
ATOM 6477 N N . ILE A 1 800 ? 4.157 14.603 -22.978 1.00 86.38 800 ILE A N 1
ATOM 6478 C CA . ILE A 1 800 ? 5.586 14.922 -23.152 1.00 86.38 800 ILE A CA 1
ATOM 6479 C C . ILE A 1 800 ? 5.860 16.418 -22.982 1.00 86.38 800 ILE A C 1
ATOM 6481 O O . ILE A 1 800 ? 6.865 16.791 -22.373 1.00 86.38 800 ILE A O 1
ATOM 6485 N N . ARG A 1 801 ? 4.984 17.274 -23.520 1.00 83.19 801 ARG A N 1
ATOM 6486 C CA . ARG A 1 801 ? 5.123 18.733 -23.430 1.00 83.19 801 ARG A CA 1
ATOM 6487 C C . ARG A 1 801 ? 4.929 19.232 -22.000 1.00 83.19 801 ARG A C 1
ATOM 6489 O O . ARG A 1 801 ? 5.696 20.077 -21.544 1.00 83.19 801 ARG A O 1
ATOM 6496 N N . ASP A 1 802 ? 3.903 18.733 -21.320 1.00 78.50 802 ASP A N 1
ATOM 6497 C CA . ASP A 1 802 ? 3.521 19.200 -19.988 1.00 78.50 802 ASP A CA 1
ATOM 6498 C C . ASP A 1 802 ? 4.438 18.598 -18.898 1.00 78.50 802 ASP A C 1
ATOM 6500 O O . ASP A 1 802 ? 4.643 19.214 -17.852 1.00 78.50 802 ASP A O 1
ATOM 6504 N N . TYR A 1 803 ? 5.061 17.443 -19.176 1.00 79.81 803 TYR A N 1
ATOM 6505 C CA . TYR A 1 803 ? 6.015 16.749 -18.304 1.00 79.81 803 TYR A CA 1
ATOM 6506 C C . TYR A 1 803 ? 7.338 16.470 -19.046 1.00 79.81 803 TYR A C 1
ATOM 6508 O O . TYR A 1 803 ? 7.589 15.334 -19.492 1.00 79.81 803 TYR A O 1
ATOM 6516 N N . PRO A 1 804 ? 8.199 17.496 -19.198 1.00 81.19 804 PRO A N 1
ATOM 6517 C CA . PRO A 1 804 ? 9.454 17.373 -19.928 1.00 81.19 804 PRO A CA 1
ATOM 6518 C C . PRO A 1 804 ? 10.402 16.373 -19.258 1.00 81.19 804 PRO A C 1
ATOM 6520 O O . PRO A 1 804 ? 10.386 16.178 -18.043 1.00 81.19 804 PRO A O 1
ATOM 6523 N N . SER A 1 805 ? 11.232 15.730 -20.080 1.00 81.56 805 SER A N 1
ATOM 6524 C CA . SER A 1 805 ? 12.212 14.748 -19.615 1.00 81.56 805 SER A CA 1
ATOM 6525 C C . SER A 1 805 ? 13.256 15.384 -18.693 1.00 81.56 805 SER A C 1
ATOM 6527 O O . SER A 1 805 ? 13.757 16.469 -18.982 1.00 81.56 805 SER A O 1
ATOM 6529 N N . ILE A 1 806 ? 13.642 14.669 -17.633 1.00 75.94 806 ILE A N 1
ATOM 6530 C CA . ILE A 1 806 ? 14.786 15.033 -16.776 1.00 75.94 806 ILE A CA 1
ATOM 6531 C C . ILE A 1 806 ? 16.116 14.472 -17.299 1.00 75.94 806 ILE A C 1
ATOM 6533 O O . ILE A 1 806 ? 17.184 14.876 -16.843 1.00 75.94 806 ILE A O 1
ATOM 6537 N N . THR A 1 807 ? 16.077 13.536 -18.252 1.00 74.50 807 THR A N 1
ATOM 6538 C CA . THR A 1 807 ? 17.281 12.981 -18.876 1.00 74.50 807 THR A CA 1
ATOM 6539 C C . THR A 1 807 ? 17.983 14.057 -19.706 1.00 74.50 807 THR A C 1
ATOM 6541 O O . THR A 1 807 ? 17.436 14.531 -20.702 1.00 74.50 807 THR A O 1
ATOM 6544 N N . VAL A 1 808 ? 19.211 14.413 -19.317 1.00 60.75 808 VAL A N 1
ATOM 6545 C CA . VAL A 1 808 ? 20.078 15.348 -20.051 1.00 60.75 808 VAL A CA 1
ATOM 6546 C C . VAL A 1 808 ? 20.742 14.597 -21.208 1.00 60.75 808 VAL A C 1
ATOM 6548 O O . VAL A 1 808 ? 21.870 14.125 -21.096 1.00 60.75 808 VAL A O 1
ATOM 6551 N N . ALA A 1 809 ? 20.021 14.427 -22.314 1.00 62.47 809 ALA A N 1
ATOM 6552 C CA . ALA A 1 809 ? 20.544 13.805 -23.527 1.00 62.47 809 ALA A CA 1
ATOM 6553 C C . ALA A 1 809 ? 20.148 14.628 -24.758 1.00 62.47 809 ALA A C 1
ATOM 6555 O O . ALA A 1 809 ? 18.967 14.740 -25.079 1.00 62.47 809 ALA A O 1
ATOM 6556 N N . ASN A 1 810 ? 21.145 15.179 -25.456 1.00 65.88 810 ASN A N 1
ATOM 6557 C CA . ASN A 1 810 ? 20.935 15.895 -26.715 1.00 65.88 810 ASN A CA 1
ATOM 6558 C C . ASN A 1 810 ? 20.441 14.923 -27.802 1.00 65.88 810 ASN A C 1
ATOM 6560 O O . ASN A 1 810 ? 20.913 13.782 -27.888 1.00 65.88 810 ASN A O 1
ATOM 6564 N N . ASN A 1 811 ? 19.557 15.404 -28.675 1.00 75.44 811 ASN A N 1
ATOM 6565 C CA . ASN A 1 811 ? 18.972 14.673 -29.800 1.00 75.44 811 ASN A CA 1
ATOM 6566 C C . ASN A 1 811 ? 18.174 13.422 -29.385 1.00 75.44 811 ASN A C 1
ATOM 6568 O O . ASN A 1 811 ? 18.345 12.362 -29.990 1.00 75.44 811 ASN A O 1
ATOM 6572 N N . LEU A 1 812 ? 17.324 13.517 -28.358 1.00 84.56 812 LEU A N 1
ATOM 6573 C CA . LEU A 1 812 ? 16.463 12.412 -27.929 1.00 84.56 812 LEU A CA 1
ATOM 6574 C C . LEU A 1 812 ? 14.996 12.838 -27.839 1.00 84.56 812 LEU A C 1
ATOM 6576 O O . LEU A 1 812 ? 14.661 13.862 -27.249 1.00 84.56 812 LEU A O 1
ATOM 6580 N N . ALA A 1 813 ? 14.121 12.012 -28.394 1.00 87.00 813 ALA A N 1
ATOM 6581 C CA . ALA A 1 813 ? 12.682 12.173 -28.355 1.00 87.00 813 ALA A CA 1
ATOM 6582 C C . ALA A 1 813 ? 11.988 10.852 -28.032 1.00 87.00 813 ALA A C 1
ATOM 6584 O O . ALA A 1 813 ? 12.497 9.765 -28.308 1.00 87.00 813 ALA A O 1
ATOM 6585 N N . ALA A 1 814 ? 10.813 10.959 -27.429 1.00 88.81 814 ALA A N 1
ATOM 6586 C CA . ALA A 1 814 ? 10.014 9.831 -27.004 1.00 88.81 814 ALA A CA 1
ATOM 6587 C C . ALA A 1 814 ? 8.999 9.464 -28.080 1.00 88.81 814 ALA A C 1
ATOM 6589 O O . ALA A 1 814 ? 8.352 10.341 -28.663 1.00 88.81 814 ALA A O 1
ATOM 6590 N N . TRP A 1 815 ? 8.825 8.161 -28.290 1.00 90.81 815 TRP A N 1
ATOM 6591 C CA . TRP A 1 815 ? 7.651 7.653 -28.982 1.00 90.81 815 TRP A CA 1
ATOM 6592 C C . TRP A 1 815 ? 6.383 8.075 -28.244 1.00 90.81 815 TRP A C 1
ATOM 6594 O O . TRP A 1 815 ? 6.273 7.915 -27.027 1.00 90.81 815 TRP A O 1
ATOM 6604 N N . CYS A 1 816 ? 5.447 8.631 -29.001 1.00 88.31 816 CYS A N 1
ATOM 6605 C CA . CYS A 1 816 ? 4.149 9.078 -28.547 1.00 88.31 816 CYS A CA 1
ATOM 6606 C C . CYS A 1 816 ? 3.046 8.347 -29.303 1.00 88.31 816 CYS A C 1
ATOM 6608 O O . CYS A 1 816 ? 3.162 8.114 -30.506 1.00 88.31 816 CYS A O 1
ATOM 6610 N N . GLN A 1 817 ? 1.970 8.026 -28.598 1.00 86.31 817 GLN A N 1
ATOM 6611 C CA . GLN A 1 817 ? 0.747 7.506 -29.196 1.00 86.31 817 GLN A CA 1
ATOM 6612 C C . GLN A 1 817 ? -0.101 8.665 -29.748 1.00 86.31 817 GLN A C 1
ATOM 6614 O O . GLN A 1 817 ? -0.181 9.723 -29.119 1.00 86.31 817 GLN A O 1
ATOM 6619 N N . GLU A 1 818 ? -0.730 8.476 -30.908 1.00 79.81 818 GLU A N 1
ATOM 6620 C CA . GLU A 1 818 ? -1.686 9.405 -31.531 1.00 79.81 818 GLU A CA 1
ATOM 6621 C C . GLU A 1 818 ? -2.974 8.666 -31.943 1.00 79.81 818 GLU A C 1
ATOM 6623 O O . GLU A 1 818 ? -3.016 7.435 -31.933 1.00 79.81 818 GLU A O 1
ATOM 6628 N N . ASP A 1 819 ? -4.032 9.409 -32.297 1.00 68.38 819 ASP A N 1
ATOM 6629 C CA . ASP A 1 819 ? -5.339 8.839 -32.678 1.00 68.38 819 ASP A CA 1
ATOM 6630 C C . ASP A 1 819 ? -5.242 7.881 -33.885 1.00 68.38 819 ASP A C 1
ATOM 6632 O O . ASP A 1 819 ? -5.991 6.909 -33.970 1.00 68.38 819 ASP A O 1
ATOM 6636 N N . GLU A 1 820 ? -4.292 8.125 -34.796 1.00 63.78 820 GLU A N 1
ATOM 6637 C CA . GLU A 1 820 ? -4.029 7.311 -35.992 1.00 63.78 820 GLU A CA 1
ATOM 6638 C C . GLU A 1 820 ? -2.527 6.980 -36.142 1.00 63.78 820 GLU A C 1
ATOM 6640 O O . GLU A 1 820 ? -1.911 7.261 -37.171 1.00 63.78 820 GLU A O 1
ATOM 6645 N N . GLY A 1 821 ? -1.914 6.382 -35.112 1.00 71.62 821 GLY A N 1
ATOM 6646 C CA . GLY A 1 821 ? -0.558 5.814 -35.189 1.00 71.62 821 GLY A CA 1
ATOM 6647 C C . GLY A 1 821 ? 0.397 6.309 -34.102 1.00 71.62 821 GLY A C 1
ATOM 6648 O O . GLY A 1 821 ? -0.004 6.529 -32.959 1.00 71.62 821 GLY A O 1
ATOM 6649 N N . TYR A 1 822 ? 1.677 6.457 -34.456 1.00 80.06 822 TYR A N 1
ATOM 6650 C CA . TYR A 1 822 ? 2.741 6.857 -33.534 1.00 80.06 822 TYR A CA 1
ATOM 6651 C C . TYR A 1 822 ? 3.580 8.000 -34.102 1.00 80.06 822 TYR A C 1
ATOM 6653 O O . TYR A 1 822 ? 3.856 8.061 -35.302 1.00 80.06 822 TYR A O 1
ATOM 6661 N N . SER A 1 823 ? 4.050 8.879 -33.221 1.00 82.19 823 SER A N 1
ATOM 6662 C CA . SER A 1 823 ? 4.950 9.981 -33.563 1.00 82.19 823 SER A CA 1
ATOM 6663 C C . SER A 1 823 ? 6.109 10.080 -32.578 1.00 82.19 823 SER A C 1
ATOM 6665 O O . SER A 1 823 ? 6.103 9.464 -31.517 1.00 82.19 823 SER A O 1
ATOM 6667 N N . VAL A 1 824 ? 7.146 10.837 -32.929 1.00 81.69 824 VAL A N 1
ATOM 6668 C CA . VAL A 1 824 ? 8.322 11.046 -32.076 1.00 81.69 824 VAL A CA 1
ATOM 6669 C C . VAL A 1 824 ? 8.353 12.508 -31.659 1.00 81.69 824 VAL A C 1
ATOM 6671 O O . VAL A 1 824 ? 8.388 13.383 -32.521 1.00 81.69 824 VAL A O 1
ATOM 6674 N N . ASN A 1 825 ? 8.356 12.779 -30.352 1.00 82.12 825 ASN A N 1
ATOM 6675 C CA . ASN A 1 825 ? 8.320 14.142 -29.816 1.00 82.12 825 ASN A CA 1
ATOM 6676 C C . ASN A 1 825 ? 9.325 14.362 -28.684 1.00 82.12 825 ASN A C 1
ATOM 6678 O O . ASN A 1 825 ? 9.600 13.468 -27.886 1.00 82.12 825 ASN A O 1
ATOM 6682 N N . GLY A 1 826 ? 9.854 15.584 -28.596 1.00 78.25 826 GLY A N 1
ATOM 6683 C CA . GLY A 1 826 ? 10.829 15.982 -27.573 1.00 78.25 826 GLY A CA 1
ATOM 6684 C C . GLY A 1 826 ? 12.111 16.618 -28.117 1.00 78.25 826 GLY A C 1
ATOM 6685 O O . GLY A 1 826 ? 12.890 17.131 -27.322 1.00 78.25 826 GLY A O 1
ATOM 6686 N N . LEU A 1 827 ? 12.309 16.637 -29.442 1.00 81.25 827 LEU A N 1
ATOM 6687 C CA . LEU A 1 827 ? 13.415 17.359 -30.074 1.00 81.25 827 LEU A CA 1
ATOM 6688 C C . LEU A 1 827 ? 13.130 18.864 -30.139 1.00 81.25 827 LEU A C 1
ATOM 6690 O O . LEU A 1 827 ? 12.001 19.310 -30.341 1.00 81.25 827 LEU A O 1
ATOM 6694 N N . THR A 1 828 ? 14.182 19.664 -30.022 1.00 81.56 828 THR A N 1
ATOM 6695 C CA . THR A 1 828 ? 14.143 21.090 -30.348 1.00 81.56 828 THR A CA 1
ATOM 6696 C C . THR A 1 828 ? 14.261 21.306 -31.860 1.00 81.56 828 THR A C 1
ATOM 6698 O O . THR A 1 828 ? 14.862 20.512 -32.584 1.00 81.56 828 THR A O 1
ATOM 6701 N N . LYS A 1 829 ? 13.787 22.458 -32.356 1.00 80.69 829 LYS A N 1
ATOM 6702 C CA . LYS A 1 829 ? 13.928 22.837 -33.779 1.00 80.69 829 LYS A CA 1
ATOM 6703 C C . LYS A 1 829 ? 15.380 22.819 -34.278 1.00 80.69 829 LYS A C 1
ATOM 6705 O O . LYS A 1 829 ? 15.622 22.581 -35.461 1.00 80.69 829 LYS A O 1
ATOM 6710 N N . ALA A 1 830 ? 16.339 23.108 -33.396 1.00 82.50 830 ALA A N 1
ATOM 6711 C CA . ALA A 1 830 ? 17.760 23.068 -33.724 1.00 82.50 830 ALA A CA 1
ATOM 6712 C C . ALA A 1 830 ? 18.245 21.625 -33.932 1.00 82.50 830 ALA A C 1
ATOM 6714 O O . ALA A 1 830 ? 18.940 21.347 -34.907 1.00 82.50 830 ALA A O 1
ATOM 6715 N N . GLU A 1 831 ? 17.832 20.701 -33.066 1.00 83.62 831 GLU A N 1
ATOM 6716 C CA . GLU A 1 831 ? 18.169 19.277 -33.166 1.00 83.62 831 GLU A CA 1
ATOM 6717 C C . GLU A 1 831 ? 17.523 18.632 -34.396 1.00 83.62 831 GLU A C 1
ATOM 6719 O O . GLU A 1 831 ? 18.211 17.957 -35.160 1.00 83.62 831 GLU A O 1
ATOM 6724 N N . GLU A 1 832 ? 16.247 18.926 -34.673 1.00 80.69 832 GLU A N 1
ATOM 6725 C CA . GLU A 1 832 ? 15.584 18.502 -35.916 1.00 80.69 832 GLU A CA 1
ATOM 6726 C C . GLU A 1 832 ? 16.333 18.998 -37.157 1.00 80.69 832 GLU A C 1
ATOM 6728 O O . GLU A 1 832 ? 16.570 18.235 -38.094 1.00 80.69 832 GLU A O 1
ATOM 6733 N N . SER A 1 833 ? 16.757 20.266 -37.156 1.00 82.50 833 SER A N 1
ATOM 6734 C CA . SER A 1 833 ? 17.511 20.850 -38.271 1.00 82.50 833 SER A CA 1
ATOM 6735 C C . SER A 1 833 ? 18.868 20.169 -38.465 1.00 82.50 833 SER A C 1
ATOM 6737 O O . SER A 1 833 ? 19.275 19.939 -39.604 1.00 82.50 833 SER A O 1
ATOM 6739 N N . ASN A 1 834 ? 19.549 19.803 -37.376 1.00 84.44 834 ASN A N 1
ATOM 6740 C CA . ASN A 1 834 ? 20.826 19.089 -37.418 1.00 84.44 834 ASN A CA 1
ATOM 6741 C C . ASN A 1 834 ? 20.667 17.658 -37.947 1.00 84.44 834 ASN A C 1
ATOM 6743 O O . ASN A 1 834 ? 21.454 17.217 -38.792 1.00 84.44 834 ASN A O 1
ATOM 6747 N N . ILE A 1 835 ? 19.632 16.941 -37.501 1.00 81.56 835 ILE A N 1
ATOM 6748 C CA . ILE A 1 835 ? 19.313 15.603 -38.015 1.00 81.56 835 ILE A CA 1
ATOM 6749 C C . ILE A 1 835 ? 18.957 15.698 -39.499 1.00 81.56 835 ILE A C 1
ATOM 6751 O O . ILE A 1 835 ? 19.487 14.941 -40.308 1.00 81.56 835 ILE A O 1
ATOM 6755 N N . TYR A 1 836 ? 18.129 16.667 -39.893 1.00 81.50 836 TYR A N 1
ATOM 6756 C CA . TYR A 1 836 ? 17.752 16.869 -41.290 1.00 81.50 836 TYR A CA 1
ATOM 6757 C C . TYR A 1 836 ? 18.948 17.235 -42.180 1.00 81.50 836 TYR A C 1
ATOM 6759 O O . TYR A 1 836 ? 19.064 16.735 -43.299 1.00 81.50 836 TYR A O 1
ATOM 6767 N N . ALA A 1 837 ? 19.875 18.061 -41.685 1.00 84.00 837 ALA A N 1
ATOM 6768 C CA . ALA A 1 837 ? 21.129 18.352 -42.374 1.00 84.00 837 ALA A CA 1
ATOM 6769 C C . ALA A 1 837 ? 21.977 17.083 -42.563 1.00 84.00 837 ALA A C 1
ATOM 6771 O O . ALA A 1 837 ? 22.499 16.864 -43.653 1.00 84.00 837 ALA A O 1
ATOM 6772 N N . SER A 1 838 ? 22.042 16.222 -41.545 1.00 84.75 838 SER A N 1
ATOM 6773 C CA . SER A 1 838 ? 22.747 14.933 -41.605 1.00 84.75 838 SER A CA 1
ATOM 6774 C C . SER A 1 838 ? 22.067 13.939 -42.555 1.00 84.75 838 SER A C 1
ATOM 6776 O O . SER A 1 838 ? 22.727 13.194 -43.264 1.00 84.75 838 SER A O 1
ATOM 6778 N N . LEU A 1 839 ? 20.738 13.944 -42.652 1.00 83.50 839 LEU A N 1
ATOM 6779 C CA . LEU A 1 839 ? 20.020 13.115 -43.625 1.00 83.50 839 LEU A CA 1
ATOM 6780 C C . LEU A 1 839 ? 20.248 13.594 -45.063 1.00 83.50 839 LEU A C 1
ATOM 6782 O O . LEU A 1 839 ? 20.411 12.778 -45.969 1.00 83.50 839 LEU A O 1
ATOM 6786 N N . LYS A 1 840 ? 20.339 14.912 -45.273 1.00 83.25 840 LYS A N 1
ATOM 6787 C CA . LYS A 1 840 ? 20.673 15.496 -46.579 1.00 83.25 840 LYS A CA 1
ATOM 6788 C C . LYS A 1 840 ? 22.075 15.144 -47.070 1.00 83.25 840 LYS A C 1
ATOM 6790 O O . LYS A 1 840 ? 22.279 15.109 -48.280 1.00 83.25 840 LYS A O 1
ATOM 6795 N N . THR A 1 841 ? 23.038 14.885 -46.182 1.00 85.62 841 THR A N 1
ATOM 6796 C CA . THR A 1 841 ? 24.362 14.401 -46.614 1.00 85.62 841 THR A CA 1
ATOM 6797 C C . THR A 1 841 ? 24.316 12.943 -47.074 1.00 85.62 841 THR A C 1
ATOM 6799 O O . THR A 1 841 ? 25.114 12.561 -47.927 1.00 85.62 841 THR A O 1
ATOM 6802 N N . ILE A 1 842 ? 23.363 12.148 -46.573 1.00 83.44 842 ILE A N 1
ATOM 6803 C CA . ILE A 1 842 ? 23.170 10.741 -46.956 1.00 83.44 842 ILE A CA 1
ATOM 6804 C C . ILE A 1 842 ? 22.477 10.624 -48.322 1.00 83.44 842 ILE A C 1
ATOM 6806 O O . ILE A 1 842 ? 22.883 9.816 -49.159 1.00 83.44 842 ILE A O 1
ATOM 6810 N N . SER A 1 843 ? 21.420 11.403 -48.578 1.00 81.25 843 SER A N 1
ATOM 6811 C CA . SER A 1 843 ? 20.735 11.400 -49.877 1.00 81.25 843 SER A CA 1
ATOM 6812 C C . SER A 1 843 ? 19.985 12.698 -50.170 1.00 81.25 843 SER A C 1
ATOM 6814 O O . SER A 1 843 ? 19.434 13.338 -49.280 1.00 81.25 843 SER A O 1
ATOM 6816 N N . ASN A 1 844 ? 19.899 13.036 -51.459 1.00 77.69 844 ASN A N 1
ATOM 6817 C CA . ASN A 1 844 ? 19.128 14.173 -51.972 1.00 77.69 844 ASN A CA 1
ATOM 6818 C C . ASN A 1 844 ? 17.664 13.823 -52.295 1.00 77.69 844 ASN A C 1
ATOM 6820 O O . ASN A 1 844 ? 16.941 14.660 -52.841 1.00 77.69 844 ASN A O 1
ATOM 6824 N N . LEU A 1 845 ? 17.229 12.585 -52.036 1.00 77.06 845 LEU A N 1
ATOM 6825 C CA . LEU A 1 845 ? 15.837 12.196 -52.253 1.00 77.06 845 LEU A CA 1
ATOM 6826 C C . LEU A 1 845 ? 14.895 12.932 -51.279 1.00 77.06 845 LEU A C 1
ATOM 6828 O O . LEU A 1 845 ? 15.325 13.334 -50.199 1.00 77.06 845 LEU A O 1
ATOM 6832 N N . PRO A 1 846 ? 13.610 13.131 -51.628 1.00 73.19 846 PRO A N 1
ATOM 6833 C CA . PRO A 1 846 ? 12.647 13.720 -50.699 1.00 73.19 846 PRO A CA 1
ATOM 6834 C C . PRO A 1 846 ? 12.546 12.881 -49.419 1.00 73.19 846 PRO A C 1
ATOM 6836 O O . PRO A 1 846 ? 12.549 11.656 -49.496 1.00 73.19 846 PRO A O 1
ATOM 6839 N N . PHE A 1 847 ? 12.457 13.518 -48.252 1.00 70.12 847 PHE A N 1
ATOM 6840 C CA . PHE A 1 847 ? 12.312 12.840 -46.962 1.00 70.12 847 PHE A CA 1
ATOM 6841 C C . PHE A 1 847 ? 11.249 13.541 -46.120 1.00 70.12 847 PHE A C 1
ATOM 6843 O O . PHE A 1 847 ? 11.323 14.755 -45.920 1.00 70.12 847 PHE A O 1
ATOM 6850 N N . GLU A 1 848 ? 10.280 12.781 -45.607 1.00 64.44 848 GLU A N 1
ATOM 6851 C CA . GLU A 1 848 ? 9.262 13.292 -44.688 1.00 64.44 848 GLU A CA 1
ATOM 6852 C C . GLU A 1 848 ? 9.568 12.829 -43.261 1.00 64.44 848 GLU A C 1
ATOM 6854 O O . GLU A 1 848 ? 9.254 11.704 -42.866 1.00 64.44 848 GLU A O 1
ATOM 6859 N N . PHE A 1 849 ? 10.160 13.723 -42.467 1.00 59.31 849 PHE A N 1
ATOM 6860 C CA . PHE A 1 849 ? 10.652 13.445 -41.111 1.00 59.31 849 PHE A CA 1
ATOM 6861 C C . PHE A 1 849 ? 9.648 12.701 -40.212 1.00 59.31 849 PHE A C 1
ATOM 6863 O O . PHE A 1 849 ? 10.038 11.801 -39.474 1.00 59.31 849 PHE A O 1
ATOM 6870 N N . TYR A 1 850 ? 8.356 13.011 -40.342 1.00 53.41 850 TYR A N 1
ATOM 6871 C CA . TYR A 1 850 ? 7.293 12.526 -39.458 1.00 53.41 850 TYR A CA 1
ATOM 6872 C C . TYR A 1 850 ? 6.469 11.345 -39.999 1.00 53.41 850 TYR A C 1
ATOM 6874 O O . TYR A 1 850 ? 5.710 10.749 -39.248 1.00 53.41 850 TYR A O 1
ATOM 6882 N N . ARG A 1 851 ? 6.598 10.976 -41.283 1.00 51.69 851 ARG A N 1
ATOM 6883 C CA . ARG A 1 851 ? 5.775 9.918 -41.919 1.00 51.69 851 ARG A CA 1
ATOM 6884 C C . ARG A 1 851 ? 6.536 8.646 -42.261 1.00 51.69 851 ARG A C 1
ATOM 6886 O O . ARG A 1 851 ? 5.939 7.592 -42.451 1.00 51.69 851 ARG A O 1
ATOM 6893 N N . THR A 1 852 ? 7.862 8.714 -42.306 1.00 49.62 852 THR A N 1
ATOM 6894 C CA . THR A 1 852 ? 8.689 7.616 -42.828 1.00 49.62 852 THR A CA 1
ATOM 6895 C C . THR A 1 852 ? 8.874 6.451 -41.844 1.00 49.62 852 THR A C 1
ATOM 6897 O O . THR A 1 852 ? 9.661 5.553 -42.119 1.00 49.62 852 THR A O 1
ATOM 6900 N N . ARG A 1 853 ? 8.186 6.434 -40.692 1.00 49.41 853 ARG A N 1
ATOM 6901 C CA . ARG A 1 853 ? 8.319 5.353 -39.701 1.00 49.41 853 ARG A CA 1
ATOM 6902 C C . ARG A 1 853 ? 7.066 4.530 -39.405 1.00 49.41 853 ARG A C 1
ATOM 6904 O O . ARG A 1 853 ? 7.215 3.492 -38.788 1.00 49.41 853 ARG A O 1
ATOM 6911 N N . ALA A 1 854 ? 5.893 4.912 -39.907 1.00 40.78 854 ALA A N 1
ATOM 6912 C CA . ALA A 1 854 ? 4.663 4.137 -39.702 1.00 40.78 854 ALA A CA 1
ATOM 6913 C C . ALA A 1 854 ? 4.417 3.055 -40.785 1.00 40.78 854 ALA A C 1
ATOM 6915 O O . ALA A 1 854 ? 3.542 2.213 -40.642 1.00 40.78 854 ALA A O 1
ATOM 6916 N N . CYS A 1 855 ? 5.179 3.048 -41.889 1.00 43.06 855 CYS A N 1
ATOM 6917 C CA . CYS A 1 855 ? 4.905 2.194 -43.061 1.00 43.06 855 CYS A CA 1
ATOM 6918 C C . CYS A 1 855 ? 5.663 0.849 -43.093 1.00 43.06 855 CYS A C 1
ATOM 6920 O O . CYS A 1 855 ? 5.873 0.299 -44.176 1.00 43.06 855 CYS A O 1
ATOM 6922 N N . TYR A 1 856 ? 6.130 0.315 -41.962 1.00 49.50 856 TYR A N 1
ATOM 6923 C CA . TYR A 1 856 ? 6.980 -0.889 -41.980 1.00 49.50 856 TYR A CA 1
ATOM 6924 C C . TYR A 1 856 ? 6.226 -2.205 -42.160 1.00 49.50 856 TYR A C 1
ATOM 6926 O O . TYR A 1 856 ? 6.835 -3.198 -42.554 1.00 49.50 856 TYR A O 1
ATOM 6934 N N . ARG A 1 857 ? 4.912 -2.207 -41.921 1.00 44.75 857 ARG A N 1
ATOM 6935 C CA . ARG A 1 857 ? 4.074 -3.411 -41.931 1.00 44.75 857 ARG A CA 1
ATOM 6936 C C . ARG A 1 857 ? 3.001 -3.457 -42.998 1.00 44.75 857 ARG A C 1
ATOM 6938 O O . ARG A 1 857 ? 2.115 -4.306 -42.913 1.00 44.75 857 ARG A O 1
ATOM 6945 N N . ASP A 1 858 ? 3.077 -2.620 -44.026 1.00 42.34 858 ASP A N 1
ATOM 6946 C CA . ASP A 1 858 ? 2.162 -2.798 -45.140 1.00 42.34 858 ASP A CA 1
ATOM 6947 C C . ASP A 1 858 ? 2.465 -4.152 -45.808 1.00 42.34 858 ASP A C 1
ATOM 6949 O O . ASP A 1 858 ? 3.316 -4.304 -46.678 1.00 42.34 858 ASP A O 1
ATOM 6953 N N . SER A 1 859 ? 1.710 -5.176 -45.419 1.00 39.59 859 SER A N 1
ATOM 6954 C CA . SER A 1 859 ? 1.360 -6.291 -46.294 1.00 39.59 859 SER A CA 1
ATOM 6955 C C . SER A 1 859 ? 0.801 -5.760 -47.622 1.00 39.59 859 SER A C 1
ATOM 6957 O O . SER A 1 859 ? 0.972 -6.411 -48.647 1.00 39.59 859 SER A O 1
ATOM 6959 N N . ASP A 1 860 ? 0.286 -4.524 -47.624 1.00 40.22 860 ASP A N 1
ATOM 6960 C CA . ASP A 1 860 ? 0.017 -3.673 -48.780 1.00 40.22 860 ASP A CA 1
ATOM 6961 C C . ASP A 1 860 ? 1.263 -3.312 -49.601 1.00 40.22 860 ASP A C 1
ATOM 6963 O O . ASP A 1 860 ? 1.132 -3.118 -50.791 1.00 40.22 860 ASP A O 1
ATOM 6967 N N . LEU A 1 861 ? 2.496 -3.299 -49.090 1.00 45.50 861 LEU A N 1
ATOM 6968 C CA . LEU A 1 861 ? 3.697 -3.186 -49.924 1.00 45.50 861 LEU A CA 1
ATOM 6969 C C . LEU A 1 861 ? 3.889 -4.496 -50.692 1.00 45.50 861 LEU A C 1
ATOM 6971 O O . LEU A 1 861 ? 3.937 -4.497 -51.918 1.00 45.50 861 LEU A O 1
ATOM 6975 N N . ALA A 1 862 ? 3.934 -5.645 -50.016 1.00 40.91 862 ALA A N 1
ATOM 6976 C CA . ALA A 1 862 ? 4.016 -6.938 -50.705 1.00 40.91 862 ALA A CA 1
ATOM 6977 C C . ALA A 1 862 ? 2.822 -7.163 -51.666 1.00 40.91 862 ALA A C 1
ATOM 6979 O O . ALA A 1 862 ? 3.011 -7.687 -52.767 1.00 40.91 862 ALA A O 1
ATOM 6980 N N . GLY A 1 863 ? 1.631 -6.699 -51.276 1.00 40.19 863 GLY A N 1
ATOM 6981 C CA . GLY A 1 863 ? 0.356 -6.738 -51.991 1.00 40.19 863 GLY A CA 1
ATOM 6982 C C . GLY A 1 863 ? 0.229 -5.734 -53.141 1.00 40.19 863 GLY A C 1
ATOM 6983 O O . GLY A 1 863 ? -0.227 -6.125 -54.205 1.00 40.19 863 GLY A O 1
ATOM 6984 N N . GLU A 1 864 ? 0.698 -4.492 -53.015 1.00 42.72 864 GLU A N 1
ATOM 6985 C CA . GLU A 1 864 ? 0.756 -3.475 -54.083 1.00 42.72 864 GLU A CA 1
ATOM 6986 C C . GLU A 1 864 ? 1.824 -3.855 -55.115 1.00 42.72 864 GLU A C 1
ATOM 6988 O O . GLU A 1 864 ? 1.598 -3.770 -56.324 1.00 42.72 864 GLU A O 1
ATOM 6993 N N . PHE A 1 865 ? 2.964 -4.394 -54.664 1.00 44.19 865 PHE A N 1
ATOM 6994 C CA . PHE A 1 865 ? 3.956 -4.999 -55.558 1.00 44.19 865 PHE A CA 1
ATOM 6995 C C . PHE A 1 865 ? 3.436 -6.281 -56.224 1.00 44.19 865 PHE A C 1
ATOM 6997 O O . PHE A 1 865 ? 3.858 -6.598 -57.341 1.00 44.19 865 PHE A O 1
ATOM 7004 N N . ALA A 1 866 ? 2.485 -6.983 -55.598 1.00 37.31 866 ALA A N 1
ATOM 7005 C CA . ALA A 1 866 ? 1.733 -8.072 -56.210 1.00 37.31 866 ALA A CA 1
ATOM 7006 C C . ALA A 1 866 ? 0.580 -7.589 -57.115 1.00 37.31 866 ALA A C 1
ATOM 7008 O O . ALA A 1 866 ? 0.330 -8.241 -58.117 1.00 37.31 866 ALA A O 1
ATOM 7009 N N . LEU A 1 867 ? -0.068 -6.448 -56.867 1.00 36.41 867 LEU A N 1
ATOM 7010 C CA . LEU A 1 867 ? -1.114 -5.850 -57.716 1.00 36.41 867 LEU A CA 1
ATOM 7011 C C . LEU A 1 867 ? -0.537 -5.331 -59.037 1.00 36.41 867 LEU A C 1
ATOM 7013 O O . LEU A 1 867 ? -1.157 -5.485 -60.090 1.00 36.41 867 LEU A O 1
ATOM 7017 N N . ILE A 1 868 ? 0.717 -4.867 -59.024 1.00 43.41 868 ILE A N 1
ATOM 7018 C CA . ILE A 1 868 ? 1.514 -4.651 -60.244 1.00 43.41 868 ILE A CA 1
ATOM 7019 C C . ILE A 1 868 ? 1.694 -5.965 -61.044 1.00 43.41 868 ILE A C 1
ATOM 7021 O O . ILE A 1 868 ? 1.979 -5.918 -62.243 1.00 43.41 868 ILE A O 1
ATOM 7025 N N . ARG A 1 869 ? 1.493 -7.159 -60.451 1.00 39.94 869 ARG A N 1
ATOM 7026 C CA . ARG A 1 869 ? 1.539 -8.429 -61.204 1.00 39.94 869 ARG A CA 1
ATOM 7027 C C . ARG A 1 869 ? 0.328 -8.655 -62.105 1.00 39.94 869 ARG A C 1
ATOM 7029 O O . ARG A 1 869 ? 0.492 -9.461 -63.024 1.00 39.94 869 ARG A O 1
ATOM 7036 N N . THR A 1 870 ? -0.832 -8.031 -61.874 1.00 37.31 870 THR A N 1
ATOM 7037 C CA . THR A 1 870 ? -2.091 -8.673 -62.303 1.00 37.31 870 THR A CA 1
ATOM 7038 C C . THR A 1 870 ? -3.093 -7.898 -63.153 1.00 37.31 870 THR A C 1
ATOM 7040 O O . THR A 1 870 ? -3.995 -8.580 -63.623 1.00 37.31 870 THR A O 1
ATOM 7043 N N . SER A 1 871 ? -3.009 -6.588 -63.435 1.00 38.62 871 SER A N 1
ATOM 7044 C CA . SER A 1 871 ? -4.188 -5.976 -64.102 1.00 38.62 871 SER A CA 1
ATOM 7045 C C . SER A 1 871 ? -4.050 -4.928 -65.208 1.00 38.62 871 SER A C 1
ATOM 7047 O O . SER A 1 871 ? -5.090 -4.632 -65.773 1.00 38.62 871 SER A O 1
ATOM 7049 N N . ASP A 1 872 ? -2.882 -4.413 -65.624 1.00 40.78 872 ASP A N 1
ATOM 7050 C CA . ASP A 1 872 ? -2.930 -3.292 -66.601 1.00 40.78 872 ASP A CA 1
ATOM 7051 C C . ASP A 1 872 ? -1.793 -3.174 -67.638 1.00 40.78 872 ASP A C 1
ATOM 7053 O O . ASP A 1 872 ? -1.639 -2.135 -68.277 1.00 40.78 872 ASP A O 1
ATOM 7057 N N . PHE A 1 873 ? -0.996 -4.225 -67.867 1.00 40.84 873 PHE A N 1
ATOM 7058 C CA . PHE A 1 873 ? 0.141 -4.164 -68.810 1.00 40.84 873 PHE A CA 1
ATOM 7059 C C . PHE A 1 873 ? 0.033 -5.057 -70.055 1.00 40.84 873 PHE A C 1
ATOM 7061 O O . PHE A 1 873 ? 1.017 -5.203 -70.780 1.00 40.84 873 PHE A O 1
ATOM 7068 N N . GLU A 1 874 ? -1.146 -5.617 -70.340 1.00 39.75 874 GLU A N 1
ATOM 7069 C CA . GLU A 1 874 ? -1.375 -6.429 -71.550 1.00 39.75 874 GLU A CA 1
ATOM 7070 C C . GLU A 1 874 ? -1.970 -5.650 -72.735 1.00 39.75 874 GLU A C 1
ATOM 7072 O O . GLU A 1 874 ? -1.890 -6.126 -73.860 1.00 39.75 874 GLU A O 1
ATOM 7077 N N . ASN A 1 875 ? -2.452 -4.414 -72.553 1.00 40.25 875 ASN A N 1
ATOM 7078 C CA . ASN A 1 875 ? -3.192 -3.702 -73.606 1.00 40.25 875 ASN A CA 1
ATOM 7079 C C . ASN A 1 875 ? -2.584 -2.340 -73.983 1.00 40.25 875 ASN A C 1
ATOM 7081 O O . ASN A 1 875 ? -3.205 -1.301 -73.783 1.00 40.25 875 ASN A O 1
ATOM 7085 N N . ASN A 1 876 ? -1.357 -2.336 -74.514 1.00 42.81 876 ASN A N 1
ATOM 7086 C CA . ASN A 1 876 ? -0.912 -1.427 -75.590 1.00 42.81 876 ASN A CA 1
ATOM 7087 C C . ASN A 1 876 ? 0.563 -1.698 -75.915 1.00 42.81 876 ASN A C 1
ATOM 7089 O O . ASN A 1 876 ? 1.485 -1.089 -75.362 1.00 42.81 876 ASN A O 1
ATOM 7093 N N . ILE A 1 877 ? 0.785 -2.658 -76.806 1.00 39.34 877 ILE A N 1
ATOM 7094 C CA . ILE A 1 877 ? 2.106 -3.069 -77.267 1.00 39.34 877 ILE A CA 1
ATOM 7095 C C . ILE A 1 877 ? 2.233 -2.640 -78.729 1.00 39.34 877 ILE A C 1
ATOM 7097 O O . ILE A 1 877 ? 1.945 -3.415 -79.625 1.00 39.34 877 ILE A O 1
ATOM 7101 N N . ASP A 1 878 ? 2.683 -1.401 -78.947 1.00 40.34 878 ASP A N 1
ATOM 7102 C CA . ASP A 1 878 ? 3.131 -0.938 -80.275 1.00 40.34 878 ASP A CA 1
ATOM 7103 C C . ASP A 1 878 ? 4.529 -0.277 -80.247 1.00 40.34 878 ASP A C 1
ATOM 7105 O O . ASP A 1 878 ? 4.967 0.420 -81.155 1.00 40.34 878 ASP A O 1
ATOM 7109 N N . SER A 1 879 ? 5.309 -0.563 -79.198 1.00 52.78 879 SER A N 1
ATOM 7110 C CA . SER A 1 879 ? 6.785 -0.528 -79.247 1.00 52.78 879 SER A CA 1
ATOM 7111 C C . SER A 1 879 ? 7.347 -1.635 -78.344 1.00 52.78 879 SER A C 1
ATOM 7113 O O . SER A 1 879 ? 7.734 -1.442 -77.190 1.00 52.78 879 SER A O 1
ATOM 7115 N N . ALA A 1 880 ? 7.271 -2.863 -78.854 1.00 45.03 880 ALA A N 1
ATOM 7116 C CA . ALA A 1 880 ? 7.092 -4.055 -78.031 1.00 45.03 880 ALA A CA 1
ATOM 7117 C C . ALA A 1 880 ? 8.341 -4.626 -77.346 1.00 45.03 880 ALA A C 1
ATOM 7119 O O . ALA A 1 880 ? 8.239 -5.147 -76.237 1.00 45.03 880 ALA A O 1
ATOM 7120 N N . SER A 1 881 ? 9.531 -4.571 -77.954 1.00 47.47 881 SER A N 1
ATOM 7121 C CA . SER A 1 881 ? 10.590 -5.492 -77.506 1.00 47.47 881 SER A CA 1
ATOM 7122 C C . SER A 1 881 ? 11.437 -4.996 -76.328 1.00 47.47 881 SER A C 1
ATOM 7124 O O . SER A 1 881 ? 11.799 -5.809 -75.478 1.00 47.47 881 SER A O 1
ATOM 7126 N N . ASN A 1 882 ? 11.717 -3.693 -76.222 1.00 41.31 882 ASN A N 1
ATOM 7127 C CA . ASN A 1 882 ? 12.520 -3.145 -75.116 1.00 41.31 882 ASN A CA 1
ATOM 7128 C C . ASN A 1 882 ? 11.687 -2.905 -73.849 1.00 41.31 882 ASN A C 1
ATOM 7130 O O . ASN A 1 882 ? 12.188 -3.046 -72.734 1.00 41.31 882 ASN A O 1
ATOM 7134 N N . ARG A 1 883 ? 10.392 -2.610 -74.013 1.00 38.84 883 ARG A N 1
ATOM 7135 C CA . ARG A 1 883 ? 9.461 -2.358 -72.909 1.00 38.84 883 ARG A CA 1
ATOM 7136 C C . ARG A 1 883 ? 9.054 -3.656 -72.211 1.00 38.84 883 ARG A C 1
ATOM 7138 O O . ARG A 1 883 ? 9.130 -3.714 -70.989 1.00 38.84 883 ARG A O 1
ATOM 7145 N N . ALA A 1 884 ? 8.751 -4.715 -72.969 1.00 41.44 884 ALA A N 1
ATOM 7146 C CA . ALA A 1 884 ? 8.505 -6.052 -72.420 1.00 41.44 884 ALA A CA 1
ATOM 7147 C C . ALA A 1 884 ? 9.737 -6.606 -71.675 1.00 41.44 884 ALA A C 1
ATOM 7149 O O . ALA A 1 884 ? 9.607 -7.131 -70.573 1.00 41.44 884 ALA A O 1
ATOM 7150 N N . ARG A 1 885 ? 10.950 -6.393 -72.210 1.00 46.12 885 ARG A N 1
ATOM 7151 C CA . ARG A 1 885 ? 12.219 -6.775 -71.556 1.00 46.12 885 ARG A CA 1
ATOM 7152 C C . ARG A 1 885 ? 12.476 -6.021 -70.251 1.00 46.12 885 ARG A C 1
ATOM 7154 O O . ARG A 1 885 ? 12.865 -6.633 -69.259 1.00 46.12 885 ARG A O 1
ATOM 7161 N N . TYR A 1 886 ? 12.251 -4.707 -70.234 1.00 41.00 886 TYR A N 1
ATOM 7162 C CA . TYR A 1 886 ? 12.368 -3.891 -69.023 1.00 41.00 886 TYR A CA 1
ATOM 7163 C C . TYR A 1 886 ? 11.334 -4.310 -67.967 1.00 41.00 886 TYR A C 1
ATOM 7165 O O . TYR A 1 886 ? 11.691 -4.523 -66.813 1.00 41.00 886 TYR A O 1
ATOM 7173 N N . LEU A 1 887 ? 10.081 -4.542 -68.370 1.00 39.19 887 LEU A N 1
ATOM 7174 C CA . LEU A 1 887 ? 9.002 -5.007 -67.489 1.00 39.19 887 LEU A CA 1
ATOM 7175 C C . LEU A 1 887 ? 9.250 -6.413 -66.933 1.00 39.19 887 LEU A C 1
ATOM 7177 O O . LEU A 1 887 ? 8.890 -6.682 -65.793 1.00 39.19 887 LEU A O 1
ATOM 7181 N N . GLN A 1 888 ? 9.907 -7.296 -67.686 1.00 45.84 888 GLN A N 1
ATOM 7182 C CA . GLN A 1 888 ? 10.277 -8.636 -67.226 1.00 45.84 888 GLN A CA 1
ATOM 7183 C C . GLN A 1 888 ? 11.481 -8.613 -66.267 1.00 45.84 888 GLN A C 1
ATOM 7185 O O . GLN A 1 888 ? 11.476 -9.329 -65.265 1.00 45.84 888 GLN A O 1
ATOM 7190 N N . ARG A 1 889 ? 12.459 -7.720 -66.496 1.00 46.69 889 ARG A N 1
ATOM 7191 C CA . ARG A 1 889 ? 13.526 -7.401 -65.523 1.00 46.69 889 ARG A CA 1
ATOM 7192 C C . ARG A 1 889 ? 12.945 -6.834 -64.226 1.00 46.69 889 ARG A C 1
ATOM 7194 O O . ARG A 1 889 ? 13.331 -7.273 -63.148 1.00 46.69 889 ARG A O 1
ATOM 7201 N N . VAL A 1 890 ? 11.970 -5.931 -64.330 1.00 40.41 890 VAL A N 1
ATOM 7202 C CA . VAL A 1 890 ? 11.229 -5.365 -63.193 1.00 40.41 890 VAL A CA 1
ATOM 7203 C C . VAL A 1 890 ? 10.381 -6.438 -62.490 1.00 40.41 890 VAL A C 1
ATOM 7205 O O . VAL A 1 890 ? 10.416 -6.510 -61.270 1.00 40.41 890 VAL A O 1
ATOM 7208 N N . ARG A 1 891 ? 9.716 -7.353 -63.215 1.00 44.06 891 ARG A N 1
ATOM 7209 C CA . ARG A 1 891 ? 8.980 -8.507 -62.646 1.00 44.06 891 ARG A CA 1
ATOM 7210 C C . ARG A 1 891 ? 9.881 -9.425 -61.819 1.00 44.06 891 ARG A C 1
ATOM 7212 O O . ARG A 1 891 ? 9.478 -9.850 -60.739 1.00 44.06 891 ARG A O 1
ATOM 7219 N N . ASN A 1 892 ? 11.094 -9.703 -62.298 1.00 47.94 892 ASN A N 1
ATOM 7220 C CA . ASN A 1 892 ? 12.077 -10.498 -61.562 1.00 47.94 892 ASN A CA 1
ATOM 7221 C C . ASN A 1 892 ? 12.620 -9.733 -60.342 1.00 47.94 892 ASN A C 1
ATOM 7223 O O . ASN A 1 892 ? 12.641 -10.299 -59.256 1.00 47.94 892 ASN A O 1
ATOM 7227 N N . LEU A 1 893 ? 12.940 -8.437 -60.475 1.00 47.47 893 LEU A N 1
ATOM 7228 C CA . LEU A 1 893 ? 13.271 -7.548 -59.346 1.00 47.47 893 LEU A CA 1
ATOM 7229 C C . LEU A 1 893 ? 12.171 -7.548 -58.261 1.00 47.47 893 LEU A C 1
ATOM 7231 O O . LEU A 1 893 ? 12.472 -7.605 -57.073 1.00 47.47 893 LEU A O 1
ATOM 7235 N N . ILE A 1 894 ? 10.898 -7.510 -58.672 1.00 43.75 894 ILE A N 1
ATOM 7236 C CA . ILE A 1 894 ? 9.720 -7.491 -57.791 1.00 43.75 894 ILE A CA 1
ATOM 7237 C C . ILE A 1 894 ? 9.486 -8.855 -57.121 1.00 43.75 894 ILE A C 1
ATOM 7239 O O . ILE A 1 894 ? 9.076 -8.900 -55.965 1.00 43.75 894 ILE A O 1
ATOM 7243 N N . ARG A 1 895 ? 9.763 -9.984 -57.790 1.00 46.06 895 ARG A N 1
ATOM 7244 C CA . ARG A 1 895 ? 9.606 -11.329 -57.200 1.00 46.06 895 ARG A CA 1
ATOM 7245 C C . ARG A 1 895 ? 10.568 -11.580 -56.034 1.00 46.06 895 ARG A C 1
ATOM 7247 O O . ARG A 1 895 ? 10.173 -12.232 -55.077 1.00 46.06 895 ARG A O 1
ATOM 7254 N N . ASN A 1 896 ? 11.779 -11.028 -56.082 1.00 51.22 896 ASN A N 1
ATOM 7255 C CA . ASN A 1 896 ? 12.768 -11.173 -55.003 1.00 51.22 896 ASN A CA 1
ATOM 7256 C C . ASN A 1 896 ? 12.566 -10.195 -53.846 1.00 51.22 896 ASN A C 1
ATOM 7258 O O . ASN A 1 896 ? 13.218 -10.322 -52.816 1.00 51.22 896 ASN A O 1
ATOM 7262 N N . ARG A 1 897 ? 11.666 -9.223 -54.016 1.00 52.72 897 ARG A N 1
ATOM 7263 C CA . ARG A 1 897 ? 11.383 -8.159 -53.056 1.00 52.72 897 ARG A CA 1
ATOM 7264 C C . ARG A 1 897 ? 10.731 -8.676 -51.775 1.00 52.72 897 ARG A C 1
ATOM 7266 O O . ARG A 1 897 ? 11.186 -8.307 -50.705 1.00 52.72 897 ARG A O 1
ATOM 7273 N N . ALA A 1 898 ? 9.698 -9.516 -51.891 1.00 45.81 898 ALA A N 1
ATOM 7274 C CA . ALA A 1 898 ? 9.009 -10.092 -50.731 1.00 45.81 898 ALA A CA 1
ATOM 7275 C C . ALA A 1 898 ? 9.977 -10.933 -49.884 1.00 45.81 898 ALA A C 1
ATOM 7277 O O . ALA A 1 898 ? 10.048 -10.781 -48.677 1.00 45.81 898 ALA A O 1
ATOM 7278 N N . PHE A 1 899 ? 10.824 -11.710 -50.557 1.00 49.97 899 PHE A N 1
ATOM 7279 C CA . PHE A 1 899 ? 11.813 -12.561 -49.912 1.00 49.97 899 PHE A CA 1
ATOM 7280 C C . PHE A 1 899 ? 12.976 -11.783 -49.272 1.00 49.97 899 PHE A C 1
ATOM 7282 O O . PHE A 1 899 ? 13.370 -12.081 -48.153 1.00 49.97 899 PHE A O 1
ATOM 7289 N N . ALA A 1 900 ? 13.530 -10.771 -49.955 1.00 49.56 900 ALA A N 1
ATOM 7290 C CA . ALA A 1 900 ? 14.584 -9.929 -49.386 1.00 49.56 900 ALA A CA 1
ATOM 7291 C C . ALA A 1 900 ? 14.078 -9.105 -48.191 1.00 49.56 900 ALA A C 1
ATOM 7293 O O . ALA A 1 900 ? 14.839 -8.881 -47.258 1.00 49.56 900 ALA A O 1
ATOM 7294 N N . LEU A 1 901 ? 12.807 -8.684 -48.206 1.00 49.41 901 LEU A N 1
ATOM 7295 C CA . LEU A 1 901 ? 12.154 -8.044 -47.063 1.00 49.41 901 LEU A CA 1
ATOM 7296 C C . LEU A 1 901 ? 11.998 -9.037 -45.904 1.00 49.41 901 LEU A C 1
ATOM 7298 O O . LEU A 1 901 ? 12.500 -8.743 -44.826 1.00 49.41 901 LEU A O 1
ATOM 7302 N N . ASP A 1 902 ? 11.434 -10.228 -46.130 1.00 48.94 902 ASP A N 1
ATOM 7303 C CA . ASP A 1 902 ? 11.287 -11.264 -45.090 1.00 48.94 902 ASP A CA 1
ATOM 7304 C C . ASP A 1 902 ? 12.636 -11.634 -44.440 1.00 48.94 902 ASP A C 1
ATOM 7306 O O . ASP A 1 902 ? 12.755 -11.698 -43.218 1.00 48.94 902 ASP A O 1
ATOM 7310 N N . VAL A 1 903 ? 13.691 -11.791 -45.247 1.00 50.06 903 VAL A N 1
ATOM 7311 C CA . VAL A 1 903 ? 15.057 -12.102 -44.780 1.00 50.06 903 VAL A CA 1
ATOM 7312 C C . VAL A 1 903 ? 15.705 -10.942 -44.016 1.00 50.06 903 VAL A C 1
ATOM 7314 O O . VAL A 1 903 ? 16.505 -11.165 -43.110 1.00 50.06 903 VAL A O 1
ATOM 7317 N N . VAL A 1 904 ? 15.402 -9.697 -44.384 1.00 52.44 904 VAL A N 1
ATOM 7318 C CA . VAL A 1 904 ? 15.902 -8.503 -43.687 1.00 52.44 904 VAL A CA 1
ATOM 7319 C C . VAL A 1 904 ? 15.130 -8.249 -42.381 1.00 52.44 904 VAL A C 1
ATOM 7321 O O . VAL A 1 904 ? 15.682 -7.614 -41.478 1.00 52.44 904 VAL A O 1
ATOM 7324 N N . HIS A 1 905 ? 13.897 -8.753 -42.270 1.00 49.88 905 HIS A N 1
ATOM 7325 C CA . HIS A 1 905 ? 13.021 -8.581 -41.112 1.00 49.88 905 HIS A CA 1
ATOM 7326 C C . HIS A 1 905 ? 13.233 -9.619 -40.001 1.00 49.88 905 HIS A C 1
ATOM 7328 O O . HIS A 1 905 ? 13.141 -9.244 -38.831 1.00 49.88 905 HIS A O 1
ATOM 7334 N N . ASP A 1 906 ? 13.530 -10.883 -40.323 1.00 50.69 906 ASP A N 1
ATOM 7335 C CA . ASP A 1 906 ? 13.536 -11.962 -39.325 1.00 50.69 906 ASP A CA 1
ATOM 7336 C C . ASP A 1 906 ? 14.934 -12.264 -38.741 1.00 50.69 906 ASP A C 1
ATOM 7338 O O . ASP A 1 906 ? 15.802 -12.885 -39.365 1.00 50.69 906 ASP A O 1
ATOM 7342 N N . PHE A 1 907 ? 15.146 -11.824 -37.497 1.00 45.94 907 PHE A N 1
ATOM 7343 C CA . PHE A 1 907 ? 16.359 -12.065 -36.706 1.00 45.94 907 PHE A CA 1
ATOM 7344 C C . PHE A 1 907 ? 16.547 -13.542 -36.308 1.00 45.94 907 PHE A C 1
ATOM 7346 O O . PHE A 1 907 ? 17.656 -13.927 -35.934 1.00 45.94 907 PHE A O 1
ATOM 7353 N N . ALA A 1 908 ? 15.511 -14.386 -36.383 1.00 43.28 908 ALA A N 1
ATOM 7354 C CA . ALA A 1 908 ? 15.534 -15.739 -35.818 1.00 43.28 908 ALA A CA 1
ATOM 7355 C C . ALA A 1 908 ? 16.505 -16.697 -36.513 1.00 43.28 908 ALA A C 1
ATOM 7357 O O . ALA A 1 908 ? 16.985 -17.671 -35.930 1.00 43.28 908 ALA A O 1
ATOM 7358 N N . LEU A 1 909 ? 16.811 -16.437 -37.780 1.00 47.62 909 LEU A N 1
ATOM 7359 C CA . LEU A 1 909 ? 17.413 -17.443 -38.640 1.00 47.62 909 LEU A CA 1
ATOM 7360 C C . LEU A 1 909 ? 18.887 -17.188 -38.958 1.00 47.62 909 LEU A C 1
ATOM 7362 O O . LEU A 1 909 ? 19.426 -17.921 -39.769 1.00 47.62 909 LEU A O 1
ATOM 7366 N N . VAL A 1 910 ? 19.579 -16.229 -38.337 1.00 43.69 910 VAL A N 1
ATOM 7367 C CA . VAL A 1 910 ? 20.909 -15.695 -38.739 1.00 43.69 910 VAL A CA 1
ATOM 7368 C C . VAL A 1 910 ? 21.933 -16.726 -39.260 1.00 43.69 910 VAL A C 1
ATOM 7370 O O . VAL A 1 910 ? 22.682 -16.413 -40.181 1.00 43.69 910 VAL A O 1
ATOM 7373 N N . ARG A 1 911 ? 21.958 -17.972 -38.765 1.00 41.84 911 ARG A N 1
ATOM 7374 C CA . ARG A 1 911 ? 22.833 -19.032 -39.307 1.00 41.84 911 ARG A CA 1
ATOM 7375 C C . ARG A 1 911 ? 22.199 -19.898 -40.411 1.00 41.84 911 ARG A C 1
ATOM 7377 O O . ARG A 1 911 ? 22.884 -20.225 -41.372 1.00 41.84 911 ARG A O 1
ATOM 7384 N N . ILE A 1 912 ? 20.910 -20.230 -40.312 1.00 44.38 912 ILE A N 1
ATOM 7385 C CA . ILE A 1 912 ? 20.150 -20.977 -41.338 1.00 44.38 912 ILE A CA 1
ATOM 7386 C C . ILE A 1 912 ? 19.860 -20.074 -42.553 1.00 44.38 912 ILE A C 1
ATOM 7388 O O . ILE A 1 912 ? 20.051 -20.476 -43.696 1.00 44.38 912 ILE A O 1
ATOM 7392 N N . VAL A 1 913 ? 19.487 -18.820 -42.300 1.00 51.47 913 VAL A N 1
ATOM 7393 C CA . VAL A 1 913 ? 19.303 -17.739 -43.270 1.00 51.47 913 VAL A CA 1
ATOM 7394 C C . VAL A 1 913 ? 20.616 -17.260 -43.863 1.00 51.47 913 VAL A C 1
ATOM 7396 O O . VAL A 1 913 ? 20.586 -16.840 -45.006 1.00 51.47 913 VAL A O 1
ATOM 7399 N N . HIS A 1 914 ? 21.774 -17.362 -43.200 1.00 59.75 914 HIS A N 1
ATOM 7400 C CA . HIS A 1 914 ? 23.038 -17.027 -43.871 1.00 59.75 914 HIS A CA 1
ATOM 7401 C C . HIS A 1 914 ? 23.282 -17.928 -45.087 1.00 59.75 914 HIS A C 1
ATOM 7403 O O . HIS A 1 914 ? 23.430 -17.426 -46.203 1.00 59.75 914 HIS A O 1
ATOM 7409 N N . ASP A 1 915 ? 23.304 -19.249 -44.884 1.00 60.12 915 ASP A N 1
ATOM 7410 C CA . ASP A 1 915 ? 23.570 -20.187 -45.975 1.00 60.12 915 ASP A CA 1
ATOM 7411 C C . ASP A 1 915 ? 22.442 -20.143 -47.008 1.00 60.12 915 ASP A C 1
ATOM 7413 O O . ASP A 1 915 ? 22.711 -20.019 -48.200 1.00 60.12 915 ASP A O 1
ATOM 7417 N N . PHE A 1 916 ? 21.188 -20.095 -46.555 1.00 59.78 916 PHE A N 1
ATOM 7418 C CA . PHE A 1 916 ? 20.025 -19.990 -47.429 1.00 59.78 916 PHE A CA 1
ATOM 7419 C C . PHE A 1 916 ? 19.957 -18.674 -48.218 1.00 59.78 916 PHE A C 1
ATOM 7421 O O . PHE A 1 916 ? 19.704 -18.706 -49.415 1.00 59.78 916 PHE A O 1
ATOM 7428 N N . ALA A 1 917 ? 20.216 -17.514 -47.611 1.00 60.88 917 ALA A N 1
ATOM 7429 C CA . ALA A 1 917 ? 20.187 -16.222 -48.300 1.00 60.88 917 ALA A CA 1
ATOM 7430 C C . ALA A 1 917 ? 21.380 -16.062 -49.246 1.00 60.88 917 ALA A C 1
ATOM 7432 O O . ALA A 1 917 ? 21.238 -15.496 -50.330 1.00 60.88 917 ALA A O 1
ATOM 7433 N N . ARG A 1 918 ? 22.555 -16.584 -48.879 1.00 70.69 918 ARG A N 1
ATOM 7434 C CA . ARG A 1 918 ? 23.706 -16.660 -49.785 1.00 70.69 918 ARG A CA 1
ATOM 7435 C C . ARG A 1 918 ? 23.397 -17.562 -50.978 1.00 70.69 918 ARG A C 1
ATOM 7437 O O . ARG A 1 918 ? 23.655 -17.171 -52.115 1.00 70.69 918 ARG A O 1
ATOM 7444 N N . ASP A 1 919 ? 22.837 -18.744 -50.742 1.00 68.38 919 ASP A N 1
ATOM 7445 C CA . ASP A 1 919 ? 22.519 -19.702 -51.802 1.00 68.38 919 ASP A CA 1
ATOM 7446 C C . ASP A 1 919 ? 21.355 -19.210 -52.674 1.00 68.38 919 ASP A C 1
ATOM 7448 O O . ASP A 1 919 ? 21.434 -19.301 -53.897 1.00 68.38 919 ASP A O 1
ATOM 7452 N N . PHE A 1 920 ? 20.378 -18.517 -52.090 1.00 67.12 920 PHE A N 1
ATOM 7453 C CA . PHE A 1 920 ? 19.346 -17.783 -52.817 1.00 67.12 920 PHE A CA 1
ATOM 7454 C C . PHE A 1 920 ? 19.931 -16.663 -53.685 1.00 67.12 920 PHE A C 1
ATOM 7456 O O . PHE A 1 920 ? 19.546 -16.526 -54.843 1.00 67.12 920 PHE A O 1
ATOM 7463 N N . ALA A 1 921 ? 20.884 -15.867 -53.179 1.00 68.00 921 ALA A N 1
ATOM 7464 C CA . ALA A 1 921 ? 21.555 -14.844 -53.989 1.00 68.00 921 ALA A CA 1
ATOM 7465 C C . ALA A 1 921 ? 22.280 -15.468 -55.193 1.00 68.00 921 ALA A C 1
ATOM 7467 O O . ALA A 1 921 ? 22.255 -14.904 -56.289 1.00 68.00 921 ALA A O 1
ATOM 7468 N N . ARG A 1 922 ? 22.895 -16.643 -55.005 1.00 77.06 922 ARG A N 1
ATOM 7469 C CA . ARG A 1 922 ? 23.548 -17.415 -56.075 1.00 77.06 922 ARG A CA 1
ATOM 7470 C C . ARG A 1 922 ? 22.536 -17.956 -57.084 1.00 77.06 922 ARG A C 1
ATOM 7472 O O . ARG A 1 922 ? 22.753 -17.811 -58.285 1.00 77.06 922 ARG A O 1
ATOM 7479 N N . ASP A 1 923 ? 21.435 -18.541 -56.617 1.00 69.06 923 ASP A N 1
ATOM 7480 C CA . ASP A 1 923 ? 20.329 -19.005 -57.463 1.00 69.06 923 ASP A CA 1
ATOM 7481 C C . ASP A 1 923 ? 19.736 -17.856 -58.278 1.00 69.06 923 ASP A C 1
ATOM 7483 O O . ASP A 1 923 ? 19.566 -17.970 -59.493 1.00 69.06 923 ASP A O 1
ATOM 7487 N N . PHE A 1 924 ? 19.501 -16.715 -57.633 1.00 67.69 924 PHE A N 1
ATOM 7488 C CA . PHE A 1 924 ? 18.940 -15.544 -58.283 1.00 67.69 924 PHE A CA 1
ATOM 7489 C C . PHE A 1 924 ? 19.898 -14.937 -59.318 1.00 67.69 924 PHE A C 1
ATOM 7491 O O . PHE A 1 924 ? 19.470 -14.604 -60.424 1.00 67.69 924 PHE A O 1
ATOM 7498 N N . ALA A 1 925 ? 21.195 -14.847 -59.011 1.00 70.56 925 ALA A N 1
ATOM 7499 C CA . ALA A 1 925 ? 22.205 -14.422 -59.979 1.00 70.56 925 ALA A CA 1
ATOM 7500 C C . ALA A 1 925 ? 22.246 -15.356 -61.206 1.00 70.56 925 ALA A C 1
ATOM 7502 O O . ALA A 1 925 ? 22.310 -14.878 -62.339 1.00 70.56 925 ALA A O 1
ATOM 7503 N N . ARG A 1 926 ? 22.118 -16.677 -61.004 1.00 71.31 926 ARG A N 1
ATOM 7504 C CA . ARG A 1 926 ? 22.033 -17.660 -62.100 1.00 71.31 926 ARG A CA 1
ATOM 7505 C C . ARG A 1 926 ? 20.777 -17.484 -62.952 1.00 71.31 926 ARG A C 1
ATOM 7507 O O . ARG A 1 926 ? 20.862 -17.498 -64.177 1.00 71.31 926 ARG A O 1
ATOM 7514 N N . ASP A 1 927 ? 19.616 -17.297 -62.336 1.00 65.25 927 ASP A N 1
ATOM 7515 C CA . ASP A 1 927 ? 18.369 -17.062 -63.074 1.00 65.25 927 ASP A CA 1
ATOM 7516 C C . ASP A 1 927 ? 18.399 -15.747 -63.859 1.00 65.25 927 ASP A C 1
ATOM 7518 O O . ASP A 1 927 ? 17.892 -15.674 -64.982 1.00 65.25 927 ASP A O 1
ATOM 7522 N N . PHE A 1 928 ? 19.040 -14.720 -63.301 1.00 66.06 928 PHE A N 1
ATOM 7523 C CA . PHE A 1 928 ? 19.280 -13.458 -63.989 1.00 66.06 928 PHE A CA 1
ATOM 7524 C C . PHE A 1 928 ? 20.192 -13.639 -65.213 1.00 66.06 928 PHE A C 1
ATOM 7526 O O . PHE A 1 928 ? 19.847 -13.163 -66.296 1.00 66.06 928 PHE A O 1
ATOM 7533 N N . ALA A 1 929 ? 21.289 -14.390 -65.080 1.00 66.69 929 ALA A N 1
ATOM 7534 C CA . ALA A 1 929 ? 22.192 -14.712 -66.186 1.00 66.69 929 ALA A CA 1
ATOM 7535 C C . ALA A 1 929 ? 21.488 -15.487 -67.314 1.00 66.69 929 ALA A C 1
ATOM 7537 O O . ALA A 1 929 ? 21.550 -15.085 -68.476 1.00 66.69 929 ALA A O 1
ATOM 7538 N N . ARG A 1 930 ? 20.707 -16.522 -66.972 1.00 65.25 930 ARG A N 1
ATOM 7539 C CA . ARG A 1 930 ? 19.897 -17.286 -67.943 1.00 65.25 930 ARG A CA 1
ATOM 7540 C C . ARG A 1 930 ? 18.887 -16.407 -68.674 1.00 65.25 930 ARG A C 1
ATOM 7542 O O . ARG A 1 930 ? 18.609 -16.624 -69.851 1.00 65.25 930 ARG A O 1
ATOM 7549 N N . ALA A 1 931 ? 18.299 -15.431 -67.983 1.00 62.31 931 ALA A N 1
ATOM 7550 C CA . ALA A 1 931 ? 17.367 -14.489 -68.592 1.00 62.31 931 ALA A CA 1
ATOM 7551 C C . ALA A 1 931 ? 18.068 -13.533 -69.570 1.00 62.31 931 ALA A C 1
ATOM 7553 O O . ALA A 1 931 ? 17.475 -13.186 -70.590 1.00 62.31 931 ALA A O 1
ATOM 7554 N N . ILE A 1 932 ? 19.310 -13.130 -69.284 1.00 60.34 932 ILE A N 1
ATOM 7555 C CA . ILE A 1 932 ? 20.129 -12.318 -70.193 1.00 60.34 932 ILE A CA 1
ATOM 7556 C C . ILE A 1 932 ? 20.530 -13.124 -71.428 1.00 60.34 932 ILE A C 1
ATOM 7558 O O . ILE A 1 932 ? 20.320 -12.646 -72.536 1.00 60.34 932 ILE A O 1
ATOM 7562 N N . LEU A 1 933 ? 21.012 -14.356 -71.261 1.00 60.16 933 LEU A N 1
ATOM 7563 C CA . LEU A 1 933 ? 21.470 -15.211 -72.368 1.00 60.16 933 LEU A CA 1
ATOM 7564 C C . LEU A 1 933 ? 20.348 -15.645 -73.327 1.00 60.16 933 LEU A C 1
ATOM 7566 O O . LEU A 1 933 ? 20.617 -16.054 -74.451 1.00 60.16 933 LEU A O 1
ATOM 7570 N N . ARG A 1 934 ? 19.080 -15.543 -72.905 1.00 58.69 934 ARG A N 1
ATOM 7571 C CA . ARG A 1 934 ? 17.896 -15.749 -73.762 1.00 58.69 934 ARG A CA 1
ATOM 7572 C C . ARG A 1 934 ? 17.548 -14.540 -74.637 1.00 58.69 934 ARG A C 1
ATOM 7574 O O . ARG A 1 934 ? 16.649 -14.641 -75.470 1.00 58.69 934 ARG A O 1
ATOM 7581 N N . VAL A 1 935 ? 18.194 -13.394 -74.428 1.00 52.53 935 VAL A N 1
ATOM 7582 C CA . VAL A 1 935 ? 18.087 -12.222 -75.303 1.00 52.53 935 VAL A CA 1
ATOM 7583 C C . VAL A 1 935 ? 19.084 -12.393 -76.446 1.00 52.53 935 VAL A C 1
ATOM 7585 O O . VAL A 1 935 ? 20.214 -12.802 -76.209 1.00 52.53 935 VAL A O 1
ATOM 7588 N N . ASP A 1 936 ? 18.658 -12.087 -77.674 1.00 48.16 936 ASP A N 1
ATOM 7589 C CA . ASP A 1 936 ? 19.483 -12.201 -78.882 1.00 48.16 936 ASP A CA 1
ATOM 7590 C C . ASP A 1 936 ? 20.884 -11.590 -78.668 1.00 48.16 936 ASP A C 1
ATOM 7592 O O . ASP A 1 936 ? 21.005 -10.413 -78.306 1.00 48.16 936 ASP A O 1
ATOM 7596 N N . VAL A 1 937 ? 21.934 -12.397 -78.867 1.00 47.47 937 VAL A N 1
ATOM 7597 C CA . VAL A 1 937 ? 23.333 -12.095 -78.485 1.00 47.47 937 VAL A CA 1
ATOM 7598 C C . VAL A 1 937 ? 23.851 -10.815 -79.156 1.00 47.47 937 VAL A C 1
ATOM 7600 O O . VAL A 1 937 ? 24.713 -10.132 -78.617 1.00 47.47 937 VAL A O 1
ATOM 7603 N N . HIS A 1 938 ? 23.263 -10.427 -80.290 1.00 47.75 938 HIS A N 1
ATOM 7604 C CA . HIS A 1 938 ? 23.604 -9.218 -81.042 1.00 47.75 938 HIS A CA 1
ATOM 7605 C C . HIS A 1 938 ? 23.168 -7.889 -80.391 1.00 47.75 938 HIS A C 1
ATOM 7607 O O . HIS A 1 938 ? 23.446 -6.829 -80.947 1.00 47.75 938 HIS A O 1
ATOM 7613 N N . VAL A 1 939 ? 22.478 -7.922 -79.244 1.00 49.03 939 VAL A N 1
ATOM 7614 C CA . VAL A 1 939 ? 21.980 -6.725 -78.530 1.00 49.03 939 VAL A CA 1
ATOM 7615 C C . VAL A 1 939 ? 22.667 -6.526 -77.167 1.00 49.03 939 VAL A C 1
ATOM 7617 O O . VAL A 1 939 ? 22.395 -5.541 -76.483 1.00 49.03 939 VAL A O 1
ATOM 7620 N N . LEU A 1 940 ? 23.539 -7.449 -76.751 1.00 51.78 940 LEU A N 1
ATOM 7621 C CA . LEU A 1 940 ? 24.277 -7.377 -75.488 1.00 51.78 940 LEU A CA 1
ATOM 7622 C C . LEU A 1 940 ? 25.707 -6.889 -75.740 1.00 51.78 940 LEU A C 1
ATOM 7624 O O . LEU A 1 940 ? 26.362 -7.364 -76.666 1.00 51.78 940 LEU A O 1
ATOM 7628 N N . ASP A 1 941 ? 26.205 -5.985 -74.898 1.00 64.38 941 ASP A N 1
ATOM 7629 C CA . ASP A 1 941 ? 27.623 -5.618 -74.924 1.00 64.38 941 ASP A CA 1
ATOM 7630 C C . ASP A 1 941 ? 28.482 -6.785 -74.402 1.00 64.38 941 ASP A C 1
ATOM 7632 O O . ASP A 1 941 ? 28.028 -7.585 -73.579 1.00 64.38 941 ASP A O 1
ATOM 7636 N N . HIS A 1 942 ? 29.740 -6.887 -74.853 1.00 66.94 942 HIS A N 1
ATOM 7637 C CA . HIS A 1 942 ? 30.661 -7.973 -74.466 1.00 66.94 942 HIS A CA 1
ATOM 7638 C C . HIS A 1 942 ? 30.751 -8.173 -72.942 1.00 66.94 942 HIS A C 1
ATOM 7640 O O . HIS A 1 942 ? 30.782 -9.304 -72.460 1.00 66.94 942 HIS A O 1
ATOM 7646 N N . LEU A 1 943 ? 30.701 -7.077 -72.180 1.00 68.69 943 LEU A N 1
ATOM 7647 C CA . LEU A 1 943 ? 30.763 -7.095 -70.722 1.00 68.69 943 LEU A CA 1
ATOM 7648 C C . LEU A 1 943 ? 29.521 -7.738 -70.072 1.00 68.69 943 LEU A C 1
ATOM 7650 O O . LEU A 1 943 ? 29.653 -8.475 -69.096 1.00 68.69 943 LEU A O 1
ATOM 7654 N N . ASP A 1 944 ? 28.323 -7.521 -70.628 1.00 68.75 944 ASP A N 1
ATOM 7655 C CA . ASP A 1 944 ? 27.073 -8.121 -70.129 1.00 68.75 944 ASP A CA 1
ATOM 7656 C C . ASP A 1 944 ? 27.069 -9.648 -70.325 1.00 68.75 944 ASP A C 1
ATOM 7658 O O . ASP A 1 944 ? 26.563 -10.404 -69.483 1.00 68.75 944 ASP A O 1
ATOM 7662 N N . TYR A 1 945 ? 27.662 -10.108 -71.430 1.00 73.25 945 TYR A N 1
ATOM 7663 C CA . TYR A 1 945 ? 27.828 -11.525 -71.741 1.00 73.25 945 TYR A CA 1
ATOM 7664 C C . TYR A 1 945 ? 28.824 -12.206 -70.790 1.00 73.25 945 TYR A C 1
ATOM 7666 O O . TYR A 1 945 ? 28.502 -13.251 -70.218 1.00 73.25 945 TYR A O 1
ATOM 7674 N N . ASP A 1 946 ? 29.987 -11.594 -70.550 1.00 79.50 946 ASP A N 1
ATOM 7675 C CA . ASP A 1 946 ? 31.026 -12.150 -69.672 1.00 79.50 946 ASP A CA 1
ATOM 7676 C C . ASP A 1 946 ? 30.571 -12.235 -68.206 1.00 79.50 946 ASP A C 1
ATOM 7678 O O . ASP A 1 946 ? 30.826 -13.236 -67.530 1.00 79.50 946 ASP A O 1
ATOM 7682 N N . ILE A 1 947 ? 29.824 -11.232 -67.722 1.00 80.81 947 ILE A N 1
ATOM 7683 C CA . ILE A 1 947 ? 29.203 -11.263 -66.386 1.00 80.81 947 ILE A CA 1
ATOM 7684 C C . ILE A 1 947 ? 28.214 -12.429 -66.282 1.00 80.81 947 ILE A C 1
ATOM 7686 O O . ILE A 1 947 ? 28.244 -13.181 -65.304 1.00 80.81 947 ILE A O 1
ATOM 7690 N N . SER A 1 948 ? 27.346 -12.592 -67.285 1.00 77.31 948 SER A N 1
ATOM 7691 C CA . SER A 1 948 ? 26.322 -13.645 -67.295 1.00 77.31 948 SER A CA 1
ATOM 7692 C C . SER A 1 948 ? 26.956 -15.035 -67.312 1.00 77.31 948 SER A C 1
ATOM 7694 O O . SER A 1 948 ? 26.582 -15.900 -66.521 1.00 77.31 948 SER A O 1
ATOM 7696 N N . ARG A 1 949 ? 27.982 -15.229 -68.144 1.00 80.25 949 ARG A N 1
ATOM 7697 C CA . ARG A 1 949 ? 28.739 -16.480 -68.215 1.00 80.25 949 ARG A CA 1
ATOM 7698 C C . ARG A 1 949 ? 29.430 -16.813 -66.891 1.00 80.25 949 ARG A C 1
ATOM 7700 O O . ARG A 1 949 ? 29.307 -17.935 -66.408 1.00 80.25 949 ARG A O 1
ATOM 7707 N N . ALA A 1 950 ? 30.090 -15.839 -66.261 1.00 83.62 950 ALA A N 1
ATOM 7708 C CA . ALA A 1 950 ? 30.750 -16.043 -64.971 1.00 83.62 950 ALA A CA 1
ATOM 7709 C C . ALA A 1 950 ? 29.763 -16.447 -63.855 1.00 83.62 950 ALA A C 1
ATOM 7711 O O . ALA A 1 950 ? 30.104 -17.262 -62.996 1.00 83.62 950 ALA A O 1
ATOM 7712 N N . MET A 1 951 ? 28.532 -15.916 -63.869 1.00 82.69 951 MET A N 1
ATOM 7713 C CA . MET A 1 951 ? 27.470 -16.318 -62.936 1.00 82.69 951 MET A CA 1
ATOM 7714 C C . MET A 1 951 ? 26.966 -17.749 -63.191 1.00 82.69 951 MET A C 1
ATOM 7716 O O . MET A 1 951 ? 26.723 -18.476 -62.228 1.00 82.69 951 MET A O 1
ATOM 7720 N N . GLU A 1 952 ? 26.823 -18.178 -64.452 1.00 81.25 952 GLU A N 1
ATOM 7721 C CA . GLU A 1 952 ? 26.433 -19.561 -64.788 1.00 81.25 952 GLU A CA 1
ATOM 7722 C C . GLU A 1 952 ? 27.504 -20.588 -64.404 1.00 81.25 952 GLU A C 1
ATOM 7724 O O . GLU A 1 952 ? 27.178 -21.666 -63.907 1.00 81.25 952 GLU A O 1
ATOM 7729 N N . GLU A 1 953 ? 28.779 -20.229 -64.552 1.00 86.19 953 GLU A N 1
ATOM 7730 C CA . GLU A 1 953 ? 29.931 -21.050 -64.159 1.00 86.19 953 GLU A CA 1
ATOM 7731 C C . GLU A 1 953 ? 30.164 -21.072 -62.627 1.00 86.19 953 GLU A C 1
ATOM 7733 O O . GLU A 1 953 ? 31.135 -21.657 -62.151 1.00 86.19 953 GLU A O 1
ATOM 7738 N N . ASN A 1 954 ? 29.274 -20.459 -61.829 1.00 82.56 954 ASN A N 1
ATOM 7739 C CA . ASN A 1 954 ? 29.389 -20.263 -60.373 1.00 82.56 954 ASN A CA 1
ATOM 7740 C C . ASN A 1 954 ? 30.651 -19.494 -59.927 1.00 82.56 954 ASN A C 1
ATOM 7742 O O . ASN A 1 954 ? 31.012 -19.511 -58.746 1.00 82.56 954 ASN A O 1
ATOM 7746 N N . ASN A 1 955 ? 31.309 -18.763 -60.830 1.00 88.38 955 ASN A N 1
ATOM 7747 C CA . ASN A 1 955 ? 32.454 -17.918 -60.509 1.00 88.38 955 ASN A CA 1
ATOM 7748 C C . ASN A 1 955 ? 31.994 -16.514 -60.080 1.00 88.38 955 ASN A C 1
ATOM 7750 O O . ASN A 1 955 ? 32.244 -15.501 -60.738 1.00 88.38 955 ASN A O 1
ATOM 7754 N N . PHE A 1 956 ? 31.300 -16.452 -58.940 1.00 87.00 956 PHE A N 1
ATOM 7755 C CA . PHE A 1 956 ? 30.703 -15.212 -58.431 1.00 87.00 956 PHE A CA 1
ATOM 7756 C C . PHE A 1 956 ? 31.736 -14.128 -58.087 1.00 87.00 956 PHE A C 1
ATOM 7758 O O . PHE A 1 956 ? 31.399 -12.947 -58.120 1.00 87.00 956 PHE A O 1
ATOM 7765 N N . GLN A 1 957 ? 32.992 -14.494 -57.799 1.00 86.81 957 GLN A N 1
ATOM 7766 C CA . GLN A 1 957 ? 34.071 -13.520 -57.585 1.00 86.81 957 GLN A CA 1
ATOM 7767 C C . GLN A 1 957 ? 34.503 -12.847 -58.893 1.00 86.81 957 GLN A C 1
ATOM 7769 O O . GLN A 1 957 ? 34.627 -11.623 -58.927 1.00 86.81 957 GLN A O 1
ATOM 7774 N N . ALA A 1 958 ? 34.657 -13.607 -59.983 1.00 87.06 958 ALA A N 1
ATOM 7775 C CA . ALA A 1 958 ? 34.934 -13.027 -61.298 1.00 87.06 958 ALA A CA 1
ATOM 7776 C C . ALA A 1 958 ? 33.759 -12.166 -61.784 1.00 87.06 958 ALA A C 1
ATOM 7778 O O . ALA A 1 958 ? 33.959 -11.024 -62.196 1.00 87.06 958 ALA A O 1
ATOM 7779 N N . ALA A 1 959 ? 32.521 -12.653 -61.632 1.00 85.94 959 ALA A N 1
ATOM 7780 C CA . ALA A 1 959 ? 31.323 -11.872 -61.945 1.00 85.94 959 ALA A CA 1
ATOM 7781 C C . ALA A 1 959 ? 31.276 -10.554 -61.151 1.00 85.94 959 ALA A C 1
ATOM 7783 O O . ALA A 1 959 ? 30.869 -9.522 -61.681 1.00 85.94 959 ALA A O 1
ATOM 7784 N N . LYS A 1 960 ? 31.718 -10.564 -59.883 1.00 88.94 960 LYS A N 1
ATOM 7785 C CA . LYS A 1 960 ? 31.751 -9.377 -59.015 1.00 88.94 960 LYS A CA 1
ATOM 7786 C C . LYS A 1 960 ? 32.760 -8.346 -59.509 1.00 88.94 960 LYS A C 1
ATOM 7788 O O . LYS A 1 960 ? 32.431 -7.163 -59.542 1.00 88.94 960 LYS A O 1
ATOM 7793 N N . GLN A 1 961 ? 33.951 -8.780 -59.923 1.00 87.75 961 GLN A N 1
ATOM 7794 C CA . GLN A 1 961 ? 34.971 -7.901 -60.509 1.00 87.75 961 GLN A CA 1
ATOM 7795 C C . GLN A 1 961 ? 34.497 -7.282 -61.832 1.00 87.75 961 GLN A C 1
ATOM 7797 O O . GLN A 1 961 ? 34.658 -6.082 -62.045 1.00 87.75 961 GLN A O 1
ATOM 7802 N N . LEU A 1 962 ? 33.838 -8.067 -62.688 1.00 86.94 962 LEU A N 1
ATOM 7803 C CA . LEU A 1 962 ? 33.277 -7.579 -63.951 1.00 86.94 962 LEU A CA 1
ATOM 7804 C C . LEU A 1 962 ? 32.112 -6.596 -63.729 1.00 86.94 962 LEU A C 1
ATOM 7806 O O . LEU A 1 962 ? 32.066 -5.537 -64.351 1.00 86.94 962 LEU A O 1
ATOM 7810 N N . ALA A 1 963 ? 31.218 -6.876 -62.775 1.00 85.06 963 ALA A N 1
ATOM 7811 C CA . ALA A 1 963 ? 30.153 -5.947 -62.382 1.00 85.06 963 ALA A CA 1
ATOM 7812 C C . ALA A 1 963 ? 30.700 -4.643 -61.769 1.00 85.06 963 ALA A C 1
ATOM 7814 O O . ALA A 1 963 ? 30.064 -3.593 -61.866 1.00 85.06 963 ALA A O 1
ATOM 7815 N N . GLN A 1 964 ? 31.879 -4.687 -61.143 1.00 87.44 964 GLN A N 1
ATOM 7816 C CA . GLN A 1 964 ? 32.589 -3.494 -60.685 1.00 87.44 964 GLN A CA 1
ATOM 7817 C C . GLN A 1 964 ? 33.161 -2.689 -61.859 1.00 87.44 964 GLN A C 1
ATOM 7819 O O . GLN A 1 964 ? 33.042 -1.468 -61.858 1.00 87.44 964 GLN A O 1
ATOM 7824 N N . ALA A 1 965 ? 33.713 -3.345 -62.884 1.00 84.69 965 ALA A N 1
ATOM 7825 C CA . ALA A 1 965 ? 34.165 -2.672 -64.104 1.00 84.69 965 ALA A CA 1
ATOM 7826 C C . ALA A 1 965 ? 33.005 -1.970 -64.838 1.00 84.69 965 ALA A C 1
ATOM 7828 O O . ALA A 1 965 ? 33.151 -0.822 -65.251 1.00 84.69 965 ALA A O 1
ATOM 7829 N N . MET A 1 966 ? 31.824 -2.599 -64.883 1.00 80.88 966 MET A N 1
ATOM 7830 C CA . MET A 1 966 ? 30.600 -2.041 -65.480 1.00 80.88 966 MET A CA 1
ATOM 7831 C C . MET A 1 966 ? 30.140 -0.724 -64.826 1.00 80.88 966 MET A C 1
ATOM 7833 O O . MET A 1 966 ? 29.446 0.076 -65.449 1.00 80.88 966 MET A O 1
ATOM 7837 N N . GLN A 1 967 ? 30.536 -0.452 -63.578 1.00 81.69 967 GLN A N 1
ATOM 7838 C CA . GLN A 1 967 ? 30.229 0.818 -62.903 1.00 81.69 967 GLN A CA 1
ATOM 7839 C C . GLN A 1 967 ? 31.020 2.009 -63.462 1.00 81.69 967 GLN A C 1
ATOM 7841 O O . GLN A 1 967 ? 30.652 3.153 -63.197 1.00 81.69 967 GLN A O 1
ATOM 7846 N N . ASN A 1 968 ? 32.079 1.755 -64.231 1.00 81.25 968 ASN A N 1
ATOM 7847 C CA . ASN A 1 968 ? 32.910 2.785 -64.853 1.00 81.25 968 ASN A CA 1
ATOM 7848 C C . ASN A 1 968 ? 32.534 3.045 -66.323 1.00 81.25 968 ASN A C 1
ATOM 7850 O O . ASN A 1 968 ? 33.184 3.853 -66.982 1.00 81.25 968 ASN A O 1
ATOM 7854 N N . GLU A 1 969 ? 31.499 2.374 -66.838 1.00 78.06 969 GLU A N 1
ATOM 7855 C CA . GLU A 1 969 ? 31.001 2.581 -68.198 1.00 78.06 969 GLU A CA 1
ATOM 7856 C C . GLU A 1 969 ? 30.366 3.964 -68.377 1.00 78.06 969 GLU A C 1
ATOM 7858 O O . GLU A 1 969 ? 29.743 4.518 -67.469 1.00 78.06 969 GLU A O 1
ATOM 7863 N N . SER A 1 970 ? 30.471 4.512 -69.591 1.00 73.19 970 SER A N 1
ATOM 7864 C CA . SER A 1 970 ? 29.957 5.859 -69.901 1.00 73.19 970 SER A CA 1
ATOM 7865 C C . SER A 1 970 ? 28.424 5.928 -69.956 1.00 73.19 970 SER A C 1
ATOM 7867 O O . SER A 1 970 ? 27.849 7.013 -69.881 1.00 73.19 970 SER A O 1
ATOM 7869 N N . ASN A 1 971 ? 27.742 4.787 -70.101 1.00 74.94 971 ASN A N 1
ATOM 7870 C CA . ASN A 1 971 ? 26.286 4.708 -70.186 1.00 74.94 971 ASN A CA 1
ATOM 7871 C C . ASN A 1 971 ? 25.640 4.676 -68.780 1.00 74.94 971 ASN A C 1
ATOM 7873 O O . ASN A 1 971 ? 25.785 3.682 -68.060 1.00 74.94 971 ASN A O 1
ATOM 7877 N N . PRO A 1 972 ? 24.825 5.683 -68.400 1.00 67.69 972 PRO A N 1
ATOM 7878 C CA . PRO A 1 972 ? 24.219 5.759 -67.066 1.00 67.69 972 PRO A CA 1
ATOM 7879 C C . PRO A 1 972 ? 23.278 4.598 -66.715 1.00 67.69 972 PRO A C 1
ATOM 7881 O O . PRO A 1 972 ? 23.030 4.325 -65.540 1.00 67.69 972 PRO A O 1
ATOM 7884 N N . ALA A 1 973 ? 22.687 3.919 -67.704 1.00 63.53 973 ALA A N 1
ATOM 7885 C CA . ALA A 1 973 ? 21.845 2.749 -67.452 1.00 63.53 973 ALA A CA 1
ATOM 7886 C C . ALA A 1 973 ? 22.687 1.511 -67.101 1.00 63.53 973 ALA A C 1
ATOM 7888 O O . ALA A 1 973 ? 22.324 0.765 -66.190 1.00 63.53 973 ALA A O 1
ATOM 7889 N N . GLN A 1 974 ? 23.826 1.328 -67.775 1.00 67.88 974 GLN A N 1
ATOM 7890 C CA . GLN A 1 974 ? 24.752 0.223 -67.515 1.00 67.88 974 GLN A CA 1
ATOM 7891 C C . GLN A 1 974 ? 25.510 0.420 -66.209 1.00 67.88 974 GLN A C 1
ATOM 7893 O O . GLN A 1 974 ? 25.557 -0.501 -65.401 1.00 67.88 974 GLN A O 1
ATOM 7898 N N . GLN A 1 975 ? 25.969 1.638 -65.925 1.00 74.75 975 GLN A N 1
ATOM 7899 C CA . GLN A 1 975 ? 26.576 1.975 -64.638 1.00 74.75 975 GLN A CA 1
ATOM 7900 C C . GLN A 1 975 ? 25.644 1.648 -63.457 1.00 74.75 975 GLN A C 1
ATOM 7902 O O . GLN A 1 975 ? 26.058 1.028 -62.473 1.00 74.75 975 GLN A O 1
ATOM 7907 N N . ARG A 1 976 ? 24.358 2.022 -63.558 1.00 70.62 976 ARG A N 1
ATOM 7908 C CA . ARG A 1 976 ? 23.344 1.721 -62.532 1.00 70.62 976 ARG A CA 1
ATOM 7909 C C . ARG A 1 976 ? 23.114 0.216 -62.369 1.00 70.62 976 ARG A C 1
ATOM 7911 O O . ARG A 1 976 ? 23.020 -0.263 -61.238 1.00 70.62 976 ARG A O 1
ATOM 7918 N N . LEU A 1 977 ? 23.035 -0.521 -63.477 1.00 71.00 977 LEU A N 1
ATOM 7919 C CA . LEU A 1 977 ? 22.863 -1.973 -63.465 1.00 71.00 977 LEU A CA 1
ATOM 7920 C C . LEU A 1 977 ? 24.091 -2.686 -62.875 1.00 71.00 977 LEU A C 1
ATOM 7922 O O . LEU A 1 977 ? 23.928 -3.543 -62.009 1.00 71.00 977 LEU A O 1
ATOM 7926 N N . GLY A 1 978 ? 25.302 -2.282 -63.261 1.00 75.12 978 GLY A N 1
ATOM 7927 C CA . GLY A 1 978 ? 26.560 -2.798 -62.718 1.00 75.12 978 GLY A CA 1
ATOM 7928 C C . GLY A 1 978 ? 26.678 -2.583 -61.210 1.00 75.12 978 GLY A C 1
ATOM 7929 O O . GLY A 1 978 ? 27.050 -3.499 -60.478 1.00 75.12 978 GLY A O 1
ATOM 7930 N N . ALA A 1 979 ? 26.257 -1.416 -60.710 1.00 80.25 979 ALA A N 1
ATOM 7931 C CA . ALA A 1 979 ? 26.218 -1.137 -59.273 1.00 80.25 979 ALA A CA 1
ATOM 7932 C C . ALA A 1 979 ? 25.238 -2.051 -58.517 1.00 80.25 979 ALA A C 1
ATOM 7934 O O . ALA A 1 979 ? 25.550 -2.528 -57.424 1.00 80.25 979 ALA A O 1
ATOM 7935 N N . LEU A 1 980 ? 24.062 -2.316 -59.092 1.00 77.44 980 LEU A N 1
ATOM 7936 C CA . LEU A 1 980 ? 23.067 -3.214 -58.503 1.00 77.44 980 LEU A CA 1
ATOM 7937 C C . LEU A 1 980 ? 23.551 -4.674 -58.499 1.00 77.44 980 LEU A C 1
ATOM 7939 O O . LEU A 1 980 ? 23.449 -5.354 -57.477 1.00 77.44 980 LEU A O 1
ATOM 7943 N N . LEU A 1 981 ? 24.119 -5.139 -59.615 1.00 77.38 981 LEU A N 1
ATOM 7944 C CA . LEU A 1 981 ? 24.660 -6.495 -59.755 1.00 77.38 981 LEU A CA 1
ATOM 7945 C C . LEU A 1 981 ? 25.844 -6.736 -58.830 1.00 77.38 981 LEU A C 1
ATOM 7947 O O . LEU A 1 981 ? 25.906 -7.771 -58.172 1.00 77.38 981 LEU A O 1
ATOM 7951 N N . TYR A 1 982 ? 26.739 -5.759 -58.701 1.00 88.06 982 TYR A N 1
ATOM 7952 C CA . TYR A 1 982 ? 27.838 -5.830 -57.748 1.00 88.06 982 TYR A CA 1
ATOM 7953 C C . TYR A 1 982 ? 27.329 -6.071 -56.322 1.00 88.06 982 TYR A C 1
ATOM 7955 O O . TYR A 1 982 ? 27.827 -6.958 -55.635 1.00 88.06 982 TYR A O 1
ATOM 7963 N N . ARG A 1 983 ? 26.294 -5.342 -55.880 1.00 85.12 983 ARG A N 1
ATOM 7964 C CA . ARG A 1 983 ? 25.709 -5.523 -54.540 1.00 85.12 983 ARG A CA 1
ATOM 7965 C C . ARG A 1 983 ? 25.056 -6.898 -54.362 1.00 85.12 983 ARG A C 1
ATOM 7967 O O . ARG A 1 983 ? 25.238 -7.504 -53.310 1.00 85.12 983 ARG A O 1
ATOM 7974 N N . LEU A 1 984 ? 24.371 -7.420 -55.382 1.00 81.88 984 LEU A N 1
ATOM 7975 C CA . LEU A 1 984 ? 23.829 -8.786 -55.350 1.00 81.88 984 LEU A CA 1
ATOM 7976 C C . LEU A 1 984 ? 24.947 -9.827 -55.201 1.00 81.88 984 LEU A C 1
ATOM 7978 O O . LEU A 1 984 ? 24.845 -10.762 -54.411 1.00 81.88 984 LEU A O 1
ATOM 7982 N N . LEU A 1 985 ? 26.050 -9.638 -55.923 1.00 85.94 985 LEU A N 1
ATOM 7983 C CA . LEU A 1 985 ? 27.200 -10.537 -55.874 1.00 85.94 985 LEU A CA 1
ATOM 7984 C C . LEU A 1 985 ? 27.977 -10.431 -54.559 1.00 85.94 985 LEU A C 1
ATOM 7986 O O . LEU A 1 985 ? 28.553 -11.423 -54.121 1.00 85.94 985 LEU A O 1
ATOM 7990 N N . VAL A 1 986 ? 27.960 -9.275 -53.883 1.00 86.50 986 VAL A N 1
ATOM 7991 C CA . VAL A 1 986 ? 28.433 -9.150 -52.491 1.00 86.50 986 VAL A CA 1
ATOM 7992 C C . VAL A 1 986 ? 27.591 -10.033 -51.563 1.00 86.50 986 VAL A C 1
ATOM 7994 O O . VAL A 1 986 ? 28.165 -10.713 -50.722 1.00 86.50 986 VAL A O 1
ATOM 7997 N N . CYS A 1 987 ? 26.270 -10.115 -51.759 1.00 81.31 987 CYS A N 1
ATOM 7998 C CA . CYS A 1 987 ? 25.417 -11.032 -50.989 1.00 81.31 987 CYS A CA 1
ATOM 7999 C C . CYS A 1 987 ? 25.780 -12.505 -51.260 1.00 81.31 987 CYS A C 1
ATOM 8001 O O . CYS A 1 987 ? 25.929 -13.293 -50.332 1.00 81.31 987 CYS A O 1
ATOM 8003 N N . ALA A 1 988 ? 26.004 -12.869 -52.528 1.00 82.38 988 ALA A N 1
ATOM 8004 C CA . ALA A 1 988 ? 26.372 -14.231 -52.942 1.00 82.38 988 ALA A CA 1
ATOM 8005 C C . ALA A 1 988 ? 27.778 -14.680 -52.480 1.00 82.38 988 ALA A C 1
ATOM 8007 O O . ALA A 1 988 ? 28.099 -15.875 -52.520 1.00 82.38 988 ALA A O 1
ATOM 8008 N N . THR A 1 989 ? 28.621 -13.721 -52.078 1.00 86.88 989 THR A N 1
ATOM 8009 C CA . THR A 1 989 ? 30.019 -13.925 -51.666 1.00 86.88 989 THR A CA 1
ATOM 8010 C C . THR A 1 989 ? 30.277 -13.615 -50.189 1.00 86.88 989 THR A C 1
ATOM 8012 O O . THR A 1 989 ? 31.424 -13.717 -49.761 1.00 86.88 989 THR A O 1
ATOM 8015 N N . ALA A 1 990 ? 29.244 -13.270 -49.412 1.00 82.44 990 ALA A N 1
ATOM 8016 C CA . ALA A 1 990 ? 29.360 -13.019 -47.977 1.00 82.44 990 ALA A CA 1
ATOM 8017 C C . ALA A 1 990 ? 29.843 -14.270 -47.223 1.00 82.44 990 ALA A C 1
ATOM 8019 O O . ALA A 1 990 ? 29.441 -15.394 -47.548 1.00 82.44 990 ALA A O 1
ATOM 8020 N N . THR A 1 991 ? 30.725 -14.064 -46.240 1.00 78.94 991 THR A N 1
ATOM 8021 C CA . THR A 1 991 ? 31.373 -15.155 -45.492 1.00 78.94 991 THR A CA 1
ATOM 8022 C C . THR A 1 991 ? 30.879 -15.274 -44.057 1.00 78.94 991 THR A C 1
ATOM 8024 O O . THR A 1 991 ? 30.917 -16.367 -43.491 1.00 78.94 991 THR A O 1
ATOM 8027 N N . THR A 1 992 ? 30.371 -14.179 -43.486 1.00 75.00 992 THR A N 1
ATOM 8028 C CA . THR A 1 992 ? 29.758 -14.152 -42.155 1.00 75.00 992 THR A CA 1
ATOM 8029 C C . THR A 1 992 ? 28.290 -13.733 -42.224 1.00 75.00 992 THR A C 1
ATOM 8031 O O . THR A 1 992 ? 27.846 -13.061 -43.157 1.00 75.00 992 THR A O 1
ATOM 8034 N N . ALA A 1 993 ? 27.511 -14.095 -41.204 1.00 66.19 993 ALA A N 1
ATOM 8035 C CA . ALA A 1 993 ? 26.100 -13.724 -41.140 1.00 66.19 993 ALA A CA 1
ATOM 8036 C C . ALA A 1 993 ? 25.884 -12.201 -41.024 1.00 66.19 993 ALA A C 1
ATOM 8038 O O . ALA A 1 993 ? 24.953 -11.663 -41.623 1.00 66.19 993 ALA A O 1
ATOM 8039 N N . LEU A 1 994 ? 26.782 -11.494 -40.323 1.00 71.00 994 LEU A N 1
ATOM 8040 C CA . LEU A 1 994 ? 26.772 -10.032 -40.243 1.00 71.00 994 LEU A CA 1
ATOM 8041 C C . LEU A 1 994 ? 27.073 -9.394 -41.607 1.00 71.00 994 LEU A C 1
ATOM 8043 O O . LEU A 1 994 ? 26.341 -8.504 -42.039 1.00 71.00 994 LEU A O 1
ATOM 8047 N N . GLU A 1 995 ? 28.093 -9.890 -42.317 1.00 75.19 995 GLU A N 1
ATOM 8048 C CA . GLU A 1 995 ? 28.404 -9.445 -43.681 1.00 75.19 995 GLU A CA 1
ATOM 8049 C C . GLU A 1 995 ? 27.226 -9.669 -44.627 1.00 75.19 995 GLU A C 1
ATOM 8051 O O . GLU A 1 995 ? 26.893 -8.780 -45.407 1.00 75.19 995 GLU A O 1
ATOM 8056 N N . ALA A 1 996 ? 26.569 -10.830 -44.551 1.00 72.25 996 ALA A N 1
ATOM 8057 C CA . ALA A 1 996 ? 25.403 -11.130 -45.375 1.00 72.25 996 ALA A CA 1
ATOM 8058 C C . ALA A 1 996 ? 24.242 -10.174 -45.072 1.00 72.25 996 ALA A C 1
ATOM 8060 O O . ALA A 1 996 ? 23.660 -9.612 -46.000 1.00 72.25 996 ALA A O 1
ATOM 8061 N N . ARG A 1 997 ? 23.947 -9.921 -43.791 1.00 72.38 997 ARG A N 1
ATOM 8062 C CA . ARG A 1 997 ? 22.915 -8.964 -43.358 1.00 72.38 997 ARG A CA 1
ATOM 8063 C C . ARG A 1 997 ? 23.185 -7.563 -43.908 1.00 72.38 997 ARG A C 1
ATOM 8065 O O . ARG A 1 997 ? 22.313 -6.958 -44.535 1.00 72.38 997 ARG A O 1
ATOM 8072 N N . GLN A 1 998 ? 24.404 -7.060 -43.728 1.00 76.44 998 GLN A N 1
ATOM 8073 C CA . GLN A 1 998 ? 24.811 -5.747 -44.233 1.00 76.44 998 GLN A CA 1
ATOM 8074 C C . GLN A 1 998 ? 24.790 -5.693 -45.767 1.00 76.44 998 GLN A C 1
ATOM 8076 O O . GLN A 1 998 ? 24.353 -4.698 -46.350 1.00 76.44 998 GLN A O 1
ATOM 8081 N N . ALA A 1 999 ? 25.220 -6.763 -46.440 1.00 79.19 999 ALA A N 1
ATOM 8082 C CA . ALA A 1 999 ? 25.199 -6.869 -47.894 1.00 79.19 999 ALA A CA 1
ATOM 8083 C C . ALA A 1 999 ? 23.772 -6.794 -48.448 1.00 79.19 999 ALA A C 1
ATOM 8085 O O . ALA A 1 999 ? 23.522 -6.016 -49.372 1.00 79.19 999 ALA A O 1
ATOM 8086 N N . TRP A 1 1000 ? 22.832 -7.528 -47.850 1.00 75.25 1000 TRP A N 1
ATOM 8087 C CA . TRP A 1 1000 ? 21.424 -7.530 -48.246 1.00 75.25 1000 TRP A CA 1
ATOM 8088 C C . TRP A 1 1000 ? 20.735 -6.187 -47.991 1.00 75.25 1000 TRP A C 1
ATOM 8090 O O . TRP A 1 1000 ? 19.998 -5.713 -48.860 1.00 75.25 1000 TRP A O 1
ATOM 8100 N N . ARG A 1 1001 ? 21.029 -5.510 -46.872 1.00 76.00 1001 ARG A N 1
ATOM 8101 C CA . ARG A 1 1001 ? 20.567 -4.130 -46.621 1.00 76.00 1001 ARG A CA 1
ATOM 8102 C C . ARG A 1 1001 ? 21.081 -3.166 -47.692 1.00 76.00 1001 ARG A C 1
ATOM 8104 O O . ARG A 1 1001 ? 20.291 -2.448 -48.307 1.00 76.00 1001 ARG A O 1
ATOM 8111 N N . LYS A 1 1002 ? 22.382 -3.219 -48.004 1.00 81.81 1002 LYS A N 1
ATOM 8112 C CA . LYS A 1 1002 ? 23.021 -2.387 -49.043 1.00 81.81 1002 LYS A CA 1
ATOM 8113 C C . LYS A 1 1002 ? 22.476 -2.686 -50.446 1.00 81.81 1002 LYS A C 1
ATOM 8115 O O . LYS A 1 1002 ? 22.277 -1.758 -51.231 1.00 81.81 1002 LYS A O 1
ATOM 8120 N N . TYR A 1 1003 ? 22.209 -3.952 -50.768 1.00 78.56 1003 TYR A N 1
ATOM 8121 C CA . TYR A 1 1003 ? 21.568 -4.354 -52.024 1.00 78.56 1003 TYR A CA 1
ATOM 8122 C C . TYR A 1 1003 ? 20.143 -3.811 -52.127 1.00 78.56 1003 TYR A C 1
ATOM 8124 O O . TYR A 1 1003 ? 19.808 -3.170 -53.120 1.00 78.56 1003 TYR A O 1
ATOM 8132 N N . THR A 1 1004 ? 19.333 -3.993 -51.085 1.00 70.56 1004 THR A N 1
ATOM 8133 C CA . THR A 1 1004 ? 17.929 -3.559 -51.060 1.00 70.56 1004 THR A CA 1
ATOM 8134 C C . THR A 1 1004 ? 17.811 -2.037 -51.120 1.00 70.56 1004 THR A C 1
ATOM 8136 O O . THR A 1 1004 ? 16.960 -1.512 -51.834 1.00 70.56 1004 THR A O 1
ATOM 8139 N N . ALA A 1 1005 ? 18.720 -1.306 -50.469 1.00 75.19 1005 ALA A N 1
ATOM 8140 C CA . ALA A 1 1005 ? 18.758 0.151 -50.544 1.00 75.19 1005 ALA A CA 1
ATOM 8141 C C . ALA A 1 1005 ? 19.084 0.610 -51.968 1.00 75.19 1005 ALA A C 1
ATOM 8143 O O . ALA A 1 1005 ? 18.433 1.506 -52.508 1.00 75.19 1005 ALA A O 1
ATOM 8144 N N . LYS A 1 1006 ? 20.059 -0.046 -52.614 1.00 75.94 1006 LYS A N 1
ATOM 8145 C CA . LYS A 1 1006 ? 20.431 0.274 -53.996 1.00 75.94 1006 LYS A CA 1
ATOM 8146 C C . LYS A 1 1006 ? 19.340 -0.102 -54.995 1.00 75.94 1006 LYS A C 1
ATOM 8148 O O . LYS A 1 1006 ? 19.151 0.587 -55.993 1.00 75.94 1006 LYS A O 1
ATOM 8153 N N . LEU A 1 1007 ? 18.608 -1.172 -54.711 1.00 70.19 1007 LEU A N 1
ATOM 8154 C CA . LEU A 1 1007 ? 17.434 -1.589 -55.456 1.00 70.19 1007 LEU A CA 1
ATOM 8155 C C . LEU A 1 1007 ? 16.304 -0.557 -55.338 1.00 70.19 1007 LEU A C 1
ATOM 8157 O O . LEU A 1 1007 ? 15.726 -0.178 -56.352 1.00 70.19 1007 LEU A O 1
ATOM 8161 N N . ALA A 1 1008 ? 16.014 -0.070 -54.130 1.00 69.19 1008 ALA A N 1
ATOM 8162 C CA . ALA A 1 1008 ? 14.998 0.955 -53.901 1.00 69.19 1008 ALA A CA 1
ATOM 8163 C C . ALA A 1 1008 ? 15.344 2.271 -54.622 1.00 69.19 1008 ALA A C 1
ATOM 8165 O O . ALA A 1 1008 ? 14.488 2.823 -55.308 1.00 69.19 1008 ALA A O 1
ATOM 8166 N N . ASP A 1 1009 ? 16.609 2.703 -54.562 1.00 72.44 1009 ASP A N 1
ATOM 8167 C CA . ASP A 1 1009 ? 17.150 3.832 -55.340 1.00 72.44 1009 ASP A CA 1
ATOM 8168 C C . ASP A 1 1009 ? 16.943 3.630 -56.853 1.00 72.44 1009 ASP A C 1
ATOM 8170 O O . ASP A 1 1009 ? 16.356 4.467 -57.543 1.00 72.44 1009 ASP A O 1
ATOM 8174 N N . PHE A 1 1010 ? 17.335 2.459 -57.369 1.00 68.06 1010 PHE A N 1
ATOM 8175 C CA . PHE A 1 1010 ? 17.166 2.104 -58.779 1.00 68.06 1010 PHE A CA 1
ATOM 8176 C C . PHE A 1 1010 ? 15.696 2.168 -59.225 1.00 68.06 1010 PHE A C 1
ATOM 8178 O O . PHE A 1 1010 ? 15.389 2.731 -60.279 1.00 68.06 1010 PHE A O 1
ATOM 8185 N N . ILE A 1 1011 ? 14.780 1.619 -58.422 1.00 63.75 1011 ILE A N 1
ATOM 8186 C CA . ILE A 1 1011 ? 13.344 1.600 -58.721 1.00 63.75 1011 ILE A CA 1
ATOM 8187 C C . ILE A 1 1011 ? 12.749 3.014 -58.631 1.00 63.75 1011 ILE A C 1
ATOM 8189 O O . ILE A 1 1011 ? 11.978 3.401 -59.509 1.00 63.75 1011 ILE A O 1
ATOM 8193 N N . TRP A 1 1012 ? 13.119 3.803 -57.619 1.00 69.06 1012 TRP A N 1
ATOM 8194 C CA . TRP A 1 1012 ? 12.648 5.181 -57.446 1.00 69.06 1012 TRP A CA 1
ATOM 8195 C C . TRP A 1 1012 ? 12.986 6.063 -58.654 1.00 69.06 1012 TRP A C 1
ATOM 8197 O O . TRP A 1 1012 ? 12.124 6.776 -59.175 1.00 69.06 1012 TRP A O 1
ATOM 8207 N N . ILE A 1 1013 ? 14.219 5.975 -59.158 1.00 67.12 1013 ILE A N 1
ATOM 8208 C CA . ILE A 1 1013 ? 14.620 6.712 -60.363 1.00 67.12 1013 ILE A CA 1
ATOM 8209 C C . ILE A 1 1013 ? 13.813 6.239 -61.582 1.00 67.12 1013 ILE A C 1
ATOM 8211 O O . ILE A 1 1013 ? 13.383 7.066 -62.388 1.00 67.12 1013 ILE A O 1
ATOM 8215 N N . GLY A 1 1014 ? 13.540 4.934 -61.690 1.00 63.47 1014 GLY A N 1
ATOM 8216 C CA . GLY A 1 1014 ? 12.669 4.377 -62.729 1.00 63.47 1014 GLY A CA 1
ATOM 8217 C C . GLY A 1 1014 ? 11.255 4.971 -62.714 1.00 63.47 1014 GLY A C 1
ATOM 8218 O O . GLY A 1 1014 ? 10.728 5.322 -63.770 1.00 63.47 1014 GLY A O 1
ATOM 8219 N N . TYR A 1 1015 ? 10.665 5.174 -61.531 1.00 63.53 1015 TYR A N 1
ATOM 8220 C CA . TYR A 1 1015 ? 9.377 5.866 -61.392 1.00 63.53 1015 TYR A CA 1
ATOM 8221 C C . TYR A 1 1015 ? 9.437 7.322 -61.878 1.00 63.53 1015 TYR A C 1
ATOM 8223 O O . TYR A 1 1015 ? 8.552 7.740 -62.622 1.00 63.53 1015 TYR A O 1
ATOM 8231 N N . ASN A 1 1016 ? 10.497 8.072 -61.551 1.00 62.09 1016 ASN A N 1
ATOM 8232 C CA . ASN A 1 1016 ? 10.678 9.454 -62.031 1.00 62.09 1016 ASN A CA 1
ATOM 8233 C C . ASN A 1 1016 ? 10.816 9.541 -63.564 1.00 62.09 1016 ASN A C 1
ATOM 8235 O O . ASN A 1 1016 ? 10.411 10.528 -64.179 1.00 62.09 1016 ASN A O 1
ATOM 8239 N N . GLU A 1 1017 ? 11.412 8.530 -64.199 1.00 62.38 1017 GLU A N 1
ATOM 8240 C CA . GLU A 1 1017 ? 11.525 8.447 -65.660 1.00 62.38 1017 GLU A CA 1
ATOM 8241 C C . GLU A 1 1017 ? 10.189 8.058 -66.333 1.00 62.38 1017 GLU A C 1
ATOM 8243 O O . GLU A 1 1017 ? 9.919 8.496 -67.456 1.00 62.38 1017 GLU A O 1
ATOM 8248 N N . LEU A 1 1018 ? 9.340 7.273 -65.654 1.00 51.53 1018 LEU A N 1
ATOM 8249 C CA . LEU A 1 1018 ? 8.009 6.850 -66.119 1.00 51.53 1018 LEU A CA 1
ATOM 8250 C C . LEU A 1 1018 ? 6.934 7.936 -65.955 1.00 51.53 1018 LEU A C 1
ATOM 8252 O O . LEU A 1 1018 ? 6.106 8.102 -66.849 1.00 51.53 1018 LEU A O 1
ATOM 8256 N N . GLU A 1 1019 ? 6.973 8.705 -64.866 1.00 53.09 1019 GLU A N 1
ATOM 8257 C CA . GLU A 1 1019 ? 6.061 9.830 -64.587 1.00 53.09 1019 GLU A CA 1
ATOM 8258 C C . GLU A 1 1019 ? 6.157 10.926 -65.661 1.00 53.09 1019 GLU A C 1
ATOM 8260 O O . GLU A 1 1019 ? 5.157 11.520 -66.054 1.00 53.09 1019 GLU A O 1
ATOM 8265 N N . LYS A 1 1020 ? 7.345 11.108 -66.254 1.00 55.00 1020 LYS A N 1
ATOM 8266 C CA . LYS A 1 1020 ? 7.550 11.987 -67.420 1.00 55.00 1020 LYS A CA 1
ATOM 8267 C C . LYS A 1 1020 ? 6.815 11.522 -68.686 1.00 55.00 1020 LYS A C 1
ATOM 8269 O O . LYS A 1 1020 ? 6.788 12.263 -69.665 1.00 55.00 1020 LYS A O 1
ATOM 8274 N N . LYS A 1 1021 ? 6.278 10.296 -68.712 1.00 50.47 1021 LYS A N 1
ATOM 8275 C CA . LYS A 1 1021 ? 5.696 9.652 -69.903 1.00 50.47 1021 LYS A CA 1
ATOM 8276 C C . LYS A 1 1021 ? 4.232 9.223 -69.740 1.00 50.47 1021 LYS A C 1
ATOM 8278 O O . LYS A 1 1021 ? 3.615 8.911 -70.755 1.00 50.47 1021 LYS A O 1
ATOM 8283 N N . ILE A 1 1022 ? 3.679 9.156 -68.522 1.00 49.31 1022 ILE A N 1
ATOM 8284 C CA . ILE A 1 1022 ? 2.318 8.643 -68.262 1.00 49.31 1022 ILE A CA 1
ATOM 8285 C C . ILE A 1 1022 ? 1.662 9.402 -67.093 1.00 49.31 1022 ILE A C 1
ATOM 8287 O O . ILE A 1 1022 ? 2.233 9.487 -66.012 1.00 49.31 1022 ILE A O 1
ATOM 8291 N N . THR A 1 1023 ? 0.433 9.890 -67.288 1.00 47.34 1023 THR A N 1
ATOM 8292 C CA . THR A 1 1023 ? -0.413 10.581 -66.295 1.00 47.34 1023 THR A CA 1
ATOM 8293 C C . THR A 1 1023 ? -1.450 9.630 -65.671 1.00 47.34 1023 THR A C 1
ATOM 8295 O O . THR A 1 1023 ? -2.610 9.619 -66.074 1.00 47.34 1023 THR A O 1
ATOM 8298 N N . LYS A 1 1024 ? -1.069 8.808 -64.683 1.00 52.81 1024 LYS A N 1
ATOM 8299 C CA . LYS A 1 1024 ? -2.029 8.033 -63.858 1.00 52.81 1024 LYS A CA 1
ATOM 8300 C C . LYS A 1 1024 ? -1.782 8.295 -62.367 1.00 52.81 1024 LYS A C 1
ATOM 8302 O O . LYS A 1 1024 ? -0.641 8.212 -61.922 1.00 52.81 1024 LYS A O 1
ATOM 8307 N N . SER A 1 1025 ? -2.846 8.586 -61.609 1.00 49.75 1025 SER A N 1
ATOM 8308 C CA . SER A 1 1025 ? -2.795 8.892 -60.166 1.00 49.75 1025 SER A CA 1
ATOM 8309 C C . SER A 1 1025 ? -2.494 7.682 -59.275 1.00 49.75 1025 SER A C 1
ATOM 8311 O O . SER A 1 1025 ? -2.064 7.862 -58.139 1.00 49.75 1025 SER A O 1
ATOM 8313 N N . ASP A 1 1026 ? -2.664 6.459 -59.783 1.00 50.44 1026 ASP A N 1
ATOM 8314 C CA . ASP A 1 1026 ? -2.559 5.226 -58.987 1.00 50.44 1026 ASP A CA 1
ATOM 8315 C C . ASP A 1 1026 ? -1.121 4.851 -58.576 1.00 50.44 1026 ASP A C 1
ATOM 8317 O O . ASP A 1 1026 ? -0.930 4.034 -57.681 1.00 50.44 1026 ASP A O 1
ATOM 8321 N N . TYR A 1 1027 ? -0.087 5.474 -59.158 1.00 56.91 1027 TYR A N 1
ATOM 8322 C CA . TYR A 1 1027 ? 1.320 5.180 -58.831 1.00 56.91 1027 TYR A CA 1
ATOM 8323 C C . TYR A 1 1027 ? 1.849 5.896 -57.577 1.00 56.91 1027 TYR A C 1
ATOM 8325 O O . TYR A 1 1027 ? 2.955 5.596 -57.120 1.00 56.91 1027 TYR A O 1
ATOM 8333 N N . GLY A 1 1028 ? 1.098 6.855 -57.023 1.00 61.09 1028 GLY A N 1
ATOM 8334 C CA . GLY A 1 1028 ? 1.561 7.701 -55.918 1.00 61.09 1028 GLY A CA 1
ATOM 8335 C C . GLY A 1 1028 ? 1.878 6.925 -54.634 1.00 61.09 1028 GLY A C 1
ATOM 8336 O O . GLY A 1 1028 ? 2.908 7.180 -54.010 1.00 61.09 1028 GLY A O 1
ATOM 8337 N N . LYS A 1 1029 ? 1.042 5.939 -54.278 1.00 59.88 1029 LYS A N 1
ATOM 8338 C CA . LYS A 1 1029 ? 1.195 5.136 -53.050 1.00 59.88 1029 LYS A CA 1
ATOM 8339 C C . LYS A 1 1029 ? 2.421 4.222 -53.102 1.00 59.88 1029 LYS A C 1
ATOM 8341 O O . LYS A 1 1029 ? 3.313 4.343 -52.262 1.00 59.88 1029 LYS A O 1
ATOM 8346 N N . SER A 1 1030 ? 2.552 3.419 -54.158 1.00 58.69 1030 SER A N 1
ATOM 8347 C CA . SER A 1 1030 ? 3.684 2.495 -54.313 1.00 58.69 1030 SER A CA 1
ATOM 8348 C C . SER A 1 1030 ? 5.029 3.216 -54.446 1.00 58.69 1030 SER A C 1
ATOM 8350 O O . SER A 1 1030 ? 6.059 2.714 -53.984 1.00 58.69 1030 SER A O 1
ATOM 8352 N N . ARG A 1 1031 ? 5.034 4.412 -55.053 1.00 67.56 1031 ARG A N 1
ATOM 8353 C CA . ARG A 1 1031 ? 6.209 5.290 -55.125 1.00 67.56 1031 ARG A CA 1
ATOM 8354 C C . ARG A 1 1031 ? 6.631 5.750 -53.732 1.00 67.56 1031 ARG A C 1
ATOM 8356 O O . ARG A 1 1031 ? 7.789 5.550 -53.366 1.00 67.56 1031 ARG A O 1
ATOM 8363 N N . GLN A 1 1032 ? 5.708 6.304 -52.947 1.00 68.44 1032 GLN A N 1
ATOM 8364 C CA . GLN A 1 1032 ? 5.994 6.749 -51.581 1.00 68.44 1032 GLN A CA 1
ATOM 8365 C C . GLN A 1 1032 ? 6.515 5.602 -50.707 1.00 68.44 1032 GLN A C 1
ATOM 8367 O O . GLN A 1 1032 ? 7.478 5.765 -49.963 1.00 68.44 1032 GLN A O 1
ATOM 8372 N N . ALA A 1 1033 ? 5.951 4.409 -50.858 1.00 63.59 1033 ALA A N 1
ATOM 8373 C CA . ALA A 1 1033 ? 6.354 3.252 -50.076 1.00 63.59 1033 ALA A CA 1
ATOM 8374 C C . ALA A 1 1033 ? 7.792 2.768 -50.398 1.00 63.59 1033 ALA A C 1
ATOM 8376 O O . ALA A 1 1033 ? 8.519 2.327 -49.508 1.00 63.59 1033 ALA A O 1
ATOM 8377 N N . ILE A 1 1034 ? 8.262 2.912 -51.647 1.00 67.06 1034 ILE A N 1
ATOM 8378 C CA . ILE A 1 1034 ? 9.674 2.661 -52.012 1.00 67.06 1034 ILE A CA 1
ATOM 8379 C C . ILE A 1 1034 ? 10.612 3.697 -51.396 1.00 67.06 1034 ILE A C 1
ATOM 8381 O O . ILE A 1 1034 ? 11.699 3.341 -50.942 1.00 67.06 1034 ILE A O 1
ATOM 8385 N N . LEU A 1 1035 ? 10.203 4.965 -51.384 1.00 72.25 1035 LEU A N 1
ATOM 8386 C CA . LEU A 1 1035 ? 10.979 6.034 -50.762 1.00 72.25 1035 LEU A CA 1
ATOM 8387 C C . LEU A 1 1035 ? 11.132 5.805 -49.258 1.00 72.25 1035 LEU A C 1
ATOM 8389 O O . LEU A 1 1035 ? 12.228 5.963 -48.724 1.00 72.25 1035 LEU A O 1
ATOM 8393 N N . ASN A 1 1036 ? 10.058 5.362 -48.602 1.00 70.75 1036 ASN A N 1
ATOM 8394 C CA . ASN A 1 1036 ? 10.077 5.033 -47.182 1.00 70.75 1036 ASN A CA 1
ATOM 8395 C C . ASN A 1 1036 ? 11.049 3.879 -46.888 1.00 70.75 1036 ASN A C 1
ATOM 8397 O O . ASN A 1 1036 ? 11.900 3.998 -46.006 1.00 70.75 1036 ASN A O 1
ATOM 8401 N N . LEU A 1 1037 ? 10.996 2.804 -47.685 1.00 70.38 1037 LEU A N 1
ATOM 8402 C CA . LEU A 1 1037 ? 11.923 1.673 -47.570 1.00 70.38 1037 LEU A CA 1
ATOM 8403 C C . LEU A 1 1037 ? 13.387 2.086 -47.796 1.00 70.38 1037 LEU A C 1
ATOM 8405 O O . LEU A 1 1037 ? 14.274 1.653 -47.060 1.00 70.38 1037 LEU A O 1
ATOM 8409 N N . TYR A 1 1038 ? 13.646 2.924 -48.805 1.00 76.31 1038 TYR A N 1
ATOM 8410 C CA . TYR A 1 1038 ? 14.982 3.456 -49.073 1.00 76.31 1038 TYR A CA 1
ATOM 8411 C C . TYR A 1 1038 ? 15.529 4.197 -47.850 1.00 76.31 1038 TYR A C 1
ATOM 8413 O O . TYR A 1 1038 ? 16.632 3.898 -47.392 1.00 76.31 1038 TYR A O 1
ATOM 8421 N N . TRP A 1 1039 ? 14.754 5.135 -47.304 1.00 77.12 1039 TRP A N 1
ATOM 8422 C CA . TRP A 1 1039 ? 15.193 5.952 -46.177 1.00 77.12 1039 TRP A CA 1
ATOM 8423 C C . TRP A 1 1039 ? 15.394 5.153 -44.901 1.00 77.12 1039 TRP A C 1
ATOM 8425 O O . TRP A 1 1039 ? 16.379 5.392 -44.209 1.00 77.12 1039 TRP A O 1
ATOM 8435 N N . TRP A 1 1040 ? 14.542 4.171 -44.616 1.00 76.06 1040 TRP A N 1
ATOM 8436 C CA . TRP A 1 1040 ? 14.765 3.270 -43.488 1.00 76.06 1040 TRP A CA 1
ATOM 8437 C C . TRP A 1 1040 ? 16.106 2.548 -43.585 1.00 76.06 1040 TRP A C 1
ATOM 8439 O O . TRP A 1 1040 ? 16.906 2.621 -42.654 1.00 76.06 1040 TRP A O 1
ATOM 8449 N N . LEU A 1 1041 ? 16.404 1.934 -44.735 1.00 74.81 1041 LEU A N 1
ATOM 8450 C CA . LEU A 1 1041 ? 17.678 1.242 -44.938 1.00 74.81 1041 LEU A CA 1
ATOM 8451 C C . LEU A 1 1041 ? 18.867 2.193 -44.792 1.00 74.81 1041 LEU A C 1
ATOM 8453 O O . LEU A 1 1041 ? 19.850 1.840 -44.145 1.00 74.81 1041 LEU A O 1
ATOM 8457 N N . GLN A 1 1042 ? 18.783 3.396 -45.365 1.00 81.31 1042 GLN A N 1
ATOM 8458 C CA . GLN A 1 1042 ? 19.845 4.399 -45.250 1.00 81.31 1042 GLN A CA 1
ATOM 8459 C C . GLN A 1 1042 ? 20.067 4.846 -43.804 1.00 81.31 1042 GLN A C 1
ATOM 8461 O O . GLN A 1 1042 ? 21.207 4.925 -43.359 1.00 81.31 1042 GLN A O 1
ATOM 8466 N N . ILE A 1 1043 ? 18.991 5.087 -43.054 1.00 81.19 1043 ILE A N 1
ATOM 8467 C CA . ILE A 1 1043 ? 19.056 5.485 -41.644 1.00 81.19 1043 ILE A CA 1
ATOM 8468 C C . ILE A 1 1043 ? 19.659 4.365 -40.793 1.00 81.19 1043 ILE A C 1
ATOM 8470 O O . ILE A 1 1043 ? 20.519 4.639 -39.959 1.00 81.19 1043 ILE A O 1
ATOM 8474 N N . VAL A 1 1044 ? 19.243 3.112 -41.002 1.00 78.25 1044 VAL A N 1
ATOM 8475 C CA . VAL A 1 1044 ? 19.786 1.955 -40.274 1.00 78.25 1044 VAL A CA 1
ATOM 8476 C C . VAL A 1 1044 ? 21.279 1.794 -40.552 1.00 78.25 1044 VAL A C 1
ATOM 8478 O O . VAL A 1 1044 ? 22.055 1.695 -39.608 1.00 78.25 1044 VAL A O 1
ATOM 8481 N N . MET A 1 1045 ? 21.699 1.844 -41.819 1.00 81.31 1045 MET A N 1
ATOM 8482 C CA . MET A 1 1045 ? 23.118 1.737 -42.182 1.00 81.31 1045 MET A CA 1
ATOM 8483 C C . MET A 1 1045 ? 23.947 2.904 -41.633 1.00 81.31 1045 MET A C 1
ATOM 8485 O O . MET A 1 1045 ? 25.020 2.684 -41.082 1.00 81.31 1045 MET A O 1
ATOM 8489 N N . ALA A 1 1046 ? 23.446 4.139 -41.726 1.00 83.81 1046 ALA A N 1
ATOM 8490 C CA . ALA A 1 1046 ? 24.140 5.308 -41.188 1.00 83.81 1046 ALA A CA 1
ATOM 8491 C C . ALA A 1 1046 ? 24.292 5.244 -39.658 1.00 83.81 1046 ALA A C 1
ATOM 8493 O O . ALA A 1 1046 ? 25.289 5.726 -39.123 1.00 83.81 1046 ALA A O 1
ATOM 8494 N N . ARG A 1 1047 ? 23.337 4.623 -38.952 1.00 85.81 1047 ARG A N 1
ATOM 8495 C CA . ARG A 1 1047 ? 23.426 4.360 -37.506 1.00 85.81 1047 ARG A CA 1
ATOM 8496 C C . ARG A 1 1047 ? 24.460 3.290 -37.177 1.00 85.81 1047 ARG A C 1
ATOM 8498 O O . ARG A 1 1047 ? 25.266 3.506 -36.281 1.00 85.81 1047 ARG A O 1
ATOM 8505 N N . GLU A 1 1048 ? 24.471 2.178 -37.914 1.00 80.12 1048 GLU A N 1
ATOM 8506 C CA . GLU A 1 1048 ? 25.489 1.125 -37.759 1.00 80.12 1048 GLU A CA 1
ATOM 8507 C C . GLU A 1 1048 ? 26.911 1.660 -37.989 1.00 80.12 1048 GLU A C 1
ATOM 8509 O O . GLU A 1 1048 ? 27.844 1.266 -37.298 1.00 80.12 1048 GLU A O 1
ATOM 8514 N N . GLU A 1 1049 ? 27.078 2.577 -38.946 1.00 82.94 1049 GLU A N 1
ATOM 8515 C CA . GLU A 1 1049 ? 28.364 3.198 -39.286 1.00 82.94 1049 GLU A CA 1
ATOM 8516 C C . GLU A 1 1049 ? 28.709 4.410 -38.388 1.00 82.94 1049 GLU A C 1
ATOM 8518 O O . GLU A 1 1049 ? 29.735 5.056 -38.599 1.00 82.94 1049 GLU A O 1
ATOM 8523 N N . GLY A 1 1050 ? 27.866 4.742 -37.398 1.00 80.62 1050 GLY A N 1
ATOM 8524 C CA . GLY A 1 1050 ? 28.075 5.857 -36.462 1.00 80.62 1050 GLY A CA 1
ATOM 8525 C C . GLY A 1 1050 ? 27.959 7.257 -37.082 1.00 80.62 1050 GLY A C 1
ATOM 8526 O O . GLY A 1 1050 ? 28.318 8.248 -36.450 1.00 80.62 1050 GLY A O 1
ATOM 8527 N N . GLN A 1 1051 ? 27.464 7.359 -38.316 1.00 83.44 1051 GLN A N 1
ATOM 8528 C CA . GLN A 1 1051 ? 27.321 8.612 -39.068 1.00 83.44 1051 GLN A CA 1
ATOM 8529 C C . GLN A 1 1051 ? 26.064 9.397 -38.679 1.00 83.44 1051 GLN A C 1
ATOM 8531 O O . GLN A 1 1051 ? 25.985 10.601 -38.919 1.00 83.44 1051 GLN A O 1
ATOM 8536 N N . LEU A 1 1052 ? 25.070 8.720 -38.099 1.00 83.38 1052 LEU A N 1
ATOM 8537 C CA . LEU A 1 1052 ? 23.798 9.311 -37.706 1.00 83.38 1052 LEU A CA 1
ATOM 8538 C C . LEU A 1 1052 ? 23.389 8.782 -36.322 1.00 83.38 1052 LEU A C 1
ATOM 8540 O O . LEU A 1 1052 ? 23.238 7.568 -36.174 1.00 83.38 1052 LEU A O 1
ATOM 8544 N N . PRO A 1 1053 ? 23.174 9.642 -35.309 1.00 80.06 1053 PRO A N 1
ATOM 8545 C CA . PRO A 1 1053 ? 22.693 9.179 -34.014 1.00 80.06 1053 PRO A CA 1
ATOM 8546 C C . PRO A 1 1053 ? 21.258 8.655 -34.132 1.00 80.06 1053 PRO A C 1
ATOM 8548 O O . PRO A 1 1053 ? 20.479 9.112 -34.968 1.00 80.06 1053 PRO A O 1
ATOM 8551 N N . ALA A 1 1054 ? 20.882 7.709 -33.275 1.00 84.69 1054 ALA A N 1
ATOM 8552 C CA . ALA A 1 1054 ? 19.477 7.395 -33.050 1.00 84.69 1054 ALA A CA 1
ATOM 8553 C C . ALA A 1 1054 ? 18.870 8.407 -32.066 1.00 84.69 1054 ALA A C 1
ATOM 8555 O O . ALA A 1 1054 ? 19.540 8.836 -31.122 1.00 84.69 1054 ALA A O 1
ATOM 8556 N N . TRP A 1 1055 ? 17.609 8.778 -32.289 1.00 85.44 1055 TRP A N 1
ATOM 8557 C CA . TRP A 1 1055 ? 16.917 9.803 -31.499 1.00 85.44 1055 TRP A CA 1
ATOM 8558 C C . TRP A 1 1055 ? 15.567 9.342 -30.951 1.00 85.44 1055 TRP A C 1
ATOM 8560 O O . TRP A 1 1055 ? 14.944 10.085 -30.207 1.00 85.44 1055 TRP A O 1
ATOM 8570 N N . GLU A 1 1056 ? 15.102 8.138 -31.288 1.00 88.38 1056 GLU A N 1
ATOM 8571 C CA . GLU A 1 1056 ? 13.805 7.618 -30.843 1.00 88.38 1056 GLU A CA 1
ATOM 8572 C C . GLU A 1 1056 ? 13.983 6.717 -29.625 1.00 88.38 1056 GLU A C 1
ATOM 8574 O O . GLU A 1 1056 ? 14.561 5.638 -29.747 1.00 88.38 1056 GLU A O 1
ATOM 8579 N N . GLY A 1 1057 ? 13.504 7.156 -28.467 1.00 90.56 1057 GLY A N 1
ATOM 8580 C CA . GLY A 1 1057 ? 13.547 6.408 -27.217 1.00 90.56 1057 GLY A CA 1
ATOM 8581 C C . GLY A 1 1057 ? 12.166 6.118 -26.644 1.00 90.56 1057 GLY A C 1
ATOM 8582 O O . GLY A 1 1057 ? 11.136 6.559 -27.160 1.00 90.56 1057 GLY A O 1
ATOM 8583 N N . ILE A 1 1058 ? 12.154 5.370 -25.542 1.00 93.94 1058 ILE A N 1
ATOM 8584 C CA . ILE A 1 1058 ? 10.927 4.973 -24.849 1.00 93.94 1058 ILE A CA 1
ATOM 8585 C C . ILE A 1 1058 ? 10.805 5.759 -23.547 1.00 93.94 1058 ILE A C 1
ATOM 8587 O O . ILE A 1 1058 ? 11.698 5.725 -22.700 1.00 93.94 1058 ILE A O 1
ATOM 8591 N N . ARG A 1 1059 ? 9.665 6.426 -23.378 1.00 93.19 1059 ARG A N 1
ATOM 8592 C CA . ARG A 1 1059 ? 9.131 6.836 -22.077 1.00 93.19 1059 ARG A CA 1
ATOM 8593 C C . ARG A 1 1059 ? 7.820 6.097 -21.881 1.00 93.19 1059 ARG A C 1
ATOM 8595 O O . ARG A 1 1059 ? 7.126 5.816 -22.855 1.00 93.19 1059 ARG A O 1
ATOM 8602 N N . ILE A 1 1060 ? 7.491 5.789 -20.636 1.00 94.06 1060 ILE A N 1
ATOM 8603 C CA . ILE A 1 1060 ? 6.271 5.057 -20.313 1.00 94.06 1060 ILE A CA 1
ATOM 8604 C C . ILE A 1 1060 ? 5.307 5.952 -19.550 1.00 94.06 1060 ILE A C 1
ATOM 8606 O O . ILE A 1 1060 ? 5.697 6.725 -18.673 1.00 94.06 1060 ILE A O 1
ATOM 8610 N N . VAL A 1 1061 ? 4.032 5.815 -19.874 1.00 90.69 1061 VAL A N 1
ATOM 8611 C CA . VAL A 1 1061 ? 2.931 6.250 -19.029 1.00 90.69 1061 VAL A CA 1
ATOM 8612 C C . VAL A 1 1061 ? 2.317 5.001 -18.445 1.00 90.69 1061 VAL A C 1
ATOM 8614 O O . VAL A 1 1061 ? 1.954 4.063 -19.152 1.00 90.69 1061 VAL A O 1
ATOM 8617 N N . ARG A 1 1062 ? 2.230 4.986 -17.126 1.00 87.19 1062 ARG A N 1
ATOM 8618 C CA . ARG A 1 1062 ? 1.428 4.027 -16.400 1.00 87.19 1062 ARG A CA 1
ATOM 8619 C C . ARG A 1 1062 ? 0.027 4.589 -16.301 1.00 87.19 1062 ARG A C 1
ATOM 8621 O O . ARG A 1 1062 ? -0.219 5.521 -15.539 1.00 87.19 1062 ARG A O 1
ATOM 8628 N N . GLU A 1 1063 ? -0.875 3.994 -17.051 1.00 80.25 1063 GLU A N 1
ATOM 8629 C CA . GLU A 1 1063 ? -2.299 4.211 -16.921 1.00 80.25 1063 GLU A CA 1
ATOM 8630 C C . GLU A 1 1063 ? -2.931 3.142 -16.056 1.00 80.25 1063 GLU A C 1
ATOM 8632 O O . GLU A 1 1063 ? -2.525 1.979 -16.001 1.00 80.25 1063 GLU A O 1
ATOM 8637 N N . ARG A 1 1064 ? -3.971 3.562 -15.366 1.00 64.88 1064 ARG A N 1
ATOM 8638 C CA . ARG A 1 1064 ? -4.879 2.683 -14.664 1.00 64.88 1064 ARG A CA 1
ATOM 8639 C C . ARG A 1 1064 ? -6.188 2.799 -15.404 1.00 64.88 1064 ARG A C 1
ATOM 8641 O O . ARG A 1 1064 ? -6.765 3.885 -15.415 1.00 64.88 1064 ARG A O 1
ATOM 8648 N N . GLU A 1 1065 ? -6.592 1.728 -16.083 1.00 48.53 1065 GLU A N 1
ATOM 8649 C CA . GLU A 1 1065 ? -7.783 1.758 -16.930 1.00 48.53 1065 GLU A CA 1
ATOM 8650 C C . GLU A 1 1065 ? -8.987 2.284 -16.136 1.00 48.53 1065 GLU A C 1
ATOM 8652 O O . GLU A 1 1065 ? -9.418 1.711 -15.132 1.00 48.53 1065 GLU A O 1
ATOM 8657 N N . LEU A 1 1066 ? -9.527 3.406 -16.607 1.00 37.09 1066 LEU A N 1
ATOM 8658 C CA . LEU A 1 1066 ? -10.878 3.846 -16.310 1.00 37.09 1066 LEU A CA 1
ATOM 8659 C C . LEU A 1 1066 ? -11.806 2.988 -17.162 1.00 37.09 1066 LEU A C 1
ATOM 8661 O O . LEU A 1 1066 ? -12.010 3.301 -18.332 1.00 37.09 1066 LEU A O 1
ATOM 8665 N N . LEU A 1 1067 ? -12.375 1.916 -16.617 1.00 38.12 1067 LEU A N 1
ATOM 8666 C CA . LEU A 1 1067 ? -13.491 1.294 -17.323 1.00 38.12 1067 LEU A CA 1
ATOM 8667 C C . LEU A 1 1067 ? -14.774 2.091 -17.069 1.00 38.12 1067 LEU A C 1
ATOM 8669 O O . LEU A 1 1067 ? -15.161 2.335 -15.921 1.00 38.12 1067 LEU A O 1
ATOM 8673 N N . CYS A 1 1068 ? -15.331 2.534 -18.201 1.00 24.80 1068 CYS A N 1
ATOM 8674 C CA . CYS A 1 1068 ? -16.578 3.257 -18.419 1.00 24.80 1068 CYS A CA 1
ATOM 8675 C C . CYS A 1 1068 ? -17.807 2.655 -17.729 1.00 24.80 1068 CYS A C 1
ATOM 8677 O O . CYS A 1 1068 ? -17.861 1.417 -17.542 1.00 24.80 1068 CYS A O 1
#

pLDDT: mean 74.93, std 16.31, range [24.8, 97.56]

Secondary structure (DSSP, 8-state):
-HHHHTTSS------HHHHHHHHHHHHHHHH-SS-EEEEEEESSHHHHHHHHHHHHHHHGGGT---EEE----SS--HHHHHHHHHHHHHHHHHS-----PPEEEE-SSS--TTHHHHHHHHHHHHHHHTHHHHHHH--SEEEEEEETTHHHHHHHH-HHHHHT-SEEEE-----------HHHHHHHHHHHHHHHHHHHHHHHHHHHHSB-EETTEE-SSSSPPBHHHHPPPPPEEE-S-TT-----SS-PPPPSS-B-HHHHHT--TT-TT----EEEEE--TTSSHHHHHHHHHHHHHTTGGGGGT----EEEEEEGGGGHHHHHHH---HHHHHHHHHH-TTT-TT--PPTTHHHHHHHTT-EEEEEE-GGG--SHHHHHHHHHHHHHHHHH-TTSEEEEEE-HHHHHTS--TT-EEEEEPPPPHHHHHHHHHHHHHHHHHHHTTT---HHHHHHHHHHHHHHHHHHHH-HHHHGGGGSHHHHHHHHHHHHHHSS--SSHHHHHHHHHHHHHHSTTGGGTPPPSS-HHHHHHHHHHHHHHHHHTT-SEEEHHHHHHHHHHHHHHTT---TTHHHHHHHHHHHHT-SEEEEETTEEEESSHHHHHHHHHHHHHHHTPPP-HHHHTT-TTTHHHHHHHHTTSB-HHHHHHHHHH--HHHHHHHHHHHHH-SB--HHHHHHHHHHHHGGGG-SSHHHHHHHHHHHHHHHHHSPEE-SSSEEE-SSPPBHHHHHHHHHHHHHTT-----TT-SSSSPPTT-TTSBPBS--HHHHHHHHHHHHHHS--TTEEEEPPBHHHHHHS------TT-EEEEEETTEEEEE---HHHHHHHHHHHHHH--S---TTTTTS-TT-HHHHHHHHHTTTSSSSS--SSHHHHHHHHHHHHHHHHHHHHHHHHHH-GGGTTHHHHHHHHHHHHHHHHHHHHHHTS-GGGS-HHHHHHHHHHHTT-HHHHHHHHHHGGGSS-HHHHHHHHHHHHHHHHHT--SHHHHHHHHHHHHHHHHHHHHHHHHHHHTT---GGGHHHHHHHHHHHHHHHHHHHHHTTSS---EE---EEEE----

Nearest PDB structures (foldseek):
  4kxf-assembly11_D  TM=6.389E-01  e=1.791E-13  Mus musculus
  8btg-assembly1_B  TM=3.486E-01  e=6.649E-03  Bacillus subtilis
  8fs5-assembly1_A  TM=2.786E-01  e=1.799E-02  Saccharomyces cerevisiae
  6i3p-assembly1_A  TM=1.613E-01  e=2.469E-02  Thermochaetoides thermophila DSM 1495
  4bem-assembly1_J  TM=1.838E-01  e=9.678E+00  Acetobacterium woodii DSM 1030

Mean predicted aligned error: 19.75 Å

Radius of gyration: 44.7 Å; Cα contacts (8 Å, |Δi|>4): 1479; chains: 1; bounding box: 100×63×143 Å

Sequence (1068 aa):
MSLLSKLIAQKSNLTPKGEEFWQTLLRYIEWSQGFCLIFLFSPKPTGVDVFRQRLADHFRPSAGQLERISPTFSHLSEESLVLQIRKRLDELSQTGEVTHAPIWVELDRGLSSKQAVDVISILFARLNERRELLRNYLHRPLIFVLPSGYQRQLREISPDLWSIRDYSFELGELGEIEAENPVKTILGKLKELFSGFQRSYNQHVIYEHRVFNVRGLRTMGTFTLELEQVFVELRIAPAANPNQLTNDLVSAKELAGNRPIWAFLRFNNKSYHDKTRVFAVIGAPGCGKTTLLQHIALSFASQQHRRYGLSANIPLLLFLRHHVQTIVEQAPALADLAHAHFSDIEKYPNLNPPPGWFAQQLKSGKCLILLDGLDEVADLEQRQAVSRWVEQQIINYPRCRFILTSRPQGYLTAPLEQANVLEVQPFKAEQVQQFVHAWYLANEVTSFGGKLDDGVRNKAKQEADDLLQRLRKTPTLSALTVNPLLLTMIAMVHRYRGQLPGRRVELYAEICDVLLGHWRQAKGIQDNLTAAQKRVVLQPLARQMMYSNLRDIPINEAMQIINGPLKRVGLVDEEAAQTFLSDVQASSGLLLESEQGVWRFAHLTFQEYLAAAHFVEQQTALDWNEVVNNSWWHETLRLYAAQADATPLVQACLDNNRVTALTLAADCLDEARELDAMVRSQVEIHLIDNLESDEPQRRQLAAEVRLSQRLKSLQRVDEHREIDLAYITCAEYQLFLDEKRAEGEYYQPDHWTEYTFPNGTAQEPIRGVRDEDAEAFCKWLCQRQSGCQIHYRLPYHAEIRDYPSITVANNLAAWCQEDEGYSVNGLTKAEESNIYASLKTISNLPFEFYRTRACYRDSDLAGEFALIRTSDFENNIDSASNRARYLQRVRNLIRNRAFALDVVHDFALVRIVHDFARDFARDFARDFARAILRVDVHVLDHLDYDISRAMEENNFQAAKQLAQAMQNESNPAQQRLGALLYRLLVCATATTALEARQAWRKYTAKLADFIWIGYNELEKKITKSDYGKSRQAILNLYWWLQIVMAREEGQLPAWEGIRIVRERELLC

Solvent-accessible surface area (backbone atoms only — not comparable to full-atom values): 58230 Å² total; per-residue (Å²): 112,80,71,55,62,67,73,67,67,84,73,88,81,61,49,73,71,49,47,54,47,49,56,52,53,48,49,57,54,72,69,42,94,29,50,34,36,34,42,40,23,34,78,54,73,68,67,56,51,55,54,52,50,54,52,40,59,66,33,55,84,73,80,27,69,61,43,74,47,66,72,75,70,83,88,66,56,68,69,55,54,45,47,49,57,48,51,51,55,52,52,62,44,66,64,80,71,92,46,76,40,39,39,42,35,48,71,63,67,82,61,58,84,68,66,40,51,58,47,52,49,55,42,42,39,56,48,34,78,41,38,67,55,49,56,76,46,28,62,31,27,39,36,42,35,34,46,53,82,45,66,64,55,46,46,72,60,18,49,67,42,53,69,68,42,76,45,74,48,75,53,67,94,80,68,84,81,78,92,73,63,75,73,59,51,53,58,49,53,50,53,52,58,57,52,53,47,52,52,50,50,28,52,48,49,35,68,72,42,42,56,43,58,62,56,41,43,51,63,92,58,103,44,84,48,48,27,84,62,43,64,63,87,59,43,30,13,61,49,60,25,82,78,49,54,66,72,44,66,60,75,54,71,57,59,46,76,65,36,49,68,59,67,75,65,47,73,71,90,83,56,96,79,68,77,80,42,32,34,31,43,28,31,31,80,53,61,43,66,69,60,49,54,37,50,50,39,28,30,37,45,70,57,52,38,52,84,60,72,40,79,91,38,48,54,46,78,45,56,45,61,85,40,48,68,57,43,68,77,63,60,61,56,66,36,55,50,51,46,57,62,46,49,35,51,90,85,28,72,86,43,74,72,60,91,63,46,54,45,51,38,39,72,69,31,38,31,34,40,35,38,40,37,54,42,63,44,80,52,65,67,60,29,35,47,49,34,55,51,50,53,52,45,48,71,75,30,72,64,28,38,40,36,36,30,25,34,31,70,42,32,59,73,32,65,62,92,71,41,48,45,27,31,54,37,54,47,49,74,67,52,43,51,50,32,43,41,28,43,32,36,45,52,38,24,43,76,56,76,68,46,84,49,72,67,44,51,49,51,17,47,52,57,28,52,51,52,54,54,50,37,75,75,34,63,73,56,42,50,38,40,32,18,56,45,53,34,50,47,52,55,49,35,32,73,76,67,76,51,79,68,83,47,74,64,49,45,56,50,50,38,50,44,51,38,54,49,55,48,43,62,78,69,76,41,88,67,95,61,55,28,69,53,52,46,63,28,48,16,59,46,25,36,53,30,59,76,69,74,43,71,66,41,46,45,70,60,50,34,64,56,28,44,63,42,34,44,74,72,71,47,76,57,90,61,44,42,63,51,47,53,53,45,40,30,75,54,26,12,56,34,38,74,80,48,98,62,29,33,27,56,36,41,68,69,56,32,33,46,33,21,21,49,35,37,61,75,67,69,51,86,73,68,51,80,69,40,52,71,32,75,89,35,49,64,24,50,45,49,27,17,44,72,32,73,22,43,69,60,38,50,46,13,58,75,64,70,38,73,65,15,43,45,49,35,54,56,34,70,78,49,37,64,37,63,48,69,65,60,52,47,47,50,51,38,55,49,50,56,24,35,70,40,93,49,66,70,49,17,49,51,16,23,51,49,51,47,54,53,52,71,71,66,46,44,74,75,59,74,42,35,27,34,44,42,48,57,47,22,30,31,49,52,43,56,55,48,56,53,35,44,76,73,72,43,85,71,73,39,82,51,58,90,56,102,59,76,65,89,96,36,39,81,39,59,34,49,45,54,52,70,68,46,51,48,48,50,24,50,48,55,26,66,74,44,65,31,80,38,53,42,40,37,52,31,41,67,67,53,49,68,80,48,60,65,72,58,93,57,87,59,44,19,28,44,19,47,53,100,89,53,69,46,76,49,69,62,51,77,67,46,52,49,50,52,51,53,56,48,50,74,76,43,87,66,91,80,58,93,81,61,56,77,77,70,83,73,49,62,57,52,59,44,49,63,46,52,74,71,71,78,85,84,86,85,80,77,88,70,53,71,68,53,53,50,50,51,50,53,48,49,53,57,53,64,50,43,57,55,54,48,53,64,72,68,52,77,88,37,53,73,66,44,34,58,49,51,25,49,46,35,44,53,50,46,30,54,51,21,56,58,53,71,72,44,68,71,93,78,56,55,74,67,61,51,52,31,26,50,26,33,66,71,68,36,46,67,61,21,30,55,46,19,52,55,34,46,73,47,93,47,73,68,50,18,53,50,15,52,47,49,26,30,44,33,45,22,44,63,44,89,46,49,66,52,29,55,52,25,48,47,55,27,51,28,48,47,30,50,55,51,53,53,49,48,61,62,46,56,78,74,50,97,66,80,82,55,57,62,66,51,52,55,38,52,34,52,25,50,49,41,51,52,40,51,32,36,58,70,70,76,38,84,61,36,38,26,45,33,46,22,44,34,37,63,70,81,128